Protein AF-0000000081659620 (afdb_homodimer)

Nearest PDB structures (foldseek):
  7tz4-assembly1_A  TM=8.704E-01  e=5.941E-41  Pseudomonas aeruginosa
  7tyb-assembly1_A  TM=8.826E-01  e=9.776E-39  Pseudomonas aeruginosa PAO1
  5wm6-assembly1_A  TM=7.126E-01  e=1.870E-40  Streptomyces gandocaensis
  1mdf-assembly1_A  TM=8.397E-01  e=4.557E-37  Bacillus subtilis
  5wm5-assembly1_A  TM=7.200E-01  e=1.653E-39  Streptomyces gandocaensis

Sequence (1138 aa):
MNIAMNKSYYHSTSSVPLVAATTGDMLDLFARKTPHKEAYIFPVEKIRLTFADLHRQVNALATGFLCVGLKRGDTLGILSSCAPEYILVQMAAATIGVILARFHIALPNDKLKNSMLKSECVALVIGTTDGDVYKRLEQIIPDLKKSGSGILQTKELKLQQIITNVSAAQGRWKSIDQIMKLGDVDPEGGQKLLEETRKMVEFGDLYTVFYTSGTTGPSKGTLHTYLANHNVYIMSADRFGWTTDDILLSANPSLSHCNSEIAHIVPVILGMTSVIISPGANVRDTMTAIQDERCTVLFSGYRSLYNLLHHDNIDQYDYSSLHSILTGGTTLAPDFIKNISTLFQARVLIIYGSSETLCTSGRYVTLKEKEVIDTVGRPLGHTEVKIVNENGRMVPFNTLGELLIRSNFIFRSYIQDEEKTKKAKSIDGWYKPGDIAKINSNGYITIVGKTEDVIVKGGNTMYYAILLDYILSHPNVKAACIVPVPDDEFQEDFCACVCLIEEATSSSCDELKDFYIRNNDTYNCIPKHVMIFDDFPELPSGKIDQKSMSRDVFARLNLNEDWLEHRVQMNIAMNKSYYHSTSSVPLVAATTGDMLDLFARKTPHKEAYIFPVEKIRLTFADLHRQVNALATGFLCVGLKRGDTLGILSSCAPEYILVQMAAATIGVILARFHIALPNDKLKNSMLKSECVALVIGTTDGDVYKRLEQIIPDLKKSGSGILQTKELKLQQIITNVSAAQGRWKSIDQIMKLGDVDPEGGQKLLEETRKMVEFGDLYTVFYTSGTTGPSKGTLHTYLANHNVYIMSADRFGWTTDDILLSANPSLSHCNSEIAHIVPVILGMTSVIISPGANVRDTMTAIQDERCTVLFSGYRSLYNLLHHDNIDQYDYSSLHSILTGGTTLAPDFIKNISTLFQARVLIIYGSSETLCTSGRYVTLKEKEVIDTVGRPLGHTEVKIVNENGRMVPFNTLGELLIRSNFIFRSYIQDEEKTKKAKSIDGWYKPGDIAKINSNGYITIVGKTEDVIVKGGNTMYYAILLDYILSHPNVKAACIVPVPDDEFQEDFCACVCLIEEATSSSCDELKDFYIRNNDTYNCIPKHVMIFDDFPELPSGKIDQKSMSRDVFARLNLNEDWLEHRVQ

InterPro domains:
  IPR000873 AMP-dependent synthetase/ligase domain [PF00501] (30-414)
  IPR020845 AMP-binding, conserved site [PS00455] (209-220)
  IPR025110 AMP-binding enzyme, C-terminal domain [PF13193] (471-543)
  IPR042099 ANL, N-terminal domain [G3DSA:3.40.50.12780] (19-449)
  IPR045851 AMP-binding enzyme domain superfamily [G3DSA:3.30.300.30] (452-554)

Radius of gyration: 33.74 Å; Cα contacts (8 Å, |Δi|>4): 2386; chains: 2; bounding box: 77×95×81 Å

Secondary structure (DSSP, 8-state):
-----SSSEEEE--SSPP----HHHHHHHHHHH-TTSEEEEETTTTEEEEHHHHHHHHHHHHHHHHHTT--TT-EEEEE--S-HHHHHHHHHHHHTTPEEEEE-TT--HHHHHHHHHHHT-SEEEE--SSTHHHHHHHHH-GGGTT--SS----SS----EEEES-TT--SSSEEHHHHHHGGGSSHHHHHHHHHHHHHH--TTSEEEEEEP--SSSSPPEEEEEHHHHHHHHHHHHHHHT--TT-EEEE-----SSTTHHHHHHHHHHHS-EEEEPPTT--HHHHHHHHHHHT-SEEE--HHHHHHHHT-TTGGGS--TT--EEEEESS---HHHHHHHHHHHT-EEEEEE--TTTS--EEEE--TT-TTTTT---EEPTTEEEEEE-TTS-B--TT--EEEEEEETTS--EETT-HHHHHHHB-TTS-B---EEEEE-TT--EEEEEETT-EEEETTEEEEHHHHHHHHHTSTTEEEEEEEEEEETTTEEEEEEEEEEPGGGTT--HHHHHHHHHHT-S-GGGS-SEEEEES---B-TTSSB-HHHHHHHHHHHHT--THHHHH---/-----SSSEEEE--SSPP----HHHHHHHHHHH-TTSEEEEETTTTEEEEHHHHHHHHHHHHHHHHHTT--TT-EEEEE--S-HHHHHHHHHHHHTTPEEEEE-TT--HHHHHHHHHHHT-SEEEE--SSTTHHHHHHHH-GGGTT--SS----SS----EEEES-TT--SSSEEHHHHHHHTTSSHHHHHHHHHHHHHH--TTSEEEEEEP--SSSSPPEEEEEHHHHHHHHHHHHHHHT--TT-EEEE-----SSTTHHHHHHHHHHHS-EEEEPPTT--HHHHHHHHHHHT-SEEE--HHHHHHHHT-TTGGGS--TT--EEEEESSPPPHHHHHHHHHHHT-EEEEEE--TTTS--EEEE--TT-TTTTT---EEPTTEEEEEE-TTS-B--TT--EEEEEEETTS--EETT-HHHHHHHB-TTS-B---EEEEE-TT--EEEEEETT-EEEETTEEEEHHHHHHHHHTSTTEEEEEEEEEEETTTEEEEEEEEEEPGGGTT--HHHHHHHHHHT-S-GGGS-SEEEEES---B-TTSSB-HHHHHHHHHHHHT--THHHHH---

Foldseek 3Di:
DPPDDLFFKDAFADPDDFDKDFLLRLLVVLCVVPVQQWAEAAPVVRDTAGSVNLNLLLLLLLLLCVVVPDAAPAEEEEQEWDDPVVLSVLSNCRLLNYAYEFDYNPDDLVLVLVSQLLRLHQEYEYEPPPVVSVVSVCVNAVCVVVDALFFDDGPRGNHGFYEYCDPPPVNNHHYSVNSSCSCVVPVVVSVVVSVVSSVVAIQQGWRYWAWDPPLDDRTWTFTFGNSQLLVLLVLVCVAVVDALAAEEEEPQRQCRHLLVCCQSRNCSSHVHHYYYHYPPDDLVVVLCCCAPVLHAEYEDEPVSLVCLLPPPCNVVGQLQSYAEYEYEDDDFDPVSLVSSCVSNVHWYKYFDDDSFRSTFAIDTDDNPCPVQSQFRHAGGHQKMKFFAAPVRHTDGAPDKHFIKIAGPNTTDATRPCVPVRCVQAPPVGIGGPQWIWGAHSVRTIHTQAGVVQWWQFQNDTHHQSVLQVLLSPPPFFGGWDWAWDADPVGRIFIEIETEGDPVVPVDDFVNSLVVSVVPDPDPRSRGPGYHYDNDADADSVRHGSRVVVNVVVCVVVVHDCVCVVVVDD/DPPDDLFFKDAFADPDDFDKDFLLRLLVVLCVVPVQQWAEAAPVVRDTAGSVNLNLLLLLLLLLCVVVPDAAPAEEEEQEFDDPVVLSVLSNCRLLNYAYEFDYNPDDLVLVLVSQLLRLHQEYEYEPPPPCSVVSVCVNFVCVVVDALFFDDGPRGNHGFYEYCDPPPVNNHHYSVNSSCVCVVPVVVSVVVSVVSSVVAIQQGWRYWAWDPPLDDRTWTFTFGNSQLLVLLVLVCVAVVDALAAEEEEPQRQCRHLLVCCQSRNCSSHVHHYYYHYPPDDLVVVLCCCAPVLHAEYEDEPVSLVCLLPPPCNVVGQLQSYAEYEYEDDDFDPVSLVSSCVSNVHWYKYFDDDSFRSTFAIDTDDNPCPVQSQFRHAGGHQKMKFFAAPVRHTDGAPDKHFIKIAGPNTTDATRPCVPVRCVQAPPVGIGGPQWIWGAHSVRTIHTQAGVVQWWCFQNDTHHQRVLQVLLCPPPFFRGWDWAWDADPVGRIFIEIETEGDPVVPVDDFVNSLVVSVVPDPDPRSRGPGYHYDNDADADSVRHGSRVVVNVVVCVVVVHDCVCVVVVDD

Organism: Saccoglossus kowalevskii (NCBI:txid10224)

Structure (mmCIF, N/CA/C/O backbone):
data_AF-0000000081659620-model_v1
#
loop_
_entity.id
_entity.type
_entity.pdbx_description
1 polymer 'Acyl-CoA synthetase family member 2, mitochondrial-like'
#
loop_
_atom_site.group_PDB
_atom_site.id
_atom_site.type_symbol
_atom_site.label_atom_id
_atom_site.label_alt_id
_atom_site.label_comp_id
_atom_site.label_asym_id
_atom_site.label_entity_id
_atom_site.label_seq_id
_atom_site.pdbx_PDB_ins_code
_atom_site.Cartn_x
_atom_site.Cartn_y
_atom_site.Cartn_z
_atom_site.occupancy
_atom_site.B_iso_or_equiv
_atom_site.auth_seq_id
_atom_site.auth_comp_id
_atom_site.auth_asym_id
_atom_site.auth_atom_id
_atom_site.pdbx_PDB_model_num
ATOM 1 N N . MET A 1 1 ? 12.828 -14.352 9.656 1 51.78 1 MET A N 1
ATOM 2 C CA . MET A 1 1 ? 13.992 -14.375 8.781 1 51.78 1 MET A CA 1
ATOM 3 C C . MET A 1 1 ? 14.578 -12.977 8.625 1 51.78 1 MET A C 1
ATOM 5 O O . MET A 1 1 ? 13.852 -12.016 8.367 1 51.78 1 MET A O 1
ATOM 9 N N . ASN A 1 2 ? 15.664 -12.711 9.219 1 56.06 2 ASN A N 1
ATOM 10 C CA . ASN A 1 2 ? 16.344 -11.43 9.141 1 56.06 2 ASN A CA 1
ATOM 11 C C . ASN A 1 2 ? 17.125 -11.289 7.832 1 56.06 2 ASN A C 1
ATOM 13 O O . ASN A 1 2 ? 18.203 -11.883 7.676 1 56.06 2 ASN A O 1
ATOM 17 N N . ILE A 1 3 ? 16.594 -10.953 6.727 1 64.69 3 ILE A N 1
ATOM 18 C CA . ILE A 1 3 ? 17.234 -10.695 5.445 1 64.69 3 ILE A CA 1
ATOM 19 C C . ILE A 1 3 ? 17.781 -9.266 5.422 1 64.69 3 ILE A C 1
ATOM 21 O O . ILE A 1 3 ? 17 -8.305 5.352 1 64.69 3 ILE A O 1
ATOM 25 N N . ALA A 1 4 ? 18.953 -9.102 5.883 1 64.88 4 ALA A N 1
ATOM 26 C CA . ALA A 1 4 ? 19.562 -7.77 5.938 1 64.88 4 ALA A CA 1
ATOM 27 C C . ALA A 1 4 ? 20.219 -7.414 4.609 1 64.88 4 ALA A C 1
ATOM 29 O O . ALA A 1 4 ? 21.062 -8.164 4.109 1 64.88 4 ALA A O 1
ATOM 30 N N . MET A 1 5 ? 19.641 -6.531 3.961 1 76.62 5 MET A N 1
ATOM 31 C CA . MET A 1 5 ? 20.266 -5.961 2.768 1 76.62 5 MET A CA 1
ATOM 32 C C . MET A 1 5 ? 20.859 -4.594 3.068 1 76.62 5 MET A C 1
ATOM 34 O O . MET A 1 5 ? 20.328 -3.838 3.881 1 76.62 5 MET A O 1
ATOM 38 N N . ASN A 1 6 ? 22.125 -4.402 2.611 1 81.25 6 ASN A N 1
ATOM 39 C CA . ASN A 1 6 ? 22.688 -3.068 2.771 1 81.25 6 ASN A CA 1
ATOM 40 C C . ASN A 1 6 ? 22.125 -2.096 1.738 1 81.25 6 ASN A C 1
ATOM 42 O O . ASN A 1 6 ? 22.859 -1.551 0.922 1 81.25 6 ASN A O 1
ATOM 46 N N . LYS A 1 7 ? 20.875 -1.904 1.717 1 90.88 7 LYS A N 1
ATOM 47 C CA . LYS A 1 7 ? 20.109 -0.975 0.884 1 90.88 7 LYS A CA 1
ATOM 48 C C . LYS A 1 7 ? 19.234 -0.066 1.737 1 90.88 7 LYS A C 1
ATOM 50 O O . LYS A 1 7 ? 18.672 -0.504 2.742 1 90.88 7 LYS A O 1
ATOM 55 N N . SER A 1 8 ? 19.172 1.17 1.389 1 95.31 8 SER A N 1
ATOM 56 C CA . SER A 1 8 ? 18.406 2.154 2.146 1 95.31 8 SER A CA 1
ATOM 57 C C . SER A 1 8 ? 16.906 1.981 1.922 1 95.31 8 SER A C 1
ATOM 59 O O . SER A 1 8 ? 16.266 2.82 1.282 1 95.31 8 SER A O 1
ATOM 61 N N . TYR A 1 9 ? 16.422 0.928 2.416 1 96.56 9 TYR A N 1
ATOM 62 C CA . TYR A 1 9 ? 15.008 0.602 2.41 1 96.56 9 TYR A CA 1
ATOM 63 C C . TYR A 1 9 ? 14.547 0.153 3.791 1 96.56 9 TYR A C 1
ATOM 65 O O . TYR A 1 9 ? 15.234 -0.621 4.461 1 96.56 9 TYR A O 1
ATOM 73 N N . TYR A 1 10 ? 13.422 0.698 4.23 1 96.56 10 TYR A N 1
ATOM 74 C CA . TYR A 1 10 ? 12.867 0.324 5.527 1 96.56 10 TYR A CA 1
ATOM 75 C C . TYR A 1 10 ? 11.344 0.25 5.469 1 96.56 10 TYR A C 1
ATOM 77 O O . TYR A 1 10 ? 10.695 1.152 4.938 1 96.56 10 TYR A O 1
ATOM 85 N N . HIS A 1 11 ? 10.766 -0.825 5.867 1 96.69 11 HIS A N 1
ATOM 86 C CA . HIS A 1 11 ? 9.328 -0.997 6.043 1 96.69 11 HIS A CA 1
ATOM 87 C C . HIS A 1 11 ? 8.953 -1.041 7.52 1 96.69 11 HIS A C 1
ATOM 89 O O . HIS A 1 11 ? 9.312 -1.982 8.227 1 96.69 11 HIS A O 1
ATOM 95 N N . SER A 1 12 ? 8.234 -0.031 7.973 1 97.5 12 SER A N 1
ATOM 96 C CA . SER A 1 12 ? 7.777 0.013 9.359 1 97.5 12 SER A CA 1
ATOM 97 C C . SER A 1 12 ? 6.477 -0.765 9.531 1 97.5 12 SER A C 1
ATOM 99 O O . SER A 1 12 ? 5.473 -0.458 8.891 1 97.5 12 SER A O 1
ATOM 101 N N . THR A 1 13 ? 6.461 -1.778 10.398 1 96.5 13 THR A N 1
ATOM 102 C CA . THR A 1 13 ? 5.277 -2.598 10.633 1 96.5 13 THR A CA 1
ATOM 103 C C . THR A 1 13 ? 4.531 -2.125 11.883 1 96.5 13 THR A C 1
ATOM 105 O O . THR A 1 13 ? 5.059 -1.328 12.656 1 96.5 13 THR A O 1
ATOM 108 N N . SER A 1 14 ? 3.275 -2.473 11.992 1 96.06 14 SER A N 1
ATOM 109 C CA . SER A 1 14 ? 2.445 -2.209 13.164 1 96.06 14 SER A CA 1
ATOM 110 C C . SER A 1 14 ? 1.452 -3.34 13.398 1 96.06 14 SER A C 1
ATOM 112 O O . SER A 1 14 ? 0.976 -3.967 12.453 1 96.06 14 SER A O 1
ATOM 114 N N . SER A 1 15 ? 1.165 -3.588 14.656 1 94.88 15 SER A N 1
ATOM 115 C CA . SER A 1 15 ? 0.134 -4.562 14.992 1 94.88 15 SER A CA 1
ATOM 116 C C . SER A 1 15 ? -1.26 -3.953 14.891 1 94.88 15 SER A C 1
ATOM 118 O O . SER A 1 15 ? -2.262 -4.672 14.906 1 94.88 15 SER A O 1
ATOM 120 N N . VAL A 1 16 ? -1.345 -2.668 14.797 1 95.06 16 VAL A N 1
ATOM 121 C CA . VAL A 1 16 ? -2.625 -1.983 14.641 1 95.06 16 VAL A CA 1
ATOM 122 C C . VAL A 1 16 ? -3.027 -1.96 13.172 1 95.06 16 VAL A C 1
ATOM 124 O O . VAL A 1 16 ? -2.301 -1.423 12.328 1 95.06 16 VAL A O 1
ATOM 127 N N . PRO A 1 17 ? -4.133 -2.49 12.852 1 95.81 17 PRO A N 1
ATOM 128 C CA . PRO A 1 17 ? -4.562 -2.48 11.453 1 95.81 17 PRO A CA 1
ATOM 129 C C . PRO A 1 17 ? -5.086 -1.118 11.008 1 95.81 17 PRO A C 1
ATOM 131 O O . PRO A 1 17 ? -5.449 -0.287 11.844 1 95.81 17 PRO A O 1
ATOM 134 N N . LEU A 1 18 ? -5.074 -0.867 9.719 1 95.56 18 LEU A N 1
ATOM 135 C CA . LEU A 1 18 ? -5.781 0.284 9.164 1 95.56 18 LEU A CA 1
ATOM 136 C C . LEU A 1 18 ? -7.281 0.174 9.414 1 95.56 18 LEU A C 1
ATOM 138 O O . LEU A 1 18 ? -7.828 -0.93 9.469 1 95.56 18 LEU A O 1
ATOM 142 N N . VAL A 1 19 ? -7.906 1.304 9.555 1 93.88 19 VAL A N 1
ATOM 143 C CA . VAL A 1 19 ? -9.32 1.334 9.898 1 93.88 19 VAL A CA 1
ATOM 144 C C . VAL A 1 19 ? -10.125 1.937 8.75 1 93.88 19 VAL A C 1
ATOM 146 O O . VAL A 1 19 ? -9.727 2.959 8.18 1 93.88 19 VAL A O 1
ATOM 149 N N . ALA A 1 20 ? -11.188 1.27 8.414 1 93.25 20 ALA A N 1
ATOM 150 C CA . ALA A 1 20 ? -12.094 1.766 7.379 1 93.25 20 ALA A CA 1
ATOM 151 C C . ALA A 1 20 ? -13.25 2.551 7.992 1 93.25 20 ALA A C 1
ATOM 153 O O . ALA A 1 20 ? -14.383 2.064 8.039 1 93.25 20 ALA A O 1
ATOM 154 N N . ALA A 1 21 ? -13.016 3.732 8.375 1 94 21 ALA A N 1
ATOM 155 C CA . ALA A 1 21 ? -14.031 4.547 9.039 1 94 21 ALA A CA 1
ATOM 156 C C . ALA A 1 21 ? -14.07 5.953 8.453 1 94 21 ALA A C 1
ATOM 158 O O . ALA A 1 21 ? -13.039 6.492 8.039 1 94 21 ALA A O 1
ATOM 159 N N . THR A 1 22 ? -15.227 6.492 8.406 1 95.38 22 THR A N 1
ATOM 160 C CA . THR A 1 22 ? -15.414 7.902 8.078 1 95.38 22 THR A CA 1
ATOM 161 C C . THR A 1 22 ? -15.484 8.75 9.352 1 95.38 22 THR A C 1
ATOM 163 O O . THR A 1 22 ? -15.516 8.211 10.461 1 95.38 22 THR A O 1
ATOM 166 N N . THR A 1 23 ? -15.492 10.031 9.117 1 95.88 23 THR A N 1
ATOM 167 C CA . THR A 1 23 ? -15.633 10.938 10.258 1 95.88 23 THR A CA 1
ATOM 168 C C . THR A 1 23 ? -16.969 10.703 10.969 1 95.88 23 THR A C 1
ATOM 170 O O . THR A 1 23 ? -17.016 10.672 12.203 1 95.88 23 THR A O 1
ATOM 173 N N . GLY A 1 24 ? -18.016 10.547 10.188 1 94.69 24 GLY A N 1
ATOM 174 C CA . GLY A 1 24 ? -19.312 10.25 10.773 1 94.69 24 GLY A CA 1
ATOM 175 C C . GLY A 1 24 ? -19.328 8.977 11.594 1 94.69 24 GLY A C 1
ATOM 176 O O . GLY A 1 24 ? -19.906 8.93 12.672 1 94.69 24 GLY A O 1
ATOM 177 N N . ASP A 1 25 ? -18.672 7.949 11.109 1 94.75 25 ASP A N 1
ATOM 178 C CA . ASP A 1 25 ? -18.562 6.684 11.828 1 94.75 25 ASP A CA 1
ATOM 179 C C . ASP A 1 25 ? -17.891 6.883 13.195 1 94.75 25 ASP A C 1
ATOM 181 O O . ASP A 1 25 ? -18.375 6.363 14.203 1 94.75 25 ASP A O 1
ATOM 185 N N . MET A 1 26 ? -16.859 7.633 13.195 1 95.19 26 MET A N 1
ATOM 186 C CA . MET A 1 26 ? -16.078 7.836 14.414 1 95.19 26 MET A CA 1
ATOM 187 C C . MET A 1 26 ? -16.844 8.688 15.414 1 95.19 26 MET A C 1
ATOM 189 O O . MET A 1 26 ? -16.812 8.414 16.625 1 95.19 26 MET A O 1
ATOM 193 N N . LEU A 1 27 ? -17.438 9.703 14.891 1 95.31 27 LEU A N 1
ATOM 194 C CA . LEU A 1 27 ? -18.266 10.539 15.758 1 95.31 27 LEU A CA 1
ATOM 195 C C . LEU A 1 27 ? -19.375 9.727 16.406 1 95.31 27 LEU A C 1
ATOM 197 O O . LEU A 1 27 ? -19.625 9.859 17.609 1 95.31 27 LEU A O 1
ATOM 201 N N . ASP A 1 28 ? -20.047 8.906 15.641 1 94.19 28 ASP A N 1
ATOM 202 C CA . ASP A 1 28 ? -21.094 8.039 16.172 1 94.19 28 ASP A CA 1
ATOM 203 C C . ASP A 1 28 ? -20.531 7.133 17.281 1 94.19 28 ASP A C 1
ATOM 205 O O . ASP A 1 28 ? -21.156 6.957 18.328 1 94.19 28 ASP A O 1
ATOM 209 N N . LEU A 1 29 ? -19.438 6.598 17.016 1 93.81 29 LEU A N 1
ATOM 210 C CA . LEU A 1 29 ? -18.812 5.66 17.938 1 93.81 29 LEU A CA 1
ATOM 211 C C . LEU A 1 29 ? -18.547 6.32 19.297 1 93.81 29 LEU A C 1
ATOM 213 O O . LEU A 1 29 ? -18.969 5.805 20.328 1 93.81 29 LEU A O 1
ATOM 217 N N . PHE A 1 30 ? -17.938 7.461 19.328 1 94.94 30 PHE A N 1
ATOM 218 C CA . PHE A 1 30 ? -17.516 8.062 20.578 1 94.94 30 PHE A CA 1
ATOM 219 C C . PHE A 1 30 ? -18.703 8.766 21.25 1 94.94 30 PHE A C 1
ATOM 221 O O . PHE A 1 30 ? -18.766 8.844 22.484 1 94.94 30 PHE A O 1
ATOM 228 N N . ALA A 1 31 ? -19.625 9.242 20.422 1 95.88 31 ALA A N 1
ATOM 229 C CA . ALA A 1 31 ? -20.844 9.781 21.016 1 95.88 31 ALA A CA 1
ATOM 230 C C . ALA A 1 31 ? -21.609 8.695 21.781 1 95.88 31 ALA A C 1
ATOM 232 O O . ALA A 1 31 ? -22.312 8.992 22.75 1 95.88 31 ALA A O 1
ATOM 233 N N . ARG A 1 32 ? -21.484 7.516 21.375 1 94.81 32 ARG A N 1
ATOM 234 C CA . ARG A 1 32 ? -22.109 6.387 22.047 1 94.81 32 ARG A CA 1
ATOM 235 C C . ARG A 1 32 ? -21.281 5.902 23.219 1 94.81 32 ARG A C 1
ATOM 237 O O . ARG A 1 32 ? -21.797 5.672 24.312 1 94.81 32 ARG A O 1
ATOM 244 N N . LYS A 1 33 ? -20 5.773 23.094 1 94.31 33 LYS A N 1
ATOM 245 C CA . LYS A 1 33 ? -19.109 5.164 24.078 1 94.31 33 LYS A CA 1
ATOM 246 C C . LYS A 1 33 ? -18.844 6.125 25.234 1 94.31 33 LYS A C 1
ATOM 248 O O . LYS A 1 33 ? -18.781 5.707 26.391 1 94.31 33 LYS A O 1
ATOM 253 N N . THR A 1 34 ? -18.594 7.367 24.859 1 96.25 34 THR A N 1
ATOM 254 C CA . THR A 1 34 ? -18.234 8.359 25.859 1 96.25 34 THR A CA 1
ATOM 255 C C . THR A 1 34 ? -18.969 9.672 25.625 1 96.25 34 THR A C 1
ATOM 257 O O . THR A 1 34 ? -18.344 10.727 25.469 1 96.25 34 THR A O 1
ATOM 260 N N . PRO A 1 35 ? -20.234 9.633 25.734 1 97.5 35 PRO A N 1
ATOM 261 C CA . PRO A 1 35 ? -21.031 10.805 25.375 1 97.5 35 PRO A CA 1
ATOM 262 C C . PRO A 1 35 ? -20.719 12.031 26.234 1 97.5 35 PRO A C 1
ATOM 264 O O . PRO A 1 35 ? -20.844 13.164 25.75 1 97.5 35 PRO A O 1
ATOM 267 N N . HIS A 1 36 ? -20.281 11.867 27.453 1 98.06 36 HIS A N 1
ATOM 268 C CA . HIS A 1 36 ? -20.141 12.984 28.375 1 98.06 36 HIS A CA 1
ATOM 269 C C . HIS A 1 36 ? -18.703 13.477 28.422 1 98.06 36 HIS A C 1
ATOM 271 O O . HIS A 1 36 ? -18.406 14.5 29.062 1 98.06 36 HIS A O 1
ATOM 277 N N . LYS A 1 37 ? -17.828 12.789 27.75 1 97.88 37 LYS A N 1
ATOM 278 C CA . LYS A 1 37 ? -16.453 13.273 27.641 1 97.88 37 LYS A CA 1
ATOM 279 C C . LYS A 1 37 ? -16.375 14.5 26.75 1 97.88 37 LYS A C 1
ATOM 281 O O . LYS A 1 37 ? -17.031 14.57 25.719 1 97.88 37 LYS A O 1
ATOM 286 N N . GLU A 1 38 ? -15.531 15.453 27.188 1 97.94 38 GLU A N 1
ATOM 287 C CA . GLU A 1 38 ? -15.336 16.641 26.359 1 97.94 38 GLU A CA 1
ATOM 288 C C . GLU A 1 38 ? -14.469 16.328 25.141 1 97.94 38 GLU A C 1
ATOM 290 O O . GLU A 1 38 ? -13.352 15.836 25.281 1 97.94 38 GLU A O 1
ATOM 295 N N . ALA A 1 39 ? -14.984 16.641 23.984 1 97.56 39 ALA A N 1
ATOM 296 C CA . ALA A 1 39 ? -14.227 16.484 22.75 1 97.56 39 ALA A CA 1
ATOM 297 C C . ALA A 1 39 ? -13.375 17.703 22.453 1 97.56 39 ALA A C 1
ATOM 299 O O . ALA A 1 39 ? -12.195 17.594 22.141 1 97.56 39 ALA A O 1
ATOM 300 N N . TYR A 1 40 ? -14.055 18.875 22.625 1 96.06 40 TYR A N 1
ATOM 301 C CA . TYR A 1 40 ? -13.359 20.125 22.359 1 96.06 40 TYR A CA 1
ATOM 302 C C . TYR A 1 40 ? -13.586 21.125 23.484 1 96.06 40 TYR A C 1
ATOM 304 O O . TYR A 1 40 ? -14.688 21.219 24.016 1 96.06 40 TYR A O 1
ATOM 312 N N . ILE A 1 41 ? -12.539 21.812 23.828 1 95.62 41 ILE A N 1
ATOM 313 C CA . ILE A 1 41 ? -12.586 22.906 24.797 1 95.62 41 ILE A CA 1
ATOM 314 C C . ILE A 1 41 ? -11.977 24.156 24.172 1 95.62 41 ILE A C 1
ATOM 316 O O . ILE A 1 41 ? -10.844 24.125 23.672 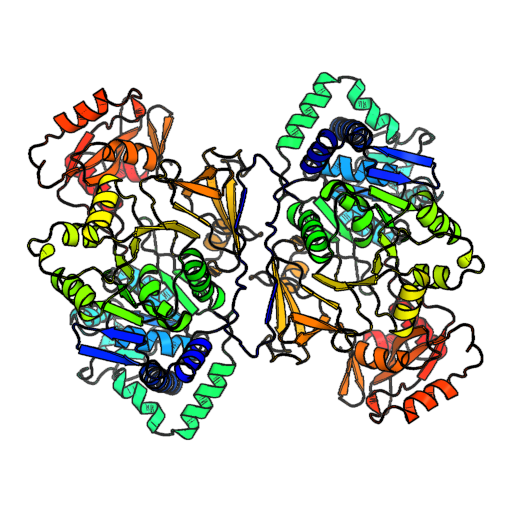1 95.62 41 ILE A O 1
ATOM 320 N N . PHE A 1 42 ? -12.727 25.188 24.141 1 91.56 42 PHE A N 1
ATOM 321 C CA . PHE A 1 42 ? -12.273 26.516 23.766 1 91.56 42 PHE A CA 1
ATOM 322 C C . PHE A 1 42 ? -12.258 27.438 24.984 1 91.56 42 PHE A C 1
ATOM 324 O O . PHE A 1 42 ? -13.227 28.156 25.234 1 91.56 42 PHE A O 1
ATOM 331 N N . PRO A 1 43 ? -11.117 27.453 25.562 1 90.12 43 PRO A N 1
ATOM 332 C CA . PRO A 1 43 ? -11.094 28.125 26.859 1 90.12 43 PRO A CA 1
ATOM 333 C C . PRO A 1 43 ? -11.367 29.625 26.75 1 90.12 43 PRO A C 1
ATOM 335 O O . PRO A 1 43 ? -12.023 30.203 27.625 1 90.12 43 PRO A O 1
ATOM 338 N N . VAL A 1 44 ? -10.875 30.281 25.734 1 84 44 VAL A N 1
ATOM 339 C CA . VAL A 1 44 ? -11.031 31.719 25.594 1 84 44 VAL A CA 1
ATOM 340 C C . VAL A 1 44 ? -12.5 32.062 25.328 1 84 44 VAL A C 1
ATOM 342 O O . VAL A 1 44 ? -13.047 32.969 25.906 1 84 44 VAL A O 1
ATOM 345 N N . GLU A 1 45 ? -13.078 31.281 24.5 1 84.06 45 GLU A N 1
ATOM 346 C CA . GLU A 1 45 ? -14.484 31.484 24.156 1 84.06 45 GLU A CA 1
ATOM 347 C C . GLU A 1 45 ? -15.406 30.875 25.203 1 84.06 45 GLU A C 1
ATOM 349 O O . GLU A 1 45 ? -16.625 31.109 25.188 1 84.06 45 GLU A O 1
ATOM 354 N N . LYS A 1 46 ? -14.914 30.203 26.156 1 92.31 46 LYS A N 1
ATOM 355 C CA . LYS A 1 46 ? -15.664 29.531 27.219 1 92.31 46 LYS A CA 1
ATOM 356 C C . LYS A 1 46 ? -16.703 28.578 26.625 1 92.31 46 LYS A C 1
ATOM 358 O O . LYS A 1 46 ? -17.875 28.594 27.016 1 92.31 46 LYS A O 1
ATOM 363 N N . ILE A 1 47 ? -16.25 27.844 25.641 1 93.44 47 ILE A N 1
ATOM 364 C CA . ILE A 1 47 ? -17.078 26.828 24.984 1 93.44 47 ILE A CA 1
ATOM 365 C C . ILE A 1 47 ? -16.5 25.438 25.25 1 93.44 47 ILE A C 1
ATOM 367 O O . ILE A 1 47 ? -15.297 25.234 25.141 1 93.44 47 ILE A O 1
ATOM 371 N N . ARG A 1 48 ? -17.328 24.547 25.688 1 96.62 48 ARG A N 1
ATOM 372 C CA . ARG A 1 48 ? -16.984 23.141 25.891 1 96.62 48 ARG A CA 1
ATOM 373 C C . ARG A 1 48 ? -17.984 22.219 25.188 1 96.62 48 ARG A C 1
ATOM 375 O O . ARG A 1 48 ? -19.188 22.375 25.359 1 96.62 48 ARG A O 1
ATOM 382 N N . LEU A 1 49 ? -17.5 21.344 24.422 1 97.06 49 LEU A N 1
ATOM 383 C CA . LEU A 1 49 ? -18.344 20.422 23.688 1 97.06 49 LEU A CA 1
ATOM 384 C C . LEU A 1 49 ? -18.047 18.969 24.078 1 97.06 49 LEU A C 1
ATOM 386 O O . LEU A 1 49 ? -16.922 18.5 23.875 1 97.06 49 LEU A O 1
ATOM 390 N N . THR A 1 50 ? -19.047 18.328 24.641 1 98.19 50 THR A N 1
ATOM 391 C CA . THR A 1 50 ? -18.938 16.875 24.828 1 98.19 50 THR A CA 1
ATOM 392 C C . THR A 1 50 ? -19.125 16.156 23.5 1 98.19 50 THR A C 1
ATOM 394 O O . THR A 1 50 ? -19.531 16.75 22.516 1 98.19 50 THR A O 1
ATOM 397 N N . PHE A 1 51 ? -18.781 14.883 23.469 1 98.12 51 PHE A N 1
ATOM 398 C CA . PHE A 1 51 ? -19 14.109 22.25 1 98.12 51 PHE A CA 1
ATOM 399 C C . PHE A 1 51 ? -20.484 14.094 21.891 1 98.12 51 PHE A C 1
ATOM 401 O O . PHE A 1 51 ? -20.844 14.133 20.703 1 98.12 51 PHE A O 1
ATOM 408 N N . ALA A 1 52 ? -21.344 14.039 22.859 1 98.25 52 ALA A N 1
ATOM 409 C CA . ALA A 1 52 ? -22.781 14.078 22.609 1 98.25 52 ALA A CA 1
ATOM 410 C C . ALA A 1 52 ? -23.203 15.422 22.016 1 98.25 52 ALA A C 1
ATOM 412 O O . ALA A 1 52 ? -24 15.477 21.078 1 98.25 52 ALA A O 1
ATOM 413 N N . ASP A 1 53 ? -22.688 16.547 22.625 1 97.75 53 ASP A N 1
ATOM 414 C CA . ASP A 1 53 ? -22.969 17.875 22.094 1 97.75 53 ASP A CA 1
ATOM 415 C C . ASP A 1 53 ? -22.5 18 20.641 1 97.75 53 ASP A C 1
ATOM 417 O O . ASP A 1 53 ? -23.25 18.5 19.797 1 97.75 53 ASP A O 1
ATOM 421 N N . LEU A 1 54 ? -21.281 17.547 20.438 1 97.5 54 LEU A N 1
ATOM 422 C CA . LEU A 1 54 ? -20.703 17.625 19.109 1 97.5 54 LEU A CA 1
ATOM 423 C C . LEU A 1 54 ? -21.547 16.844 18.109 1 97.5 54 LEU A C 1
ATOM 425 O O . LEU A 1 54 ? -21.828 17.328 17.016 1 97.5 54 LEU A O 1
ATOM 429 N N . HIS A 1 55 ? -21.891 15.641 18.469 1 97.69 55 HIS A N 1
ATOM 430 C CA . HIS A 1 55 ? -22.703 14.773 17.625 1 97.69 55 HIS A CA 1
ATOM 431 C C . HIS A 1 55 ? -24.016 15.445 17.234 1 97.69 55 HIS A C 1
ATOM 433 O O . HIS A 1 55 ? -24.391 15.461 16.062 1 97.69 55 HIS A O 1
ATOM 439 N N . ARG A 1 56 ? -24.703 15.992 18.172 1 96.88 56 ARG A N 1
ATOM 440 C CA . ARG A 1 56 ? -25.984 16.656 17.953 1 96.88 56 ARG A CA 1
ATOM 441 C C . ARG A 1 56 ? -25.828 17.859 17.031 1 96.88 56 ARG A C 1
ATOM 443 O O . ARG A 1 56 ? -26.578 18 16.062 1 96.88 56 ARG A O 1
ATOM 450 N N . GLN A 1 57 ? -24.906 18.703 17.281 1 96.94 57 GLN A N 1
ATOM 451 C CA . GLN A 1 57 ? -24.703 19.938 16.516 1 96.94 57 GLN A CA 1
ATOM 452 C C . GLN A 1 57 ? -24.234 19.625 15.094 1 96.94 57 GLN A C 1
ATOM 454 O O . GLN A 1 57 ? -24.672 20.25 14.133 1 96.94 57 GLN A O 1
ATOM 459 N N . VAL A 1 58 ? -23.297 18.641 14.977 1 97.44 58 VAL A N 1
ATOM 460 C CA . VAL A 1 58 ? -22.766 18.234 13.672 1 97.44 58 VAL A CA 1
ATOM 461 C C . VAL A 1 58 ? -23.906 17.688 12.812 1 97.44 58 VAL A C 1
ATOM 463 O O . VAL A 1 58 ? -24.031 18.031 11.633 1 97.44 58 VAL A O 1
ATOM 466 N N . ASN A 1 59 ? -24.766 16.828 13.406 1 97.19 59 ASN A N 1
ATOM 467 C CA . ASN A 1 59 ? -25.875 16.266 12.656 1 97.19 59 ASN A CA 1
ATOM 468 C C . ASN A 1 59 ? -26.875 17.328 12.242 1 97.19 59 ASN A C 1
ATOM 470 O O . ASN A 1 59 ? -27.438 17.266 11.141 1 97.19 59 ASN A O 1
ATOM 474 N N . ALA A 1 60 ? -27.125 18.266 13.109 1 96.69 60 ALA A N 1
ATOM 475 C CA . ALA A 1 60 ? -28.016 19.375 12.773 1 96.69 60 ALA A CA 1
ATOM 476 C C . ALA A 1 60 ? -27.469 20.172 11.602 1 96.69 60 ALA A C 1
ATOM 478 O O . ALA A 1 60 ? -28.203 20.484 10.656 1 96.69 60 ALA A O 1
ATOM 479 N N . LEU A 1 61 ? -26.219 20.531 11.68 1 96.81 61 LEU A N 1
ATOM 480 C CA . LEU A 1 61 ? -25.609 21.312 10.617 1 96.81 61 LEU A CA 1
ATOM 481 C C . LEU A 1 61 ? -25.531 20.516 9.32 1 96.81 61 LEU A C 1
ATOM 483 O O . LEU A 1 61 ? -25.766 21.062 8.242 1 96.81 61 LEU A O 1
ATOM 487 N N . ALA A 1 62 ? -25.141 19.219 9.406 1 98.06 62 ALA A N 1
ATOM 488 C CA . ALA A 1 62 ? -25.078 18.344 8.234 1 98.06 62 ALA A CA 1
ATOM 489 C C . ALA A 1 62 ? -26.438 18.281 7.543 1 98.06 62 ALA A C 1
ATOM 491 O O . ALA A 1 62 ? -26.531 18.375 6.316 1 98.06 62 ALA A O 1
ATOM 492 N N . THR A 1 63 ? -27.484 18.125 8.367 1 97.69 63 THR A N 1
ATOM 493 C CA . THR A 1 63 ? -28.844 18.125 7.824 1 97.69 63 THR A CA 1
ATOM 494 C C . THR A 1 63 ? -29.141 19.453 7.141 1 97.69 63 THR A C 1
ATOM 496 O O . THR A 1 63 ? -29.719 19.484 6.051 1 97.69 63 THR A O 1
ATOM 499 N N . GLY A 1 64 ? -28.766 20.5 7.812 1 96.38 64 GLY A N 1
ATOM 500 C CA . GLY A 1 64 ? -28.922 21.828 7.219 1 96.38 64 GLY A CA 1
ATOM 501 C C . GLY A 1 64 ? -28.203 21.969 5.887 1 96.38 64 GLY A C 1
ATOM 502 O O . GLY A 1 64 ? -28.75 22.547 4.945 1 96.38 64 GLY A O 1
ATOM 503 N N . PHE A 1 65 ? -26.953 21.484 5.762 1 96.81 65 PHE A N 1
ATOM 504 C CA . PHE A 1 65 ? -26.203 21.516 4.516 1 96.81 65 PHE A CA 1
ATOM 505 C C . PHE A 1 65 ? -26.953 20.781 3.41 1 96.81 65 PHE A C 1
ATOM 507 O O . PHE A 1 65 ? -27 21.25 2.27 1 96.81 65 PHE A O 1
ATOM 514 N N . LEU A 1 66 ? -27.484 19.625 3.752 1 96.88 66 LEU A N 1
ATOM 515 C CA . LEU A 1 66 ? -28.266 18.859 2.773 1 96.88 66 LEU A CA 1
ATOM 516 C C . LEU A 1 66 ? -29.484 19.656 2.328 1 96.88 66 LEU A C 1
ATOM 518 O O . LEU A 1 66 ? -29.844 19.641 1.146 1 96.88 66 LEU A O 1
ATOM 522 N N . CYS A 1 67 ? -30.141 20.312 3.232 1 93.44 67 CYS A N 1
ATOM 523 C CA . CYS A 1 67 ? -31.344 21.078 2.951 1 93.44 67 CYS A CA 1
ATOM 524 C C . CYS A 1 67 ? -31.062 22.234 2.01 1 93.44 67 CYS A C 1
ATOM 526 O O . CYS A 1 67 ? -31.922 22.625 1.222 1 93.44 67 CYS A O 1
ATOM 528 N N . VAL A 1 68 ? -29.875 22.781 2.041 1 91.12 68 VAL A N 1
ATOM 529 C CA . VAL A 1 68 ? -29.562 23.906 1.175 1 91.12 68 VAL A CA 1
ATOM 530 C C . VAL A 1 68 ? -28.984 23.406 -0.148 1 91.12 68 VAL A C 1
ATOM 532 O O . VAL A 1 68 ? -28.547 24.188 -0.98 1 91.12 68 VAL A O 1
ATOM 535 N N . GLY A 1 69 ? -28.844 22.047 -0.278 1 92.62 69 GLY A N 1
ATOM 536 C CA . GLY A 1 69 ? -28.578 21.5 -1.6 1 92.62 69 GLY A CA 1
ATOM 537 C C . GLY A 1 69 ? -27.188 20.906 -1.739 1 92.62 69 GLY A C 1
ATOM 538 O O . GLY A 1 69 ? -26.812 20.438 -2.814 1 92.62 69 GLY A O 1
ATOM 539 N N . LEU A 1 70 ? -26.375 20.969 -0.706 1 95.88 70 LEU A N 1
ATOM 540 C CA . LEU A 1 70 ? -25.062 20.312 -0.787 1 95.88 70 LEU A CA 1
ATOM 541 C C . LEU A 1 70 ? -25.234 18.797 -0.906 1 95.88 70 LEU A C 1
ATOM 543 O O . LEU A 1 70 ? -26.109 18.219 -0.269 1 95.88 70 LEU A O 1
ATOM 547 N N . LYS A 1 71 ? -24.375 18.219 -1.697 1 96.06 71 LYS A N 1
ATOM 548 C CA . LYS A 1 71 ? -24.422 16.781 -1.945 1 96.06 71 LYS A CA 1
ATOM 549 C C . LYS A 1 71 ? -23.062 16.125 -1.726 1 96.06 71 LYS A C 1
ATOM 551 O O . LYS A 1 71 ? -22.031 16.812 -1.78 1 96.06 71 LYS A O 1
ATOM 556 N N . ARG A 1 72 ? -23.109 14.812 -1.525 1 95.94 72 ARG A N 1
ATOM 557 C CA . ARG A 1 72 ? -21.875 14.031 -1.474 1 95.94 72 ARG A CA 1
ATOM 558 C C . ARG A 1 72 ? -21.016 14.281 -2.711 1 95.94 72 ARG A C 1
ATOM 560 O O . ARG A 1 72 ? -21.516 14.258 -3.836 1 95.94 72 ARG A O 1
ATOM 567 N N . GLY A 1 73 ? -19.766 14.578 -2.473 1 96.19 73 GLY A N 1
ATOM 568 C CA . GLY A 1 73 ? -18.859 14.82 -3.588 1 96.19 73 GLY A CA 1
ATOM 569 C C . GLY A 1 73 ? -18.688 16.297 -3.9 1 96.19 73 GLY A C 1
ATOM 570 O O . GLY A 1 73 ? -17.719 16.672 -4.574 1 96.19 73 GLY A O 1
ATOM 571 N N . ASP A 1 74 ? -19.625 17.172 -3.447 1 97.19 74 ASP A N 1
ATOM 572 C CA . ASP A 1 74 ? -19.438 18.609 -3.594 1 97.19 74 ASP A CA 1
ATOM 573 C C . ASP A 1 74 ? -18.25 19.109 -2.771 1 97.19 74 ASP A C 1
ATOM 575 O O . ASP A 1 74 ? -17.812 18.422 -1.833 1 97.19 74 ASP A O 1
ATOM 579 N N . THR A 1 75 ? -17.766 20.266 -3.162 1 97.56 75 THR A N 1
ATOM 580 C CA . THR A 1 75 ? -16.719 20.891 -2.385 1 97.56 75 THR A CA 1
ATOM 581 C C . THR A 1 75 ? -17.234 22.125 -1.659 1 97.56 75 THR A C 1
ATOM 583 O O . THR A 1 75 ? -17.891 22.984 -2.266 1 97.56 75 THR A O 1
ATOM 586 N N . LEU A 1 76 ? -17.078 22.156 -0.399 1 97.12 76 LEU A N 1
ATOM 587 C CA . LEU A 1 76 ? -17.391 23.297 0.462 1 97.12 76 LEU A CA 1
ATOM 588 C C . LEU A 1 76 ? -16.109 24.031 0.87 1 97.12 76 LEU A C 1
ATOM 590 O O . LEU A 1 76 ? -15.203 23.422 1.448 1 97.12 76 LEU A O 1
ATOM 594 N N . GLY A 1 77 ? -16.031 25.328 0.493 1 94.25 77 GLY A N 1
ATOM 595 C CA . GLY A 1 77 ? -14.898 26.125 0.953 1 94.25 77 GLY A CA 1
ATOM 596 C C . GLY A 1 77 ? -15.109 26.719 2.332 1 94.25 77 GLY A C 1
ATOM 597 O O . GLY A 1 77 ? -16.234 27.031 2.709 1 94.25 77 GLY A O 1
ATOM 598 N N . ILE A 1 78 ? -14.055 26.875 3.072 1 90.75 78 ILE A N 1
ATOM 599 C CA . ILE A 1 78 ? -14.102 27.594 4.344 1 90.75 78 ILE A CA 1
ATOM 600 C C . ILE A 1 78 ? -12.977 28.625 4.406 1 90.75 78 ILE A C 1
ATOM 602 O O . ILE A 1 78 ? -11.812 28.297 4.145 1 90.75 78 ILE A O 1
ATOM 606 N N . LEU A 1 79 ? -13.344 29.844 4.559 1 86.06 79 LEU A N 1
ATOM 607 C CA . LEU A 1 79 ? -12.453 30.984 4.734 1 86.06 79 LEU A CA 1
ATOM 608 C C . LEU A 1 79 ? -12.672 31.641 6.098 1 86.06 79 LEU A C 1
ATOM 610 O O . LEU A 1 79 ? -13.445 32.594 6.219 1 86.06 79 LEU A O 1
ATOM 614 N N . SER A 1 80 ? -12.047 31.047 7.094 1 79.69 80 SER A N 1
ATOM 615 C CA . SER A 1 80 ? -12.266 31.5 8.469 1 79.69 80 SER A CA 1
ATOM 616 C C . SER A 1 80 ? -11.062 31.172 9.352 1 79.69 80 SER A C 1
ATOM 618 O O . SER A 1 80 ? -10.289 30.266 9.047 1 79.69 80 SER A O 1
ATOM 620 N N . SER A 1 81 ? -10.898 32 10.352 1 72.19 81 SER A N 1
ATOM 621 C CA . SER A 1 81 ? -9.93 31.672 11.398 1 72.19 81 SER A CA 1
ATOM 622 C C . SER A 1 81 ? -10.438 30.531 12.273 1 72.19 81 SER A C 1
ATOM 624 O O . SER A 1 81 ? -11.578 30.094 12.117 1 72.19 81 SER A O 1
ATOM 626 N N . CYS A 1 82 ? -9.617 30.094 13.219 1 69.38 82 CYS A N 1
ATOM 627 C CA . CYS A 1 82 ? -9.984 28.969 14.062 1 69.38 82 CYS A CA 1
ATOM 628 C C . CYS A 1 82 ? -11.062 29.359 15.062 1 69.38 82 CYS A C 1
ATOM 630 O O . CYS A 1 82 ? -10.852 30.234 15.898 1 69.38 82 CYS A O 1
ATOM 632 N N . ALA A 1 83 ? -12.258 29.047 14.812 1 76.75 83 ALA A N 1
ATOM 633 C CA . ALA A 1 83 ? -13.414 29.25 15.68 1 76.75 83 ALA A CA 1
ATOM 634 C C . ALA A 1 83 ? -14.164 27.938 15.898 1 76.75 83 ALA A C 1
ATOM 636 O O . ALA A 1 83 ? -13.984 26.984 15.141 1 76.75 83 ALA A O 1
ATOM 637 N N . PRO A 1 84 ? -14.883 27.844 16.984 1 83.44 84 PRO A N 1
ATOM 638 C CA . PRO A 1 84 ? -15.648 26.609 17.234 1 83.44 84 PRO A CA 1
ATOM 639 C C . PRO A 1 84 ? -16.484 26.188 16.016 1 83.44 84 PRO A C 1
ATOM 641 O O . PRO A 1 84 ? -16.625 24.984 15.766 1 83.44 84 PRO A O 1
ATOM 644 N N . GLU A 1 85 ? -16.953 27.156 15.289 1 87.75 85 GLU A N 1
ATOM 645 C CA . GLU A 1 85 ? -17.797 26.859 14.133 1 87.75 85 GLU A CA 1
ATOM 646 C C . GLU A 1 85 ? -17 26.125 13.047 1 87.75 85 GLU A C 1
ATOM 648 O O . GLU A 1 85 ? -17.562 25.359 12.266 1 87.75 85 GLU A O 1
ATOM 653 N N . TYR A 1 86 ? -15.711 26.438 13.023 1 88.25 86 TYR A N 1
ATOM 654 C CA . TYR A 1 86 ? -14.859 25.766 12.047 1 88.25 86 TYR A CA 1
ATOM 655 C C . TYR A 1 86 ? -14.922 24.266 12.211 1 88.25 86 TYR A C 1
ATOM 657 O O . TYR A 1 86 ? -15.031 23.531 11.234 1 88.25 86 TYR A O 1
ATOM 665 N N . ILE A 1 87 ? -14.883 23.797 13.469 1 91.25 87 ILE A N 1
ATOM 666 C CA . ILE A 1 87 ? -14.914 22.375 13.789 1 91.25 87 ILE A CA 1
ATOM 667 C C . ILE A 1 87 ? -16.25 21.766 13.359 1 91.25 87 ILE A C 1
ATOM 669 O O . ILE A 1 87 ? -16.297 20.688 12.781 1 91.25 87 ILE A O 1
ATOM 673 N N . LEU A 1 88 ? -17.297 22.5 13.648 1 93.94 88 LEU A N 1
ATOM 674 C CA . LEU A 1 88 ? -18.625 22.016 13.297 1 93.94 88 LEU A CA 1
ATOM 675 C C . LEU A 1 88 ? -18.781 21.875 11.789 1 93.94 88 LEU A C 1
ATOM 677 O O . LEU A 1 88 ? -19.312 20.875 11.305 1 93.94 88 LEU A O 1
ATOM 681 N N . VAL A 1 89 ? -18.281 22.859 11.078 1 94.31 89 VAL A N 1
ATOM 682 C CA . VAL A 1 89 ? -18.375 22.859 9.625 1 94.31 89 VAL A CA 1
ATOM 683 C C . VAL A 1 89 ? -17.578 21.688 9.055 1 94.31 89 VAL A C 1
ATOM 685 O O . VAL A 1 89 ? -18.078 20.969 8.188 1 94.31 89 VAL A O 1
ATOM 688 N N . GLN A 1 90 ? -16.422 21.547 9.555 1 94.31 90 GLN A N 1
ATOM 689 C CA . GLN A 1 90 ? -15.555 20.469 9.086 1 94.31 90 GLN A CA 1
ATOM 690 C C . GLN A 1 90 ? -16.203 19.109 9.297 1 94.31 90 GLN A C 1
ATOM 692 O O . GLN A 1 90 ? -16.25 18.281 8.383 1 94.31 90 GLN A O 1
ATOM 697 N N . MET A 1 91 ? -16.719 18.891 10.477 1 96.38 91 MET A N 1
ATOM 698 C CA . MET A 1 91 ? -17.297 17.594 10.812 1 96.38 91 MET A CA 1
ATOM 699 C C . MET A 1 91 ? -18.609 17.359 10.062 1 96.38 91 MET A C 1
ATOM 701 O O . MET A 1 91 ? -18.891 16.25 9.641 1 96.38 91 MET A O 1
ATOM 705 N N . ALA A 1 92 ? -19.375 18.391 9.945 1 97.62 92 ALA A N 1
ATOM 706 C CA . ALA A 1 92 ? -20.656 18.266 9.25 1 97.62 92 ALA A CA 1
ATOM 707 C C . ALA A 1 92 ? -20.438 17.938 7.773 1 97.62 92 ALA A C 1
ATOM 709 O O . ALA A 1 92 ? -21.109 17.062 7.227 1 97.62 92 ALA A O 1
ATOM 710 N N . ALA A 1 93 ? -19.531 18.656 7.148 1 97.88 93 ALA A N 1
ATOM 711 C CA . ALA A 1 93 ? -19.188 18.375 5.754 1 97.88 93 ALA A CA 1
ATOM 712 C C . ALA A 1 93 ? -18.719 16.922 5.586 1 97.88 93 ALA A C 1
ATOM 714 O O . ALA A 1 93 ? -19.188 16.219 4.699 1 97.88 93 ALA A O 1
ATOM 715 N N . ALA A 1 94 ? -17.859 16.516 6.461 1 97.69 94 ALA A N 1
ATOM 716 C CA . ALA A 1 94 ? -17.297 15.164 6.406 1 97.69 94 ALA A CA 1
ATOM 717 C C . ALA A 1 94 ? -18.375 14.109 6.598 1 97.69 94 ALA A C 1
ATOM 719 O O . ALA A 1 94 ? -18.328 13.039 5.984 1 97.69 94 ALA A O 1
ATOM 720 N N . THR A 1 95 ? -19.312 14.398 7.438 1 97.56 95 THR A N 1
ATOM 721 C CA . THR A 1 95 ? -20.375 13.445 7.766 1 97.56 95 THR A CA 1
ATOM 722 C C . THR A 1 95 ? -21.219 13.133 6.535 1 97.56 95 THR A C 1
ATOM 724 O O . THR A 1 95 ? -21.719 12.016 6.391 1 97.56 95 THR A O 1
ATOM 727 N N . ILE A 1 96 ? -21.328 14.047 5.629 1 97.94 96 ILE A N 1
ATOM 728 C CA . ILE A 1 96 ? -22.219 13.836 4.496 1 97.94 96 ILE A CA 1
ATOM 729 C C . ILE A 1 96 ? -21.406 13.719 3.211 1 97.94 96 ILE A C 1
ATOM 731 O O . ILE A 1 96 ? -21.953 13.797 2.111 1 97.94 96 ILE A O 1
ATOM 735 N N . GLY A 1 97 ? -20.078 13.57 3.287 1 98.06 97 GLY A N 1
ATOM 736 C CA . GLY A 1 97 ? -19.234 13.289 2.139 1 98.06 97 GLY A CA 1
ATOM 737 C C . GLY A 1 97 ? -18.922 14.516 1.304 1 98.06 97 GLY A C 1
ATOM 738 O O . GLY A 1 97 ? -18.625 14.406 0.115 1 98.06 97 GLY A O 1
ATOM 739 N N . VAL A 1 98 ? -19.141 15.68 1.865 1 98.38 98 VAL A N 1
ATOM 740 C CA . VAL A 1 98 ? -18.734 16.938 1.234 1 98.38 98 VAL A CA 1
ATOM 741 C C . VAL A 1 98 ? -17.266 17.203 1.494 1 98.38 98 VAL A C 1
ATOM 743 O O . VAL A 1 98 ? -16.781 17.031 2.619 1 98.38 98 VAL A O 1
ATOM 746 N N . ILE A 1 99 ? -16.547 17.547 0.451 1 98.06 99 ILE A N 1
ATOM 747 C CA . ILE A 1 99 ? -15.109 17.781 0.534 1 98.06 99 ILE A CA 1
ATOM 748 C C . ILE A 1 99 ? -14.844 19.203 1.04 1 98.06 99 ILE A C 1
ATOM 750 O O . ILE A 1 99 ? -15.367 20.172 0.483 1 98.06 99 ILE A O 1
ATOM 754 N N . LEU A 1 100 ? -14.117 19.312 2.047 1 96.12 100 LEU A N 1
ATOM 755 C CA . LEU A 1 100 ? -13.82 20.641 2.588 1 96.12 100 LEU A CA 1
ATOM 756 C C . LEU A 1 100 ? -12.539 21.203 1.976 1 96.12 100 LEU A C 1
ATOM 758 O O . LEU A 1 100 ? -11.477 20.578 2.078 1 96.12 100 LEU A O 1
ATOM 762 N N . ALA A 1 101 ? -12.688 22.312 1.335 1 94.38 101 ALA A N 1
ATOM 763 C CA . ALA A 1 101 ? -11.539 23.078 0.859 1 94.38 101 ALA A CA 1
ATOM 764 C C . ALA A 1 101 ? -11.172 24.188 1.843 1 94.38 101 ALA A C 1
ATOM 766 O O . ALA A 1 101 ? -11.93 25.156 2.016 1 94.38 101 ALA A O 1
ATOM 767 N N . ARG A 1 102 ? -10.016 24.109 2.387 1 89 102 ARG A N 1
ATOM 768 C CA . ARG A 1 102 ? -9.586 25.016 3.439 1 89 102 ARG A CA 1
ATOM 769 C C . ARG A 1 102 ? -8.742 26.156 2.869 1 89 102 ARG A C 1
ATOM 771 O O . ARG A 1 102 ? -7.664 25.922 2.324 1 89 102 ARG A O 1
ATOM 778 N N . PHE A 1 103 ? -9.297 27.375 3.016 1 83.94 103 PHE A N 1
ATOM 779 C CA . PHE A 1 103 ? -8.578 28.547 2.527 1 83.94 103 PHE A CA 1
ATOM 780 C C . PHE A 1 103 ? -8.047 29.375 3.688 1 83.94 103 PHE A C 1
ATOM 782 O O . PHE A 1 103 ? -8.797 29.734 4.598 1 83.94 103 PHE A O 1
ATOM 789 N N . HIS A 1 104 ? -6.777 29.625 3.619 1 76.56 104 HIS A N 1
ATOM 790 C CA . HIS A 1 104 ? -6.207 30.469 4.664 1 76.56 104 HIS A CA 1
ATOM 791 C C . HIS A 1 104 ? -6.707 31.906 4.555 1 76.56 104 HIS A C 1
ATOM 793 O O . HIS A 1 104 ? -6.781 32.438 3.455 1 76.56 104 HIS A O 1
ATOM 799 N N . ILE A 1 105 ? -6.988 32.5 5.566 1 73.06 105 ILE A N 1
ATOM 800 C CA . ILE A 1 105 ? -7.605 33.812 5.617 1 73.06 105 ILE A CA 1
ATOM 801 C C . ILE A 1 105 ? -6.641 34.875 5.055 1 73.06 105 ILE A C 1
ATOM 803 O O . ILE A 1 105 ? -7.07 35.875 4.504 1 73.06 105 ILE A O 1
ATOM 807 N N . ALA A 1 106 ? -5.316 34.594 5.129 1 69.31 106 ALA A N 1
ATOM 808 C CA . ALA A 1 106 ? -4.312 35.562 4.703 1 69.31 106 ALA A CA 1
ATOM 809 C C . ALA A 1 106 ? -3.904 35.312 3.25 1 69.31 106 ALA A C 1
ATOM 811 O O . ALA A 1 106 ? -3.014 36 2.732 1 69.31 106 ALA A O 1
ATOM 812 N N . LEU A 1 107 ? -4.539 34.438 2.658 1 73.81 107 LEU A N 1
ATOM 813 C CA . LEU A 1 107 ? -4.199 34.156 1.264 1 73.81 107 LEU A CA 1
ATOM 814 C C . LEU A 1 107 ? -4.504 35.375 0.393 1 73.81 107 LEU A C 1
ATOM 816 O O . LEU A 1 107 ? -5.582 35.969 0.493 1 73.81 107 LEU A O 1
ATOM 820 N N . PRO A 1 108 ? -3.537 35.719 -0.48 1 74.25 108 PRO A N 1
ATOM 821 C CA . PRO A 1 108 ? -3.834 36.812 -1.418 1 74.25 108 PRO A CA 1
ATOM 822 C C . PRO A 1 108 ? -5.043 36.531 -2.303 1 74.25 108 PRO A C 1
ATOM 824 O O . PRO A 1 108 ? -5.324 35.344 -2.598 1 74.25 108 PRO A O 1
ATOM 827 N N . ASN A 1 109 ? -5.676 37.562 -2.77 1 81.94 109 ASN A N 1
ATOM 828 C CA . ASN A 1 109 ? -6.941 37.469 -3.484 1 81.94 109 ASN A CA 1
ATOM 829 C C . ASN A 1 109 ? -6.797 36.594 -4.742 1 81.94 109 ASN A C 1
ATOM 831 O O . ASN A 1 109 ? -7.68 35.812 -5.062 1 81.94 109 ASN A O 1
ATOM 835 N N . ASP A 1 110 ? -5.715 36.781 -5.438 1 79.5 110 ASP A N 1
ATOM 836 C CA . ASP A 1 110 ? -5.512 36 -6.672 1 79.5 110 ASP A CA 1
ATOM 837 C C . ASP A 1 110 ? -5.348 34.531 -6.383 1 79.5 110 ASP A C 1
ATOM 839 O O . ASP A 1 110 ? -5.875 33.688 -7.113 1 79.5 110 ASP A O 1
ATOM 843 N N . LYS A 1 111 ? -4.637 34.25 -5.324 1 81.31 111 LYS A N 1
ATOM 844 C CA . LYS A 1 111 ? -4.438 32.875 -4.938 1 81.31 111 LYS A CA 1
ATOM 845 C C . LYS A 1 111 ? -5.727 32.25 -4.402 1 81.31 111 LYS A C 1
ATOM 847 O O . LYS A 1 111 ? -6.012 31.078 -4.648 1 81.31 111 LYS A O 1
ATOM 852 N N . LEU A 1 112 ? -6.461 33.062 -3.684 1 85.19 112 LEU A N 1
ATOM 853 C CA . LEU A 1 112 ? -7.75 32.625 -3.174 1 85.19 112 LEU A CA 1
ATOM 854 C C . LEU A 1 112 ? -8.703 32.281 -4.32 1 85.19 112 LEU A C 1
ATOM 856 O O . LEU A 1 112 ? -9.344 31.234 -4.328 1 85.19 112 LEU A O 1
ATOM 860 N N . LYS A 1 113 ? -8.766 33.188 -5.281 1 87.5 113 LYS A N 1
ATOM 861 C CA . LYS A 1 113 ? -9.625 33 -6.445 1 87.5 113 LYS A CA 1
ATOM 862 C C . LYS A 1 113 ? -9.234 31.719 -7.195 1 87.5 113 LYS A C 1
ATOM 864 O O . LYS A 1 113 ? -10.102 30.922 -7.566 1 87.5 113 LYS A O 1
ATOM 869 N N . ASN A 1 114 ? -7.992 31.562 -7.375 1 85.31 114 ASN A N 1
ATOM 870 C CA . ASN A 1 114 ? -7.504 30.375 -8.078 1 85.31 114 ASN A CA 1
ATOM 871 C C . ASN A 1 114 ? -7.832 29.094 -7.324 1 85.31 114 ASN A C 1
ATOM 873 O O . ASN A 1 114 ? -8.172 28.078 -7.934 1 85.31 114 ASN A O 1
ATOM 877 N N . SER A 1 115 ? -7.668 29.125 -6.031 1 88.56 115 SER A N 1
ATOM 878 C CA . SER A 1 115 ? -7.98 27.953 -5.215 1 88.56 115 SER A CA 1
ATOM 879 C C . SER A 1 115 ? -9.469 27.609 -5.285 1 88.56 115 SER A C 1
ATOM 881 O O . SER A 1 115 ? -9.836 26.438 -5.336 1 88.56 115 SER A O 1
ATOM 883 N N . MET A 1 116 ? -10.266 28.625 -5.293 1 90.25 116 MET A N 1
ATOM 884 C CA . MET A 1 116 ? -11.711 28.422 -5.402 1 90.25 116 MET A CA 1
ATOM 885 C C . MET A 1 116 ? -12.078 27.844 -6.766 1 90.25 116 MET A C 1
ATOM 887 O O . MET A 1 116 ? -12.961 27 -6.863 1 90.25 116 MET A O 1
ATOM 891 N N . LEU A 1 117 ? -11.414 28.328 -7.777 1 90.44 117 LEU A N 1
ATOM 892 C CA . LEU A 1 117 ? -11.641 27.828 -9.133 1 90.44 117 LEU A CA 1
ATOM 893 C C . LEU A 1 117 ? -11.234 26.375 -9.242 1 90.44 117 LEU A C 1
ATOM 895 O O . LEU A 1 117 ? -12 25.547 -9.758 1 90.44 117 LEU A O 1
ATOM 899 N N . LYS A 1 118 ? -10.094 26.031 -8.719 1 90.06 118 LYS A N 1
ATOM 900 C CA . LYS A 1 118 ? -9.555 24.672 -8.844 1 90.06 118 LYS A CA 1
ATOM 901 C C . LYS A 1 118 ? -10.375 23.688 -8.023 1 90.06 118 LYS A C 1
ATOM 903 O O . LYS A 1 118 ? -10.555 22.531 -8.422 1 90.06 118 LYS A O 1
ATOM 908 N N . SER A 1 119 ? -10.875 24.141 -6.887 1 93.5 119 SER A N 1
ATOM 909 C CA . SER A 1 119 ? -11.641 23.25 -6.02 1 93.5 119 SER A CA 1
ATOM 910 C C . SER A 1 119 ? -13.078 23.109 -6.508 1 93.5 119 SER A C 1
ATOM 912 O O . SER A 1 119 ? -13.812 22.219 -6.059 1 93.5 119 SER A O 1
ATOM 914 N N . GLU A 1 120 ? -13.484 24.031 -7.328 1 93.81 120 GLU A N 1
ATOM 915 C CA . GLU A 1 120 ? -14.852 24.078 -7.82 1 93.81 120 GLU A CA 1
ATOM 916 C C . GLU A 1 120 ? -15.852 24.094 -6.668 1 93.81 120 GLU A C 1
ATOM 918 O O . GLU A 1 120 ? -16.875 23.406 -6.711 1 93.81 120 GLU A O 1
ATOM 923 N N . CYS A 1 121 ? -15.492 24.812 -5.613 1 94.25 121 CYS A N 1
ATOM 924 C CA . CYS A 1 121 ? -16.375 24.844 -4.461 1 94.25 121 CYS A CA 1
ATOM 925 C C . CYS A 1 121 ? -17.734 25.453 -4.832 1 94.25 121 CYS A C 1
ATOM 927 O O . CYS A 1 121 ? -17.797 26.453 -5.543 1 94.25 121 CYS A O 1
ATOM 929 N N . VAL A 1 122 ? -18.766 24.875 -4.375 1 95.12 122 VAL A N 1
ATOM 930 C CA . VAL A 1 122 ? -20.125 25.281 -4.719 1 95.12 122 VAL A CA 1
ATOM 931 C C . VAL A 1 122 ? -20.703 26.156 -3.604 1 95.12 122 VAL A C 1
ATOM 933 O O . VAL A 1 122 ? -21.703 26.859 -3.805 1 95.12 122 VAL A O 1
ATOM 936 N N . ALA A 1 123 ? -20.125 26.078 -2.465 1 94.06 123 ALA A N 1
ATOM 937 C CA . ALA A 1 123 ? -20.484 26.906 -1.315 1 94.06 123 ALA A CA 1
ATOM 938 C C . ALA A 1 123 ? -19.234 27.344 -0.55 1 94.06 123 ALA A C 1
ATOM 940 O O . ALA A 1 123 ? -18.188 26.719 -0.663 1 94.06 123 ALA A O 1
ATOM 941 N N . LEU A 1 124 ? -19.359 28.5 0.15 1 92.25 124 LEU A N 1
ATOM 942 C CA . LEU A 1 124 ? -18.234 29.047 0.919 1 92.25 124 LEU A CA 1
ATOM 943 C C . LEU A 1 124 ? -18.703 29.5 2.299 1 92.25 124 LEU A C 1
ATOM 945 O O . LEU A 1 124 ? -19.656 30.281 2.416 1 92.25 124 LEU A O 1
ATOM 949 N N . VAL A 1 125 ? -18.078 28.938 3.324 1 91.44 125 VAL A N 1
ATOM 950 C CA . VAL A 1 125 ? -18.312 29.406 4.688 1 91.44 125 VAL A CA 1
ATOM 951 C C . VAL A 1 125 ? -17.266 30.469 5.043 1 91.44 125 VAL A C 1
ATOM 953 O O . VAL A 1 125 ? -16.062 30.25 4.875 1 91.44 125 VAL A O 1
ATOM 956 N N . ILE A 1 126 ? -17.719 31.609 5.527 1 86.94 126 ILE A N 1
ATOM 957 C CA . ILE A 1 126 ? -16.797 32.688 5.844 1 86.94 126 ILE A CA 1
ATOM 958 C C . ILE A 1 126 ? -16.891 33.031 7.328 1 86.94 126 ILE A C 1
ATOM 960 O O . ILE A 1 126 ? -17.969 33 7.91 1 86.94 126 ILE A O 1
ATOM 964 N N . GLY A 1 127 ? -15.688 33.188 7.957 1 75.56 127 GLY A N 1
ATOM 965 C CA . GLY A 1 127 ? -15.617 33.625 9.336 1 75.56 127 GLY A CA 1
ATOM 966 C C . GLY A 1 127 ? -15.547 35.156 9.469 1 75.56 127 GLY A C 1
ATOM 967 O O . GLY A 1 127 ? -15.109 35.844 8.547 1 75.56 127 GLY A O 1
ATOM 968 N N . THR A 1 128 ? -16.5 35.875 10.242 1 59.03 128 THR A N 1
ATOM 969 C CA . THR A 1 128 ? -16.75 37.312 10.289 1 59.03 128 THR A CA 1
ATOM 970 C C . THR A 1 128 ? -15.633 38.031 11.039 1 59.03 128 THR A C 1
ATOM 972 O O . THR A 1 128 ? -15.617 39.25 11.125 1 59.03 128 THR A O 1
ATOM 975 N N . THR A 1 129 ? -14.758 37.406 11.68 1 53.66 129 THR A N 1
ATOM 976 C CA . THR A 1 129 ? -14.195 38.375 12.594 1 53.66 129 THR A CA 1
ATOM 977 C C . THR A 1 129 ? -13.656 39.594 11.812 1 53.66 129 THR A C 1
ATOM 979 O O . THR A 1 129 ? -13.516 40.688 12.367 1 53.66 129 THR A O 1
ATOM 982 N N . ASP A 1 130 ? -13.055 39.406 10.656 1 50.97 130 ASP A N 1
ATOM 983 C CA . ASP A 1 130 ? -12.352 40.594 10.219 1 50.97 130 ASP A CA 1
ATOM 984 C C . ASP A 1 130 ? -13.039 41.219 9.008 1 50.97 130 ASP A C 1
ATOM 986 O O . ASP A 1 130 ? -13.336 40.531 8.031 1 50.97 130 ASP A O 1
ATOM 990 N N . GLY A 1 131 ? -14.219 42.031 9.234 1 55.81 131 GLY A N 1
ATOM 991 C CA . GLY A 1 131 ? -14.844 42.938 8.266 1 55.81 131 GLY A CA 1
ATOM 992 C C . GLY A 1 131 ? -14.18 42.875 6.902 1 55.81 131 GLY A C 1
ATOM 993 O O . GLY A 1 131 ? -14.852 43.031 5.879 1 55.81 131 GLY A O 1
ATOM 994 N N . ASP A 1 132 ? -12.992 42.375 6.828 1 66.5 132 ASP A N 1
ATOM 995 C CA . ASP A 1 132 ? -12.133 42.469 5.656 1 66.5 132 ASP A CA 1
ATOM 996 C C . ASP A 1 132 ? -12.367 41.312 4.695 1 66.5 132 ASP A C 1
ATOM 998 O O . ASP A 1 132 ? -12.195 41.469 3.482 1 66.5 132 ASP A O 1
ATOM 1002 N N . VAL A 1 133 ? -13.195 40.25 5.117 1 75.31 133 VAL A N 1
ATOM 1003 C CA . VAL A 1 133 ? -13.336 39.094 4.242 1 75.31 133 VAL A CA 1
ATOM 1004 C C . VAL A 1 133 ? -14.375 39.375 3.166 1 75.31 133 VAL A C 1
ATOM 1006 O O . VAL A 1 133 ? -14.203 39 2.008 1 75.31 133 VAL A O 1
ATOM 1009 N N . TYR A 1 134 ? -15.375 40.125 3.5 1 73.44 134 TYR A N 1
ATOM 1010 C CA . TYR A 1 134 ? -16.422 40.438 2.537 1 73.44 134 TYR A CA 1
ATOM 1011 C C . TYR A 1 134 ? -15.891 41.344 1.433 1 73.44 134 TYR A C 1
ATOM 1013 O O . TYR A 1 134 ? -16.188 41.156 0.254 1 73.44 134 TYR A O 1
ATOM 1021 N N . LYS A 1 135 ? -15.203 42.219 1.913 1 75.19 135 LYS A N 1
ATOM 1022 C CA . LYS A 1 135 ? -14.617 43.156 0.938 1 75.19 135 LYS A CA 1
ATOM 1023 C C . LYS A 1 135 ? -13.695 42.406 -0.023 1 75.19 135 LYS A C 1
ATOM 1025 O O . LYS A 1 135 ? -13.68 42.688 -1.223 1 75.19 135 LYS A O 1
ATOM 1030 N N . ARG A 1 136 ? -13.047 41.562 0.531 1 80.12 136 ARG A N 1
ATOM 1031 C CA . ARG A 1 136 ? -12.141 40.75 -0.287 1 80.12 136 ARG A CA 1
ATOM 1032 C C . ARG A 1 136 ? -12.914 39.906 -1.293 1 80.12 136 ARG A C 1
ATOM 1034 O O . ARG A 1 136 ? -12.516 39.781 -2.453 1 80.12 136 ARG A O 1
ATOM 1041 N N . LEU A 1 137 ? -13.977 39.344 -0.841 1 82.88 137 LEU A N 1
ATOM 1042 C CA . LEU A 1 137 ? -14.781 38.5 -1.715 1 82.88 137 LEU A CA 1
ATOM 1043 C C . LEU A 1 137 ? -15.414 39.312 -2.832 1 82.88 137 LEU A C 1
ATOM 1045 O O . LEU A 1 137 ? -15.578 38.844 -3.953 1 82.88 137 LEU A O 1
ATOM 1049 N N . GLU A 1 138 ? -15.719 40.5 -2.492 1 80.69 138 GLU A N 1
ATOM 1050 C CA . GLU A 1 138 ? -16.281 41.375 -3.51 1 80.69 138 GLU A CA 1
ATOM 1051 C C . GLU A 1 138 ? -15.258 41.688 -4.598 1 80.69 138 GLU A C 1
ATOM 1053 O O . GLU A 1 138 ? -15.625 41.875 -5.762 1 80.69 138 GLU A O 1
ATOM 1058 N N . GLN A 1 139 ? -14.094 41.75 -4.172 1 81.88 139 GLN A N 1
ATOM 1059 C CA . GLN A 1 139 ? -13.023 42 -5.133 1 81.88 139 GLN A CA 1
ATOM 1060 C C . GLN A 1 139 ? -12.797 40.781 -6.031 1 81.88 139 GLN A C 1
ATOM 1062 O O . GLN A 1 139 ? -12.516 40.938 -7.219 1 81.88 139 GLN A O 1
ATOM 1067 N N . ILE A 1 140 ? -12.961 39.656 -5.469 1 83.56 140 ILE A N 1
ATOM 1068 C CA . ILE A 1 140 ? -12.703 38.406 -6.172 1 83.56 140 ILE A CA 1
ATOM 1069 C C . ILE A 1 140 ? -13.898 38.062 -7.059 1 83.56 140 ILE A C 1
ATOM 1071 O O . ILE A 1 140 ? -13.727 37.531 -8.148 1 83.56 140 ILE A O 1
ATOM 1075 N N . ILE A 1 141 ? -15.062 38.406 -6.473 1 83.69 141 ILE A N 1
ATOM 1076 C CA . ILE A 1 141 ? -16.312 38.094 -7.16 1 83.69 141 ILE A CA 1
ATOM 1077 C C . ILE A 1 141 ? -17.094 39.375 -7.406 1 83.69 141 ILE A C 1
ATOM 1079 O O . ILE A 1 141 ? -18 39.719 -6.645 1 83.69 141 ILE A O 1
ATOM 1083 N N . PRO A 1 142 ? -16.859 39.969 -8.477 1 75.31 142 PRO A N 1
ATOM 1084 C CA . PRO A 1 142 ? -17.5 41.281 -8.727 1 75.31 142 PRO A CA 1
ATOM 1085 C C . PRO A 1 142 ? -19.031 41.156 -8.727 1 75.31 142 PRO A C 1
ATOM 1087 O O . PRO A 1 142 ? -19.719 42.125 -8.352 1 75.31 142 PRO A O 1
ATOM 1090 N N . ASP A 1 143 ? -19.531 40.031 -9.07 1 73.12 143 ASP A N 1
ATOM 1091 C CA . ASP A 1 143 ? -20.984 39.875 -9.18 1 73.12 143 ASP A CA 1
ATOM 1092 C C . ASP A 1 143 ? -21.625 39.75 -7.801 1 73.12 143 ASP A C 1
ATOM 1094 O O . ASP A 1 143 ? -22.844 39.719 -7.68 1 73.12 143 ASP A O 1
ATOM 1098 N N . LEU A 1 144 ? -20.859 39.656 -6.836 1 76.44 144 LEU A N 1
ATOM 1099 C CA . LEU A 1 144 ? -21.375 39.469 -5.48 1 76.44 144 LEU A CA 1
ATOM 1100 C C . LEU A 1 144 ? -22.141 40.719 -5.027 1 76.44 144 LEU A C 1
ATOM 1102 O O . LEU A 1 144 ? -23.125 40.594 -4.281 1 76.44 144 LEU A O 1
ATOM 1106 N N . LYS A 1 145 ? -21.703 41.844 -5.395 1 63.59 145 LYS A N 1
ATOM 1107 C CA . LYS A 1 145 ? -22.359 43.094 -5.012 1 63.59 145 LYS A CA 1
ATOM 1108 C C . LYS A 1 145 ? -23.766 43.188 -5.562 1 63.59 145 LYS A C 1
ATOM 1110 O O . LYS A 1 145 ? -24.656 43.781 -4.949 1 63.59 145 LYS A O 1
ATOM 1115 N N . LYS A 1 146 ? -23.891 42.594 -6.684 1 64.69 146 LYS A N 1
ATOM 1116 C CA . LYS A 1 146 ? -25.172 42.688 -7.383 1 64.69 146 LYS A CA 1
ATOM 1117 C C . LYS A 1 146 ? -26.109 41.562 -6.98 1 64.69 146 LYS A C 1
ATOM 1119 O O . LYS A 1 146 ? -27.312 41.594 -7.289 1 64.69 146 LYS A O 1
ATOM 1124 N N . SER A 1 147 ? -25.469 40.5 -6.332 1 60.88 147 SER A N 1
ATOM 1125 C CA . SER A 1 147 ? -26.266 39.312 -6.074 1 60.88 147 SER A CA 1
ATOM 1126 C C . SER A 1 147 ? -27.125 39.469 -4.82 1 60.88 147 SER A C 1
ATOM 1128 O O . SER A 1 147 ? -26.688 40.062 -3.844 1 60.88 147 SER A O 1
ATOM 1130 N N . GLY A 1 148 ? -28.422 39.594 -4.93 1 56.53 148 GLY A N 1
ATOM 1131 C CA . GLY A 1 148 ? -29.312 39.594 -3.779 1 56.53 148 GLY A CA 1
ATOM 1132 C C . GLY A 1 148 ? -29.125 38.375 -2.883 1 56.53 148 GLY A C 1
ATOM 1133 O O . GLY A 1 148 ? -28.094 37.719 -2.939 1 56.53 148 GLY A O 1
ATOM 1134 N N . SER A 1 149 ? -29.953 38.094 -1.81 1 53.03 149 SER A N 1
ATOM 1135 C CA . SER A 1 149 ? -29.938 37.031 -0.82 1 53.03 149 SER A CA 1
ATOM 1136 C C . SER A 1 149 ? -30.016 35.656 -1.488 1 53.03 149 SER A C 1
ATOM 1138 O O . SER A 1 149 ? -29.984 34.625 -0.811 1 53.03 149 SER A O 1
ATOM 1140 N N . GLY A 1 150 ? -29.844 35.562 -2.793 1 54 150 GLY A N 1
ATOM 1141 C CA . GLY A 1 150 ? -30.094 34.281 -3.424 1 54 150 GLY A CA 1
ATOM 1142 C C . GLY A 1 150 ? -28.828 33.594 -3.869 1 54 150 GLY A C 1
ATOM 1143 O O . GLY A 1 150 ? -27.75 33.875 -3.367 1 54 150 GLY A O 1
ATOM 1144 N N . ILE A 1 151 ? -29.078 32.469 -4.645 1 57.5 151 ILE A N 1
ATOM 1145 C CA . ILE A 1 151 ? -28.031 31.656 -5.285 1 57.5 151 ILE A CA 1
ATOM 1146 C C . ILE A 1 151 ? -27.125 32.562 -6.117 1 57.5 151 ILE A C 1
ATOM 1148 O O . ILE A 1 151 ? -27.609 33.344 -6.949 1 57.5 151 ILE A O 1
ATOM 1152 N N . LEU A 1 152 ? -25.828 32.562 -5.73 1 68.56 152 LEU A N 1
ATOM 1153 C CA . LEU A 1 152 ? -24.812 33.344 -6.441 1 68.56 152 LEU A CA 1
ATOM 1154 C C . LEU A 1 152 ? -24.609 32.781 -7.855 1 68.56 152 LEU A C 1
ATOM 1156 O O . LEU A 1 152 ? -24.547 31.578 -8.055 1 68.56 152 LEU A O 1
ATOM 1160 N N . GLN A 1 153 ? -24.984 33.5 -8.891 1 65.25 153 GLN A N 1
ATOM 1161 C CA . GLN A 1 153 ? -24.625 33.125 -10.258 1 65.25 153 GLN A CA 1
ATOM 1162 C C . GLN A 1 153 ? -23.297 33.719 -10.664 1 65.25 153 GLN A C 1
ATOM 1164 O O . GLN A 1 153 ? -23.172 34.938 -10.828 1 65.25 153 GLN A O 1
ATOM 1169 N N . THR A 1 154 ? -22.297 32.906 -10.516 1 70.69 154 THR A N 1
ATOM 1170 C CA . THR A 1 154 ? -20.969 33.375 -10.891 1 70.69 154 THR A CA 1
ATOM 1171 C C . THR A 1 154 ? -20.547 32.781 -12.242 1 70.69 154 THR A C 1
ATOM 1173 O O . THR A 1 154 ? -20.984 31.703 -12.609 1 70.69 154 THR A O 1
ATOM 1176 N N . LYS A 1 155 ? -19.984 33.531 -13.172 1 66.62 155 LYS A N 1
ATOM 1177 C CA . LYS A 1 155 ? -19.562 33.062 -14.492 1 66.62 155 LYS A CA 1
ATOM 1178 C C . LYS A 1 155 ? -18.359 32.156 -14.391 1 66.62 155 LYS A C 1
ATOM 1180 O O . LYS A 1 155 ? -18.25 31.172 -15.133 1 66.62 155 LYS A O 1
ATOM 1185 N N . GLU A 1 156 ? -17.516 32.469 -13.477 1 78.75 156 GLU A N 1
ATOM 1186 C CA . GLU A 1 156 ? -16.234 31.781 -13.453 1 78.75 156 GLU A CA 1
ATOM 1187 C C . GLU A 1 156 ? -16.188 30.734 -12.344 1 78.75 156 GLU A C 1
ATOM 1189 O O . GLU A 1 156 ? -15.742 29.609 -12.562 1 78.75 156 GLU A O 1
ATOM 1194 N N . LEU A 1 157 ? -16.734 31.094 -11.242 1 86.25 157 LEU A N 1
ATOM 1195 C CA . LEU A 1 157 ? -16.719 30.188 -10.094 1 86.25 157 LEU A CA 1
ATOM 1196 C C . LEU A 1 157 ? -18 29.359 -10.039 1 86.25 157 LEU A C 1
ATOM 1198 O O . LEU A 1 157 ? -19.047 29.797 -10.516 1 86.25 157 LEU A O 1
ATOM 1202 N N . LYS A 1 158 ? -18.016 28.203 -9.547 1 88 158 LYS A N 1
ATOM 1203 C CA . LYS A 1 158 ? -19.188 27.344 -9.383 1 88 158 LYS A CA 1
ATOM 1204 C C . LYS A 1 158 ? -19.922 27.672 -8.086 1 88 158 LYS A C 1
ATOM 1206 O O . LYS A 1 158 ? -20.891 27 -7.73 1 88 158 LYS A O 1
ATOM 1211 N N . LEU A 1 159 ? -19.484 28.656 -7.449 1 89.12 159 LEU A N 1
ATOM 1212 C CA . LEU A 1 159 ? -20 29.062 -6.148 1 89.12 159 LEU A CA 1
ATOM 1213 C C . LEU A 1 159 ? -21.469 29.469 -6.258 1 89.12 159 LEU A C 1
ATOM 1215 O O . LEU A 1 159 ? -21.812 30.375 -7.035 1 89.12 159 LEU A O 1
ATOM 1219 N N . GLN A 1 160 ? -22.266 28.859 -5.418 1 86.69 160 GLN A N 1
ATOM 1220 C CA . GLN A 1 160 ? -23.703 29.094 -5.488 1 86.69 160 GLN A CA 1
ATOM 1221 C C . GLN A 1 160 ? -24.219 29.766 -4.215 1 86.69 160 GLN A C 1
ATOM 1223 O O . GLN A 1 160 ? -25.266 30.422 -4.223 1 86.69 160 GLN A O 1
ATOM 1228 N N . GLN A 1 161 ? -23.5 29.562 -3.148 1 87.31 161 GLN A N 1
ATOM 1229 C CA . GLN A 1 161 ? -23.984 30.094 -1.877 1 87.31 161 GLN A CA 1
ATOM 1230 C C . GLN A 1 161 ? -22.828 30.469 -0.961 1 87.31 161 GLN A C 1
ATOM 1232 O O . GLN A 1 161 ? -21.766 29.859 -1.02 1 87.31 161 GLN A O 1
ATOM 1237 N N . ILE A 1 162 ? -23.094 31.5 -0.152 1 87.94 162 ILE A N 1
ATOM 1238 C CA . ILE A 1 162 ? -22.172 31.906 0.904 1 87.94 162 ILE A CA 1
ATOM 1239 C C . ILE A 1 162 ? -22.859 31.781 2.262 1 87.94 162 ILE A C 1
ATOM 1241 O O . ILE A 1 162 ? -24.016 32.188 2.414 1 87.94 162 ILE A O 1
ATOM 1245 N N . ILE A 1 163 ? -22.172 31.141 3.17 1 89 163 ILE A N 1
ATOM 1246 C CA . ILE A 1 163 ? -22.656 30.922 4.531 1 89 163 ILE A CA 1
ATOM 1247 C C . ILE A 1 163 ? -21.766 31.672 5.516 1 89 163 ILE A C 1
ATOM 1249 O O . ILE A 1 163 ? -20.531 31.656 5.383 1 89 163 ILE A O 1
ATOM 1253 N N . THR A 1 164 ? -22.375 32.344 6.465 1 85.25 164 THR A N 1
ATOM 1254 C CA . THR A 1 164 ? -21.578 33.125 7.398 1 85.25 164 THR A CA 1
ATOM 1255 C C . THR A 1 164 ? -21.641 32.531 8.805 1 85.25 164 THR A C 1
ATOM 1257 O O . THR A 1 164 ? -22.625 31.875 9.156 1 85.25 164 THR A O 1
ATOM 1260 N N . ASN A 1 165 ? -20.594 32.594 9.602 1 76.75 165 ASN A N 1
ATOM 1261 C CA . ASN A 1 165 ? -20.594 32.156 10.984 1 76.75 165 ASN A CA 1
ATOM 1262 C C . ASN A 1 165 ? -21.203 33.188 11.914 1 76.75 165 ASN A C 1
ATOM 1264 O O . ASN A 1 165 ? -21.391 32.938 13.102 1 76.75 165 ASN A O 1
ATOM 1268 N N . VAL A 1 166 ? -21.438 34.469 11.477 1 63.41 166 VAL A N 1
ATOM 1269 C CA . VAL A 1 166 ? -21.938 35.562 12.328 1 63.41 166 VAL A CA 1
ATOM 1270 C C . VAL A 1 166 ? -23.438 35.688 12.172 1 63.41 166 VAL A C 1
ATOM 1272 O O . VAL A 1 166 ? -23.969 35.562 11.062 1 63.41 166 VAL A O 1
ATOM 1275 N N . SER A 1 167 ? -24.094 35.5 13.406 1 55.59 167 SER A N 1
ATOM 1276 C CA . SER A 1 167 ? -25.531 35.688 13.438 1 55.59 167 SER A CA 1
ATOM 1277 C C . SER A 1 167 ? -25.938 36.969 12.711 1 55.59 167 SER A C 1
ATOM 1279 O O . SER A 1 167 ? -27 37.031 12.086 1 55.59 167 SER A O 1
ATOM 1281 N N . ALA A 1 168 ? -25.172 38.094 13.008 1 50.34 168 ALA A N 1
ATOM 1282 C CA . ALA A 1 168 ? -25.625 39.438 12.609 1 50.34 168 ALA A CA 1
ATOM 1283 C C . ALA A 1 168 ? -25.5 39.625 11.102 1 50.34 168 ALA A C 1
ATOM 1285 O O . ALA A 1 168 ? -25.484 40.75 10.609 1 50.34 168 ALA A O 1
ATOM 1286 N N . ALA A 1 169 ? -25.281 38.562 10.461 1 51.41 169 ALA A N 1
ATOM 1287 C CA . ALA A 1 169 ? -24.953 38.906 9.078 1 51.41 169 ALA A CA 1
ATOM 1288 C C . ALA A 1 169 ? -26.094 39.719 8.43 1 51.41 169 ALA A C 1
ATOM 1290 O O . ALA A 1 169 ? -27.266 39.5 8.734 1 51.41 169 ALA A O 1
ATOM 1291 N N . GLN A 1 170 ? -25.875 40.844 8.039 1 49.72 170 GLN A N 1
ATOM 1292 C CA . GLN A 1 170 ? -26.688 41.875 7.402 1 49.72 170 GLN A CA 1
ATOM 1293 C C . GLN A 1 170 ? -27.641 41.281 6.371 1 49.72 170 GLN A C 1
ATOM 1295 O O . GLN A 1 170 ? -28.094 41.969 5.461 1 49.72 170 GLN A O 1
ATOM 1300 N N . GLY A 1 171 ? -28.172 40.188 6.59 1 59.19 171 GLY A N 1
ATOM 1301 C CA . GLY A 1 171 ? -29.359 39.719 5.891 1 59.19 171 GLY A CA 1
ATOM 1302 C C . GLY A 1 171 ? -29.047 39.094 4.539 1 59.19 171 GLY A C 1
ATOM 1303 O O . GLY A 1 171 ? -29.922 38.5 3.908 1 59.19 171 GLY A O 1
ATOM 1304 N N . ARG A 1 172 ? -27.797 39.188 4.047 1 69.06 172 ARG A N 1
ATOM 1305 C CA . ARG A 1 172 ? -27.594 38.719 2.678 1 69.06 172 ARG A CA 1
ATOM 1306 C C . ARG A 1 172 ? -27.312 37.219 2.645 1 69.06 172 ARG A C 1
ATOM 1308 O O . ARG A 1 172 ? -27.797 36.5 1.763 1 69.06 172 ARG A O 1
ATOM 1315 N N . TRP A 1 173 ? -26.641 36.688 3.666 1 79.19 173 TRP A N 1
ATOM 1316 C CA . TRP A 1 173 ? -26.234 35.281 3.664 1 79.19 173 TRP A CA 1
ATOM 1317 C C . TRP A 1 173 ? -26.734 34.594 4.918 1 79.19 173 TRP A C 1
ATOM 1319 O O . TRP A 1 173 ? -26.812 35.188 5.988 1 79.19 173 TRP A O 1
ATOM 1329 N N . LYS A 1 174 ? -27.078 33.344 4.715 1 84.5 174 LYS A N 1
ATOM 1330 C CA . LYS A 1 174 ? -27.516 32.531 5.855 1 84.5 174 LYS A CA 1
ATOM 1331 C C . LYS A 1 174 ? -26.359 32.25 6.812 1 84.5 174 LYS A C 1
ATOM 1333 O O . LYS A 1 174 ? -25.234 32 6.375 1 84.5 174 LYS A O 1
ATOM 1338 N N . SER A 1 175 ? -26.703 32.375 8.07 1 88.31 175 SER A N 1
ATOM 1339 C CA . SER A 1 175 ? -25.703 32.031 9.078 1 88.31 175 SER A CA 1
ATOM 1340 C C . SER A 1 175 ? -25.703 30.516 9.336 1 88.31 175 SER A C 1
ATOM 1342 O O . SER A 1 175 ? -26.656 29.828 9.008 1 88.31 175 SER A O 1
ATOM 1344 N N . ILE A 1 176 ? -24.625 30.031 9.922 1 91.06 176 ILE A N 1
ATOM 1345 C CA . ILE A 1 176 ? -24.516 28.625 10.297 1 91.06 176 ILE A CA 1
ATOM 1346 C C . ILE A 1 176 ? -25.688 28.234 11.203 1 91.06 176 ILE A C 1
ATOM 1348 O O . ILE A 1 176 ? -26.25 27.156 11.047 1 91.06 176 ILE A O 1
ATOM 1352 N N . ASP A 1 177 ? -26.062 29.156 12.094 1 90 177 ASP A N 1
ATOM 1353 C CA . ASP A 1 177 ? -27.188 28.906 13 1 90 177 ASP A CA 1
ATOM 1354 C C . ASP A 1 177 ? -28.484 28.734 12.227 1 90 177 ASP A C 1
ATOM 1356 O O . ASP A 1 177 ? -29.297 27.859 12.555 1 90 177 ASP A O 1
ATOM 1360 N N . GLN A 1 178 ? -28.703 29.578 11.273 1 90.62 178 GLN A N 1
ATOM 1361 C CA . GLN A 1 178 ? -29.906 29.5 10.453 1 90.62 178 GLN A CA 1
ATOM 1362 C C . GLN A 1 178 ? -29.938 28.188 9.656 1 90.62 178 GLN A C 1
ATOM 1364 O O . GLN A 1 178 ? -31 27.578 9.5 1 90.62 178 GLN A O 1
ATOM 1369 N N . ILE A 1 179 ? -28.797 27.812 9.172 1 92.75 179 ILE A N 1
ATOM 1370 C CA . ILE A 1 179 ? -28.703 26.578 8.398 1 92.75 179 ILE A CA 1
ATOM 1371 C C . ILE A 1 179 ? -29.016 25.375 9.297 1 92.75 179 ILE A C 1
ATOM 1373 O O . ILE A 1 179 ? -29.734 24.469 8.891 1 92.75 179 ILE A O 1
ATOM 1377 N N . MET A 1 180 ? -28.484 25.406 10.484 1 92.62 180 MET A N 1
ATOM 1378 C CA . MET A 1 180 ? -28.703 24.328 11.43 1 92.62 180 MET A CA 1
ATOM 1379 C C . MET A 1 180 ? -30.188 24.156 11.742 1 92.62 180 MET A C 1
ATOM 1381 O O . MET A 1 180 ? -30.641 23.047 12.008 1 92.62 180 MET A O 1
ATOM 1385 N N . LYS A 1 181 ? -30.938 25.188 11.586 1 91.88 181 LYS A N 1
ATOM 1386 C CA . LYS A 1 181 ? -32.344 25.188 11.961 1 91.88 181 LYS A CA 1
ATOM 1387 C C . LYS A 1 181 ? -33.219 24.719 10.789 1 91.88 181 LYS A C 1
ATOM 1389 O O . LYS A 1 181 ? -34.406 24.391 10.977 1 91.88 181 LYS A O 1
ATOM 1394 N N . LEU A 1 182 ? -32.625 24.656 9.688 1 89.94 182 LEU A N 1
ATOM 1395 C CA . LEU A 1 182 ? -33.406 24.234 8.516 1 89.94 182 LEU A CA 1
ATOM 1396 C C . LEU A 1 182 ? -33.906 22.812 8.68 1 89.94 182 LEU A C 1
ATOM 1398 O O . LEU A 1 182 ? -34.969 22.453 8.164 1 89.94 182 LEU A O 1
ATOM 1402 N N . GLY A 1 183 ? -33.156 21.938 9.359 1 84.81 183 GLY A N 1
ATOM 1403 C CA . GLY A 1 183 ? -33.562 20.562 9.586 1 84.81 183 GLY A CA 1
ATOM 1404 C C . GLY A 1 183 ? -34.781 20.438 10.492 1 84.81 183 GLY A C 1
ATOM 1405 O O . GLY A 1 183 ? -35.469 19.422 10.492 1 84.81 183 GLY A O 1
ATOM 1406 N N . ASP A 1 184 ? -35 21.484 11.203 1 85.56 184 ASP A N 1
ATOM 1407 C CA . ASP A 1 184 ? -36.094 21.469 12.164 1 85.56 184 ASP A CA 1
ATOM 1408 C C . ASP A 1 184 ? -37.438 21.625 11.469 1 85.56 184 ASP A C 1
ATOM 1410 O O . ASP A 1 184 ? -38.5 21.328 12.055 1 85.56 184 ASP A O 1
ATOM 1414 N N . VAL A 1 185 ? -37.406 22.109 10.273 1 85.75 185 VAL A N 1
ATOM 1415 C CA . VAL A 1 185 ? -38.656 22.297 9.523 1 85.75 185 VAL A CA 1
ATOM 1416 C C . VAL A 1 185 ? -39.312 20.938 9.289 1 85.75 185 VAL A C 1
ATOM 1418 O O . VAL A 1 185 ? -40.531 20.828 9.383 1 85.75 185 VAL A O 1
ATOM 1421 N N . ASP A 1 186 ? -38.594 19.969 8.938 1 89 186 ASP A N 1
ATOM 1422 C CA . ASP A 1 186 ? -39 18.578 8.789 1 89 186 ASP A CA 1
ATOM 1423 C C . ASP A 1 186 ? -38 17.625 9.453 1 89 186 ASP A C 1
ATOM 1425 O O . ASP A 1 186 ? -37.188 17.016 8.773 1 89 186 ASP A O 1
ATOM 1429 N N . PRO A 1 187 ? -38.219 17.531 10.688 1 87.25 187 PRO A N 1
ATOM 1430 C CA . PRO A 1 187 ? -37.25 16.75 11.453 1 87.25 187 PRO A CA 1
ATOM 1431 C C . PRO A 1 187 ? -37.125 15.312 10.961 1 87.25 187 PRO A C 1
ATOM 1433 O O . PRO A 1 187 ? -36 14.797 10.836 1 87.25 187 PRO A O 1
ATOM 1436 N N . GLU A 1 188 ? -38.219 14.734 10.656 1 88.94 188 GLU A N 1
ATOM 1437 C CA . GLU A 1 188 ? -38.188 13.344 10.211 1 88.94 188 GLU A CA 1
ATOM 1438 C C . GLU A 1 188 ? -37.531 13.211 8.836 1 88.94 188 GLU A C 1
ATOM 1440 O O . GLU A 1 188 ? -36.719 12.32 8.617 1 88.94 188 GLU A O 1
ATOM 1445 N N . GLY A 1 189 ? -37.938 14.055 7.988 1 89.75 189 GLY A N 1
ATOM 1446 C CA . GLY A 1 189 ? -37.375 14.039 6.656 1 89.75 189 GLY A CA 1
ATOM 1447 C C . GLY A 1 189 ? -35.875 14.336 6.648 1 89.75 189 GLY A C 1
ATOM 1448 O O . GLY A 1 189 ? -35.125 13.688 5.922 1 89.75 189 GLY A O 1
ATOM 1449 N N . GLY A 1 190 ? -35.562 15.289 7.418 1 91.19 190 GLY A N 1
ATOM 1450 C CA . GLY A 1 190 ? -34.156 15.641 7.527 1 91.19 190 GLY A CA 1
ATOM 1451 C C . GLY A 1 190 ? -33.281 14.516 8.078 1 91.19 190 GLY A C 1
ATOM 1452 O O . GLY A 1 190 ? -32.188 14.258 7.566 1 91.19 190 GLY A O 1
ATOM 1453 N N . GLN A 1 191 ? -33.781 13.938 9.062 1 92 191 GLN A N 1
ATOM 1454 C CA . GLN A 1 191 ? -33.031 12.828 9.664 1 92 191 GLN A CA 1
ATOM 1455 C C . GLN A 1 191 ? -32.875 11.664 8.688 1 92 191 GLN A C 1
ATOM 1457 O O . GLN A 1 191 ? -31.828 11.039 8.617 1 92 191 GLN A O 1
ATOM 1462 N N . LYS A 1 192 ? -33.969 11.367 8.023 1 93.25 192 LYS A N 1
ATOM 1463 C CA . LYS A 1 192 ? -33.906 10.305 7.02 1 93.25 192 LYS A CA 1
ATOM 1464 C C . LYS A 1 192 ? -32.906 10.625 5.922 1 93.25 192 LYS A C 1
ATOM 1466 O O . LYS A 1 192 ? -32.125 9.758 5.508 1 93.25 192 LYS A O 1
ATOM 1471 N N . LEU A 1 193 ? -32.969 11.812 5.539 1 93.25 193 LEU A N 1
ATOM 1472 C CA . LEU A 1 193 ? -32.062 12.266 4.5 1 93.25 193 LEU A CA 1
ATOM 1473 C C . LEU A 1 193 ? -30.609 12.156 4.965 1 93.25 193 LEU A C 1
ATOM 1475 O O . LEU A 1 193 ? -29.75 11.703 4.211 1 93.25 193 LEU A O 1
ATOM 1479 N N . LEU A 1 194 ? -30.359 12.57 6.125 1 96.12 194 LEU A N 1
ATOM 1480 C CA . LEU A 1 194 ? -29.016 12.5 6.699 1 96.12 194 LEU A CA 1
ATOM 1481 C C . LEU A 1 194 ? -28.547 11.047 6.781 1 96.12 194 LEU A C 1
ATOM 1483 O O . LEU A 1 194 ? -27.422 10.734 6.383 1 96.12 194 LEU A O 1
ATOM 1487 N N . GLU A 1 195 ? -29.344 10.188 7.262 1 93.81 195 GLU A N 1
ATOM 1488 C CA . GLU A 1 195 ? -29 8.781 7.426 1 93.81 195 GLU A CA 1
ATOM 1489 C C . GLU A 1 195 ? -28.703 8.125 6.078 1 93.81 195 GLU A C 1
ATOM 1491 O O . GLU A 1 195 ? -27.75 7.359 5.953 1 93.81 195 GLU A O 1
ATOM 1496 N N . GLU A 1 196 ? -29.5 8.422 5.121 1 92.81 196 GLU A N 1
ATOM 1497 C CA . GLU A 1 196 ? -29.312 7.867 3.785 1 92.81 196 GLU A CA 1
ATOM 1498 C C . GLU A 1 196 ? -28 8.344 3.168 1 92.81 196 GLU A C 1
ATOM 1500 O O . GLU A 1 196 ? -27.281 7.57 2.533 1 92.81 196 GLU A O 1
ATOM 1505 N N . THR A 1 197 ? -27.75 9.578 3.375 1 95.06 197 THR A N 1
ATOM 1506 C CA . THR A 1 197 ? -26.531 10.148 2.826 1 95.06 197 THR A CA 1
ATOM 1507 C C . THR A 1 197 ? -25.297 9.57 3.521 1 95.06 197 THR A C 1
ATOM 1509 O O . THR A 1 197 ? -24.312 9.211 2.865 1 95.06 197 THR A O 1
ATOM 1512 N N . ARG A 1 198 ? -25.391 9.469 4.805 1 93.88 198 ARG A N 1
ATOM 1513 C CA . ARG A 1 198 ? -24.281 8.945 5.602 1 93.88 198 ARG A CA 1
ATOM 1514 C C . ARG A 1 198 ? -23.922 7.523 5.18 1 93.88 198 ARG A C 1
ATOM 1516 O O . ARG A 1 198 ? -22.75 7.148 5.168 1 93.88 198 ARG A O 1
ATOM 1523 N N . LYS A 1 199 ? -24.891 6.789 4.805 1 88.56 199 LYS A N 1
ATOM 1524 C CA . LYS A 1 199 ? -24.688 5.398 4.41 1 88.56 199 LYS A CA 1
ATOM 1525 C C . LYS A 1 199 ? -23.891 5.301 3.111 1 88.56 199 LYS A C 1
ATOM 1527 O O . LYS A 1 199 ? -23.25 4.281 2.848 1 88.56 199 LYS A O 1
ATOM 1532 N N . MET A 1 200 ? -23.906 6.375 2.396 1 92.19 200 MET A N 1
ATOM 1533 C CA . MET A 1 200 ? -23.266 6.367 1.09 1 92.19 200 MET A CA 1
ATOM 1534 C C . MET A 1 200 ? -21.812 6.828 1.202 1 92.19 200 MET A C 1
ATOM 1536 O O . MET A 1 200 ? -21.031 6.672 0.26 1 92.19 200 MET A O 1
ATOM 1540 N N . VAL A 1 201 ? -21.422 7.379 2.307 1 95.44 201 VAL A N 1
ATOM 1541 C CA . VAL A 1 201 ? -20.062 7.875 2.496 1 95.44 201 VAL A CA 1
ATOM 1542 C C . VAL A 1 201 ? -19.141 6.73 2.916 1 95.44 201 VAL A C 1
ATOM 1544 O O . VAL A 1 201 ? -19.453 5.984 3.846 1 95.44 201 VAL A O 1
ATOM 1547 N N . GLU A 1 202 ? -18 6.605 2.211 1 94.56 202 GLU A N 1
ATOM 1548 C CA . GLU A 1 202 ? -17.047 5.527 2.49 1 94.56 202 GLU A CA 1
ATOM 1549 C C . GLU A 1 202 ? -15.656 6.07 2.783 1 94.56 202 GLU A C 1
ATOM 1551 O O . GLU A 1 202 ? -15.352 7.215 2.439 1 94.56 202 GLU A O 1
ATOM 1556 N N . PHE A 1 203 ? -14.805 5.223 3.344 1 94.19 203 PHE A N 1
ATOM 1557 C CA . PHE A 1 203 ? -13.492 5.656 3.799 1 94.19 203 PHE A CA 1
ATOM 1558 C C . PHE A 1 203 ? -12.594 6.008 2.615 1 94.19 203 PHE A C 1
ATOM 1560 O O . PHE A 1 203 ? -11.617 6.738 2.766 1 94.19 203 PHE A O 1
ATOM 1567 N N . GLY A 1 204 ? -12.891 5.465 1.431 1 94.19 204 GLY A N 1
ATOM 1568 C CA . GLY A 1 204 ? -12.102 5.758 0.247 1 94.19 204 GLY A CA 1
ATOM 1569 C C . GLY A 1 204 ? -12.5 7.051 -0.433 1 94.19 204 GLY A C 1
ATOM 1570 O O . GLY A 1 204 ? -11.82 7.52 -1.347 1 94.19 204 GLY A O 1
ATOM 1571 N N . ASP A 1 205 ? -13.633 7.664 -0.004 1 95.69 205 ASP A N 1
ATOM 1572 C CA . ASP A 1 205 ? -14.086 8.938 -0.562 1 95.69 205 ASP A CA 1
ATOM 1573 C C . ASP A 1 205 ? -13.133 10.07 -0.185 1 95.69 205 ASP A C 1
ATOM 1575 O O . ASP A 1 205 ? -12.352 9.938 0.758 1 95.69 205 ASP A O 1
ATOM 1579 N N . LEU A 1 206 ? -13.211 11.117 -0.981 1 96.62 206 LEU A N 1
ATOM 1580 C CA . LEU A 1 206 ? -12.422 12.305 -0.669 1 96.62 206 LEU A CA 1
ATOM 1581 C C . LEU A 1 206 ? -12.961 13 0.581 1 96.62 206 LEU A C 1
ATOM 1583 O O . LEU A 1 206 ? -14.172 13.141 0.746 1 96.62 206 LEU A O 1
ATOM 1587 N N . TYR A 1 207 ? -12.086 13.359 1.47 1 96.5 207 TYR A N 1
ATOM 1588 C CA . TYR A 1 207 ? -12.391 13.977 2.754 1 96.5 207 TYR A CA 1
ATOM 1589 C C . TYR A 1 207 ? -12.125 15.477 2.719 1 96.5 207 TYR A C 1
ATOM 1591 O O . TYR A 1 207 ? -12.977 16.281 3.092 1 96.5 207 TYR A O 1
ATOM 1599 N N . THR A 1 208 ? -10.93 15.812 2.246 1 95.69 208 THR A N 1
ATOM 1600 C CA . THR A 1 208 ? -10.539 17.219 2.328 1 95.69 208 THR A CA 1
ATOM 1601 C C . THR A 1 208 ? -9.43 17.531 1.327 1 95.69 208 THR A C 1
ATOM 1603 O O . THR A 1 208 ? -8.797 16.609 0.791 1 95.69 208 THR A O 1
ATOM 1606 N N . VAL A 1 209 ? -9.266 18.859 1.055 1 93.25 209 VAL A N 1
ATOM 1607 C CA . VAL A 1 209 ? -8.148 19.359 0.265 1 93.25 209 VAL A CA 1
ATOM 1608 C C . VAL A 1 209 ? -7.344 20.375 1.088 1 93.25 209 VAL A C 1
ATOM 1610 O O . VAL A 1 209 ? -7.91 21.281 1.69 1 93.25 209 VAL A O 1
ATOM 1613 N N . PHE A 1 210 ? -6.059 20.156 1.203 1 88.25 210 PHE A N 1
ATOM 1614 C CA . PHE A 1 210 ? -5.125 21.094 1.809 1 88.25 210 PHE A CA 1
ATOM 1615 C C . PHE A 1 210 ? -4.359 21.859 0.738 1 88.25 210 PHE A C 1
ATOM 1617 O O . PHE A 1 210 ? -3.84 21.266 -0.207 1 88.25 210 PHE A O 1
ATOM 1624 N N . TYR A 1 211 ? -4.309 23.156 0.897 1 81.38 211 TYR A N 1
ATOM 1625 C CA . TYR A 1 211 ? -3.514 23.953 -0.036 1 81.38 211 TYR A CA 1
ATOM 1626 C C . TYR A 1 211 ? -2.143 24.266 0.549 1 81.38 211 TYR A C 1
ATOM 1628 O O . TYR A 1 211 ? -2.031 24.625 1.726 1 81.38 211 TYR A O 1
ATOM 1636 N N . THR A 1 212 ? -1.083 23.875 -0.26 1 66.38 212 THR A N 1
ATOM 1637 C CA . THR A 1 212 ? 0.296 24.062 0.178 1 66.38 212 THR A CA 1
ATOM 1638 C C . THR A 1 212 ? 0.806 25.453 -0.209 1 66.38 212 THR A C 1
ATOM 1640 O O . THR A 1 212 ? 0.414 26 -1.243 1 66.38 212 THR A O 1
ATOM 1643 N N . SER A 1 213 ? 1.309 26.25 0.727 1 53.75 213 SER A N 1
ATOM 1644 C CA . SER A 1 213 ? 1.822 27.594 0.469 1 53.75 213 SER A CA 1
ATOM 1645 C C . SER A 1 213 ? 3.137 27.547 -0.303 1 53.75 213 SER A C 1
ATOM 1647 O O . SER A 1 213 ? 4.215 27.562 0.295 1 53.75 213 SER A O 1
ATOM 1649 N N . GLY A 1 214 ? 3.256 26.75 -1.381 1 48.72 214 GLY A N 1
ATOM 1650 C CA . GLY A 1 214 ? 4.574 26.672 -1.989 1 48.72 214 GLY A CA 1
ATOM 1651 C C . GLY A 1 214 ? 5.148 28.031 -2.332 1 48.72 214 GLY A C 1
ATOM 1652 O O . GLY A 1 214 ? 4.402 29 -2.521 1 48.72 214 GLY A O 1
ATOM 1653 N N . THR A 1 215 ? 6.391 28.266 -1.838 1 41.16 215 THR A N 1
ATOM 1654 C CA . THR A 1 215 ? 7.125 29.484 -2.113 1 41.16 215 THR A CA 1
ATOM 1655 C C . THR A 1 215 ? 7.059 29.844 -3.598 1 41.16 215 THR A C 1
ATOM 1657 O O . THR A 1 215 ? 7.074 31.016 -3.967 1 41.16 215 THR A O 1
ATOM 1660 N N . THR A 1 216 ? 7.074 28.703 -4.402 1 39.09 216 THR A N 1
ATOM 1661 C CA . THR A 1 216 ? 7.148 28.906 -5.844 1 39.09 216 THR A CA 1
ATOM 1662 C C . THR A 1 216 ? 5.906 28.359 -6.535 1 39.09 216 THR A C 1
ATOM 1664 O O . THR A 1 216 ? 5.492 27.219 -6.27 1 39.09 216 THR A O 1
ATOM 1667 N N . GLY A 1 217 ? 5.086 29.281 -7.121 1 49 217 GLY A N 1
ATOM 1668 C CA . GLY A 1 217 ? 4.031 28.953 -8.07 1 49 217 GLY A CA 1
ATOM 1669 C C . GLY A 1 217 ? 2.664 28.828 -7.422 1 49 217 GLY A C 1
ATOM 1670 O O . GLY A 1 217 ? 2.51 29.109 -6.23 1 49 217 GLY A O 1
ATOM 1671 N N . PRO A 1 218 ? 1.736 28.547 -8.195 1 55.66 218 PRO A N 1
ATOM 1672 C CA . PRO A 1 218 ? 0.36 28.422 -7.711 1 55.66 218 PRO A CA 1
ATOM 1673 C C . PRO A 1 218 ? 0.195 27.297 -6.691 1 55.66 218 PRO A C 1
ATOM 1675 O O . PRO A 1 218 ? 0.894 26.281 -6.77 1 55.66 218 PRO A O 1
ATOM 1678 N N . SER A 1 219 ? -0.515 27.547 -5.625 1 66 219 SER A N 1
ATOM 1679 C CA . SER A 1 219 ? -0.766 26.625 -4.527 1 66 219 SER A CA 1
ATOM 1680 C C . SER A 1 219 ? -1.324 25.297 -5.039 1 66 219 SER A C 1
ATOM 1682 O O . SER A 1 219 ? -2.211 25.281 -5.898 1 66 219 SER A O 1
ATOM 1684 N N . LYS A 1 220 ? -0.69 24.203 -4.668 1 82.75 220 LYS A N 1
ATOM 1685 C CA . LYS A 1 220 ? -1.171 22.859 -4.984 1 82.75 220 LYS A CA 1
ATOM 1686 C C . LYS A 1 220 ? -2.162 22.375 -3.932 1 82.75 220 LYS A C 1
ATOM 1688 O O . LYS A 1 220 ? -1.929 22.531 -2.732 1 82.75 220 LYS A O 1
ATOM 1693 N N . GLY A 1 221 ? -3.336 21.969 -4.383 1 90.25 221 GLY A N 1
ATOM 1694 C CA . GLY A 1 221 ? -4.301 21.375 -3.479 1 90.25 221 GLY A CA 1
ATOM 1695 C C . GLY A 1 221 ? -4.156 19.859 -3.369 1 90.25 221 GLY A C 1
ATOM 1696 O O . GLY A 1 221 ? -4.359 19.141 -4.348 1 90.25 221 GLY A O 1
ATOM 1697 N N . THR A 1 222 ? -3.795 19.391 -2.172 1 93.19 222 THR A N 1
ATOM 1698 C CA . THR A 1 222 ? -3.625 17.953 -1.944 1 93.19 222 THR A CA 1
ATOM 1699 C C . THR A 1 222 ? -4.941 17.312 -1.507 1 93.19 222 THR A C 1
ATOM 1701 O O . THR A 1 222 ? -5.52 17.703 -0.492 1 93.19 222 THR A O 1
ATOM 1704 N N . LEU A 1 223 ? -5.387 16.375 -2.229 1 95.75 223 LEU A N 1
ATOM 1705 C CA . LEU A 1 223 ? -6.637 15.672 -1.927 1 95.75 223 LEU A CA 1
ATOM 1706 C C . LEU A 1 223 ? -6.379 14.453 -1.042 1 95.75 223 LEU A C 1
ATOM 1708 O O . LEU A 1 223 ? -5.578 13.586 -1.391 1 95.75 223 LEU A O 1
ATOM 1712 N N . HIS A 1 224 ? -7.031 14.461 0.075 1 96.5 224 HIS A N 1
ATOM 1713 C CA . HIS A 1 224 ? -6.941 13.328 0.993 1 96.5 224 HIS A CA 1
ATOM 1714 C C . HIS A 1 224 ? -8.273 12.594 1.098 1 96.5 224 HIS A C 1
ATOM 1716 O O . HIS A 1 224 ? -9.336 13.219 1.103 1 96.5 224 HIS A O 1
ATOM 1722 N N . THR A 1 225 ? -8.234 11.281 1.221 1 97.12 225 THR A N 1
ATOM 1723 C CA . THR A 1 225 ? -9.398 10.461 1.538 1 97.12 225 THR A CA 1
ATOM 1724 C C . THR A 1 225 ? -9.57 10.328 3.049 1 97.12 225 THR A C 1
ATOM 1726 O O . THR A 1 225 ? -8.688 10.727 3.816 1 97.12 225 THR A O 1
ATOM 1729 N N . TYR A 1 226 ? -10.766 9.805 3.49 1 96.75 226 TYR A N 1
ATOM 1730 C CA . TYR A 1 226 ? -10.93 9.492 4.906 1 96.75 226 TYR A CA 1
ATOM 1731 C C . TYR A 1 226 ? -9.867 8.5 5.367 1 96.75 226 TYR A C 1
ATOM 1733 O O . TYR A 1 226 ? -9.266 8.68 6.43 1 96.75 226 TYR A O 1
ATOM 1741 N N . LEU A 1 227 ? -9.586 7.527 4.535 1 95.31 227 LEU A N 1
ATOM 1742 C CA . LEU A 1 227 ? -8.586 6.508 4.848 1 95.31 227 LEU A CA 1
ATOM 1743 C C . LEU A 1 227 ? -7.227 7.137 5.113 1 95.31 227 LEU A C 1
ATOM 1745 O O . LEU A 1 227 ? -6.582 6.836 6.121 1 95.31 227 LEU A O 1
ATOM 1749 N N . ALA A 1 228 ? -6.812 7.945 4.219 1 95.56 228 ALA A N 1
ATOM 1750 C CA . ALA A 1 228 ? -5.488 8.555 4.32 1 95.56 228 ALA A CA 1
ATOM 1751 C C . ALA A 1 228 ? -5.391 9.453 5.551 1 95.56 228 ALA A C 1
ATOM 1753 O O . ALA A 1 228 ? -4.461 9.32 6.348 1 95.56 228 ALA A O 1
ATOM 1754 N N . ASN A 1 229 ? -6.34 10.258 5.691 1 95.56 229 ASN A N 1
ATOM 1755 C CA . ASN A 1 229 ? -6.301 11.219 6.789 1 95.56 229 ASN A CA 1
ATOM 1756 C C . ASN A 1 229 ? -6.418 10.531 8.141 1 95.56 229 ASN A C 1
ATOM 1758 O O . ASN A 1 229 ? -5.613 10.781 9.047 1 95.56 229 ASN A O 1
ATOM 1762 N N . HIS A 1 230 ? -7.414 9.695 8.32 1 95.56 230 HIS A N 1
ATOM 1763 C CA . HIS A 1 230 ? -7.719 9.117 9.625 1 95.56 230 HIS A CA 1
ATOM 1764 C C . HIS A 1 230 ? -6.625 8.148 10.062 1 95.56 230 HIS A C 1
ATOM 1766 O O . HIS A 1 230 ? -6.234 8.141 11.234 1 95.56 230 HIS A O 1
ATOM 1772 N N . ASN A 1 231 ? -6.102 7.395 9.156 1 96.56 231 ASN A N 1
ATOM 1773 C CA . ASN A 1 231 ? -5.156 6.352 9.555 1 96.56 231 ASN A CA 1
ATOM 1774 C C . ASN A 1 231 ? -3.777 6.93 9.852 1 96.56 231 ASN A C 1
ATOM 1776 O O . ASN A 1 231 ? -3.006 6.34 10.609 1 96.56 231 ASN A O 1
ATOM 1780 N N . VAL A 1 232 ? -3.418 8.07 9.289 1 96.38 232 VAL A N 1
ATOM 1781 C CA . VAL A 1 232 ? -2.164 8.695 9.68 1 96.38 232 VAL A CA 1
ATOM 1782 C C . VAL A 1 232 ? -2.188 9.016 11.18 1 96.38 232 VAL A C 1
ATOM 1784 O O . VAL A 1 232 ? -1.188 8.828 11.875 1 96.38 232 VAL A O 1
ATOM 1787 N N . TYR A 1 233 ? -3.309 9.453 11.656 1 95 233 TYR A N 1
ATOM 1788 C CA . TYR A 1 233 ? -3.393 9.828 13.062 1 95 233 TYR A CA 1
ATOM 1789 C C . TYR A 1 233 ? -3.52 8.594 13.953 1 95 233 TYR A C 1
ATOM 1791 O O . TYR A 1 233 ? -3.02 8.578 15.078 1 95 233 TYR A O 1
ATOM 1799 N N . ILE A 1 234 ? -4.172 7.586 13.477 1 95.25 234 ILE A N 1
ATOM 1800 C CA . ILE A 1 234 ? -4.23 6.332 14.219 1 95.25 234 ILE A CA 1
ATOM 1801 C C . ILE A 1 234 ? -2.828 5.75 14.359 1 95.25 234 ILE A C 1
ATOM 1803 O O . ILE A 1 234 ? -2.43 5.34 15.453 1 95.25 234 ILE A O 1
ATOM 1807 N N . MET A 1 235 ? -2.078 5.738 13.266 1 96.44 235 MET A N 1
ATOM 1808 C CA . MET A 1 235 ? -0.713 5.219 13.305 1 96.44 235 MET A CA 1
ATOM 1809 C C . MET A 1 235 ? 0.186 6.117 14.148 1 96.44 235 MET A C 1
ATOM 1811 O O . MET A 1 235 ? 1.106 5.633 14.812 1 96.44 235 MET A O 1
ATOM 1815 N N . SER A 1 236 ? -0.019 7.438 14.086 1 94.75 236 SER A N 1
ATOM 1816 C CA . SER A 1 236 ? 0.732 8.352 14.945 1 94.75 236 SER A CA 1
ATOM 1817 C C . SER A 1 236 ? 0.478 8.062 16.422 1 94.75 236 SER A C 1
ATOM 1819 O O . SER A 1 236 ? 1.416 8.023 17.219 1 94.75 236 SER A O 1
ATOM 1821 N N . ALA A 1 237 ? -0.778 7.902 16.766 1 93.81 237 ALA A N 1
ATOM 1822 C CA . ALA A 1 237 ? -1.126 7.605 18.156 1 93.81 237 ALA A CA 1
ATOM 1823 C C . ALA A 1 237 ? -0.456 6.316 18.625 1 93.81 237 ALA A C 1
ATOM 1825 O O . ALA A 1 237 ? 0.01 6.23 19.766 1 93.81 237 ALA A O 1
ATOM 1826 N N . ASP A 1 238 ? -0.479 5.336 17.75 1 93.75 238 ASP A N 1
ATOM 1827 C CA . ASP A 1 238 ? 0.189 4.074 18.062 1 93.75 238 ASP A CA 1
ATOM 1828 C C . ASP A 1 238 ? 1.678 4.297 18.328 1 93.75 238 ASP A C 1
ATOM 1830 O O . ASP A 1 238 ? 2.232 3.752 19.281 1 93.75 238 ASP A O 1
ATOM 1834 N N . ARG A 1 239 ? 2.301 5.074 17.516 1 93.56 239 ARG A N 1
ATOM 1835 C CA . ARG A 1 239 ? 3.73 5.348 17.609 1 93.56 239 ARG A CA 1
ATOM 1836 C C . ARG A 1 239 ? 4.043 6.172 18.859 1 93.56 239 ARG A C 1
ATOM 1838 O O . ARG A 1 239 ? 5.062 5.949 19.516 1 93.56 239 ARG A O 1
ATOM 1845 N N . PHE A 1 240 ? 3.227 7.094 19.188 1 92.88 240 PHE A N 1
ATOM 1846 C CA . PHE A 1 240 ? 3.551 8.078 20.219 1 92.88 240 PHE A CA 1
ATOM 1847 C C . PHE A 1 240 ? 2.955 7.684 21.562 1 92.88 240 PHE A C 1
ATOM 1849 O O . PHE A 1 240 ? 3.221 8.328 22.578 1 92.88 240 PHE A O 1
ATOM 1856 N N . GLY A 1 241 ? 2.105 6.656 21.562 1 93.44 241 GLY A N 1
ATOM 1857 C CA . GLY A 1 241 ? 1.521 6.164 22.797 1 93.44 241 GLY A CA 1
ATOM 1858 C C . GLY A 1 241 ? 0.369 7.02 23.297 1 93.44 241 GLY A C 1
ATOM 1859 O O . GLY A 1 241 ? 0.171 7.164 24.516 1 93.44 241 GLY A O 1
ATOM 1860 N N . TRP A 1 242 ? -0.325 7.68 22.438 1 94.25 242 TRP A N 1
ATOM 1861 C CA . TRP A 1 242 ? -1.486 8.477 22.812 1 94.25 242 TRP A CA 1
ATOM 1862 C C . TRP A 1 242 ? -2.689 7.586 23.094 1 94.25 242 TRP A C 1
ATOM 1864 O O . TRP A 1 242 ? -2.873 6.551 22.453 1 94.25 242 TRP A O 1
ATOM 1874 N N . THR A 1 243 ? -3.451 7.965 24.047 1 93.56 243 THR A N 1
ATOM 1875 C CA . THR A 1 243 ? -4.656 7.242 24.422 1 93.56 243 THR A CA 1
ATOM 1876 C C . THR A 1 243 ? -5.855 8.18 24.5 1 93.56 243 THR A C 1
ATOM 1878 O O . THR A 1 243 ? -5.707 9.398 24.344 1 93.56 243 THR A O 1
ATOM 1881 N N . THR A 1 244 ? -7.031 7.637 24.766 1 94.31 244 THR A N 1
ATOM 1882 C CA . THR A 1 244 ? -8.258 8.414 24.859 1 94.31 244 THR A CA 1
ATOM 1883 C C . THR A 1 244 ? -8.203 9.375 26.047 1 94.31 244 THR A C 1
ATOM 1885 O O . THR A 1 244 ? -8.992 10.312 26.125 1 94.31 244 THR A O 1
ATOM 1888 N N . ASP A 1 245 ? -7.242 9.156 26.906 1 95.38 245 ASP A N 1
ATOM 1889 C CA . ASP A 1 245 ? -7.168 9.961 28.125 1 95.38 245 ASP A CA 1
ATOM 1890 C C . ASP A 1 245 ? -6.34 11.227 27.906 1 95.38 245 ASP A C 1
ATOM 1892 O O . ASP A 1 245 ? -6.352 12.141 28.734 1 95.38 245 ASP A O 1
ATOM 1896 N N . ASP A 1 246 ? -5.699 11.297 26.812 1 97 246 ASP A N 1
ATOM 1897 C CA . ASP A 1 246 ? -4.84 12.445 26.547 1 97 246 ASP A CA 1
ATOM 1898 C C . ASP A 1 246 ? -5.668 13.68 26.203 1 97 246 ASP A C 1
ATOM 1900 O O . ASP A 1 246 ? -6.738 13.57 25.594 1 97 246 ASP A O 1
ATOM 1904 N N . ILE A 1 247 ? -5.172 14.789 26.625 1 97.75 247 ILE A N 1
ATOM 1905 C CA . ILE A 1 247 ? -5.727 16.109 26.344 1 97.75 247 ILE A CA 1
ATOM 1906 C C . ILE A 1 247 ? -4.711 16.922 25.547 1 97.75 247 ILE A C 1
ATOM 1908 O O . ILE A 1 247 ? -3.689 17.344 26.094 1 97.75 247 ILE A O 1
ATOM 1912 N N . LEU A 1 248 ? -5.031 17.188 24.312 1 95.75 248 LEU A N 1
ATOM 1913 C CA . LEU A 1 248 ? -4.117 17.859 23.391 1 95.75 248 LEU A CA 1
ATOM 1914 C C . LEU A 1 248 ? -4.414 19.359 23.312 1 95.75 248 LEU A C 1
ATOM 1916 O O . LEU A 1 248 ? -5.547 19.75 23.031 1 95.75 248 LEU A O 1
ATOM 1920 N N . LEU A 1 249 ? -3.422 20.156 23.594 1 94.12 249 LEU A N 1
ATOM 1921 C CA . LEU A 1 249 ? -3.529 21.594 23.422 1 94.12 249 LEU A CA 1
ATOM 1922 C C . LEU A 1 249 ? -2.832 22.047 22.141 1 94.12 249 LEU A C 1
ATOM 1924 O O . LEU A 1 249 ? -1.658 21.734 21.922 1 94.12 249 LEU A O 1
ATOM 1928 N N . SER A 1 250 ? -3.564 22.672 21.344 1 87.88 250 SER A N 1
ATOM 1929 C CA . SER A 1 250 ? -2.969 23.266 20.156 1 87.88 250 SER A CA 1
ATOM 1930 C C . SER A 1 250 ? -2.725 24.766 20.359 1 87.88 250 SER A C 1
ATOM 1932 O O . SER A 1 250 ? -3.67 25.547 20.422 1 87.88 250 SER A O 1
ATOM 1934 N N . ALA A 1 251 ? -1.447 25.094 20.453 1 74.88 251 ALA A N 1
ATOM 1935 C CA . ALA A 1 251 ? -1.068 26.5 20.562 1 74.88 251 ALA A CA 1
ATOM 1936 C C . ALA A 1 251 ? -0.665 27.078 19.219 1 74.88 251 ALA A C 1
ATOM 1938 O O . ALA A 1 251 ? 0.143 28 19.141 1 74.88 251 ALA A O 1
ATOM 1939 N N . ASN A 1 252 ? -1.049 26.312 18.094 1 62.28 252 ASN A N 1
ATOM 1940 C CA . ASN A 1 252 ? -0.709 26.781 16.75 1 62.28 252 ASN A CA 1
ATOM 1941 C C . ASN A 1 252 ? -1.859 27.562 16.125 1 62.28 252 ASN A C 1
ATOM 1943 O O . ASN A 1 252 ? -2.977 27.047 16.016 1 62.28 252 ASN A O 1
ATOM 1947 N N . PRO A 1 253 ? -1.734 28.859 15.898 1 53.66 253 PRO A N 1
ATOM 1948 C CA . PRO A 1 253 ? -2.834 29.719 15.445 1 53.66 253 PRO A CA 1
ATOM 1949 C C . PRO A 1 253 ? -3.381 29.297 14.086 1 53.66 253 PRO A C 1
ATOM 1951 O O . PRO A 1 253 ? -4.465 29.734 13.688 1 53.66 253 PRO A O 1
ATOM 1954 N N . SER A 1 254 ? -2.521 28.562 13.227 1 53.84 254 SER A N 1
ATOM 1955 C CA . SER A 1 254 ? -2.99 28.5 11.852 1 53.84 254 SER A CA 1
ATOM 1956 C C . SER A 1 254 ? -3.854 27.25 11.617 1 53.84 254 SER A C 1
ATOM 1958 O O . SER A 1 254 ? -3.41 26.125 11.859 1 53.84 254 SER A O 1
ATOM 1960 N N . LEU A 1 255 ? -5.16 27.531 11.398 1 58.28 255 LEU A N 1
ATOM 1961 C CA . LEU A 1 255 ? -6.121 26.438 11.328 1 58.28 255 LEU A CA 1
ATOM 1962 C C . LEU A 1 255 ? -6.301 25.969 9.883 1 58.28 255 LEU A C 1
ATOM 1964 O O . LEU A 1 255 ? -7.031 25 9.625 1 58.28 255 LEU A O 1
ATOM 1968 N N . SER A 1 256 ? -5.578 26.562 8.953 1 56.62 256 SER A N 1
ATOM 1969 C CA . SER A 1 256 ? -5.949 26.125 7.609 1 56.62 256 SER A CA 1
ATOM 1970 C C . SER A 1 256 ? -4.938 25.141 7.051 1 56.62 256 SER A C 1
ATOM 1972 O O . SER A 1 256 ? -5.211 24.453 6.066 1 56.62 256 SER A O 1
ATOM 1974 N N . HIS A 1 257 ? -3.914 24.984 7.785 1 66.5 257 HIS A N 1
ATOM 1975 C CA . HIS A 1 257 ? -2.891 24.078 7.273 1 66.5 257 HIS A CA 1
ATOM 1976 C C . HIS A 1 257 ? -3.088 22.672 7.816 1 66.5 257 HIS A C 1
ATOM 1978 O O . HIS A 1 257 ? -3.889 22.453 8.727 1 66.5 257 HIS A O 1
ATOM 1984 N N . CYS A 1 258 ? -2.436 21.766 7.152 1 73.25 258 CYS A N 1
ATOM 1985 C CA . CYS A 1 258 ? -2.582 20.359 7.508 1 73.25 258 CYS A CA 1
ATOM 1986 C C . CYS A 1 258 ? -2.195 20.125 8.961 1 73.25 258 CYS A C 1
ATOM 1988 O O . CYS A 1 258 ? -2.701 19.203 9.602 1 73.25 258 CYS A O 1
ATOM 1990 N N . ASN A 1 259 ? -1.485 21 9.523 1 73.62 259 ASN A N 1
ATOM 1991 C CA . ASN A 1 259 ? -1.073 20.844 10.914 1 73.62 259 ASN A CA 1
ATOM 1992 C C . ASN A 1 259 ? -2.242 21.047 11.875 1 73.62 259 ASN A C 1
ATOM 1994 O O . ASN A 1 259 ? -2.295 20.438 12.938 1 73.62 259 ASN A O 1
ATOM 1998 N N . SER A 1 260 ? -3.127 21.891 11.453 1 76.56 260 SER A N 1
ATOM 1999 C CA . SER A 1 260 ? -4.281 22.156 12.305 1 76.56 260 SER A CA 1
ATOM 2000 C C . SER A 1 260 ? -5.172 20.922 12.43 1 76.56 260 SER A C 1
ATOM 2002 O O . SER A 1 260 ? -5.938 20.797 13.391 1 76.56 260 SER A O 1
ATOM 2004 N N . GLU A 1 261 ? -5.02 20.141 11.453 1 83.88 261 GLU A N 1
ATOM 2005 C CA . GLU A 1 261 ? -5.836 18.922 11.422 1 83.88 261 GLU A CA 1
ATOM 2006 C C . GLU A 1 261 ? -5.582 18.062 12.648 1 83.88 261 GLU A C 1
ATOM 2008 O O . GLU A 1 261 ? -6.484 17.375 13.133 1 83.88 261 GLU A O 1
ATOM 2013 N N . ILE A 1 262 ? -4.43 18.172 13.203 1 85.75 262 ILE A N 1
ATOM 2014 C CA . ILE A 1 262 ? -4.078 17.375 14.375 1 85.75 262 ILE A CA 1
ATOM 2015 C C . ILE A 1 262 ? -5.023 17.719 15.523 1 85.75 262 ILE A C 1
ATOM 2017 O O . ILE A 1 262 ? -5.535 16.812 16.203 1 85.75 262 ILE A O 1
ATOM 2021 N N . ALA A 1 263 ? -5.273 18.953 15.648 1 85.88 263 ALA A N 1
ATOM 2022 C CA . ALA A 1 263 ? -6.145 19.406 16.734 1 85.88 263 ALA A CA 1
ATOM 2023 C C . ALA A 1 263 ? -7.613 19.219 16.359 1 85.88 263 ALA A C 1
ATOM 2025 O O . ALA A 1 263 ? -8.453 18.984 17.234 1 85.88 263 ALA A O 1
ATOM 2026 N N . HIS A 1 264 ? -7.875 19.297 15.125 1 88.12 264 HIS A N 1
ATOM 2027 C CA . HIS A 1 264 ? -9.266 19.344 14.695 1 88.12 264 HIS A CA 1
ATOM 2028 C C . HIS A 1 264 ? -9.883 17.953 14.641 1 88.12 264 HIS A C 1
ATOM 2030 O O . HIS A 1 264 ? -11.047 17.766 15 1 88.12 264 HIS A O 1
ATOM 2036 N N . ILE A 1 265 ? -9.078 17.031 14.219 1 91.5 265 ILE A N 1
ATOM 2037 C CA . ILE A 1 265 ? -9.727 15.773 13.859 1 91.5 265 ILE A CA 1
ATOM 2038 C C . ILE A 1 265 ? -9.359 14.695 14.875 1 91.5 265 ILE A C 1
ATOM 2040 O O . ILE A 1 265 ? -10.086 13.719 15.039 1 91.5 265 ILE A O 1
ATOM 2044 N N . VAL A 1 266 ? -8.273 14.805 15.555 1 89.25 266 VAL A N 1
ATOM 2045 C CA . VAL A 1 266 ? -7.703 13.766 16.406 1 89.25 266 VAL A CA 1
ATOM 2046 C C . VAL A 1 266 ? -8.711 13.375 17.5 1 89.25 266 VAL A C 1
ATOM 2048 O O . VAL A 1 266 ? -8.906 12.188 17.766 1 89.25 266 VAL A O 1
ATOM 2051 N N . PRO A 1 267 ? -9.43 14.336 18.172 1 86.56 267 PRO A N 1
ATOM 2052 C CA . PRO A 1 267 ? -10.43 13.945 19.172 1 86.56 267 PRO A CA 1
ATOM 2053 C C . PRO A 1 267 ? -11.484 12.992 18.609 1 86.56 267 PRO A C 1
ATOM 2055 O O . PRO A 1 267 ? -11.859 12.016 19.266 1 86.56 267 PRO A O 1
ATOM 2058 N N . VAL A 1 268 ? -11.859 13.297 17.406 1 91.19 268 VAL A N 1
ATOM 2059 C CA . VAL A 1 268 ? -12.93 12.508 16.812 1 91.19 268 VAL A CA 1
ATOM 2060 C C . VAL A 1 268 ? -12.398 11.141 16.391 1 91.19 268 VAL A C 1
ATOM 2062 O O . VAL A 1 268 ? -13.102 10.133 16.484 1 91.19 268 VAL A O 1
ATOM 2065 N N . ILE A 1 269 ? -11.18 11.062 16 1 93.5 269 ILE A N 1
ATOM 2066 C CA . ILE A 1 269 ? -10.594 9.828 15.492 1 93.5 269 ILE A CA 1
ATOM 2067 C C . ILE A 1 269 ? -10.164 8.938 16.656 1 93.5 269 ILE A C 1
ATOM 2069 O O . ILE A 1 269 ? -10.289 7.715 16.594 1 93.5 269 ILE A O 1
ATOM 2073 N N . LEU A 1 270 ? -9.68 9.57 17.75 1 94.62 270 LEU A N 1
ATOM 2074 C CA . LEU A 1 270 ? -9.023 8.789 18.797 1 94.62 270 LEU A CA 1
ATOM 2075 C C . LEU A 1 270 ? -9.812 8.859 20.094 1 94.62 270 LEU A C 1
ATOM 2077 O O . LEU A 1 270 ? -9.445 8.211 21.078 1 94.62 270 LEU A O 1
ATOM 2081 N N . GLY A 1 271 ? -10.875 9.656 20.125 1 94.94 271 GLY A N 1
ATOM 2082 C CA . GLY A 1 271 ? -11.641 9.82 21.344 1 94.94 271 GLY A CA 1
ATOM 2083 C C . GLY A 1 271 ? -10.945 10.68 22.391 1 94.94 271 GLY A C 1
ATOM 2084 O O . GLY A 1 271 ? -11.25 10.586 23.578 1 94.94 271 GLY A O 1
ATOM 2085 N N . MET A 1 272 ? -10.039 11.492 21.938 1 96.38 272 MET A N 1
ATOM 2086 C CA . MET A 1 272 ? -9.281 12.383 22.812 1 96.38 272 MET A CA 1
ATOM 2087 C C . MET A 1 272 ? -10.031 13.695 23.031 1 96.38 272 MET A C 1
ATOM 2089 O O . MET A 1 272 ? -11.164 13.852 22.562 1 96.38 272 MET A O 1
ATOM 2093 N N . THR A 1 273 ? -9.438 14.523 23.875 1 97.44 273 THR A N 1
ATOM 2094 C CA . THR A 1 273 ? -9.906 15.891 24.047 1 97.44 273 THR A CA 1
ATOM 2095 C C . THR A 1 273 ? -8.93 16.875 23.422 1 97.44 273 THR A C 1
ATOM 2097 O O . THR A 1 273 ? -7.715 16.734 23.578 1 97.44 273 THR A O 1
ATOM 2100 N N . SER A 1 274 ? -9.469 17.812 22.688 1 95.5 274 SER A N 1
ATOM 2101 C CA . SER A 1 274 ? -8.641 18.875 22.156 1 95.5 274 SER A CA 1
ATOM 2102 C C . SER A 1 274 ? -8.984 20.219 22.797 1 95.5 274 SER A C 1
ATOM 2104 O O . SER A 1 274 ? -10.156 20.594 22.875 1 95.5 274 SER A O 1
ATOM 2106 N N . VAL A 1 275 ? -7.969 20.859 23.297 1 94.69 275 VAL A N 1
ATOM 2107 C CA . VAL A 1 275 ? -8.062 22.25 23.75 1 94.69 275 VAL A CA 1
ATOM 2108 C C . VAL A 1 275 ? -7.5 23.188 22.688 1 94.69 275 VAL A C 1
ATOM 2110 O O . VAL A 1 275 ? -6.332 23.078 22.312 1 94.69 275 VAL A O 1
ATOM 2113 N N . ILE A 1 276 ? -8.328 24.062 22.203 1 89.62 276 ILE A N 1
ATOM 2114 C CA . ILE A 1 276 ? -7.938 24.922 21.094 1 89.62 276 ILE A CA 1
ATOM 2115 C C . ILE A 1 276 ? -7.957 26.375 21.547 1 89.62 276 ILE A C 1
ATOM 2117 O O . ILE A 1 276 ? -8.977 26.875 22.031 1 89.62 276 ILE A O 1
ATOM 2121 N N . ILE A 1 277 ? -6.793 26.969 21.328 1 82.31 277 ILE A N 1
ATOM 2122 C CA . ILE A 1 277 ? -6.68 28.391 21.656 1 82.31 277 ILE A CA 1
ATOM 2123 C C . ILE A 1 277 ? -6.867 29.219 20.375 1 82.31 277 ILE A C 1
ATOM 2125 O O . ILE A 1 277 ? -6.203 28.969 19.375 1 82.31 277 ILE A O 1
ATOM 2129 N N . SER A 1 278 ? -7.781 30.078 20.344 1 69.38 278 SER A N 1
ATOM 2130 C CA . SER A 1 278 ? -8.148 30.875 19.172 1 69.38 278 SER A CA 1
ATOM 2131 C C . SER A 1 278 ? -6.992 31.766 18.734 1 69.38 278 SER A C 1
ATOM 2133 O O . SER A 1 278 ? -6.109 32.094 19.531 1 69.38 278 SER A O 1
ATOM 2135 N N . PRO A 1 279 ? -7.09 32.188 17.5 1 61.44 279 PRO A N 1
ATOM 2136 C CA . PRO A 1 279 ? -6.066 33.094 16.984 1 61.44 279 PRO A CA 1
ATOM 2137 C C . PRO A 1 279 ? -6.016 34.406 17.75 1 61.44 279 PRO A C 1
ATOM 2139 O O . PRO A 1 279 ? -7.055 34.938 18.156 1 61.44 279 PRO A O 1
ATOM 2142 N N . GLY A 1 280 ? -4.938 34.906 18 1 58.47 280 GLY A N 1
ATOM 2143 C CA . GLY A 1 280 ? -4.77 36.125 18.734 1 58.47 280 GLY A CA 1
ATOM 2144 C C . GLY A 1 280 ? -4.449 35.906 20.203 1 58.47 280 GLY A C 1
ATOM 2145 O O . GLY A 1 280 ? -4.109 36.875 20.922 1 58.47 280 GLY A O 1
ATOM 2146 N N . ALA A 1 281 ? -4.625 34.656 20.5 1 62.5 281 ALA A N 1
ATOM 2147 C CA . ALA A 1 281 ? -4.309 34.344 21.891 1 62.5 281 ALA A CA 1
ATOM 2148 C C . ALA A 1 281 ? -2.83 34.562 22.188 1 62.5 281 ALA A C 1
ATOM 2150 O O . ALA A 1 281 ? -2.002 34.562 21.281 1 62.5 281 ALA A O 1
ATOM 2151 N N . ASN A 1 282 ? -2.639 35.062 23.391 1 69.25 282 ASN A N 1
ATOM 2152 C CA . ASN A 1 282 ? -1.287 35.344 23.859 1 69.25 282 ASN A CA 1
ATOM 2153 C C . ASN A 1 282 ? -0.668 34.156 24.578 1 69.25 282 ASN A C 1
ATOM 2155 O O . ASN A 1 282 ? -1.324 33.125 24.766 1 69.25 282 ASN A O 1
ATOM 2159 N N . VAL A 1 283 ? 0.495 34.219 24.844 1 82.88 283 VAL A N 1
ATOM 2160 C CA . VAL A 1 283 ? 1.305 33.188 25.516 1 82.88 283 VAL A CA 1
ATOM 2161 C C . VAL A 1 283 ? 0.685 32.812 26.859 1 82.88 283 VAL A C 1
ATOM 2163 O O . VAL A 1 283 ? 0.719 31.656 27.266 1 82.88 283 VAL A O 1
ATOM 2166 N N . ARG A 1 284 ? 0.025 33.812 27.469 1 88.12 284 ARG A N 1
ATOM 2167 C CA . ARG A 1 284 ? -0.6 33.594 28.766 1 88.12 284 ARG A CA 1
ATOM 2168 C C . ARG A 1 284 ? -1.783 32.625 28.641 1 88.12 284 ARG A C 1
ATOM 2170 O O . ARG A 1 284 ? -2.029 31.828 29.547 1 88.12 284 ARG A O 1
ATOM 2177 N N . ASP A 1 285 ? -2.5 32.75 27.594 1 89.19 285 ASP A N 1
ATOM 2178 C CA . ASP A 1 285 ? -3.637 31.875 27.375 1 89.19 285 ASP A CA 1
ATOM 2179 C C . ASP A 1 285 ? -3.186 30.422 27.266 1 89.19 285 ASP A C 1
ATOM 2181 O O . ASP A 1 285 ? -3.871 29.516 27.766 1 89.19 285 ASP A O 1
ATOM 2185 N N . THR A 1 286 ? -2.07 30.234 26.672 1 90.62 286 THR A N 1
ATOM 2186 C CA . THR A 1 286 ? -1.521 28.891 26.531 1 90.62 286 THR A CA 1
ATOM 2187 C C . THR A 1 286 ? -1.123 28.328 27.891 1 90.62 286 THR A C 1
ATOM 2189 O O . THR A 1 286 ? -1.463 27.188 28.219 1 90.62 286 THR A O 1
ATOM 2192 N N . MET A 1 287 ? -0.449 29.141 28.672 1 93.81 287 MET A N 1
ATOM 2193 C CA . MET A 1 287 ? -0.013 28.719 30 1 93.81 287 MET A CA 1
ATOM 2194 C C . MET A 1 287 ? -1.21 28.406 30.891 1 93.81 287 MET A C 1
ATOM 2196 O O . MET A 1 287 ? -1.223 27.406 31.594 1 93.81 287 MET A O 1
ATOM 2200 N N . THR A 1 288 ? -2.172 29.297 30.812 1 94.44 288 THR A N 1
ATOM 2201 C CA . THR A 1 288 ? -3.389 29.109 31.594 1 94.44 288 THR A CA 1
ATOM 2202 C C . THR A 1 288 ? -4.113 27.828 31.188 1 94.44 288 THR A C 1
ATOM 2204 O O . THR A 1 288 ? -4.578 27.062 32.031 1 94.44 288 THR A O 1
ATOM 2207 N N . ALA A 1 289 ? -4.207 27.594 29.938 1 94.62 289 ALA A N 1
ATOM 2208 C CA . ALA A 1 289 ? -4.898 26.406 29.422 1 94.62 289 ALA A CA 1
ATOM 2209 C C . ALA A 1 289 ? -4.203 25.125 29.859 1 94.62 289 ALA A C 1
ATOM 2211 O O . ALA A 1 289 ? -4.863 24.156 30.219 1 94.62 289 ALA A O 1
ATOM 2212 N N . ILE A 1 290 ? -2.893 25.094 29.812 1 95.94 290 ILE A N 1
ATOM 2213 C CA . ILE A 1 290 ? -2.145 23.906 30.234 1 95.94 290 ILE A CA 1
ATOM 2214 C C . ILE A 1 290 ? -2.496 23.578 31.688 1 95.94 290 ILE A C 1
ATOM 2216 O O . ILE A 1 290 ? -2.811 22.422 32 1 95.94 290 ILE A O 1
ATOM 2220 N N . GLN A 1 291 ? -2.467 24.594 32.5 1 97.12 291 GLN A N 1
ATOM 2221 C CA . GLN A 1 291 ? -2.699 24.406 33.938 1 97.12 291 GLN A CA 1
ATOM 2222 C C . GLN A 1 291 ? -4.156 24.047 34.219 1 97.12 291 GLN A C 1
ATOM 2224 O O . GLN A 1 291 ? -4.438 23.047 34.875 1 97.12 291 GLN A O 1
ATOM 2229 N N . ASP A 1 292 ? -5.078 24.844 33.719 1 97.25 292 ASP A N 1
ATOM 2230 C CA . ASP A 1 292 ? -6.484 24.734 34.094 1 97.25 292 ASP A CA 1
ATOM 2231 C C . ASP A 1 292 ? -7.129 23.5 33.5 1 97.25 292 ASP A C 1
ATOM 2233 O O . ASP A 1 292 ? -8.008 22.875 34.094 1 97.25 292 ASP A O 1
ATOM 2237 N N . GLU A 1 293 ? -6.715 23.109 32.281 1 97.5 293 GLU A N 1
ATOM 2238 C CA . GLU A 1 293 ? -7.316 21.969 31.594 1 97.5 293 GLU A CA 1
ATOM 2239 C C . GLU A 1 293 ? -6.484 20.703 31.781 1 97.5 293 GLU A C 1
ATOM 2241 O O . GLU A 1 293 ? -6.855 19.641 31.297 1 97.5 293 GLU A O 1
ATOM 2246 N N . ARG A 1 294 ? -5.395 20.859 32.375 1 98 294 ARG A N 1
ATOM 2247 C CA . ARG A 1 294 ? -4.48 19.75 32.656 1 98 294 ARG A CA 1
ATOM 2248 C C . ARG A 1 294 ? -4.102 19.047 31.344 1 98 294 ARG A C 1
ATOM 2250 O O . ARG A 1 294 ? -4.23 17.812 31.25 1 98 294 ARG A O 1
ATOM 2257 N N . CYS A 1 295 ? -3.686 19.828 30.438 1 97.69 295 CYS A N 1
ATOM 2258 C CA . CYS A 1 295 ? -3.303 19.297 29.125 1 97.69 295 CYS A CA 1
ATOM 2259 C C . CYS A 1 295 ? -2.121 18.344 29.25 1 97.69 295 CYS A C 1
ATOM 2261 O O . CYS A 1 295 ? -1.201 18.594 30.031 1 97.69 295 CYS A O 1
ATOM 2263 N N . THR A 1 296 ? -2.121 17.25 28.5 1 97.75 296 THR A N 1
ATOM 2264 C CA . THR A 1 296 ? -1.071 16.234 28.594 1 97.75 296 THR A CA 1
ATOM 2265 C C . THR A 1 296 ? -0.106 16.344 27.422 1 97.75 296 THR A C 1
ATOM 2267 O O . THR A 1 296 ? 1.032 15.875 27.5 1 97.75 296 THR A O 1
ATOM 2270 N N . VAL A 1 297 ? -0.549 16.875 26.297 1 95.75 297 VAL A N 1
ATOM 2271 C CA . VAL A 1 297 ? 0.258 17.047 25.094 1 95.75 297 VAL A CA 1
ATOM 2272 C C . VAL A 1 297 ? 0.149 18.5 24.609 1 95.75 297 VAL A C 1
ATOM 2274 O O . VAL A 1 297 ? -0.954 19.031 24.484 1 95.75 297 VAL A O 1
ATOM 2277 N N . LEU A 1 298 ? 1.251 19.125 24.375 1 93.44 298 LEU A N 1
ATOM 2278 C CA . LEU A 1 298 ? 1.297 20.453 23.797 1 93.44 298 LEU A CA 1
ATOM 2279 C C . LEU A 1 298 ? 1.784 20.391 22.344 1 93.44 298 LEU A C 1
ATOM 2281 O O . LEU A 1 298 ? 2.898 19.938 22.078 1 93.44 298 LEU A O 1
ATOM 2285 N N . PHE A 1 299 ? 0.923 20.75 21.469 1 89.88 299 PHE A N 1
ATOM 2286 C CA . PHE A 1 299 ? 1.299 20.891 20.078 1 89.88 299 PHE A CA 1
ATOM 2287 C C . PHE A 1 299 ? 1.587 22.344 19.734 1 89.88 299 PHE A C 1
ATOM 2289 O O . PHE A 1 299 ? 0.694 23.188 19.797 1 89.88 299 PHE A O 1
ATOM 2296 N N . SER A 1 300 ? 2.852 22.594 19.312 1 83.12 300 SER A N 1
ATOM 2297 C CA . SER A 1 300 ? 3.258 23.969 19.062 1 83.12 300 SER A CA 1
ATOM 2298 C C . SER A 1 300 ? 4.453 24.047 18.125 1 83.12 300 SER A C 1
ATOM 2300 O O . SER A 1 300 ? 5.266 23.125 18.078 1 83.12 300 SER A O 1
ATOM 2302 N N . GLY A 1 301 ? 4.426 25.156 17.406 1 76.25 301 GLY A N 1
ATOM 2303 C CA . GLY A 1 301 ? 5.598 25.406 16.578 1 76.25 301 GLY A CA 1
ATOM 2304 C C . GLY A 1 301 ? 6.73 26.062 17.344 1 76.25 301 GLY A C 1
ATOM 2305 O O . GLY A 1 301 ? 6.59 26.375 18.531 1 76.25 301 GLY A O 1
ATOM 2306 N N . TYR A 1 302 ? 7.805 26.297 16.688 1 71.69 302 TYR A N 1
ATOM 2307 C CA . TYR A 1 302 ? 9.016 26.812 17.297 1 71.69 302 TYR A CA 1
ATOM 2308 C C . TYR A 1 302 ? 8.758 28.188 17.938 1 71.69 302 TYR A C 1
ATOM 2310 O O . TYR A 1 302 ? 9.125 28.422 19.078 1 71.69 302 TYR A O 1
ATOM 2318 N N . ARG A 1 303 ? 8.125 29.062 17.188 1 70.75 303 ARG A N 1
ATOM 2319 C CA . ARG A 1 303 ? 7.934 30.438 17.641 1 70.75 303 ARG A CA 1
ATOM 2320 C C . ARG A 1 303 ? 7.117 30.469 18.938 1 70.75 303 ARG A C 1
ATOM 2322 O O . ARG A 1 303 ? 7.453 31.188 19.875 1 70.75 303 ARG A O 1
ATOM 2329 N N . SER A 1 304 ? 6.125 29.719 18.906 1 77.56 304 SER A N 1
ATOM 2330 C CA . SER A 1 304 ? 5.273 29.672 20.094 1 77.56 304 SER A CA 1
ATOM 2331 C C . SER A 1 304 ? 6.016 29.078 21.281 1 77.56 304 SER A C 1
ATOM 2333 O O . SER A 1 304 ? 5.863 29.547 22.422 1 77.56 304 SER A O 1
ATOM 2335 N N . LEU A 1 305 ? 6.77 28.094 21.062 1 82.75 305 LEU A N 1
ATOM 2336 C CA . LEU A 1 305 ? 7.551 27.469 22.125 1 82.75 305 LEU A CA 1
ATOM 2337 C C . LEU A 1 305 ? 8.609 28.422 22.656 1 82.75 305 LEU A C 1
ATOM 2339 O O . LEU A 1 305 ? 8.852 28.469 23.875 1 82.75 305 LEU A O 1
ATOM 2343 N N . TYR A 1 306 ? 9.211 29.125 21.766 1 77.81 306 TYR A N 1
ATOM 2344 C CA . TYR A 1 306 ? 10.211 30.109 22.141 1 77.81 306 TYR A CA 1
ATOM 2345 C C . TYR A 1 306 ? 9.602 31.188 23.047 1 77.81 306 TYR A C 1
ATOM 2347 O O . TYR A 1 306 ? 10.188 31.547 24.062 1 77.81 306 TYR A O 1
ATOM 2355 N N . ASN A 1 307 ? 8.469 31.672 22.641 1 78.75 307 ASN A N 1
ATOM 2356 C CA . ASN A 1 307 ? 7.773 32.688 23.422 1 78.75 307 ASN A CA 1
ATOM 2357 C C . ASN A 1 307 ? 7.387 32.188 24.812 1 78.75 307 ASN A C 1
ATOM 2359 O O . ASN A 1 307 ? 7.434 32.906 25.781 1 78.75 307 ASN A O 1
ATOM 2363 N N . LEU A 1 308 ? 7.051 31 24.859 1 85.94 308 LEU A N 1
ATOM 2364 C CA . LEU A 1 308 ? 6.707 30.391 26.141 1 85.94 308 LEU A CA 1
ATOM 2365 C C . LEU A 1 308 ? 7.934 30.281 27.047 1 85.94 308 LEU A C 1
ATOM 2367 O O . LEU A 1 308 ? 7.879 30.688 28.203 1 85.94 308 LEU A O 1
ATOM 2371 N N . LEU A 1 309 ? 8.945 29.828 26.5 1 85.19 309 LEU A N 1
ATOM 2372 C CA . LEU A 1 309 ? 10.188 29.594 27.234 1 85.19 309 LEU A CA 1
ATOM 2373 C C . LEU A 1 309 ? 10.711 30.891 27.844 1 85.19 309 LEU A C 1
ATOM 2375 O O . LEU A 1 309 ? 11.297 30.875 28.938 1 85.19 309 LEU A O 1
ATOM 2379 N N . HIS A 1 310 ? 10.43 32 27.219 1 82.94 310 HIS A N 1
ATOM 2380 C CA . HIS A 1 310 ? 11.047 33.25 27.625 1 82.94 310 HIS A CA 1
ATOM 2381 C C . HIS A 1 310 ? 10.031 34.188 28.266 1 82.94 310 HIS A C 1
ATOM 2383 O O . HIS A 1 310 ? 10.312 35.375 28.469 1 82.94 310 HIS A O 1
ATOM 2389 N N . HIS A 1 311 ? 8.945 33.656 28.438 1 88.25 311 HIS A N 1
ATOM 2390 C CA . HIS A 1 311 ? 7.926 34.5 29.062 1 88.25 311 HIS A CA 1
ATOM 2391 C C . HIS A 1 311 ? 8.25 34.75 30.547 1 88.25 311 HIS A C 1
ATOM 2393 O O . HIS A 1 311 ? 8.625 33.812 31.266 1 88.25 311 HIS A O 1
ATOM 2399 N N . ASP A 1 312 ? 7.984 35.938 31 1 88.44 312 ASP A N 1
ATOM 2400 C CA . ASP A 1 312 ? 8.391 36.375 32.344 1 88.44 312 ASP A CA 1
ATOM 2401 C C . ASP A 1 312 ? 7.641 35.625 33.406 1 88.44 312 ASP A C 1
ATOM 2403 O O . ASP A 1 312 ? 8.18 35.375 34.5 1 88.44 312 ASP A O 1
ATOM 2407 N N . ASN A 1 313 ? 6.461 35.219 33.156 1 90.69 313 ASN A N 1
ATOM 2408 C CA . ASN A 1 313 ? 5.621 34.594 34.156 1 90.69 313 ASN A CA 1
ATOM 2409 C C . ASN A 1 313 ? 5.555 33.062 33.969 1 90.69 313 ASN A C 1
ATOM 2411 O O . ASN A 1 313 ? 4.613 32.438 34.438 1 90.69 313 ASN A O 1
ATOM 2415 N N . ILE A 1 314 ? 6.484 32.5 33.344 1 91.44 314 ILE A N 1
ATOM 2416 C CA . ILE A 1 314 ? 6.438 31.094 32.938 1 91.44 314 ILE A CA 1
ATOM 2417 C C . ILE A 1 314 ? 6.418 30.219 34.188 1 91.44 314 ILE A C 1
ATOM 2419 O O . ILE A 1 314 ? 5.797 29.156 34.219 1 91.44 314 ILE A O 1
ATOM 2423 N N . ASP A 1 315 ? 6.988 30.625 35.25 1 91.69 315 ASP A N 1
ATOM 2424 C CA . ASP A 1 315 ? 7.152 29.828 36.469 1 91.69 315 ASP A CA 1
ATOM 2425 C C . ASP A 1 315 ? 5.918 29.938 37.375 1 91.69 315 ASP A C 1
ATOM 2427 O O . ASP A 1 315 ? 5.828 29.25 38.406 1 91.69 315 ASP A O 1
ATOM 2431 N N . GLN A 1 316 ? 4.988 30.734 37 1 94.5 316 GLN A N 1
ATOM 2432 C CA . GLN A 1 316 ? 3.811 30.969 37.812 1 94.5 316 GLN A CA 1
ATOM 2433 C C . GLN A 1 316 ? 2.705 29.969 37.469 1 94.5 316 GLN A C 1
ATOM 2435 O O . GLN A 1 316 ? 1.655 29.953 38.125 1 94.5 316 GLN A O 1
ATOM 2440 N N . TYR A 1 317 ? 2.922 29.125 36.562 1 95.69 317 TYR A N 1
ATOM 2441 C CA . TYR A 1 317 ? 1.907 28.172 36.125 1 95.69 317 TYR A CA 1
ATOM 2442 C C . TYR A 1 317 ? 2.363 26.734 36.344 1 95.69 317 TYR A C 1
ATOM 2444 O O . TYR A 1 317 ? 3.561 26.469 36.469 1 95.69 317 TYR A O 1
ATOM 2452 N N . ASP A 1 318 ? 1.394 25.797 36.375 1 96.81 318 ASP A N 1
ATOM 2453 C CA . ASP A 1 318 ? 1.66 24.375 36.594 1 96.81 318 ASP A CA 1
ATOM 2454 C C . ASP A 1 318 ? 1.644 23.609 35.281 1 96.81 318 ASP A C 1
ATOM 2456 O O . ASP A 1 318 ? 0.617 23.562 34.594 1 96.81 318 ASP A O 1
ATOM 2460 N N . TYR A 1 319 ? 2.748 22.984 35 1 96.56 319 TYR A N 1
ATOM 2461 C CA . TYR A 1 319 ? 2.863 22.234 33.75 1 96.56 319 TYR A CA 1
ATOM 2462 C C . TYR A 1 319 ? 3.002 20.734 34 1 96.56 319 TYR A C 1
ATOM 2464 O O . TYR A 1 319 ? 3.334 19.969 33.094 1 96.56 319 TYR A O 1
ATOM 2472 N N . SER A 1 320 ? 2.746 20.203 35.188 1 96.44 320 SER A N 1
ATOM 2473 C CA . SER A 1 320 ? 3.055 18.844 35.625 1 96.44 320 SER A CA 1
ATOM 2474 C C . SER A 1 320 ? 2.188 17.828 34.875 1 96.44 320 SER A C 1
ATOM 2476 O O . SER A 1 320 ? 2.492 16.641 34.875 1 96.44 320 SER A O 1
ATOM 2478 N N . SER A 1 321 ? 1.092 18.297 34.25 1 97.56 321 SER A N 1
ATOM 2479 C CA . SER A 1 321 ? 0.217 17.391 33.5 1 97.56 321 SER A CA 1
ATOM 2480 C C . SER A 1 321 ? 0.824 17.016 32.156 1 97.56 321 SER A C 1
ATOM 2482 O O . SER A 1 321 ? 0.416 16.031 31.547 1 97.56 321 SER A O 1
ATOM 2484 N N . LEU A 1 322 ? 1.734 17.812 31.656 1 97 322 LEU A N 1
ATOM 2485 C CA . LEU A 1 322 ? 2.324 17.578 30.344 1 97 322 LEU A CA 1
ATOM 2486 C C . LEU A 1 322 ? 3.285 16.406 30.375 1 97 322 LEU A C 1
ATOM 2488 O O . LEU A 1 322 ? 4.172 16.344 31.234 1 97 322 LEU A O 1
ATOM 2492 N N . HIS A 1 323 ? 3.096 15.5 29.453 1 95.56 323 HIS A N 1
ATOM 2493 C CA . HIS A 1 323 ? 4.098 14.453 29.328 1 95.56 323 HIS A CA 1
ATOM 2494 C C . HIS A 1 323 ? 4.855 14.57 28 1 95.56 323 HIS A C 1
ATOM 2496 O O . HIS A 1 323 ? 5.922 13.977 27.844 1 95.56 323 HIS A O 1
ATOM 2502 N N . SER A 1 324 ? 4.27 15.383 27.047 1 94.5 324 SER A N 1
ATOM 2503 C CA . SER A 1 324 ? 4.957 15.484 25.766 1 94.5 324 SER A CA 1
ATOM 2504 C C . SER A 1 324 ? 4.688 16.828 25.094 1 94.5 324 SER A C 1
ATOM 2506 O O . SER A 1 324 ? 3.627 17.422 25.297 1 94.5 324 SER A O 1
ATOM 2508 N N . ILE A 1 325 ? 5.664 17.281 24.297 1 92.69 325 ILE A N 1
ATOM 2509 C CA . ILE A 1 325 ? 5.582 18.453 23.438 1 92.69 325 ILE A CA 1
ATOM 2510 C C . ILE A 1 325 ? 5.82 18.047 21.984 1 92.69 325 ILE A C 1
ATOM 2512 O O . ILE A 1 325 ? 6.914 17.594 21.625 1 92.69 325 ILE A O 1
ATOM 2516 N N . LEU A 1 326 ? 4.805 18.203 21.188 1 91 326 LEU A N 1
ATOM 2517 C CA . LEU A 1 326 ? 4.863 17.859 19.781 1 91 326 LEU A CA 1
ATOM 2518 C C . LEU A 1 326 ? 5.23 19.062 18.938 1 91 326 LEU A C 1
ATOM 2520 O O . LEU A 1 326 ? 4.582 20.109 19.031 1 91 326 LEU A O 1
ATOM 2524 N N . THR A 1 327 ? 6.277 18.891 18.203 1 82.94 327 THR A N 1
ATOM 2525 C CA . THR A 1 327 ? 6.68 19.984 17.312 1 82.94 327 THR A CA 1
ATOM 2526 C C . THR A 1 327 ? 7.215 19.438 15.992 1 82.94 327 THR A C 1
ATOM 2528 O O . THR A 1 327 ? 7.609 18.281 15.906 1 82.94 327 THR A O 1
ATOM 2531 N N . GLY A 1 328 ? 7.051 20.219 14.922 1 75.75 328 GLY A N 1
ATOM 2532 C CA . GLY A 1 328 ? 7.516 19.859 13.594 1 75.75 328 GLY A CA 1
ATOM 2533 C C . GLY A 1 328 ? 7.672 21.062 12.68 1 75.75 328 GLY A C 1
ATOM 2534 O O . GLY A 1 328 ? 7.414 22.203 13.086 1 75.75 328 GLY A O 1
ATOM 2535 N N . GLY A 1 329 ? 8.234 20.828 11.477 1 65.75 329 GLY A N 1
ATOM 2536 C CA . GLY A 1 329 ? 8.289 21.859 10.445 1 65.75 329 GLY A CA 1
ATOM 2537 C C . GLY A 1 329 ? 9.648 22.516 10.344 1 65.75 329 GLY A C 1
ATOM 2538 O O . GLY A 1 329 ? 9.992 23.078 9.297 1 65.75 329 GLY A O 1
ATOM 2539 N N . THR A 1 330 ? 10.312 22.594 11.492 1 62.53 330 THR A N 1
ATOM 2540 C CA . THR A 1 330 ? 11.633 23.203 11.469 1 62.53 330 THR A CA 1
ATOM 2541 C C . THR A 1 330 ? 12.609 22.422 12.344 1 62.53 330 THR A C 1
ATOM 2543 O O . THR A 1 330 ? 12.188 21.672 13.234 1 62.53 330 THR A O 1
ATOM 2546 N N . THR A 1 331 ? 13.859 22.516 11.938 1 65.31 331 THR A N 1
ATOM 2547 C CA . THR A 1 331 ? 14.898 21.906 12.766 1 65.31 331 THR A CA 1
ATOM 2548 C C . THR A 1 331 ? 15.148 22.734 14.023 1 65.31 331 THR A C 1
ATOM 2550 O O . THR A 1 331 ? 15.258 23.969 13.945 1 65.31 331 THR A O 1
ATOM 2553 N N . LEU A 1 332 ? 15.164 22.062 15.125 1 68.5 332 LEU A N 1
ATOM 2554 C CA . LEU A 1 332 ? 15.383 22.734 16.406 1 68.5 332 LEU A CA 1
ATOM 2555 C C . LEU A 1 332 ? 16.797 22.484 16.906 1 68.5 332 LEU A C 1
ATOM 2557 O O . LEU A 1 332 ? 17.328 21.391 16.781 1 68.5 332 LEU A O 1
ATOM 2561 N N . ALA A 1 333 ? 17.375 23.484 17.5 1 66.19 333 ALA A N 1
ATOM 2562 C CA . ALA A 1 333 ? 18.672 23.344 18.141 1 66.19 333 ALA A CA 1
ATOM 2563 C C . ALA A 1 333 ? 18.594 22.422 19.344 1 66.19 333 ALA A C 1
ATOM 2565 O O . ALA A 1 333 ? 17.609 22.453 20.094 1 66.19 333 ALA A O 1
ATOM 2566 N N . PRO A 1 334 ? 19.562 21.609 19.547 1 71.19 334 PRO A N 1
ATOM 2567 C CA . PRO A 1 334 ? 19.562 20.672 20.672 1 71.19 334 PRO A CA 1
ATOM 2568 C C . PRO A 1 334 ? 19.375 21.391 22.016 1 71.19 334 PRO A C 1
ATOM 2570 O O . PRO A 1 334 ? 18.656 20.875 22.891 1 71.19 334 PRO A O 1
ATOM 2573 N N . ASP A 1 335 ? 20 22.531 22.156 1 72.94 335 ASP A N 1
ATOM 2574 C CA . ASP A 1 335 ? 19.875 23.281 23.391 1 72.94 335 ASP A CA 1
ATOM 2575 C C . ASP A 1 335 ? 18.438 23.734 23.625 1 72.94 335 ASP A C 1
ATOM 2577 O O . ASP A 1 335 ? 17.953 23.734 24.766 1 72.94 335 ASP A O 1
ATOM 2581 N N . PHE A 1 336 ? 17.859 24.156 22.609 1 77.5 336 PHE A N 1
ATOM 2582 C CA . PHE A 1 336 ? 16.453 24.547 22.688 1 77.5 336 PHE A CA 1
ATOM 2583 C C . PHE A 1 336 ? 15.594 23.375 23.156 1 77.5 336 PHE A C 1
ATOM 2585 O O . PHE A 1 336 ? 14.734 23.547 24.016 1 77.5 336 PHE A O 1
ATOM 2592 N N . ILE A 1 337 ? 15.836 22.25 22.609 1 81.25 337 ILE A N 1
ATOM 2593 C CA . ILE A 1 337 ? 15.094 21.047 22.953 1 81.25 337 ILE A CA 1
ATOM 2594 C C . ILE A 1 337 ? 15.297 20.719 24.438 1 81.25 337 ILE A C 1
ATOM 2596 O O . ILE A 1 337 ? 14.328 20.406 25.141 1 81.25 337 ILE A O 1
ATOM 2600 N N . LYS A 1 338 ? 16.5 20.766 24.797 1 82.12 338 LYS A N 1
ATOM 2601 C CA . LYS A 1 338 ? 16.812 20.516 26.203 1 82.12 338 LYS A CA 1
ATOM 2602 C C . LYS A 1 338 ? 16.094 21.484 27.125 1 82.12 338 LYS A C 1
ATOM 2604 O O . LYS A 1 338 ? 15.539 21.078 28.141 1 82.12 338 LYS A O 1
ATOM 2609 N N . ASN A 1 339 ? 16.141 22.734 26.75 1 84.31 339 ASN A N 1
ATOM 2610 C CA . ASN A 1 339 ? 15.539 23.766 27.578 1 84.31 339 ASN A CA 1
ATOM 2611 C C . ASN A 1 339 ? 14.031 23.562 27.719 1 84.31 339 ASN A C 1
ATOM 2613 O O . ASN A 1 339 ? 13.484 23.672 28.812 1 84.31 339 ASN A O 1
ATOM 2617 N N . ILE A 1 340 ? 13.422 23.312 26.672 1 87.81 340 ILE A N 1
ATOM 2618 C CA . ILE A 1 340 ? 11.977 23.141 26.703 1 87.81 340 ILE A CA 1
ATOM 2619 C C . ILE A 1 340 ? 11.617 21.875 27.469 1 87.81 340 ILE A C 1
ATOM 2621 O O . ILE A 1 340 ? 10.656 21.844 28.234 1 87.81 340 ILE A O 1
ATOM 2625 N N . SER A 1 341 ? 12.352 20.812 27.219 1 89.75 341 SER A N 1
ATOM 2626 C CA . SER A 1 341 ? 12.117 19.562 27.922 1 89.75 341 SER A CA 1
ATOM 2627 C C . SER A 1 341 ? 12.258 19.719 29.422 1 89.75 341 SER A C 1
ATOM 2629 O O . SER A 1 341 ? 11.469 19.188 30.203 1 89.75 341 SER A O 1
ATOM 2631 N N . THR A 1 342 ? 13.234 20.438 29.797 1 89.12 342 THR A N 1
ATOM 2632 C CA . THR A 1 342 ? 13.516 20.656 31.219 1 89.12 342 THR A CA 1
ATOM 2633 C C . THR A 1 342 ? 12.438 21.547 31.844 1 89.12 342 THR A C 1
ATOM 2635 O O . THR A 1 342 ? 11.945 21.25 32.938 1 89.12 342 THR A O 1
ATOM 2638 N N . LEU A 1 343 ? 12.125 22.578 31.188 1 87.94 343 LEU A N 1
ATOM 2639 C CA . LEU A 1 343 ? 11.148 23.531 31.703 1 87.94 343 LEU A CA 1
ATOM 2640 C C . LEU A 1 343 ? 9.805 22.844 31.953 1 87.94 343 LEU A C 1
ATOM 2642 O O . LEU A 1 343 ? 9.195 23.047 33.031 1 87.94 343 LEU A O 1
ATOM 2646 N N . PHE A 1 344 ? 9.359 22.062 31.062 1 92.31 344 PHE A N 1
ATOM 2647 C CA . PHE A 1 344 ? 8.016 21.5 31.125 1 92.31 344 PHE A CA 1
ATOM 2648 C C . PHE A 1 344 ? 8.047 20.109 31.719 1 92.31 344 PHE A C 1
ATOM 2650 O O . PHE A 1 344 ? 6.996 19.5 31.969 1 92.31 344 PHE A O 1
ATOM 2657 N N . GLN A 1 345 ? 9.234 19.625 31.906 1 92.44 345 GLN A N 1
ATOM 2658 C CA . GLN A 1 345 ? 9.406 18.25 32.375 1 92.44 345 GLN A CA 1
ATOM 2659 C C . GLN A 1 345 ? 8.617 17.266 31.484 1 92.44 345 GLN A C 1
ATOM 2661 O O . GLN A 1 345 ? 7.859 16.438 32 1 92.44 345 GLN A O 1
ATOM 2666 N N . ALA A 1 346 ? 8.633 17.516 30.234 1 93.5 346 ALA A N 1
ATOM 2667 C CA . ALA A 1 346 ? 7.938 16.734 29.219 1 93.5 346 ALA A CA 1
ATOM 2668 C C . ALA A 1 346 ? 8.891 16.312 28.109 1 93.5 346 ALA A C 1
ATOM 2670 O O . ALA A 1 346 ? 9.914 16.953 27.875 1 93.5 346 ALA A O 1
ATOM 2671 N N . ARG A 1 347 ? 8.648 15.203 27.547 1 92.81 347 ARG A N 1
ATOM 2672 C CA . ARG A 1 347 ? 9.461 14.75 26.422 1 92.81 347 ARG A CA 1
ATOM 2673 C C . ARG A 1 347 ? 9.109 15.5 25.141 1 92.81 347 ARG A C 1
ATOM 2675 O O . ARG A 1 347 ? 7.938 15.797 24.906 1 92.81 347 ARG A O 1
ATOM 2682 N N . VAL A 1 348 ? 10.047 15.758 24.328 1 89.75 348 VAL A N 1
ATOM 2683 C CA . VAL A 1 348 ? 9.812 16.438 23.047 1 89.75 348 VAL A CA 1
ATOM 2684 C C . VAL A 1 348 ? 9.633 15.398 21.938 1 89.75 348 VAL A C 1
ATOM 2686 O O . VAL A 1 348 ? 10.438 14.469 21.812 1 89.75 348 VAL A O 1
ATOM 2689 N N . LEU A 1 349 ? 8.602 15.586 21.234 1 91.12 349 LEU A N 1
ATOM 2690 C CA . LEU A 1 349 ? 8.266 14.742 20.094 1 91.12 349 LEU A CA 1
ATOM 2691 C C . LEU A 1 349 ? 8.469 15.5 18.781 1 91.12 349 LEU A C 1
ATOM 2693 O O . LEU A 1 349 ? 7.789 16.5 18.531 1 91.12 349 LEU A O 1
ATOM 2697 N N . ILE A 1 350 ? 9.383 15.023 17.984 1 87.19 350 ILE A N 1
ATOM 2698 C CA . ILE A 1 350 ? 9.648 15.602 16.672 1 87.19 350 ILE A CA 1
ATOM 2699 C C . ILE A 1 350 ? 8.961 14.773 15.594 1 87.19 350 ILE A C 1
ATOM 2701 O O . ILE A 1 350 ? 9.055 13.547 15.594 1 87.19 350 ILE A O 1
ATOM 2705 N N . ILE A 1 351 ? 8.289 15.484 14.664 1 89.88 351 ILE A N 1
ATOM 2706 C CA . ILE A 1 351 ? 7.629 14.766 13.57 1 89.88 351 ILE A CA 1
ATOM 2707 C C . ILE A 1 351 ? 8.07 15.344 12.234 1 89.88 351 ILE A C 1
ATOM 2709 O O . ILE A 1 351 ? 8.492 16.5 12.156 1 89.88 351 ILE A O 1
ATOM 2713 N N . TYR A 1 352 ? 8.07 14.57 11.227 1 90.94 352 TYR A N 1
ATOM 2714 C CA . TYR A 1 352 ? 8.32 14.93 9.836 1 90.94 352 TYR A CA 1
ATOM 2715 C C . TYR A 1 352 ? 7.137 14.57 8.953 1 90.94 352 TYR A C 1
ATOM 2717 O O . TYR A 1 352 ? 6.559 13.484 9.094 1 90.94 352 TYR A O 1
ATOM 2725 N N . GLY A 1 353 ? 6.738 15.477 8.125 1 90.31 353 GLY A N 1
ATOM 2726 C CA . GLY A 1 353 ? 5.652 15.266 7.184 1 90.31 353 GLY A CA 1
ATOM 2727 C C . GLY A 1 353 ? 5.473 16.422 6.211 1 90.31 353 GLY A C 1
ATOM 2728 O O . GLY A 1 353 ? 6.324 17.312 6.129 1 90.31 353 GLY A O 1
ATOM 2729 N N . SER A 1 354 ? 4.523 16.312 5.406 1 86.44 354 SER A N 1
ATOM 2730 C CA . SER A 1 354 ? 4.094 17.312 4.422 1 86.44 354 SER A CA 1
ATOM 2731 C C . SER A 1 354 ? 2.576 17.297 4.258 1 86.44 354 SER A C 1
ATOM 2733 O O . SER A 1 354 ? 1.882 16.5 4.902 1 86.44 354 SER A O 1
ATOM 2735 N N . SER A 1 355 ? 2.049 18.234 3.48 1 88 355 SER A N 1
ATOM 2736 C CA . SER A 1 355 ? 0.615 18.234 3.215 1 88 355 SER A CA 1
ATOM 2737 C C . SER A 1 355 ? 0.169 16.938 2.547 1 88 355 SER A C 1
ATOM 2739 O O . SER A 1 355 ? -0.968 16.5 2.73 1 88 355 SER A O 1
ATOM 2741 N N . GLU A 1 356 ? 1.111 16.328 1.837 1 93.19 356 GLU A N 1
ATOM 2742 C CA . GLU A 1 356 ? 0.806 15.102 1.102 1 93.19 356 GLU A CA 1
ATOM 2743 C C . GLU A 1 356 ? 0.754 13.891 2.035 1 93.19 356 GLU A C 1
ATOM 2745 O O . GLU A 1 356 ? -0.054 12.984 1.838 1 93.19 356 GLU A O 1
ATOM 2750 N N . THR A 1 357 ? 1.604 13.898 3.09 1 94.31 357 THR A N 1
ATOM 2751 C CA . THR A 1 357 ? 1.713 12.711 3.924 1 94.31 357 THR A CA 1
ATOM 2752 C C . THR A 1 357 ? 1.168 12.977 5.324 1 94.31 357 THR A C 1
ATOM 2754 O O . THR A 1 357 ? 0.954 12.047 6.102 1 94.31 357 THR A O 1
ATOM 2757 N N . LEU A 1 358 ? 0.948 14.281 5.656 1 91.75 358 LEU A N 1
ATOM 2758 C CA . LEU A 1 358 ? 0.562 14.734 6.988 1 91.75 358 LEU A CA 1
ATOM 2759 C C . LEU A 1 358 ? 1.636 14.383 8.016 1 91.75 358 LEU A C 1
ATOM 2761 O O . LEU A 1 358 ? 2.359 15.266 8.484 1 91.75 358 LEU A O 1
ATOM 2765 N N . CYS A 1 359 ? 1.903 13.164 8.25 1 91.56 359 CYS A N 1
ATOM 2766 C CA . CYS A 1 359 ? 3 12.68 9.078 1 91.56 359 CYS A CA 1
ATOM 2767 C C . CYS A 1 359 ? 3.625 11.422 8.477 1 91.56 359 CYS A C 1
ATOM 2769 O O . CYS A 1 359 ? 2.918 10.469 8.141 1 91.56 359 CYS A O 1
ATOM 2771 N N . THR A 1 360 ? 4.902 11.445 8.367 1 92.69 360 THR A N 1
ATOM 2772 C CA . THR A 1 360 ? 5.621 10.297 7.832 1 92.69 360 THR A CA 1
ATOM 2773 C C . THR A 1 360 ? 6.348 9.539 8.945 1 92.69 360 THR A C 1
ATOM 2775 O O . THR A 1 360 ? 6.352 8.305 8.961 1 92.69 360 THR A O 1
ATOM 2778 N N . SER A 1 361 ? 7.004 10.328 9.75 1 93.62 361 SER A N 1
ATOM 2779 C CA . SER A 1 361 ? 7.824 9.742 10.805 1 93.62 361 SER A CA 1
ATOM 2780 C C . SER A 1 361 ? 7.844 10.625 12.047 1 93.62 361 SER A C 1
ATOM 2782 O O . SER A 1 361 ? 7.43 11.789 12 1 93.62 361 SER A O 1
ATOM 2784 N N . GLY A 1 362 ? 8.297 10.07 13.148 1 90.31 362 GLY A N 1
ATOM 2785 C CA . GLY A 1 362 ? 8.445 10.82 14.383 1 90.31 362 GLY A CA 1
ATOM 2786 C C . GLY A 1 362 ? 9.172 10.055 15.477 1 90.31 362 GLY A C 1
ATOM 2787 O O . GLY A 1 362 ? 9.383 8.844 15.352 1 90.31 362 GLY A O 1
ATOM 2788 N N . ARG A 1 363 ? 9.578 10.781 16.422 1 87.12 363 ARG A N 1
ATOM 2789 C CA . ARG A 1 363 ? 10.25 10.18 17.562 1 87.12 363 ARG A CA 1
ATOM 2790 C C . ARG A 1 363 ? 10.219 11.102 18.766 1 87.12 363 ARG A C 1
ATOM 2792 O O . ARG A 1 363 ? 10.141 12.328 18.625 1 87.12 363 ARG A O 1
ATOM 2799 N N . TYR A 1 364 ? 10.266 10.445 19.922 1 87 364 TYR A N 1
ATOM 2800 C CA . TYR A 1 364 ? 10.594 11.172 21.141 1 87 364 TYR A CA 1
ATOM 2801 C C . TYR A 1 364 ? 12.102 11.406 21.25 1 87 364 TYR A C 1
ATOM 2803 O O . TYR A 1 364 ? 12.891 10.508 21 1 87 364 TYR A O 1
ATOM 2811 N N . VAL A 1 365 ? 12.406 12.641 21.547 1 77.81 365 VAL A N 1
ATOM 2812 C CA . VAL A 1 365 ? 13.82 12.969 21.703 1 77.81 365 VAL A CA 1
ATOM 2813 C C . VAL A 1 365 ? 14.297 12.547 23.094 1 77.81 365 VAL A C 1
ATOM 2815 O O . VAL A 1 365 ? 13.609 12.781 24.094 1 77.81 365 VAL A O 1
ATOM 2818 N N . THR A 1 366 ? 15.32 11.594 23.031 1 69.69 366 THR A N 1
ATOM 2819 C CA . THR A 1 366 ? 15.992 11.328 24.297 1 69.69 366 THR A CA 1
ATOM 2820 C C . THR A 1 366 ? 17.406 11.906 24.297 1 69.69 366 THR A C 1
ATOM 2822 O O . THR A 1 366 ? 18.141 11.727 23.328 1 69.69 366 THR A O 1
ATOM 2825 N N . LEU A 1 367 ? 17.672 12.93 25.062 1 57.75 367 LEU A N 1
ATOM 2826 C CA . LEU A 1 367 ? 18.938 13.641 25.109 1 57.75 367 LEU A CA 1
ATOM 2827 C C . LEU A 1 367 ? 20.109 12.656 25.172 1 57.75 367 LEU A C 1
ATOM 2829 O O . LEU A 1 367 ? 21.25 13.008 24.859 1 57.75 367 LEU A O 1
ATOM 2833 N N . LYS A 1 368 ? 19.812 11.492 25.641 1 57.75 368 LYS A N 1
ATOM 2834 C CA . LYS A 1 368 ? 20.938 10.57 25.828 1 57.75 368 LYS A CA 1
ATOM 2835 C C . LYS A 1 368 ? 21.234 9.805 24.547 1 57.75 368 LYS A C 1
ATOM 2837 O O . LYS A 1 368 ? 22.266 9.141 24.438 1 57.75 368 LYS A O 1
ATOM 2842 N N . GLU A 1 369 ? 20.328 10.016 23.594 1 63.88 369 GLU A N 1
ATOM 2843 C CA . GLU A 1 369 ? 20.562 9.156 22.438 1 63.88 369 GLU A CA 1
ATOM 2844 C C . GLU A 1 369 ? 21.094 9.961 21.25 1 63.88 369 GLU A C 1
ATOM 2846 O O . GLU A 1 369 ? 20.344 10.312 20.344 1 63.88 369 GLU A O 1
ATOM 2851 N N . LYS A 1 370 ? 22.438 10.305 21.328 1 57.94 370 LYS A N 1
ATOM 2852 C CA . LYS A 1 370 ? 23.188 11.055 20.312 1 57.94 370 LYS A CA 1
ATOM 2853 C C . LYS A 1 370 ? 22.922 10.492 18.922 1 57.94 370 LYS A C 1
ATOM 2855 O O . LYS A 1 370 ? 22.953 11.234 17.938 1 57.94 370 LYS A O 1
ATOM 2860 N N . GLU A 1 371 ? 22.547 9.242 18.953 1 59.47 371 GLU A N 1
ATOM 2861 C CA . GLU A 1 371 ? 22.453 8.57 17.656 1 59.47 371 GLU A CA 1
ATOM 2862 C C . GLU A 1 371 ? 21.203 8.992 16.906 1 59.47 371 GLU A C 1
ATOM 2864 O O . GLU A 1 371 ? 21.125 8.875 15.68 1 59.47 371 GLU A O 1
ATOM 2869 N N . VAL A 1 372 ? 20.375 9.625 17.688 1 65.5 372 VAL A N 1
ATOM 2870 C CA . VAL A 1 372 ? 19.109 9.859 17 1 65.5 372 VAL A CA 1
ATOM 2871 C C . VAL A 1 372 ? 18.75 11.344 17.047 1 65.5 372 VAL A C 1
ATOM 2873 O O . VAL A 1 372 ? 17.734 11.773 16.5 1 65.5 372 VAL A O 1
ATOM 2876 N N . ILE A 1 373 ? 19.609 12.102 17.578 1 65.81 373 ILE A N 1
ATOM 2877 C CA . ILE A 1 373 ? 19.297 13.5 17.812 1 65.81 373 ILE A CA 1
ATOM 2878 C C . ILE A 1 373 ? 19.094 14.227 16.484 1 65.81 373 ILE A C 1
ATOM 2880 O O . ILE A 1 373 ? 18.234 15.102 16.375 1 65.81 373 ILE A O 1
ATOM 2884 N N . ASP A 1 374 ? 19.719 13.75 15.477 1 72 374 ASP A N 1
ATOM 2885 C CA . ASP A 1 374 ? 19.672 14.438 14.188 1 72 374 ASP A CA 1
ATOM 2886 C C . ASP A 1 374 ? 18.672 13.789 13.25 1 72 374 ASP A C 1
ATOM 2888 O O . ASP A 1 374 ? 18.641 14.086 12.055 1 72 374 ASP A O 1
ATOM 2892 N N . THR A 1 375 ? 17.859 12.914 13.828 1 85.38 375 THR A N 1
ATOM 2893 C CA . THR A 1 375 ? 16.906 12.195 12.984 1 85.38 375 THR A CA 1
ATOM 2894 C C . THR A 1 375 ? 15.484 12.695 13.211 1 85.38 375 THR A C 1
ATOM 2896 O O . THR A 1 375 ? 15.211 13.383 14.195 1 85.38 375 THR A O 1
ATOM 2899 N N . VAL A 1 376 ? 14.648 12.414 12.297 1 89 376 VAL A N 1
ATOM 2900 C CA . VAL A 1 376 ? 13.227 12.734 12.438 1 89 376 VAL A CA 1
ATOM 2901 C C . VAL A 1 376 ? 12.453 11.469 12.805 1 89 376 VAL A C 1
ATOM 2903 O O . VAL A 1 376 ? 11.234 11.398 12.602 1 89 376 VAL A O 1
ATOM 2906 N N . GLY A 1 377 ? 13.188 10.523 13.312 1 92.69 377 GLY A N 1
ATOM 2907 C CA . GLY A 1 377 ? 12.555 9.305 13.781 1 92.69 377 GLY A CA 1
ATOM 2908 C C . GLY A 1 377 ? 12.359 8.266 12.688 1 92.69 377 GLY A C 1
ATOM 2909 O O . GLY A 1 377 ? 13.008 8.336 11.648 1 92.69 377 GLY A O 1
ATOM 2910 N N . ARG A 1 378 ? 11.594 7.207 13.008 1 95.31 378 ARG A N 1
ATOM 2911 C CA . ARG A 1 378 ? 11.281 6.121 12.078 1 95.31 378 ARG A CA 1
ATOM 2912 C C . ARG A 1 378 ? 9.906 6.32 11.445 1 95.31 378 ARG A C 1
ATOM 2914 O O . ARG A 1 378 ? 9.039 6.977 12.023 1 95.31 378 ARG A O 1
ATOM 2921 N N . PRO A 1 379 ? 9.695 5.762 10.273 1 97.62 379 PRO A N 1
ATOM 2922 C CA . PRO A 1 379 ? 8.383 5.879 9.633 1 97.62 379 PRO A CA 1
ATOM 2923 C C . PRO A 1 379 ? 7.254 5.305 10.484 1 97.62 379 PRO A C 1
ATOM 2925 O O . PRO A 1 379 ? 7.48 4.387 11.273 1 97.62 379 PRO A O 1
ATOM 2928 N N . LEU A 1 380 ? 6.043 5.855 10.312 1 97.81 380 LEU A N 1
ATOM 2929 C CA . LEU A 1 380 ? 4.855 5.309 10.961 1 97.81 380 LEU A CA 1
ATOM 2930 C C . LEU A 1 380 ? 4.605 3.871 10.508 1 97.81 380 LEU A C 1
ATOM 2932 O O . LEU A 1 380 ? 5.16 3.426 9.508 1 97.81 380 LEU A O 1
ATOM 2936 N N . GLY A 1 381 ? 3.797 3.158 11.312 1 97.69 381 GLY A N 1
ATOM 2937 C CA . GLY A 1 381 ? 3.412 1.811 10.93 1 97.69 381 GLY A CA 1
ATOM 2938 C C . GLY A 1 381 ? 2.807 1.736 9.539 1 97.69 381 GLY A C 1
ATOM 2939 O O . GLY A 1 381 ? 2.062 2.631 9.133 1 97.69 381 GLY A O 1
ATOM 2940 N N . HIS A 1 382 ? 3.09 0.617 8.812 1 97.69 382 HIS A N 1
ATOM 2941 C CA . HIS A 1 382 ? 2.555 0.319 7.492 1 97.69 382 HIS A CA 1
ATOM 2942 C C . HIS A 1 382 ? 3.072 1.31 6.453 1 97.69 382 HIS A C 1
ATOM 2944 O O . HIS A 1 382 ? 2.359 1.651 5.504 1 97.69 382 HIS A O 1
ATOM 2950 N N . THR A 1 383 ? 4.285 1.843 6.688 1 98.12 383 THR A N 1
ATOM 2951 C CA . THR A 1 383 ? 4.914 2.795 5.777 1 98.12 383 THR A CA 1
ATOM 2952 C C . THR A 1 383 ? 6.277 2.285 5.316 1 98.12 383 THR A C 1
ATOM 2954 O O . THR A 1 383 ? 7.051 1.751 6.113 1 98.12 383 THR A O 1
ATOM 2957 N N . GLU A 1 384 ? 6.512 2.434 4.027 1 97.94 384 GLU A N 1
ATOM 2958 C CA . GLU A 1 384 ? 7.805 2.125 3.428 1 97.94 384 GLU A CA 1
ATOM 2959 C C . GLU A 1 384 ? 8.555 3.398 3.049 1 97.94 384 GLU A C 1
ATOM 2961 O O . GLU A 1 384 ? 7.953 4.359 2.564 1 97.94 384 GLU A O 1
ATOM 2966 N N . VAL A 1 385 ? 9.891 3.383 3.262 1 98.06 385 VAL A N 1
ATOM 2967 C CA . VAL A 1 385 ? 10.742 4.469 2.785 1 98.06 385 VAL A CA 1
ATOM 2968 C C . VAL A 1 385 ? 11.984 3.889 2.107 1 98.06 385 VAL A C 1
ATOM 2970 O O . VAL A 1 385 ? 12.422 2.785 2.439 1 98.06 385 VAL A O 1
ATOM 2973 N N . LYS A 1 386 ? 12.516 4.621 1.215 1 97.44 386 LYS A N 1
ATOM 2974 C CA . LYS A 1 386 ? 13.797 4.27 0.614 1 97.44 386 LYS A CA 1
ATOM 2975 C C . LYS A 1 386 ? 14.539 5.512 0.131 1 97.44 386 LYS A C 1
ATOM 2977 O O . LYS A 1 386 ? 13.953 6.582 0.001 1 97.44 386 LYS A O 1
ATOM 2982 N N . ILE A 1 387 ? 15.844 5.395 -0.04 1 97.12 387 ILE A N 1
ATOM 2983 C CA . ILE A 1 387 ? 16.688 6.469 -0.541 1 97.12 387 ILE A CA 1
ATOM 2984 C C . ILE A 1 387 ? 17.25 6.09 -1.91 1 97.12 387 ILE A C 1
ATOM 2986 O O . ILE A 1 387 ? 17.766 4.98 -2.094 1 97.12 387 ILE A O 1
ATOM 2990 N N . VAL A 1 388 ? 17.156 7.027 -2.883 1 95.62 388 VAL A N 1
ATOM 2991 C CA . VAL A 1 388 ? 17.641 6.727 -4.227 1 95.62 388 VAL A CA 1
ATOM 2992 C C . VAL A 1 388 ? 18.609 7.82 -4.68 1 95.62 388 VAL A C 1
ATOM 2994 O O . VAL A 1 388 ? 18.547 8.961 -4.211 1 95.62 388 VAL A O 1
ATOM 2997 N N . ASN A 1 389 ? 19.469 7.473 -5.535 1 91.38 389 ASN A N 1
ATOM 2998 C CA . ASN A 1 389 ? 20.375 8.445 -6.133 1 91.38 389 ASN A CA 1
ATOM 2999 C C . ASN A 1 389 ? 19.734 9.148 -7.324 1 91.38 389 ASN A C 1
ATOM 3001 O O . ASN A 1 389 ? 18.531 8.984 -7.574 1 91.38 389 ASN A O 1
ATOM 3005 N N . GLU A 1 390 ? 20.469 9.875 -8.047 1 83.5 390 GLU A N 1
ATOM 3006 C CA . GLU A 1 390 ? 19.969 10.695 -9.156 1 83.5 390 GLU A CA 1
ATOM 3007 C C . GLU A 1 390 ? 19.438 9.828 -10.289 1 83.5 390 GLU A C 1
ATOM 3009 O O . GLU A 1 390 ? 18.594 10.266 -11.07 1 83.5 390 GLU A O 1
ATOM 3014 N N . ASN A 1 391 ? 19.938 8.617 -10.336 1 86.25 391 ASN A N 1
ATOM 3015 C CA . ASN A 1 391 ? 19.5 7.699 -11.383 1 86.25 391 ASN A CA 1
ATOM 3016 C C . ASN A 1 391 ? 18.312 6.863 -10.938 1 86.25 391 ASN A C 1
ATOM 3018 O O . ASN A 1 391 ? 17.906 5.93 -11.641 1 86.25 391 ASN A O 1
ATOM 3022 N N . GLY A 1 392 ? 17.875 7.137 -9.75 1 89.5 392 GLY A N 1
ATOM 3023 C CA . GLY A 1 392 ? 16.703 6.434 -9.258 1 89.5 392 GLY A CA 1
ATOM 3024 C C . GLY A 1 392 ? 17.031 5.09 -8.641 1 89.5 392 GLY A C 1
ATOM 3025 O O . GLY A 1 392 ? 16.141 4.258 -8.43 1 89.5 392 GLY A O 1
ATOM 3026 N N . ARG A 1 393 ? 18.281 4.871 -8.375 1 90.19 393 ARG A N 1
ATOM 3027 C CA . ARG A 1 393 ? 18.719 3.607 -7.781 1 90.19 393 ARG A CA 1
ATOM 3028 C C . ARG A 1 393 ? 18.922 3.748 -6.277 1 90.19 393 ARG A C 1
ATOM 3030 O O . ARG A 1 393 ? 19.422 4.773 -5.809 1 90.19 393 ARG A O 1
ATOM 3037 N N . MET A 1 394 ? 18.578 2.699 -5.609 1 94.56 394 MET A N 1
ATOM 3038 C CA . MET A 1 394 ? 18.75 2.729 -4.16 1 94.56 394 MET A CA 1
ATOM 3039 C C . MET A 1 394 ? 20.219 2.799 -3.789 1 94.56 394 MET A C 1
ATOM 3041 O O . MET A 1 394 ? 21.062 2.17 -4.441 1 94.56 394 MET A O 1
ATOM 3045 N N . VAL A 1 395 ? 20.531 3.465 -2.746 1 94.06 395 VAL A N 1
ATOM 3046 C CA . VAL A 1 395 ? 21.875 3.617 -2.232 1 94.06 395 VAL A CA 1
ATOM 3047 C C . VAL A 1 395 ? 22.031 2.818 -0.939 1 94.06 395 VAL A C 1
ATOM 3049 O O . VAL A 1 395 ? 21.047 2.393 -0.343 1 94.06 395 VAL A O 1
ATOM 3052 N N . PRO A 1 396 ? 23.25 2.492 -0.522 1 92.69 396 PRO A N 1
ATOM 3053 C CA . PRO A 1 396 ? 23.453 1.82 0.764 1 92.69 396 PRO A CA 1
ATOM 3054 C C . PRO A 1 396 ? 22.953 2.646 1.946 1 92.69 396 PRO A C 1
ATOM 3056 O O . PRO A 1 396 ? 22.734 3.855 1.815 1 92.69 396 PRO A O 1
ATOM 3059 N N . PHE A 1 397 ? 22.766 2.043 3.068 1 94.44 397 PHE A N 1
ATOM 3060 C CA . PHE A 1 397 ? 22.391 2.738 4.293 1 94.44 397 PHE A CA 1
ATOM 3061 C C . PHE A 1 397 ? 23.375 3.867 4.594 1 94.44 397 PHE A C 1
ATOM 3063 O O . PHE A 1 397 ? 24.562 3.768 4.277 1 94.44 397 PHE A O 1
ATOM 3070 N N . ASN A 1 398 ? 22.875 4.953 5.137 1 91.44 398 ASN A N 1
ATOM 3071 C CA . ASN A 1 398 ? 23.641 6.102 5.602 1 91.44 398 ASN A CA 1
ATOM 3072 C C . ASN A 1 398 ? 24.234 6.891 4.434 1 91.44 398 ASN A C 1
ATOM 3074 O O . ASN A 1 398 ? 25.172 7.676 4.617 1 91.44 398 ASN A O 1
ATOM 3078 N N . THR A 1 399 ? 23.75 6.609 3.248 1 91.94 399 THR A N 1
ATOM 3079 C CA . THR A 1 399 ? 24.141 7.371 2.068 1 91.94 399 THR A CA 1
ATOM 3080 C C . THR A 1 399 ? 23.047 8.367 1.684 1 91.94 399 THR A C 1
ATOM 3082 O O . THR A 1 399 ? 21.859 8.031 1.692 1 91.94 399 THR A O 1
ATOM 3085 N N . LEU A 1 400 ? 23.469 9.594 1.365 1 87.06 400 LEU A N 1
ATOM 3086 C CA . LEU A 1 400 ? 22.516 10.656 1.027 1 87.06 400 LEU A CA 1
ATOM 3087 C C . LEU A 1 400 ? 21.875 10.398 -0.329 1 87.06 400 LEU A C 1
ATOM 3089 O O . LEU A 1 400 ? 22.531 9.922 -1.257 1 87.06 400 LEU A O 1
ATOM 3093 N N . GLY A 1 401 ? 20.641 10.68 -0.438 1 93.12 401 GLY A N 1
ATOM 3094 C CA . GLY A 1 401 ? 19.859 10.625 -1.656 1 93.12 401 GLY A CA 1
ATOM 3095 C C . GLY A 1 401 ? 18.438 11.156 -1.478 1 93.12 401 GLY A C 1
ATOM 3096 O O . GLY A 1 401 ? 18.125 11.766 -0.454 1 93.12 401 GLY A O 1
ATOM 3097 N N . GLU A 1 402 ? 17.672 11.008 -2.498 1 94.62 402 GLU A N 1
ATOM 3098 C CA . GLU A 1 402 ? 16.297 11.469 -2.436 1 94.62 402 GLU A CA 1
ATOM 3099 C C . GLU A 1 402 ? 15.422 10.484 -1.664 1 94.62 402 GLU A C 1
ATOM 3101 O O . GLU A 1 402 ? 15.484 9.273 -1.894 1 94.62 402 GLU A O 1
ATOM 3106 N N . LEU A 1 403 ? 14.633 11.016 -0.77 1 96.81 403 LEU A N 1
ATOM 3107 C CA . LEU A 1 403 ? 13.703 10.211 0.021 1 96.81 403 LEU A CA 1
ATOM 3108 C C . LEU A 1 403 ? 12.445 9.891 -0.776 1 96.81 403 LEU A C 1
ATOM 3110 O O . LEU A 1 403 ? 11.852 10.773 -1.397 1 96.81 403 LEU A O 1
ATOM 3114 N N . LEU A 1 404 ? 12.047 8.641 -0.853 1 97.69 404 LEU A N 1
ATOM 3115 C CA . LEU A 1 404 ? 10.758 8.203 -1.38 1 97.69 404 LEU A CA 1
ATOM 3116 C C . LEU A 1 404 ? 9.922 7.535 -0.292 1 97.69 404 LEU A C 1
ATOM 3118 O O . LEU A 1 404 ? 10.461 6.824 0.562 1 97.69 404 LEU A O 1
ATOM 3122 N N . ILE A 1 405 ? 8.656 7.766 -0.309 1 98.12 405 ILE A N 1
ATOM 3123 C CA . ILE A 1 405 ? 7.738 7.277 0.715 1 98.12 405 ILE A CA 1
ATOM 3124 C C . ILE A 1 405 ? 6.574 6.539 0.056 1 98.12 405 ILE A C 1
ATOM 3126 O O . ILE A 1 405 ? 6.035 6.992 -0.955 1 98.12 405 ILE A O 1
ATOM 3130 N N . ARG A 1 406 ? 6.18 5.367 0.629 1 97.31 406 ARG A N 1
ATOM 3131 C CA . ARG A 1 406 ? 5.008 4.652 0.13 1 97.31 406 ARG A CA 1
ATOM 3132 C C . ARG A 1 406 ? 4.152 4.133 1.279 1 97.31 406 ARG A C 1
ATOM 3134 O O . ARG A 1 406 ? 4.668 3.541 2.229 1 97.31 406 ARG A O 1
ATOM 3141 N N . SER A 1 407 ? 2.877 4.414 1.274 1 96.88 407 SER A N 1
ATOM 3142 C CA . SER A 1 407 ? 1.854 3.934 2.197 1 96.88 407 SER A CA 1
ATOM 3143 C C . SER A 1 407 ? 0.459 4.074 1.6 1 96.88 407 SER A C 1
ATOM 3145 O O . SER A 1 407 ? 0.265 4.812 0.632 1 96.88 407 SER A O 1
ATOM 3147 N N . ASN A 1 408 ? -0.478 3.357 2.209 1 91.81 408 ASN A N 1
ATOM 3148 C CA . ASN A 1 408 ? -1.849 3.455 1.719 1 91.81 408 ASN A CA 1
ATOM 3149 C C . ASN A 1 408 ? -2.574 4.656 2.314 1 91.81 408 ASN A C 1
ATOM 3151 O O . ASN A 1 408 ? -3.727 4.926 1.969 1 91.81 408 ASN A O 1
ATOM 3155 N N . PHE A 1 409 ? -1.829 5.312 3.115 1 91.88 409 PHE A N 1
ATOM 3156 C CA . PHE A 1 409 ? -2.475 6.48 3.711 1 91.88 409 PHE A CA 1
ATOM 3157 C C . PHE A 1 409 ? -1.671 7.742 3.432 1 91.88 409 PHE A C 1
ATOM 3159 O O . PHE A 1 409 ? -1.372 8.508 4.352 1 91.88 409 PHE A O 1
ATOM 3166 N N . ILE A 1 410 ? -1.316 7.969 2.23 1 94.38 410 ILE A N 1
ATOM 3167 C CA . ILE A 1 410 ? -0.797 9.227 1.705 1 94.38 410 ILE A CA 1
ATOM 3168 C C . ILE A 1 410 ? -1.852 9.891 0.822 1 94.38 410 ILE A C 1
ATOM 3170 O O . ILE A 1 410 ? -2.895 9.297 0.537 1 94.38 410 ILE A O 1
ATOM 3174 N N . PHE A 1 411 ? -1.65 11.102 0.387 1 94.75 411 PHE A N 1
ATOM 3175 C CA . PHE A 1 411 ? -2.645 11.844 -0.376 1 94.75 411 PHE A CA 1
ATOM 3176 C C . PHE A 1 411 ? -2.988 11.117 -1.671 1 94.75 411 PHE A C 1
ATOM 3178 O O . PHE A 1 411 ? -2.203 10.305 -2.16 1 94.75 411 PHE A O 1
ATOM 3185 N N . ARG A 1 412 ? -4.172 11.328 -2.15 1 94.81 412 ARG A N 1
ATOM 3186 C CA . ARG A 1 412 ? -4.645 10.68 -3.369 1 94.81 412 ARG A CA 1
ATOM 3187 C C . ARG A 1 412 ? -4.027 11.32 -4.605 1 94.81 412 ARG A C 1
ATOM 3189 O O . ARG A 1 412 ? -3.486 10.625 -5.469 1 94.81 412 ARG A O 1
ATOM 3196 N N . SER A 1 413 ? -4.164 12.656 -4.711 1 94.62 413 SER A N 1
ATOM 3197 C CA . SER A 1 413 ? -3.703 13.398 -5.879 1 94.62 413 SER A CA 1
ATOM 3198 C C . SER A 1 413 ? -3.727 14.898 -5.625 1 94.62 413 SER A C 1
ATOM 3200 O O . SER A 1 413 ? -4.227 15.352 -4.594 1 94.62 413 SER A O 1
ATOM 3202 N N . TYR A 1 414 ? -3.1 15.57 -6.531 1 93.44 414 TYR A N 1
ATOM 3203 C CA . TYR A 1 414 ? -3.291 17.016 -6.586 1 93.44 414 TYR A CA 1
ATOM 3204 C C . TYR A 1 414 ? -4.562 17.359 -7.348 1 93.44 414 TYR A C 1
ATOM 3206 O O . TYR A 1 414 ? -4.879 16.75 -8.367 1 93.44 414 TYR A O 1
ATOM 3214 N N . ILE A 1 415 ? -5.297 18.25 -6.773 1 93.62 415 ILE A N 1
ATOM 3215 C CA . ILE A 1 415 ? -6.602 18.594 -7.32 1 93.62 415 ILE A CA 1
ATOM 3216 C C . ILE A 1 415 ? -6.441 19.125 -8.742 1 93.62 415 ILE A C 1
ATOM 3218 O O . ILE A 1 415 ? -5.684 20.062 -8.977 1 93.62 415 ILE A O 1
ATOM 3222 N N . GLN A 1 416 ? -7.062 18.516 -9.742 1 91.69 416 GLN A N 1
ATOM 3223 C CA . GLN A 1 416 ? -7.129 18.891 -11.156 1 91.69 416 GLN A CA 1
ATOM 3224 C C . GLN A 1 416 ? -5.734 19.094 -11.734 1 91.69 416 GLN A C 1
ATOM 3226 O O . GLN A 1 416 ? -5.496 20.047 -12.477 1 91.69 416 GLN A O 1
ATOM 3231 N N . ASP A 1 417 ? -4.82 18.266 -11.32 1 91.44 417 ASP A N 1
ATOM 3232 C CA . ASP A 1 417 ? -3.443 18.359 -11.797 1 91.44 417 ASP A CA 1
ATOM 3233 C C . ASP A 1 417 ? -2.822 16.984 -11.961 1 91.44 417 ASP A C 1
ATOM 3235 O O . ASP A 1 417 ? -1.926 16.609 -11.203 1 91.44 417 ASP A O 1
ATOM 3239 N N . GLU A 1 418 ? -3.174 16.312 -12.938 1 90.19 418 GLU A N 1
ATOM 3240 C CA . GLU A 1 418 ? -2.746 14.945 -13.195 1 90.19 418 GLU A CA 1
ATOM 3241 C C . GLU A 1 418 ? -1.242 14.875 -13.453 1 90.19 418 GLU A C 1
ATOM 3243 O O . GLU A 1 418 ? -0.574 13.953 -12.992 1 90.19 418 GLU A O 1
ATOM 3248 N N . GLU A 1 419 ? -0.753 15.789 -14.188 1 91.19 419 GLU A N 1
ATOM 3249 C CA . GLU A 1 419 ? 0.667 15.789 -14.523 1 91.19 419 GLU A CA 1
ATOM 3250 C C . GLU A 1 419 ? 1.531 15.922 -13.273 1 91.19 419 GLU A C 1
ATOM 3252 O O . GLU A 1 419 ? 2.49 15.172 -13.094 1 91.19 419 GLU A O 1
ATOM 3257 N N . LYS A 1 420 ? 1.191 16.906 -12.422 1 89.5 420 LYS A N 1
ATOM 3258 C CA . LYS A 1 420 ? 1.939 17.078 -11.18 1 89.5 420 LYS A CA 1
ATOM 3259 C C . LYS A 1 420 ? 1.81 15.852 -10.289 1 89.5 420 LYS A C 1
ATOM 3261 O O . LYS A 1 420 ? 2.756 15.484 -9.586 1 89.5 420 LYS A O 1
ATOM 3266 N N . THR A 1 421 ? 0.627 15.266 -10.344 1 94 421 THR A N 1
ATOM 3267 C CA . THR A 1 421 ? 0.409 14.062 -9.539 1 94 421 THR A CA 1
ATOM 3268 C C . THR A 1 421 ? 1.309 12.93 -10.008 1 94 421 THR A C 1
ATOM 3270 O O . THR A 1 421 ? 1.954 12.258 -9.195 1 94 421 THR A O 1
ATOM 3273 N N . LYS A 1 422 ? 1.414 12.734 -11.32 1 90.69 422 LYS A N 1
ATOM 3274 C CA . LYS A 1 422 ? 2.221 11.664 -11.898 1 90.69 422 LYS A CA 1
ATOM 3275 C C . LYS A 1 422 ? 3.707 11.891 -11.633 1 90.69 422 LYS A C 1
ATOM 3277 O O . LYS A 1 422 ? 4.469 10.93 -11.484 1 90.69 422 LYS A O 1
ATOM 3282 N N . LYS A 1 423 ? 4.094 13.078 -11.586 1 90.94 423 LYS A N 1
ATOM 3283 C CA . LYS A 1 423 ? 5.484 13.406 -11.297 1 90.94 423 LYS A CA 1
ATOM 3284 C C . LYS A 1 423 ? 5.816 13.156 -9.828 1 90.94 423 LYS A C 1
ATOM 3286 O O . LYS A 1 423 ? 6.926 12.727 -9.5 1 90.94 423 LYS A O 1
ATOM 3291 N N . ALA A 1 424 ? 4.867 13.375 -8.992 1 92.25 424 ALA A N 1
ATOM 3292 C CA . ALA A 1 424 ? 5.09 13.266 -7.555 1 92.25 424 ALA A CA 1
ATOM 3293 C C . ALA A 1 424 ? 4.914 11.82 -7.09 1 92.25 424 ALA A C 1
ATOM 3295 O O . ALA A 1 424 ? 5.523 11.406 -6.102 1 92.25 424 ALA A O 1
ATOM 3296 N N . LYS A 1 425 ? 4.078 11.07 -7.711 1 93.69 425 LYS A N 1
ATOM 3297 C CA . LYS A 1 425 ? 3.771 9.695 -7.34 1 93.69 425 LYS A CA 1
ATOM 3298 C C . LYS A 1 425 ? 4.012 8.742 -8.508 1 93.69 425 LYS A C 1
ATOM 3300 O O . LYS A 1 425 ? 3.42 8.906 -9.578 1 93.69 425 LYS A O 1
ATOM 3305 N N . SER A 1 426 ? 4.844 7.781 -8.258 1 90.44 426 SER A N 1
ATOM 3306 C CA . SER A 1 426 ? 5.121 6.793 -9.297 1 90.44 426 SER A CA 1
ATOM 3307 C C . SER A 1 426 ? 3.965 5.812 -9.445 1 90.44 426 SER A C 1
ATOM 3309 O O . SER A 1 426 ? 3.07 5.762 -8.594 1 90.44 426 SER A O 1
ATOM 3311 N N . ILE A 1 427 ? 3.98 5.027 -10.438 1 82.31 427 ILE A N 1
ATOM 3312 C CA . ILE A 1 427 ? 2.934 4.066 -10.766 1 82.31 427 ILE A CA 1
ATOM 3313 C C . ILE A 1 427 ? 2.852 2.998 -9.68 1 82.31 427 ILE A C 1
ATOM 3315 O O . ILE A 1 427 ? 1.774 2.467 -9.398 1 82.31 427 ILE A O 1
ATOM 3319 N N . ASP A 1 428 ? 3.975 2.814 -9.039 1 88.19 428 ASP A N 1
ATOM 3320 C CA . ASP A 1 428 ? 4.004 1.785 -8.008 1 88.19 428 ASP A CA 1
ATOM 3321 C C . ASP A 1 428 ? 3.697 2.379 -6.633 1 88.19 428 ASP A C 1
ATOM 3323 O O . ASP A 1 428 ? 3.818 1.694 -5.613 1 88.19 428 ASP A O 1
ATOM 3327 N N . GLY A 1 429 ? 3.412 3.65 -6.602 1 91.81 429 GLY A N 1
ATOM 3328 C CA . GLY A 1 429 ? 2.869 4.23 -5.383 1 91.81 429 GLY A CA 1
ATOM 3329 C C . GLY A 1 429 ? 3.902 4.977 -4.566 1 91.81 429 GLY A C 1
ATOM 3330 O O . GLY A 1 429 ? 3.619 5.418 -3.449 1 91.81 429 GLY A O 1
ATOM 3331 N N . TRP A 1 430 ? 5.156 5.09 -5.074 1 96.19 430 TRP A N 1
ATOM 3332 C CA . TRP A 1 430 ? 6.172 5.844 -4.348 1 96.19 430 TRP A CA 1
ATOM 3333 C C . TRP A 1 430 ? 5.949 7.344 -4.5 1 96.19 430 TRP A C 1
ATOM 3335 O O . TRP A 1 430 ? 5.836 7.852 -5.617 1 96.19 430 TRP A O 1
ATOM 3345 N N . TYR A 1 431 ? 5.879 8.023 -3.424 1 97.12 431 TYR A N 1
ATOM 3346 C CA . TYR A 1 431 ? 5.781 9.477 -3.385 1 97.12 431 TYR A CA 1
ATOM 3347 C C . TYR A 1 431 ? 7.156 10.109 -3.191 1 97.12 431 TYR A C 1
ATOM 3349 O O . TYR A 1 431 ? 7.941 9.656 -2.359 1 97.12 431 TYR A O 1
ATOM 3357 N N . LYS A 1 432 ? 7.422 11.203 -3.988 1 95.5 432 LYS A N 1
ATOM 3358 C CA . LYS A 1 432 ? 8.672 11.961 -3.936 1 95.5 432 LYS A CA 1
ATOM 3359 C C . LYS A 1 432 ? 8.461 13.328 -3.297 1 95.5 432 LYS A C 1
ATOM 3361 O O . LYS A 1 432 ? 8.102 14.289 -3.98 1 95.5 432 LYS A O 1
ATOM 3366 N N . PRO A 1 433 ? 8.75 13.422 -2.023 1 93.25 433 PRO A N 1
ATOM 3367 C CA . PRO A 1 433 ? 8.555 14.719 -1.365 1 93.25 433 PRO A CA 1
ATOM 3368 C C . PRO A 1 433 ? 9.57 15.766 -1.814 1 93.25 433 PRO A C 1
ATOM 3370 O O . PRO A 1 433 ? 9.398 16.953 -1.531 1 93.25 433 PRO A O 1
ATOM 3373 N N . GLY A 1 434 ? 10.648 15.336 -2.488 1 90.06 434 GLY A N 1
ATOM 3374 C CA . GLY A 1 434 ? 11.695 16.25 -2.906 1 90.06 434 GLY A CA 1
ATOM 3375 C C . GLY A 1 434 ? 12.703 16.547 -1.811 1 90.06 434 GLY A C 1
ATOM 3376 O O . GLY A 1 434 ? 13.367 17.578 -1.832 1 90.06 434 GLY A O 1
ATOM 3377 N N . ASP A 1 435 ? 12.805 15.688 -0.862 1 89 435 ASP A N 1
ATOM 3378 C CA . ASP A 1 435 ? 13.742 15.844 0.249 1 89 435 ASP A CA 1
ATOM 3379 C C . ASP A 1 435 ? 14.961 14.938 0.074 1 89 435 ASP A C 1
ATOM 3381 O O . ASP A 1 435 ? 14.828 13.797 -0.375 1 89 435 ASP A O 1
ATOM 3385 N N . ILE A 1 436 ? 16.109 15.438 0.452 1 88.38 436 ILE A N 1
ATOM 3386 C CA . ILE A 1 436 ? 17.344 14.656 0.521 1 88.38 436 ILE A CA 1
ATOM 3387 C C . ILE A 1 436 ? 17.531 14.125 1.939 1 88.38 436 ILE A C 1
ATOM 3389 O O . ILE A 1 436 ? 17.438 14.883 2.91 1 88.38 436 ILE A O 1
ATOM 3393 N N . ALA A 1 437 ? 17.797 12.828 2.074 1 92.5 437 ALA A N 1
ATOM 3394 C CA . ALA A 1 437 ? 17.859 12.18 3.383 1 92.5 437 ALA A CA 1
ATOM 3395 C C . ALA A 1 437 ? 18.781 10.953 3.348 1 92.5 437 ALA A C 1
ATOM 3397 O O . ALA A 1 437 ? 19.297 10.586 2.289 1 92.5 437 ALA A O 1
ATOM 3398 N N . LYS A 1 438 ? 19.094 10.5 4.418 1 92.25 438 LYS A N 1
ATOM 3399 C CA . LYS A 1 438 ? 19.688 9.18 4.598 1 92.25 438 LYS A CA 1
ATOM 3400 C C . LYS A 1 438 ? 18.922 8.383 5.66 1 92.25 438 LYS A C 1
ATOM 3402 O O . LYS A 1 438 ? 18.266 8.961 6.516 1 92.25 438 LYS A O 1
ATOM 3407 N N . ILE A 1 439 ? 18.953 7.105 5.582 1 95 439 ILE A N 1
ATOM 3408 C CA . ILE A 1 439 ? 18.344 6.227 6.574 1 95 439 ILE A CA 1
ATOM 3409 C C . ILE A 1 439 ? 19.359 5.188 7.035 1 95 439 ILE A C 1
ATOM 3411 O O . ILE A 1 439 ? 20.188 4.727 6.246 1 95 439 ILE A O 1
ATOM 3415 N N . ASN A 1 440 ? 19.344 4.879 8.258 1 92.06 440 ASN A N 1
ATOM 3416 C CA . ASN A 1 440 ? 20.219 3.826 8.766 1 92.06 440 ASN A CA 1
ATOM 3417 C C . ASN A 1 440 ? 19.5 2.486 8.844 1 92.06 440 ASN A C 1
ATOM 3419 O O . ASN A 1 440 ? 18.312 2.393 8.5 1 92.06 440 ASN A O 1
ATOM 3423 N N . SER A 1 441 ? 20.188 1.421 9.273 1 91.62 441 SER A N 1
ATOM 3424 C CA . SER A 1 441 ? 19.656 0.063 9.234 1 91.62 441 SER A CA 1
ATOM 3425 C C . SER A 1 441 ? 18.516 -0.118 10.242 1 91.62 441 SER A C 1
ATOM 3427 O O . SER A 1 441 ? 17.734 -1.066 10.148 1 91.62 441 SER A O 1
ATOM 3429 N N . ASN A 1 442 ? 18.406 0.834 11.203 1 91.5 442 ASN A N 1
ATOM 3430 C CA . ASN A 1 442 ? 17.328 0.767 12.195 1 91.5 442 ASN A CA 1
ATOM 3431 C C . ASN A 1 442 ? 16.109 1.573 11.758 1 91.5 442 ASN A C 1
ATOM 3433 O O . ASN A 1 442 ? 15.109 1.616 12.469 1 91.5 442 ASN A O 1
ATOM 3437 N N . GLY A 1 443 ? 16.219 2.25 10.672 1 93.69 443 GLY A N 1
ATOM 3438 C CA . GLY A 1 443 ? 15.07 2.922 10.078 1 93.69 443 GLY A CA 1
ATOM 3439 C C . GLY A 1 443 ? 14.977 4.391 10.445 1 93.69 443 GLY A C 1
ATOM 3440 O O . GLY A 1 443 ? 14 5.062 10.109 1 93.69 443 GLY A O 1
ATOM 3441 N N . TYR A 1 444 ? 15.984 4.918 11.18 1 93.19 444 TYR A N 1
ATOM 3442 C CA . TYR A 1 444 ? 15.961 6.336 11.523 1 93.19 444 TYR A CA 1
ATOM 3443 C C . TYR A 1 444 ? 16.312 7.199 10.32 1 93.19 444 TYR A C 1
ATOM 3445 O O . TYR A 1 444 ? 17.328 6.957 9.648 1 93.19 444 TYR A O 1
ATOM 3453 N N . ILE A 1 445 ? 15.547 8.227 10.102 1 94.44 445 ILE A N 1
ATOM 3454 C CA . ILE A 1 445 ? 15.695 9.078 8.93 1 94.44 445 ILE A CA 1
ATOM 3455 C C . ILE A 1 445 ? 16.375 10.391 9.328 1 94.44 445 ILE A C 1
ATOM 3457 O O . ILE A 1 445 ? 15.984 11.023 10.312 1 94.44 445 ILE A O 1
ATOM 3461 N N . THR A 1 446 ? 17.328 10.781 8.625 1 88.19 446 THR A N 1
ATOM 3462 C CA . THR A 1 446 ? 17.938 12.102 8.742 1 88.19 446 THR A CA 1
ATOM 3463 C C . THR A 1 446 ? 17.656 12.938 7.496 1 88.19 446 THR A C 1
ATOM 3465 O O . THR A 1 446 ? 18.047 12.562 6.387 1 88.19 446 THR A O 1
ATOM 3468 N N . ILE A 1 447 ? 16.938 14.008 7.66 1 85.94 447 ILE A N 1
ATOM 3469 C CA . ILE A 1 447 ? 16.641 14.922 6.562 1 85.94 447 ILE A CA 1
ATOM 3470 C C . ILE A 1 447 ? 17.734 15.992 6.473 1 85.94 447 ILE A C 1
ATOM 3472 O O . ILE A 1 447 ? 18.062 16.625 7.473 1 85.94 447 ILE A O 1
ATOM 3476 N N . VAL A 1 448 ? 18.234 16.172 5.266 1 76.94 448 VAL A N 1
ATOM 3477 C CA . VAL A 1 448 ? 19.328 17.125 5.156 1 76.94 448 VAL A CA 1
ATOM 3478 C C . VAL A 1 448 ? 18.875 18.344 4.34 1 76.94 448 VAL A C 1
ATOM 3480 O O . VAL A 1 448 ? 19.531 19.391 4.348 1 76.94 448 VAL A O 1
ATOM 3483 N N . GLY A 1 449 ? 17.766 18.266 3.666 1 74.69 449 GLY A N 1
ATOM 3484 C CA . GLY A 1 449 ? 17.25 19.406 2.92 1 74.69 449 GLY A CA 1
ATOM 3485 C C . GLY A 1 449 ? 16.391 19.016 1.741 1 74.69 449 GLY A C 1
ATOM 3486 O O . GLY A 1 449 ? 16.031 17.844 1.592 1 74.69 449 GLY A O 1
ATOM 3487 N N . LYS A 1 450 ? 16 20.047 0.975 1 74.25 450 LYS A N 1
ATOM 3488 C CA . LYS A 1 450 ? 15.234 19.812 -0.246 1 74.25 450 LYS A CA 1
ATOM 3489 C C . LYS A 1 450 ? 16.156 19.625 -1.446 1 74.25 450 LYS A C 1
ATOM 3491 O O . LYS A 1 450 ? 17.266 20.156 -1.479 1 74.25 450 LYS A O 1
ATOM 3496 N N . THR A 1 451 ? 15.711 18.828 -2.309 1 68.06 451 THR A N 1
ATOM 3497 C CA . THR A 1 451 ? 16.484 18.594 -3.521 1 68.06 451 THR A CA 1
ATOM 3498 C C . THR A 1 451 ? 16.828 19.906 -4.207 1 68.06 451 THR A C 1
ATOM 3500 O O . THR A 1 451 ? 17.906 20.047 -4.801 1 68.06 451 THR A O 1
ATOM 3503 N N . GLU A 1 452 ? 15.914 20.797 -3.883 1 67 452 GLU A N 1
ATOM 3504 C CA . GLU A 1 452 ? 16.109 22.094 -4.531 1 67 452 GLU A CA 1
ATOM 3505 C C . GLU A 1 452 ? 16.891 23.047 -3.637 1 67 452 GLU A C 1
ATOM 3507 O O . GLU A 1 452 ? 17.391 24.062 -4.102 1 67 452 GLU A O 1
ATOM 3512 N N . ASP A 1 453 ? 17.047 22.656 -2.406 1 70.75 453 ASP A N 1
ATOM 3513 C CA . ASP A 1 453 ? 17.672 23.531 -1.43 1 70.75 453 ASP A CA 1
ATOM 3514 C C . ASP A 1 453 ? 19.172 23.234 -1.305 1 70.75 453 ASP A C 1
ATOM 3516 O O . ASP A 1 453 ? 19.625 22.734 -0.276 1 70.75 453 ASP A O 1
ATOM 3520 N N . VAL A 1 454 ? 19.906 23.484 -2.326 1 71.75 454 VAL A N 1
ATOM 3521 C CA . VAL A 1 454 ? 21.344 23.203 -2.354 1 71.75 454 VAL A CA 1
ATOM 3522 C C . VAL A 1 454 ? 22.109 24.453 -2.785 1 71.75 454 VAL A C 1
ATOM 3524 O O . VAL A 1 454 ? 21.531 25.359 -3.406 1 71.75 454 VAL A O 1
ATOM 3527 N N . ILE A 1 455 ? 23.281 24.656 -2.197 1 75.25 455 ILE A N 1
ATOM 3528 C CA . ILE A 1 455 ? 24.25 25.625 -2.668 1 75.25 455 ILE A CA 1
ATOM 3529 C C . ILE A 1 455 ? 25.375 24.906 -3.412 1 75.25 455 ILE A C 1
ATOM 3531 O O . ILE A 1 455 ? 25.922 23.922 -2.918 1 75.25 455 ILE A O 1
ATOM 3535 N N . VAL A 1 456 ? 25.484 25.172 -4.691 1 73.56 456 VAL A N 1
ATOM 3536 C CA . VAL A 1 456 ? 26.641 24.625 -5.414 1 73.56 456 VAL A CA 1
ATOM 3537 C C . VAL A 1 456 ? 27.797 25.625 -5.352 1 73.56 456 VAL A C 1
ATOM 3539 O O . VAL A 1 456 ? 27.875 26.547 -6.16 1 73.56 456 VAL A O 1
ATOM 3542 N N . LYS A 1 457 ? 28.719 25.453 -4.426 1 75.56 457 LYS A N 1
ATOM 3543 C CA . LYS A 1 457 ? 29.859 26.328 -4.199 1 75.56 457 LYS A CA 1
ATOM 3544 C C . LYS A 1 457 ? 31.141 25.719 -4.773 1 75.56 457 LYS A C 1
ATOM 3546 O O . LYS A 1 457 ? 31.672 24.75 -4.234 1 75.56 457 LYS A O 1
ATOM 3551 N N . GLY A 1 458 ? 31.641 26.25 -5.871 1 68.25 458 GLY A N 1
ATOM 3552 C CA . GLY A 1 458 ? 32.875 25.75 -6.488 1 68.25 458 GLY A CA 1
ATOM 3553 C C . GLY A 1 458 ? 32.75 24.312 -6.973 1 68.25 458 GLY A C 1
ATOM 3554 O O . GLY A 1 458 ? 33.656 23.516 -6.793 1 68.25 458 GLY A O 1
ATOM 3555 N N . GLY A 1 459 ? 31.562 23.953 -7.359 1 62.66 459 GLY A N 1
ATOM 3556 C CA . GLY A 1 459 ? 31.328 22.625 -7.879 1 62.66 459 GLY A CA 1
ATOM 3557 C C . GLY A 1 459 ? 30.891 21.641 -6.812 1 62.66 459 GLY A C 1
ATOM 3558 O O . GLY A 1 459 ? 30.547 20.5 -7.121 1 62.66 459 GLY A O 1
ATOM 3559 N N . ASN A 1 460 ? 30.922 22.094 -5.527 1 66.88 460 ASN A N 1
ATOM 3560 C CA . ASN A 1 460 ? 30.484 21.25 -4.422 1 66.88 460 ASN A CA 1
ATOM 3561 C C . ASN A 1 460 ? 29.031 21.547 -4.035 1 66.88 460 ASN A C 1
ATOM 3563 O O . ASN A 1 460 ? 28.688 22.703 -3.773 1 66.88 460 ASN A O 1
ATOM 3567 N N . THR A 1 461 ? 28.281 20.547 -4.086 1 66.25 461 THR A N 1
ATOM 3568 C CA . THR A 1 461 ? 26.891 20.719 -3.693 1 66.25 461 THR A CA 1
ATOM 3569 C C . THR A 1 461 ? 26.734 20.594 -2.182 1 66.25 461 THR A C 1
ATOM 3571 O O . THR A 1 461 ? 27.109 19.578 -1.596 1 66.25 461 THR A O 1
ATOM 3574 N N . MET A 1 462 ? 26.359 21.734 -1.604 1 72.31 462 MET A N 1
ATOM 3575 C CA . MET A 1 462 ? 26.109 21.734 -0.167 1 72.31 462 MET A CA 1
ATOM 3576 C C . MET A 1 462 ? 24.609 21.859 0.115 1 72.31 462 MET A C 1
ATOM 3578 O O . MET A 1 462 ? 23.938 22.734 -0.417 1 72.31 462 MET A O 1
ATOM 3582 N N . TYR A 1 463 ? 24.172 21 0.89 1 73.62 463 TYR A N 1
ATOM 3583 C CA . TYR A 1 463 ? 22.766 21.047 1.245 1 73.62 463 TYR A CA 1
ATOM 3584 C C . TYR A 1 463 ? 22.516 22.047 2.363 1 73.62 463 TYR A C 1
ATOM 3586 O O . TYR A 1 463 ? 23.312 22.172 3.289 1 73.62 463 TYR A O 1
ATOM 3594 N N . TYR A 1 464 ? 21.312 22.75 2.277 1 77.25 464 TYR A N 1
ATOM 3595 C CA . TYR A 1 464 ? 20.953 23.766 3.271 1 77.25 464 TYR A CA 1
ATOM 3596 C C . TYR A 1 464 ? 21.016 23.188 4.68 1 77.25 464 TYR A C 1
ATOM 3598 O O . TYR A 1 464 ? 21.516 23.828 5.602 1 77.25 464 TYR A O 1
ATOM 3606 N N . ALA A 1 465 ? 20.609 21.984 4.773 1 71 465 ALA A N 1
ATOM 3607 C CA . ALA A 1 465 ? 20.5 21.391 6.102 1 71 465 ALA A CA 1
ATOM 3608 C C . ALA A 1 465 ? 21.875 21.281 6.766 1 71 465 ALA A C 1
ATOM 3610 O O . ALA A 1 465 ? 22.016 21.562 7.957 1 71 465 ALA A O 1
ATOM 3611 N N . ILE A 1 466 ? 22.828 20.844 6.027 1 67.94 466 ILE A N 1
ATOM 3612 C CA . ILE A 1 466 ? 24.188 20.719 6.547 1 67.94 466 ILE A CA 1
ATOM 3613 C C . ILE A 1 466 ? 24.703 22.094 6.945 1 67.94 466 ILE A C 1
ATOM 3615 O O . ILE A 1 466 ? 25.297 22.266 8.023 1 67.94 466 ILE A O 1
ATOM 3619 N N . LEU A 1 467 ? 24.453 23.016 6.121 1 78.81 467 LEU A N 1
ATOM 3620 C CA . LEU A 1 467 ? 24.891 24.391 6.395 1 78.81 467 LEU A CA 1
ATOM 3621 C C . LEU A 1 467 ? 24.203 24.953 7.629 1 78.81 467 LEU A C 1
ATOM 3623 O O . LEU A 1 467 ? 24.828 25.609 8.461 1 78.81 467 LEU A O 1
ATOM 3627 N N . LEU A 1 468 ? 22.922 24.578 7.68 1 80.62 468 LEU A N 1
ATOM 3628 C CA . LEU A 1 468 ? 22.141 25.094 8.797 1 80.62 468 LEU A CA 1
ATOM 3629 C C . LEU A 1 468 ? 22.609 24.5 10.117 1 80.62 468 LEU A C 1
ATOM 3631 O O . LEU A 1 468 ? 22.688 25.188 11.125 1 80.62 468 LEU A O 1
ATOM 3635 N N . ASP A 1 469 ? 22.922 23.25 10.109 1 74.19 469 ASP A N 1
ATOM 3636 C CA . ASP A 1 469 ? 23.453 22.594 11.305 1 74.19 469 ASP A CA 1
ATOM 3637 C C . ASP A 1 469 ? 24.719 23.281 11.797 1 74.19 469 ASP A C 1
ATOM 3639 O O . ASP A 1 469 ? 24.875 23.516 13 1 74.19 469 ASP A O 1
ATOM 3643 N N . TYR A 1 470 ? 25.484 23.547 10.891 1 75.44 470 TYR A N 1
ATOM 3644 C CA . TYR A 1 470 ? 26.734 24.219 11.211 1 75.44 470 TYR A CA 1
ATOM 3645 C C . TYR A 1 470 ? 26.469 25.625 11.766 1 75.44 470 TYR A C 1
ATOM 3647 O O . TYR A 1 470 ? 27.047 26.016 12.781 1 75.44 470 TYR A O 1
ATOM 3655 N N . ILE A 1 471 ? 25.578 26.328 11.203 1 83.69 471 ILE A N 1
ATOM 3656 C CA . ILE A 1 471 ? 25.281 27.688 11.594 1 83.69 471 ILE A CA 1
ATOM 3657 C C . ILE A 1 471 ? 24.609 27.703 12.969 1 83.69 471 ILE A C 1
ATOM 3659 O O . ILE A 1 471 ? 24.938 28.531 13.82 1 83.69 471 ILE A O 1
ATOM 3663 N N . LEU A 1 472 ? 23.844 26.719 13.164 1 81.25 472 LEU A N 1
ATOM 3664 C CA . LEU A 1 472 ? 23.062 26.656 14.391 1 81.25 472 LEU A CA 1
ATOM 3665 C C . LEU A 1 472 ? 23.906 26.125 15.547 1 81.25 472 LEU A C 1
ATOM 3667 O O . LEU A 1 472 ? 23.5 26.219 16.703 1 81.25 472 LEU A O 1
ATOM 3671 N N . SER A 1 473 ? 25.062 25.641 15.25 1 77.56 473 SER A N 1
ATOM 3672 C CA . SER A 1 473 ? 25.969 25.141 16.281 1 77.56 473 SER A CA 1
ATOM 3673 C C . SER A 1 473 ? 26.531 26.297 17.109 1 77.56 473 SER A C 1
ATOM 3675 O O . SER A 1 473 ? 27.078 26.078 18.203 1 77.56 473 SER A O 1
ATOM 3677 N N . HIS A 1 474 ? 26.453 27.469 16.578 1 81.31 474 HIS A N 1
ATOM 3678 C CA . HIS A 1 474 ? 26.891 28.641 17.328 1 81.31 474 HIS A CA 1
ATOM 3679 C C . HIS A 1 474 ? 25.984 28.891 18.531 1 81.31 474 HIS A C 1
ATOM 3681 O O . HIS A 1 474 ? 24.766 29 18.375 1 81.31 474 HIS A O 1
ATOM 3687 N N . PRO A 1 475 ? 26.484 29.031 19.594 1 80.62 475 PRO A N 1
ATOM 3688 C CA . PRO A 1 475 ? 25.688 29.094 20.812 1 80.62 475 PRO A CA 1
ATOM 3689 C C . PRO A 1 475 ? 24.75 30.297 20.844 1 80.62 475 PRO A C 1
ATOM 3691 O O . PRO A 1 475 ? 23.703 30.266 21.484 1 80.62 475 PRO A O 1
ATOM 3694 N N . ASN A 1 476 ? 25.125 31.344 20.125 1 84.19 476 ASN A N 1
ATOM 3695 C CA . ASN A 1 476 ? 24.328 32.562 20.172 1 84.19 476 ASN A CA 1
ATOM 3696 C C . ASN A 1 476 ? 23.25 32.562 19.094 1 84.19 476 ASN A C 1
ATOM 3698 O O . ASN A 1 476 ? 22.469 33.531 19 1 84.19 476 ASN A O 1
ATOM 3702 N N . VAL A 1 477 ? 23.188 31.547 18.328 1 86.31 477 VAL A N 1
ATOM 3703 C CA . VAL A 1 477 ? 22.25 31.531 17.219 1 86.31 477 VAL A CA 1
ATOM 3704 C C . VAL A 1 477 ? 21.031 30.672 17.578 1 86.31 477 VAL A C 1
ATOM 3706 O O . VAL A 1 477 ? 21.172 29.484 17.891 1 86.31 477 VAL A O 1
ATOM 3709 N N . LYS A 1 478 ? 19.922 31.297 17.562 1 78.5 478 LYS A N 1
ATOM 3710 C CA . LYS A 1 478 ? 18.703 30.578 17.938 1 78.5 478 LYS A CA 1
ATOM 3711 C C . LYS A 1 478 ? 18 30.016 16.703 1 78.5 478 LYS A C 1
ATOM 3713 O O . LYS A 1 478 ? 17.297 29.016 16.781 1 78.5 478 LYS A O 1
ATOM 3718 N N . ALA A 1 479 ? 18.047 30.734 15.57 1 83.62 479 ALA A N 1
ATOM 3719 C CA . ALA A 1 479 ? 17.438 30.312 14.305 1 83.62 479 ALA A CA 1
ATOM 3720 C C . ALA A 1 479 ? 18.297 30.766 13.117 1 83.62 479 ALA A C 1
ATOM 3722 O O . ALA A 1 479 ? 19.031 31.734 13.203 1 83.62 479 ALA A O 1
ATOM 3723 N N . ALA A 1 480 ? 18.266 30.047 12.094 1 86.5 480 ALA A N 1
ATOM 3724 C CA . ALA A 1 480 ? 19.078 30.375 10.93 1 86.5 480 ALA A CA 1
ATOM 3725 C C . ALA A 1 480 ? 18.328 30.047 9.633 1 86.5 480 ALA A C 1
ATOM 3727 O O . ALA A 1 480 ? 17.438 29.203 9.625 1 86.5 480 ALA A O 1
ATOM 3728 N N . CYS A 1 481 ? 18.594 30.766 8.625 1 88.56 481 CYS A N 1
ATOM 3729 C CA . CYS A 1 481 ? 18.141 30.531 7.254 1 88.56 481 CYS A CA 1
ATOM 3730 C C . CYS A 1 481 ? 19.266 30.781 6.258 1 88.56 481 CYS A C 1
ATOM 3732 O O . CYS A 1 481 ? 20.141 31.625 6.496 1 88.56 481 CYS A O 1
ATOM 3734 N N . ILE A 1 482 ? 19.281 30.016 5.176 1 87.75 482 ILE A N 1
ATOM 3735 C CA . ILE A 1 482 ? 20.312 30.141 4.16 1 87.75 482 ILE A CA 1
ATOM 3736 C C . ILE A 1 482 ? 19.75 30.812 2.914 1 87.75 482 ILE A C 1
ATOM 3738 O O . ILE A 1 482 ? 18.656 30.469 2.459 1 87.75 482 ILE A O 1
ATOM 3742 N N . VAL A 1 483 ? 20.422 31.766 2.455 1 88.06 483 VAL A N 1
ATOM 3743 C CA . VAL A 1 483 ? 20.078 32.406 1.187 1 88.06 483 VAL A CA 1
ATOM 3744 C C . VAL A 1 483 ? 21.25 32.281 0.215 1 88.06 483 VAL A C 1
ATOM 3746 O O . VAL A 1 483 ? 22.344 32.781 0.486 1 88.06 483 VAL A O 1
ATOM 3749 N N . PRO A 1 484 ? 20.969 31.547 -0.854 1 87.19 484 PRO A N 1
ATOM 3750 C CA . PRO A 1 484 ? 22.047 31.516 -1.853 1 87.19 484 PRO A CA 1
ATOM 3751 C C . PRO A 1 484 ? 22.344 32.906 -2.438 1 87.19 484 PRO A C 1
ATOM 3753 O O . PRO A 1 484 ? 21.422 33.688 -2.645 1 87.19 484 PRO A O 1
ATOM 3756 N N . VAL A 1 485 ? 23.625 33.219 -2.67 1 88.94 485 VAL A N 1
ATOM 3757 C CA . VAL A 1 485 ? 24.047 34.469 -3.262 1 88.94 485 VAL A CA 1
ATOM 3758 C C . VAL A 1 485 ? 25.094 34.219 -4.355 1 88.94 485 VAL A C 1
ATOM 3760 O O . VAL A 1 485 ? 25.797 33.219 -4.32 1 88.94 485 VAL A O 1
ATOM 3763 N N . PRO A 1 486 ? 25.094 35.062 -5.398 1 86.25 486 PRO A N 1
ATOM 3764 C CA . PRO A 1 486 ? 26.109 34.906 -6.438 1 86.25 486 PRO A CA 1
ATOM 3765 C C . PRO A 1 486 ? 27.531 35.156 -5.918 1 86.25 486 PRO A C 1
ATOM 3767 O O . PRO A 1 486 ? 27.719 35.969 -4.996 1 86.25 486 PRO A O 1
ATOM 3770 N N . ASP A 1 487 ? 28.438 34.344 -6.41 1 85.31 487 ASP A N 1
ATOM 3771 C CA . ASP A 1 487 ? 29.859 34.5 -6.07 1 85.31 487 ASP A CA 1
ATOM 3772 C C . ASP A 1 487 ? 30.734 34.438 -7.324 1 85.31 487 ASP A C 1
ATOM 3774 O O . ASP A 1 487 ? 30.594 33.531 -8.133 1 85.31 487 ASP A O 1
ATOM 3778 N N . ASP A 1 488 ? 31.625 35.406 -7.438 1 78.19 488 ASP A N 1
ATOM 3779 C CA . ASP A 1 488 ? 32.469 35.5 -8.625 1 78.19 488 ASP A CA 1
ATOM 3780 C C . ASP A 1 488 ? 33.469 34.344 -8.672 1 78.19 488 ASP A C 1
ATOM 3782 O O . ASP A 1 488 ? 33.812 33.844 -9.75 1 78.19 488 ASP A O 1
ATOM 3786 N N . GLU A 1 489 ? 33.969 33.969 -7.574 1 74.5 489 GLU A N 1
ATOM 3787 C CA . GLU A 1 489 ? 34.969 32.938 -7.504 1 74.5 489 GLU A CA 1
ATOM 3788 C C . GLU A 1 489 ? 34.344 31.547 -7.547 1 74.5 489 GLU A C 1
ATOM 3790 O O . GLU A 1 489 ? 34.875 30.656 -8.211 1 74.5 489 GLU A O 1
ATOM 3795 N N . PHE A 1 490 ? 33.281 31.406 -6.863 1 76 490 PHE A N 1
ATOM 3796 C CA . PHE A 1 490 ? 32.719 30.062 -6.668 1 76 490 PHE A CA 1
ATOM 3797 C C . PHE A 1 490 ? 31.422 29.891 -7.438 1 76 490 PHE A C 1
ATOM 3799 O O . PHE A 1 490 ? 30.766 28.844 -7.328 1 76 490 PHE A O 1
ATOM 3806 N N . GLN A 1 491 ? 31.016 30.875 -8.164 1 74.19 491 GLN A N 1
ATOM 3807 C CA . GLN A 1 491 ? 29.75 30.922 -8.906 1 74.19 491 GLN A CA 1
ATOM 3808 C C . GLN A 1 491 ? 28.578 31.141 -7.965 1 74.19 491 GLN A C 1
ATOM 3810 O O . GLN A 1 491 ? 27.734 32 -8.219 1 74.19 491 GLN A O 1
ATOM 3815 N N . GLU A 1 492 ? 28.516 30.266 -6.875 1 82.38 492 GLU A N 1
ATOM 3816 C CA . GLU A 1 492 ? 27.469 30.375 -5.879 1 82.38 492 GLU A CA 1
ATOM 3817 C C . GLU A 1 492 ? 28.016 30.266 -4.461 1 82.38 492 GLU A C 1
ATOM 3819 O O . GLU A 1 492 ? 29 29.547 -4.23 1 82.38 492 GLU A O 1
ATOM 3824 N N . ASP A 1 493 ? 27.562 31.109 -3.605 1 87.88 493 ASP A N 1
ATOM 3825 C CA . ASP A 1 493 ? 27.797 31.047 -2.166 1 87.88 493 ASP A CA 1
ATOM 3826 C C . ASP A 1 493 ? 26.516 31.312 -1.384 1 87.88 493 ASP A C 1
ATOM 3828 O O . ASP A 1 493 ? 25.422 31.125 -1.909 1 87.88 493 ASP A O 1
ATOM 3832 N N . PHE A 1 494 ? 26.656 31.562 -0.073 1 89.44 494 PHE A N 1
ATOM 3833 C CA . PHE A 1 494 ? 25.391 31.75 0.643 1 89.44 494 PHE A CA 1
ATOM 3834 C C . PHE A 1 494 ? 25.547 32.75 1.764 1 89.44 494 PHE A C 1
ATOM 3836 O O . PHE A 1 494 ? 26.672 33.062 2.188 1 89.44 494 PHE A O 1
ATOM 3843 N N . CYS A 1 495 ? 24.516 33.375 2.033 1 91.62 495 CYS A N 1
ATOM 3844 C CA . CYS A 1 495 ? 24.375 34.219 3.215 1 91.62 495 CYS A CA 1
ATOM 3845 C C . CYS A 1 495 ? 23.719 33.469 4.355 1 91.62 495 CYS A C 1
ATOM 3847 O O . CYS A 1 495 ? 22.656 32.875 4.184 1 91.62 495 CYS A O 1
ATOM 3849 N N . ALA A 1 496 ? 24.453 33.406 5.414 1 91.44 496 ALA A N 1
ATOM 3850 C CA . ALA A 1 496 ? 23.844 32.875 6.633 1 91.44 496 ALA A CA 1
ATOM 3851 C C . ALA A 1 496 ? 23.031 33.969 7.348 1 91.44 496 ALA A C 1
ATOM 3853 O O . ALA A 1 496 ? 23.594 34.906 7.914 1 91.44 496 ALA A O 1
ATOM 3854 N N . CYS A 1 497 ? 21.734 33.75 7.289 1 91.81 497 CYS A N 1
ATOM 3855 C CA . CYS A 1 497 ? 20.844 34.625 8.047 1 91.81 497 CYS A CA 1
ATOM 3856 C C . CYS A 1 497 ? 20.562 34.031 9.43 1 91.81 497 CYS A C 1
ATOM 3858 O O . CYS A 1 497 ? 20.078 32.906 9.539 1 91.81 497 CYS A O 1
ATOM 3860 N N . VAL A 1 498 ? 20.891 34.812 10.477 1 90.19 498 VAL A N 1
ATOM 3861 C CA . VAL A 1 498 ? 20.812 34.219 11.812 1 90.19 498 VAL A CA 1
ATOM 3862 C C . VAL A 1 498 ? 19.969 35.125 12.719 1 90.19 498 VAL A C 1
ATOM 3864 O O . VAL A 1 498 ? 19.938 36.344 12.531 1 90.19 498 VAL A O 1
ATOM 3867 N N . CYS A 1 499 ? 19.219 34.5 13.539 1 87.25 499 CYS A N 1
ATOM 3868 C CA . CYS A 1 499 ? 18.609 35.156 14.68 1 87.25 499 CYS A CA 1
ATOM 3869 C C . CYS A 1 499 ? 19.344 34.812 15.969 1 87.25 499 CYS A C 1
ATOM 3871 O O . CYS A 1 499 ? 19.641 33.656 16.234 1 87.25 499 CYS A O 1
ATOM 3873 N N . LEU A 1 500 ? 19.734 35.906 16.672 1 85.38 500 LEU A N 1
ATOM 3874 C CA . LEU A 1 500 ? 20.531 35.719 17.875 1 85.38 500 LEU A CA 1
ATOM 3875 C C . LEU A 1 500 ? 19.641 35.562 19.109 1 85.38 500 LEU A C 1
ATOM 3877 O O . LEU A 1 500 ? 18.5 36 19.094 1 85.38 500 LEU A O 1
ATOM 3881 N N . ILE A 1 501 ? 20.234 34.875 20.047 1 79.62 501 ILE A N 1
ATOM 3882 C CA . ILE A 1 501 ? 19.562 34.844 21.344 1 79.62 501 ILE A CA 1
ATOM 3883 C C . ILE A 1 501 ? 19.594 36.219 21.984 1 79.62 501 ILE A C 1
ATOM 3885 O O . ILE A 1 501 ? 20.422 37.062 21.625 1 79.62 501 ILE A O 1
ATOM 3889 N N . GLU A 1 502 ? 18.641 36.469 22.844 1 73.44 502 GLU A N 1
ATOM 3890 C CA . GLU A 1 502 ? 18.484 37.812 23.422 1 73.44 502 GLU A CA 1
ATOM 3891 C C . GLU A 1 502 ? 19.766 38.281 24.109 1 73.44 502 GLU A C 1
ATOM 3893 O O . GLU A 1 502 ? 20.125 39.438 24.047 1 73.44 502 GLU A O 1
ATOM 3898 N N . GLU A 1 503 ? 20.484 37.312 24.719 1 69.94 503 GLU A N 1
ATOM 3899 C CA . GLU A 1 503 ? 21.672 37.656 25.5 1 69.94 503 GLU A CA 1
ATOM 3900 C C . GLU A 1 503 ? 22.844 38 24.578 1 69.94 503 GLU A C 1
ATOM 3902 O O . GLU A 1 503 ? 23.828 38.594 25.031 1 69.94 503 GLU A O 1
ATOM 3907 N N . ALA A 1 504 ? 22.703 37.688 23.359 1 71.75 504 ALA A N 1
ATOM 3908 C CA . ALA A 1 504 ? 23.859 37.812 22.469 1 71.75 504 ALA A CA 1
ATOM 3909 C C . ALA A 1 504 ? 23.672 38.906 21.453 1 71.75 504 ALA A C 1
ATOM 3911 O O . ALA A 1 504 ? 24.234 38.875 20.359 1 71.75 504 ALA A O 1
ATOM 3912 N N . THR A 1 505 ? 22.859 39.781 21.781 1 69 505 THR A N 1
ATOM 3913 C CA . THR A 1 505 ? 22.5 40.812 20.828 1 69 505 THR A CA 1
ATOM 3914 C C . THR A 1 505 ? 23.734 41.656 20.453 1 69 505 THR A C 1
ATOM 3916 O O . THR A 1 505 ? 23.719 42.406 19.484 1 69 505 THR A O 1
ATOM 3919 N N . SER A 1 506 ? 24.812 41.438 21.172 1 66.06 506 SER A N 1
ATOM 3920 C CA . SER A 1 506 ? 26.031 42.188 20.906 1 66.06 506 SER A CA 1
ATOM 3921 C C . SER A 1 506 ? 26.938 41.469 19.922 1 66.06 506 SER A C 1
ATOM 3923 O O . SER A 1 506 ? 27.906 42.031 19.438 1 66.06 506 SER A O 1
ATOM 3925 N N . SER A 1 507 ? 26.516 40.375 19.516 1 73.5 507 SER A N 1
ATOM 3926 C CA . SER A 1 507 ? 27.359 39.656 18.562 1 73.5 507 SER A CA 1
ATOM 3927 C C . SER A 1 507 ? 27.328 40.312 17.203 1 73.5 507 SER A C 1
ATOM 3929 O O . SER A 1 507 ? 26.281 40.781 16.75 1 73.5 507 SER A O 1
ATOM 3931 N N . SER A 1 508 ? 28.531 40.5 16.672 1 78.38 508 SER A N 1
ATOM 3932 C CA . SER A 1 508 ? 28.625 41.062 15.336 1 78.38 508 SER A CA 1
ATOM 3933 C C . SER A 1 508 ? 28.672 40 14.258 1 78.38 508 SER A C 1
ATOM 3935 O O . SER A 1 508 ? 29.016 38.844 14.539 1 78.38 508 SER A O 1
ATOM 3937 N N . CYS A 1 509 ? 28.234 40.375 13.086 1 83.81 509 CYS A N 1
ATOM 3938 C CA . CYS A 1 509 ? 28.312 39.5 11.93 1 83.81 509 CYS A CA 1
ATOM 3939 C C . CYS A 1 509 ? 29.734 38.938 11.773 1 83.81 509 CYS A C 1
ATOM 3941 O O . CYS A 1 509 ? 29.906 37.781 11.445 1 83.81 509 CYS A O 1
ATOM 3943 N N . ASP A 1 510 ? 30.672 39.75 12.086 1 80.31 510 ASP A N 1
ATOM 3944 C CA . ASP A 1 510 ? 32.062 39.375 11.922 1 80.31 510 ASP A CA 1
ATOM 3945 C C . ASP A 1 510 ? 32.469 38.312 12.945 1 80.31 510 ASP A C 1
ATOM 3947 O O . ASP A 1 510 ? 33.188 37.375 12.617 1 80.31 510 ASP A O 1
ATOM 3951 N N . GLU A 1 511 ? 31.938 38.5 14.062 1 80 511 GLU A N 1
ATOM 3952 C CA . GLU A 1 511 ? 32.219 37.531 15.109 1 80 511 GLU A CA 1
ATOM 3953 C C . GLU A 1 511 ? 31.625 36.156 14.773 1 80 511 GLU A C 1
ATOM 3955 O O . GLU A 1 511 ? 32.25 35.125 14.992 1 80 511 GLU A O 1
ATOM 3960 N N . LEU A 1 512 ? 30.484 36.25 14.273 1 84.19 512 LEU A N 1
ATOM 3961 C CA . LEU A 1 512 ? 29.828 35.031 13.883 1 84.19 512 LEU A CA 1
ATOM 3962 C C . LEU A 1 512 ? 30.578 34.344 12.75 1 84.19 512 LEU A C 1
ATOM 3964 O O . LEU A 1 512 ? 30.828 33.125 12.812 1 84.19 512 LEU A O 1
ATOM 3968 N N . LYS A 1 513 ? 30.906 35.094 11.828 1 84.19 513 LYS A N 1
ATOM 3969 C CA . LYS A 1 513 ? 31.641 34.531 10.695 1 84.19 513 LYS A CA 1
ATOM 3970 C C . LYS A 1 513 ? 32.969 33.938 11.148 1 84.19 513 LYS A C 1
ATOM 3972 O O . LYS A 1 513 ? 33.375 32.875 10.68 1 84.19 513 LYS A O 1
ATOM 3977 N N . ASP A 1 514 ? 33.656 34.688 12.039 1 81.38 514 ASP A N 1
ATOM 3978 C CA . ASP A 1 514 ? 34.938 34.219 12.578 1 81.38 514 ASP A CA 1
ATOM 3979 C C . ASP A 1 514 ? 34.781 32.875 13.289 1 81.38 514 ASP A C 1
ATOM 3981 O O . ASP A 1 514 ? 35.625 32 13.188 1 81.38 514 ASP A O 1
ATOM 3985 N N . PHE A 1 515 ? 33.781 32.812 13.945 1 80 515 PHE A N 1
ATOM 3986 C CA . PHE A 1 515 ? 33.469 31.547 14.609 1 80 515 PHE A CA 1
ATOM 3987 C C . PHE A 1 515 ? 33.344 30.422 13.586 1 80 515 PHE A C 1
ATOM 3989 O O . PHE A 1 515 ? 33.906 29.344 13.781 1 80 515 PHE A O 1
ATOM 3996 N N . TYR A 1 516 ? 32.656 30.672 12.547 1 78.69 516 TYR A N 1
ATOM 3997 C CA . TYR A 1 516 ? 32.438 29.641 11.539 1 78.69 516 TYR A CA 1
ATOM 3998 C C . TYR A 1 516 ? 33.719 29.312 10.789 1 78.69 516 TYR A C 1
ATOM 4000 O O . TYR A 1 516 ? 33.938 28.156 10.422 1 78.69 516 TYR A O 1
ATOM 4008 N N . ILE A 1 517 ? 34.531 30.25 10.625 1 72.44 517 ILE A N 1
ATOM 4009 C CA . ILE A 1 517 ? 35.812 30.047 9.984 1 72.44 517 ILE A CA 1
ATOM 4010 C C . ILE A 1 517 ? 36.719 29.203 10.891 1 72.44 517 ILE A C 1
ATOM 4012 O O . ILE A 1 517 ? 37.375 28.266 10.422 1 72.44 517 ILE A O 1
ATOM 4016 N N . ARG A 1 518 ? 36.625 29.469 12.07 1 72.31 518 ARG A N 1
ATOM 4017 C CA . ARG A 1 518 ? 37.5 28.812 13.031 1 72.31 518 ARG A CA 1
ATOM 4018 C C . ARG A 1 518 ? 37.062 27.375 13.273 1 72.31 518 ARG A C 1
ATOM 4020 O O . ARG A 1 518 ? 37.906 26.5 13.516 1 72.31 518 ARG A O 1
ATOM 4027 N N . ASN A 1 519 ? 35.812 27.094 13.305 1 64.19 519 ASN A N 1
ATOM 4028 C CA . ASN A 1 519 ? 35.312 25.812 13.75 1 64.19 519 ASN A CA 1
ATOM 4029 C C . ASN A 1 519 ? 35.031 24.875 12.578 1 64.19 519 ASN A C 1
ATOM 4031 O O . ASN A 1 519 ? 34.438 23.828 12.75 1 64.19 519 ASN A O 1
ATOM 4035 N N . ASN A 1 520 ? 35.219 25.281 11.422 1 59.84 520 ASN A N 1
ATOM 4036 C CA . ASN A 1 520 ? 34.969 24.375 10.297 1 59.84 520 ASN A CA 1
ATOM 4037 C C . ASN A 1 520 ? 36.156 24.344 9.344 1 59.84 520 ASN A C 1
ATOM 4039 O O . ASN A 1 520 ? 36.688 25.391 8.969 1 59.84 520 ASN A O 1
ATOM 4043 N N . ASP A 1 521 ? 36.625 23.156 9.219 1 55.03 521 ASP A N 1
ATOM 4044 C CA . ASP A 1 521 ? 37.75 22.953 8.32 1 55.03 521 ASP A CA 1
ATOM 4045 C C . ASP A 1 521 ? 37.281 22.953 6.859 1 55.03 521 ASP A C 1
ATOM 4047 O O . ASP A 1 521 ? 38.125 22.938 5.945 1 55.03 521 ASP A O 1
ATOM 4051 N N . THR A 1 522 ? 36 22.984 6.641 1 58.12 522 THR A N 1
ATOM 4052 C CA . THR A 1 522 ? 35.656 22.891 5.23 1 58.12 522 THR A CA 1
ATOM 4053 C C . THR A 1 522 ? 35.156 24.234 4.707 1 58.12 522 THR A C 1
ATOM 4055 O O . THR A 1 522 ? 34.094 24.719 5.129 1 58.12 522 THR A O 1
ATOM 4058 N N . TYR A 1 523 ? 36.062 24.906 3.959 1 63.5 523 TYR A N 1
ATOM 4059 C CA . TYR A 1 523 ? 35.812 26.203 3.361 1 63.5 523 TYR A CA 1
ATOM 4060 C C . TYR A 1 523 ? 34.406 26.281 2.766 1 63.5 523 TYR A C 1
ATOM 4062 O O . TYR A 1 523 ? 33.781 27.344 2.811 1 63.5 523 TYR A O 1
ATOM 4070 N N . ASN A 1 524 ? 33.812 25.203 2.463 1 67.94 524 ASN A N 1
ATOM 4071 C CA . ASN A 1 524 ? 32.531 25.188 1.762 1 67.94 524 ASN A CA 1
ATOM 4072 C C . ASN A 1 524 ? 31.359 25.469 2.709 1 67.94 524 ASN A C 1
ATOM 4074 O O . ASN A 1 524 ? 30.297 25.891 2.271 1 67.94 524 ASN A O 1
ATOM 4078 N N . CYS A 1 525 ? 31.625 25.328 3.961 1 73.94 525 CYS A N 1
ATOM 4079 C CA . CYS A 1 525 ? 30.531 25.531 4.91 1 73.94 525 CYS A CA 1
ATOM 4080 C C . CYS A 1 525 ? 30.547 26.938 5.465 1 73.94 525 CYS A C 1
ATOM 4082 O O . CYS A 1 525 ? 29.609 27.344 6.164 1 73.94 525 CYS A O 1
ATOM 4084 N N . ILE A 1 526 ? 31.625 27.688 5.156 1 80.88 526 ILE A N 1
ATOM 4085 C CA . ILE A 1 526 ? 31.734 29.047 5.664 1 80.88 526 ILE A CA 1
ATOM 4086 C C . ILE A 1 526 ? 30.875 29.984 4.809 1 80.88 526 ILE A C 1
ATOM 4088 O O . ILE A 1 526 ? 31.047 30.062 3.59 1 80.88 526 ILE A O 1
ATOM 4092 N N . PRO A 1 527 ? 29.938 30.688 5.402 1 89.25 527 PRO A N 1
ATOM 4093 C CA . PRO A 1 527 ? 29.109 31.609 4.621 1 89.25 527 PRO A CA 1
ATOM 4094 C C . PRO A 1 527 ? 29.906 32.781 4.07 1 89.25 527 PRO A C 1
ATOM 4096 O O . PRO A 1 527 ? 30.812 33.281 4.742 1 89.25 527 PRO A O 1
ATOM 4099 N N . LYS A 1 528 ? 29.516 33.156 2.91 1 88.06 528 LYS A N 1
ATOM 4100 C CA . LYS A 1 528 ? 30.094 34.375 2.357 1 88.06 528 LYS A CA 1
ATOM 4101 C C . LYS A 1 528 ? 29.672 35.594 3.172 1 88.06 528 LYS A C 1
ATOM 4103 O O . LYS A 1 528 ? 30.484 36.5 3.428 1 88.06 528 LYS A O 1
ATOM 4108 N N . HIS A 1 529 ? 28.453 35.594 3.498 1 91.12 529 HIS A N 1
ATOM 4109 C CA . HIS A 1 529 ? 27.875 36.688 4.309 1 91.12 529 HIS A CA 1
ATOM 4110 C C . HIS A 1 529 ? 27.141 36.125 5.523 1 91.12 529 HIS A C 1
ATOM 4112 O O . HIS A 1 529 ? 26.625 35 5.484 1 91.12 529 HIS A O 1
ATOM 4118 N N . VAL A 1 530 ? 27.297 36.844 6.602 1 92.19 530 VAL A N 1
ATOM 4119 C CA . VAL A 1 530 ? 26.469 36.594 7.77 1 92.19 530 VAL A CA 1
ATOM 4120 C C . VAL A 1 530 ? 25.594 37.812 8.062 1 92.19 530 VAL A C 1
ATOM 4122 O O . VAL A 1 530 ? 26.094 38.938 8.102 1 92.19 530 VAL A O 1
ATOM 4125 N N . MET A 1 531 ? 24.344 37.562 8.164 1 92.25 531 MET A N 1
ATOM 4126 C CA . MET A 1 531 ? 23.438 38.656 8.461 1 92.25 531 MET A CA 1
ATOM 4127 C C . MET A 1 531 ? 22.562 38.312 9.672 1 92.25 531 MET A C 1
ATOM 4129 O O . MET A 1 531 ? 22.094 37.188 9.82 1 92.25 531 MET A O 1
ATOM 4133 N N . ILE A 1 532 ? 22.453 39.281 10.516 1 91.44 532 ILE A N 1
ATOM 4134 C CA . ILE A 1 532 ? 21.641 39.125 11.727 1 91.44 532 ILE A CA 1
ATOM 4135 C C . ILE A 1 532 ? 20.25 39.719 11.508 1 91.44 532 ILE A C 1
ATOM 4137 O O . ILE A 1 532 ? 20.125 40.812 11 1 91.44 532 ILE A O 1
ATOM 4141 N N . PHE A 1 533 ? 19.266 38.875 11.828 1 89.56 533 PHE A N 1
ATOM 4142 C CA . PHE A 1 533 ? 17.875 39.281 11.766 1 89.56 533 PHE A CA 1
ATOM 4143 C C . PHE A 1 533 ? 17.219 39.188 13.141 1 89.56 533 PHE A C 1
ATOM 4145 O O . PHE A 1 533 ? 17.594 38.312 13.945 1 89.56 533 PHE A O 1
ATOM 4152 N N . ASP A 1 534 ? 16.281 40.062 13.367 1 86.5 534 ASP A N 1
ATOM 4153 C CA . ASP A 1 534 ? 15.516 39.938 14.609 1 86.5 534 ASP A CA 1
ATOM 4154 C C . ASP A 1 534 ? 14.57 38.75 14.578 1 86.5 534 ASP A C 1
ATOM 4156 O O . ASP A 1 534 ? 14.398 38.062 15.586 1 86.5 534 ASP A O 1
ATOM 4160 N N . ASP A 1 535 ? 14.008 38.594 13.516 1 85.56 535 ASP A N 1
ATOM 4161 C CA . ASP A 1 535 ? 13.102 37.5 13.258 1 85.56 535 ASP A CA 1
ATOM 4162 C C . ASP A 1 535 ? 13.008 37.188 11.766 1 85.56 535 ASP A C 1
ATOM 4164 O O . ASP A 1 535 ? 13.391 38 10.93 1 85.56 535 ASP A O 1
ATOM 4168 N N . PHE A 1 536 ? 12.602 35.969 11.492 1 86.69 536 PHE A N 1
ATOM 4169 C CA . PHE A 1 536 ? 12.422 35.594 10.102 1 86.69 536 PHE A CA 1
ATOM 4170 C C . PHE A 1 536 ? 10.961 35.719 9.695 1 86.69 536 PHE A C 1
ATOM 4172 O O . PHE A 1 536 ? 10.07 35.375 10.477 1 86.69 536 PHE A O 1
ATOM 4179 N N . PRO A 1 537 ? 10.734 36.219 8.453 1 82.31 537 PRO A N 1
ATOM 4180 C CA . PRO A 1 537 ? 9.367 36.156 7.941 1 82.31 537 PRO A CA 1
ATOM 4181 C C . PRO A 1 537 ? 8.867 34.719 7.789 1 82.31 537 PRO A C 1
ATOM 4183 O O . PRO A 1 537 ? 9.633 33.844 7.402 1 82.31 537 PRO A O 1
ATOM 4186 N N . GLU A 1 538 ? 7.645 34.5 8.219 1 74.31 538 GLU A N 1
ATOM 4187 C CA . GLU A 1 538 ? 7.094 33.156 8.164 1 74.31 538 GLU A CA 1
ATOM 4188 C C . GLU A 1 538 ? 5.906 33.062 7.211 1 74.31 538 GLU A C 1
ATOM 4190 O O . GLU A 1 538 ? 5.16 34.062 7.062 1 74.31 538 GLU A O 1
ATOM 4195 N N . LEU A 1 539 ? 5.824 32 6.562 1 66.5 539 LEU A N 1
ATOM 4196 C CA . LEU A 1 539 ? 4.617 31.656 5.812 1 66.5 539 LEU A CA 1
ATOM 4197 C C . LEU A 1 539 ? 3.467 31.328 6.758 1 66.5 539 LEU A C 1
ATOM 4199 O O . LEU A 1 539 ? 3.678 31.141 7.961 1 66.5 539 LEU A O 1
ATOM 4203 N N . PRO A 1 540 ? 2.316 31.297 6.168 1 58.91 540 PRO A N 1
ATOM 4204 C CA . PRO A 1 540 ? 1.179 30.922 7.012 1 58.91 540 PRO A CA 1
ATOM 4205 C C . PRO A 1 540 ? 1.35 29.547 7.66 1 58.91 540 PRO A C 1
ATOM 4207 O O . PRO A 1 540 ? 0.795 29.297 8.734 1 58.91 540 PRO A O 1
ATOM 4210 N N . SER A 1 541 ? 2.17 28.859 7.117 1 59.22 541 SER A N 1
ATOM 4211 C CA . SER A 1 541 ? 2.436 27.516 7.633 1 59.22 541 SER A CA 1
ATOM 4212 C C . SER A 1 541 ? 3.404 27.562 8.812 1 59.22 541 SER A C 1
ATOM 4214 O O . SER A 1 541 ? 3.594 26.562 9.5 1 59.22 541 SER A O 1
ATOM 4216 N N . GLY A 1 542 ? 3.951 28.719 9.109 1 61.5 542 GLY A N 1
ATOM 4217 C CA . GLY A 1 542 ? 4.945 28.844 10.156 1 61.5 542 GLY A CA 1
ATOM 4218 C C . GLY A 1 542 ? 6.363 28.594 9.672 1 61.5 542 GLY A C 1
ATOM 4219 O O . GLY A 1 542 ? 7.324 28.797 10.422 1 61.5 542 GLY A O 1
ATOM 4220 N N . LYS A 1 543 ? 6.41 28.156 8.438 1 70.69 543 LYS A N 1
ATOM 4221 C CA . LYS A 1 543 ? 7.734 27.969 7.852 1 70.69 543 LYS A CA 1
ATOM 4222 C C . LYS A 1 543 ? 8.367 29.297 7.465 1 70.69 543 LYS A C 1
ATOM 4224 O O . LYS A 1 543 ? 7.656 30.281 7.211 1 70.69 543 LYS A O 1
ATOM 4229 N N . ILE A 1 544 ? 9.688 29.344 7.508 1 74.69 544 ILE A N 1
ATOM 4230 C CA . ILE A 1 544 ? 10.398 30.547 7.098 1 74.69 544 ILE A CA 1
ATOM 4231 C C . ILE A 1 544 ? 10.07 30.875 5.641 1 74.69 544 ILE A C 1
ATOM 4233 O O . ILE A 1 544 ? 10.062 29.984 4.789 1 74.69 544 ILE A O 1
ATOM 4237 N N . ASP A 1 545 ? 9.609 32.062 5.328 1 77.25 545 ASP A N 1
ATOM 4238 C CA . ASP A 1 545 ? 9.398 32.531 3.967 1 77.25 545 ASP A CA 1
ATOM 4239 C C . ASP A 1 545 ? 10.734 32.781 3.262 1 77.25 545 ASP A C 1
ATOM 4241 O O . ASP A 1 545 ? 11.258 33.875 3.291 1 77.25 545 ASP A O 1
ATOM 4245 N N . GLN A 1 546 ? 11.211 31.812 2.551 1 79.44 546 GLN A N 1
ATOM 4246 C CA . GLN A 1 546 ? 12.523 31.844 1.926 1 79.44 546 GLN A CA 1
ATOM 4247 C C . GLN A 1 546 ? 12.602 32.906 0.854 1 79.44 546 GLN A C 1
ATOM 4249 O O . GLN A 1 546 ? 13.648 33.531 0.668 1 79.44 546 GLN A O 1
ATOM 4254 N N . LYS A 1 547 ? 11.531 33.125 0.165 1 78.69 547 LYS A N 1
ATOM 4255 C CA . LYS A 1 547 ? 11.531 34.125 -0.894 1 78.69 547 LYS A CA 1
ATOM 4256 C C . LYS A 1 547 ? 11.719 35.531 -0.321 1 78.69 547 LYS A C 1
ATOM 4258 O O . LYS A 1 547 ? 12.516 36.312 -0.838 1 78.69 547 LYS A O 1
ATOM 4263 N N . SER A 1 548 ? 10.945 35.75 0.684 1 84.31 548 SER A N 1
ATOM 4264 C CA . SER A 1 548 ? 11.078 37.031 1.346 1 84.31 548 SER A CA 1
ATOM 4265 C C . SER A 1 548 ? 12.484 37.219 1.903 1 84.31 548 SER A C 1
ATOM 4267 O O . SER A 1 548 ? 13.055 38.312 1.809 1 84.31 548 SER A O 1
ATOM 4269 N N . MET A 1 549 ? 13 36.219 2.432 1 87.94 549 MET A N 1
ATOM 4270 C CA . MET A 1 549 ? 14.352 36.281 2.973 1 87.94 549 MET A CA 1
ATOM 4271 C C . MET A 1 549 ? 15.367 36.594 1.874 1 87.94 549 MET A C 1
ATOM 4273 O O . MET A 1 549 ? 16.25 37.438 2.061 1 87.94 549 MET A O 1
ATOM 4277 N N . SER A 1 550 ? 15.195 35.938 0.78 1 86.69 550 SER A N 1
ATOM 4278 C CA . SER A 1 550 ? 16.094 36.156 -0.346 1 86.69 550 SER A CA 1
ATOM 4279 C C . SER A 1 550 ? 16.031 37.594 -0.829 1 86.69 550 SER A C 1
ATOM 4281 O O . SER A 1 550 ? 17.062 38.219 -1.106 1 86.69 550 SER A O 1
ATOM 4283 N N . ARG A 1 551 ? 14.805 38.031 -0.911 1 86 551 ARG A N 1
ATOM 4284 C CA . ARG A 1 551 ? 14.633 39.438 -1.341 1 86 551 ARG A CA 1
ATOM 4285 C C . ARG A 1 551 ? 15.336 40.406 -0.387 1 86 551 ARG A C 1
ATOM 4287 O O . ARG A 1 551 ? 16.016 41.312 -0.824 1 86 551 ARG A O 1
ATOM 4294 N N . ASP A 1 552 ? 15.133 40.156 0.813 1 90.62 552 ASP A N 1
ATOM 4295 C CA . ASP A 1 552 ? 15.734 41 1.827 1 90.62 552 ASP A CA 1
ATOM 4296 C C . ASP A 1 552 ? 17.266 40.969 1.765 1 90.62 552 ASP A C 1
ATOM 4298 O O . ASP A 1 552 ? 17.922 42 1.795 1 90.62 552 ASP A O 1
ATOM 4302 N N . VAL A 1 553 ? 17.797 39.781 1.698 1 92.25 553 VAL A N 1
ATOM 4303 C CA . VAL A 1 553 ? 19.25 39.625 1.656 1 92.25 553 VAL A CA 1
ATOM 4304 C C . VAL A 1 553 ? 19.812 40.25 0.395 1 92.25 553 VAL A C 1
ATOM 4306 O O . VAL A 1 553 ? 20.828 40.938 0.448 1 92.25 553 VAL A O 1
ATOM 4309 N N . PHE A 1 554 ? 19.172 40.125 -0.68 1 90.81 554 PHE A N 1
ATOM 4310 C CA . PHE A 1 554 ? 19.641 40.688 -1.938 1 90.81 554 PHE A CA 1
ATOM 4311 C C . PHE A 1 554 ? 19.609 42.219 -1.904 1 90.81 554 PHE A C 1
ATOM 4313 O O . PHE A 1 554 ? 20.516 42.875 -2.412 1 90.81 554 PHE A O 1
ATOM 4320 N N . ALA A 1 555 ? 18.562 42.719 -1.369 1 90.31 555 ALA A N 1
ATOM 4321 C CA . ALA A 1 555 ? 18.469 44.156 -1.215 1 90.31 555 ALA A CA 1
ATOM 4322 C C . ALA A 1 555 ? 19.594 44.688 -0.344 1 90.31 555 ALA A C 1
ATOM 4324 O O . ALA A 1 555 ? 20.219 45.719 -0.673 1 90.31 555 ALA A O 1
ATOM 4325 N N . ARG A 1 556 ? 19.875 43.969 0.708 1 91.19 556 ARG A N 1
ATOM 4326 C CA . ARG A 1 556 ? 20.906 44.406 1.646 1 91.19 556 ARG A CA 1
ATOM 4327 C C . ARG A 1 556 ? 22.281 44.312 1.021 1 91.19 556 ARG A C 1
ATOM 4329 O O . ARG A 1 556 ? 23.172 45.094 1.341 1 91.19 556 ARG A O 1
ATOM 4336 N N . LEU A 1 557 ? 22.375 43.344 0.171 1 91.44 557 LEU A N 1
ATOM 4337 C CA . LEU A 1 557 ? 23.688 43.094 -0.443 1 91.44 557 LEU A CA 1
ATOM 4338 C C . LEU A 1 557 ? 23.781 43.812 -1.79 1 91.44 557 LEU A C 1
ATOM 4340 O O . LEU A 1 557 ? 24.812 43.719 -2.469 1 91.44 557 LEU A O 1
ATOM 4344 N N . ASN A 1 558 ? 22.797 44.594 -2.154 1 89.5 558 ASN A N 1
ATOM 4345 C CA . ASN A 1 558 ? 22.719 45.281 -3.441 1 89.5 558 ASN A CA 1
ATOM 4346 C C . ASN A 1 558 ? 23 44.312 -4.598 1 89.5 558 ASN A C 1
ATOM 4348 O O . ASN A 1 558 ? 23.859 44.594 -5.441 1 89.5 558 ASN A O 1
ATOM 4352 N N . LEU A 1 559 ? 22.344 43.156 -4.477 1 88.88 559 LEU A N 1
ATOM 4353 C CA . LEU A 1 559 ? 22.438 42.156 -5.527 1 88.88 559 LEU A CA 1
ATOM 4354 C C . LEU A 1 559 ? 21.203 42.156 -6.41 1 88.88 559 LEU A C 1
ATOM 4356 O O . LEU A 1 559 ? 20.141 42.656 -5.996 1 88.88 559 LEU A O 1
ATOM 4360 N N . ASN A 1 560 ? 21.391 41.688 -7.672 1 80.5 560 ASN A N 1
ATOM 4361 C CA . ASN A 1 560 ?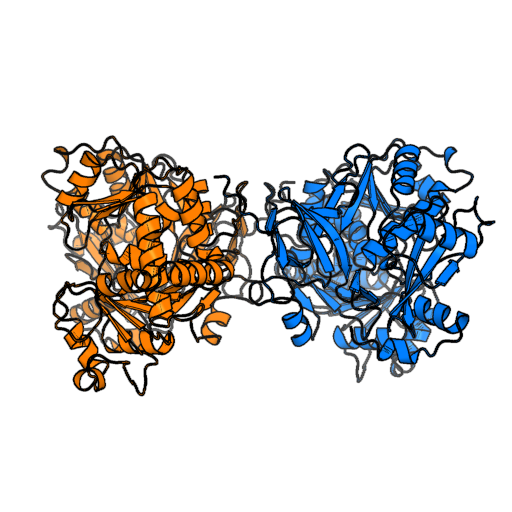 20.281 41.594 -8.617 1 80.5 560 ASN A CA 1
ATOM 4362 C C . ASN A 1 560 ? 19.438 40.344 -8.352 1 80.5 560 ASN A C 1
ATOM 4364 O O . ASN A 1 560 ? 19.938 39.219 -8.484 1 80.5 560 ASN A O 1
ATOM 4368 N N . GLU A 1 561 ? 18.219 40.5 -8.055 1 78 561 GLU A N 1
ATOM 4369 C CA . GLU A 1 561 ? 17.297 39.406 -7.711 1 78 561 GLU A CA 1
ATOM 4370 C C . GLU A 1 561 ? 17.094 38.5 -8.898 1 78 561 GLU A C 1
ATOM 4372 O O . GLU A 1 561 ? 16.672 37.344 -8.734 1 78 561 GLU A O 1
ATOM 4377 N N . ASP A 1 562 ? 17.391 38.938 -10.133 1 75.88 562 ASP A N 1
ATOM 4378 C CA . ASP A 1 562 ? 17.234 38.094 -11.336 1 75.88 562 ASP A CA 1
ATOM 4379 C C . ASP A 1 562 ? 18.094 36.844 -11.258 1 75.88 562 ASP A C 1
ATOM 4381 O O . ASP A 1 562 ? 17.781 35.844 -11.875 1 75.88 562 ASP A O 1
ATOM 4385 N N . TRP A 1 563 ? 19.188 37.031 -10.523 1 79.94 563 TRP A N 1
ATOM 4386 C CA . TRP A 1 563 ? 20.094 35.906 -10.383 1 79.94 563 TRP A CA 1
ATOM 4387 C C . TRP A 1 563 ? 19.375 34.719 -9.742 1 79.94 563 TRP A C 1
ATOM 4389 O O . TRP A 1 563 ? 19.625 33.562 -10.117 1 79.94 563 TRP A O 1
ATOM 4399 N N . LEU A 1 564 ? 18.469 34.969 -8.836 1 75.19 564 LEU A N 1
ATOM 4400 C CA . LEU A 1 564 ? 17.75 33.906 -8.133 1 75.19 564 LEU A CA 1
ATOM 4401 C C . LEU A 1 564 ? 16.875 33.125 -9.102 1 75.19 564 LEU A C 1
ATOM 4403 O O . LEU A 1 564 ? 16.688 31.906 -8.938 1 75.19 564 LEU A O 1
ATOM 4407 N N . GLU A 1 565 ? 16.297 33.844 -10.055 1 65.44 565 GLU A N 1
ATOM 4408 C CA . GLU A 1 565 ? 15.414 33.188 -11.031 1 65.44 565 GLU A CA 1
ATOM 4409 C C . GLU A 1 565 ? 16.203 32.281 -11.969 1 65.44 565 GLU A C 1
ATOM 4411 O O . GLU A 1 565 ? 15.656 31.312 -12.492 1 65.44 565 GLU A O 1
ATOM 4416 N N . HIS A 1 566 ? 17.484 32.656 -12.242 1 59.12 566 HIS A N 1
ATOM 4417 C CA . HIS A 1 566 ? 18.297 31.922 -13.188 1 59.12 566 HIS A CA 1
ATOM 4418 C C . HIS A 1 566 ? 19.141 30.859 -12.469 1 59.12 566 HIS A C 1
ATOM 4420 O O . HIS A 1 566 ? 19.906 30.141 -13.109 1 59.12 566 HIS A O 1
ATOM 4426 N N . ARG A 1 567 ? 19.016 30.938 -11.266 1 60.5 567 ARG A N 1
ATOM 4427 C CA . ARG A 1 567 ? 19.781 29.984 -10.484 1 60.5 567 ARG A CA 1
ATOM 4428 C C . ARG A 1 567 ? 19.391 28.547 -10.844 1 60.5 567 ARG A C 1
ATOM 4430 O O . ARG A 1 567 ? 18.203 28.188 -10.781 1 60.5 567 ARG A O 1
ATOM 4437 N N . VAL A 1 568 ? 20.031 27.984 -11.945 1 42.75 568 VAL A N 1
ATOM 4438 C CA . VAL A 1 568 ? 19.812 26.625 -12.414 1 42.75 568 VAL A CA 1
ATOM 4439 C C . VAL A 1 568 ? 20.094 25.641 -11.289 1 42.75 568 VAL A C 1
ATOM 4441 O O . VAL A 1 568 ? 21.188 25.641 -10.711 1 42.75 568 VAL A O 1
ATOM 4444 N N . GLN A 1 569 ? 19.094 25.25 -10.578 1 43.06 569 GLN A N 1
ATOM 4445 C CA . GLN A 1 569 ? 19.328 24.109 -9.688 1 43.06 569 GLN A CA 1
ATOM 4446 C C . GLN A 1 569 ? 19.578 22.828 -10.477 1 43.06 569 GLN A C 1
ATOM 4448 O O . GLN A 1 569 ? 19.047 22.656 -11.57 1 43.06 569 GLN A O 1
ATOM 4453 N N . MET B 1 1 ? -6.848 0.62 20.016 1 51.44 1 MET B N 1
ATOM 4454 C CA . MET B 1 1 ? -8.211 1.107 19.844 1 51.44 1 MET B CA 1
ATOM 4455 C C . MET B 1 1 ? -9 0.198 18.906 1 51.44 1 MET B C 1
ATOM 4457 O O . MET B 1 1 ? -8.516 -0.169 17.844 1 51.44 1 MET B O 1
ATOM 4461 N N . ASN B 1 2 ? -9.898 -0.558 19.422 1 56.31 2 ASN B N 1
ATOM 4462 C CA . ASN B 1 2 ? -10.75 -1.46 18.656 1 56.31 2 ASN B CA 1
ATOM 4463 C C . ASN B 1 2 ? -11.891 -0.71 17.984 1 56.31 2 ASN B C 1
ATOM 4465 O O . ASN B 1 2 ? -12.867 -0.337 18.641 1 56.31 2 ASN B O 1
ATOM 4469 N N . ILE B 1 3 ? -11.766 -0.092 16.875 1 65.62 3 ILE B N 1
ATOM 4470 C CA . ILE B 1 3 ? -12.797 0.577 16.094 1 65.62 3 ILE B CA 1
ATOM 4471 C C . ILE B 1 3 ? -13.508 -0.438 15.195 1 65.62 3 ILE B C 1
ATOM 4473 O O . ILE B 1 3 ? -12.922 -0.938 14.227 1 65.62 3 ILE B O 1
ATOM 4477 N N . ALA B 1 4 ? -14.523 -1.053 15.766 1 64.31 4 ALA B N 1
ATOM 4478 C CA . ALA B 1 4 ? -15.25 -2.07 15.008 1 64.31 4 ALA B CA 1
ATOM 4479 C C . ALA B 1 4 ? -16.312 -1.435 14.125 1 64.31 4 ALA B C 1
ATOM 4481 O O . ALA B 1 4 ? -17.172 -0.699 14.609 1 64.31 4 ALA B O 1
ATOM 4482 N N . MET B 1 5 ? -16.078 -1.47 12.883 1 77.56 5 MET B N 1
ATOM 4483 C CA . MET B 1 5 ? -17.094 -1.075 11.922 1 77.56 5 MET B CA 1
ATOM 4484 C C . MET B 1 5 ? -17.766 -2.299 11.297 1 77.56 5 MET B C 1
ATOM 4486 O O . MET B 1 5 ? -17.125 -3.326 11.094 1 77.56 5 MET B O 1
ATOM 4490 N N . ASN B 1 6 ? -19.109 -2.254 11.234 1 81.38 6 ASN B N 1
ATOM 4491 C CA . ASN B 1 6 ? -19.766 -3.352 10.539 1 81.38 6 ASN B CA 1
ATOM 4492 C C . ASN B 1 6 ? -19.688 -3.188 9.023 1 81.38 6 ASN B C 1
ATOM 4494 O O . ASN B 1 6 ? -20.703 -3.068 8.352 1 81.38 6 ASN B O 1
ATOM 4498 N N . LYS B 1 7 ? -18.531 -3.141 8.5 1 90.88 7 LYS B N 1
ATOM 4499 C CA . LYS B 1 7 ? -18.188 -3.066 7.086 1 90.88 7 LYS B CA 1
ATOM 4500 C C . LYS B 1 7 ? -17.219 -4.184 6.695 1 90.88 7 LYS B C 1
ATOM 4502 O O . LYS B 1 7 ? -16.328 -4.535 7.465 1 90.88 7 LYS B O 1
ATOM 4507 N N . SER B 1 8 ? -17.438 -4.762 5.57 1 95.31 8 SER B N 1
ATOM 4508 C CA . SER B 1 8 ? -16.625 -5.875 5.102 1 95.31 8 SER B CA 1
ATOM 4509 C C . SER B 1 8 ? -15.25 -5.395 4.633 1 95.31 8 SER B C 1
ATOM 4511 O O . SER B 1 8 ? -14.961 -5.414 3.434 1 95.31 8 SER B O 1
ATOM 4513 N N . TYR B 1 9 ? -14.508 -4.973 5.547 1 96.62 9 TYR B N 1
ATOM 4514 C CA . TYR B 1 9 ? -13.125 -4.555 5.348 1 96.62 9 TYR B CA 1
ATOM 4515 C C . TYR B 1 9 ? -12.211 -5.184 6.391 1 96.62 9 TYR B C 1
ATOM 4517 O O . TYR B 1 9 ? -12.547 -5.23 7.578 1 96.62 9 TYR B O 1
ATOM 4525 N N . TYR B 1 10 ? -11.086 -5.723 5.934 1 96.62 10 TYR B N 1
ATOM 4526 C CA . TYR B 1 10 ? -10.125 -6.332 6.844 1 96.62 10 TYR B CA 1
ATOM 4527 C C . TYR B 1 10 ? -8.695 -6.035 6.402 1 96.62 10 TYR B C 1
ATOM 4529 O O . TYR B 1 10 ? -8.359 -6.18 5.223 1 96.62 10 TYR B O 1
ATOM 4537 N N . HIS B 1 11 ? -7.887 -5.512 7.25 1 96.75 11 HIS B N 1
ATOM 4538 C CA . HIS B 1 11 ? -6.453 -5.324 7.043 1 96.75 11 HIS B CA 1
ATOM 4539 C C . HIS B 1 11 ? -5.645 -6.309 7.883 1 96.75 11 HIS B C 1
ATOM 4541 O O . HIS B 1 11 ? -5.645 -6.23 9.109 1 96.75 11 HIS B O 1
ATOM 4547 N N . SER B 1 12 ? -4.965 -7.211 7.227 1 97.62 12 SER B N 1
ATOM 4548 C CA . SER B 1 12 ? -4.117 -8.18 7.918 1 97.62 12 SER B CA 1
ATOM 4549 C C . SER B 1 12 ? -2.734 -7.594 8.195 1 97.62 12 SER B C 1
ATOM 4551 O O . SER B 1 12 ? -2.021 -7.207 7.266 1 97.62 12 SER B O 1
ATOM 4553 N N . THR B 1 13 ? -2.32 -7.539 9.453 1 96.62 13 THR B N 1
ATOM 4554 C CA . THR B 1 13 ? -1.021 -6.996 9.836 1 96.62 13 THR B CA 1
ATOM 4555 C C . THR B 1 13 ? -0.007 -8.117 10.047 1 96.62 13 THR B C 1
ATOM 4557 O O . THR B 1 13 ? -0.376 -9.289 10.102 1 96.62 13 THR B O 1
ATOM 4560 N N . SER B 1 14 ? 1.265 -7.805 10 1 96.12 14 SER B N 1
ATOM 4561 C CA . SER B 1 14 ? 2.365 -8.719 10.281 1 96.12 14 SER B CA 1
ATOM 4562 C C . SER B 1 14 ? 3.529 -7.992 10.953 1 96.12 14 SER B C 1
ATOM 4564 O O . SER B 1 14 ? 3.781 -6.82 10.664 1 96.12 14 SER B O 1
ATOM 4566 N N . SER B 1 15 ? 4.219 -8.688 11.82 1 94.94 15 SER B N 1
ATOM 4567 C CA . SER B 1 15 ? 5.426 -8.133 12.422 1 94.94 15 SER B CA 1
ATOM 4568 C C . SER B 1 15 ? 6.629 -8.289 11.492 1 94.94 15 SER B C 1
ATOM 4570 O O . SER B 1 15 ? 7.676 -7.684 11.719 1 94.94 15 SER B O 1
ATOM 4572 N N . VAL B 1 16 ? 6.5 -9.086 10.484 1 95.12 16 VAL B N 1
ATOM 4573 C CA . VAL B 1 16 ? 7.566 -9.266 9.5 1 95.12 16 VAL B CA 1
ATOM 4574 C C . VAL B 1 16 ? 7.496 -8.164 8.445 1 95.12 16 VAL B C 1
ATOM 4576 O O . VAL B 1 16 ? 6.484 -8.023 7.754 1 95.12 16 VAL B O 1
ATOM 4579 N N . PRO B 1 17 ? 8.508 -7.418 8.305 1 95.81 17 PRO B N 1
ATOM 4580 C CA . PRO B 1 17 ? 8.484 -6.355 7.297 1 95.81 17 PRO B CA 1
ATOM 4581 C C . PRO B 1 17 ? 8.664 -6.883 5.875 1 95.81 17 PRO B C 1
ATOM 4583 O O . PRO B 1 17 ? 9.148 -8 5.688 1 95.81 17 PRO B O 1
ATOM 4586 N N . LEU B 1 18 ? 8.227 -6.121 4.891 1 95.56 18 LEU B N 1
ATOM 4587 C CA . LEU B 1 18 ? 8.562 -6.41 3.504 1 95.56 18 LEU B CA 1
ATOM 4588 C C . LEU B 1 18 ? 10.07 -6.316 3.285 1 95.56 18 LEU B C 1
ATOM 4590 O O . LEU B 1 18 ? 10.75 -5.531 3.947 1 95.56 18 LEU B O 1
ATOM 4594 N N . VAL B 1 19 ? 10.555 -7.109 2.373 1 93.88 19 VAL B N 1
ATOM 4595 C CA . VAL B 1 19 ? 11.992 -7.191 2.139 1 93.88 19 VAL B CA 1
ATOM 4596 C C . VAL B 1 19 ? 12.32 -6.66 0.744 1 93.88 19 VAL B C 1
ATOM 4598 O O . VAL B 1 19 ? 11.641 -7.004 -0.231 1 93.88 19 VAL B O 1
ATOM 4601 N N . ALA B 1 20 ? 13.312 -5.82 0.692 1 93.19 20 ALA B N 1
ATOM 4602 C CA . ALA B 1 20 ? 13.781 -5.289 -0.582 1 93.19 20 ALA B CA 1
ATOM 4603 C C . ALA B 1 20 ? 14.961 -6.105 -1.114 1 93.19 20 ALA B C 1
ATOM 4605 O O . ALA B 1 20 ? 16.109 -5.652 -1.074 1 93.19 20 ALA B O 1
ATOM 4606 N N . ALA B 1 21 ? 14.703 -7.223 -1.651 1 93.94 21 ALA B N 1
ATOM 4607 C CA . ALA B 1 21 ? 15.758 -8.109 -2.137 1 93.94 21 ALA B CA 1
ATOM 4608 C C . ALA B 1 21 ? 15.43 -8.641 -3.529 1 93.94 21 ALA B C 1
ATOM 4610 O O . ALA B 1 21 ? 14.258 -8.859 -3.859 1 93.94 21 ALA B O 1
ATOM 4611 N N . THR B 1 22 ? 16.438 -8.82 -4.301 1 95.38 22 THR B N 1
ATOM 4612 C CA . THR B 1 22 ? 16.312 -9.516 -5.578 1 95.38 22 THR B CA 1
ATOM 4613 C C . THR B 1 22 ? 16.641 -10.992 -5.414 1 95.38 22 THR B C 1
ATOM 4615 O O . THR B 1 22 ? 17.078 -11.43 -4.344 1 95.38 22 THR B O 1
ATOM 4618 N N . THR B 1 23 ? 16.422 -11.703 -6.488 1 95.88 23 THR B N 1
ATOM 4619 C CA . THR B 1 23 ? 16.766 -13.117 -6.477 1 95.88 23 THR B CA 1
ATOM 4620 C C . THR B 1 23 ? 18.266 -13.305 -6.262 1 95.88 23 THR B C 1
ATOM 4622 O O . THR B 1 23 ? 18.688 -14.164 -5.484 1 95.88 23 THR B O 1
ATOM 4625 N N . GLY B 1 24 ? 19.047 -12.492 -6.961 1 94.75 24 GLY B N 1
ATOM 4626 C CA . GLY B 1 24 ? 20.484 -12.547 -6.777 1 94.75 24 GLY B CA 1
ATOM 4627 C C . GLY B 1 24 ? 20.922 -12.266 -5.348 1 94.75 24 GLY B C 1
ATOM 4628 O O . GLY B 1 24 ? 21.797 -12.945 -4.82 1 94.75 24 GLY B O 1
ATOM 4629 N N . ASP B 1 25 ? 20.297 -11.312 -4.711 1 94.75 25 ASP B N 1
ATOM 4630 C CA . ASP B 1 25 ? 20.594 -10.992 -3.314 1 94.75 25 ASP B CA 1
ATOM 4631 C C . ASP B 1 25 ? 20.344 -12.195 -2.41 1 94.75 25 ASP B C 1
ATOM 4633 O O . ASP B 1 25 ? 21.172 -12.516 -1.55 1 94.75 25 ASP B O 1
ATOM 4637 N N . MET B 1 26 ? 19.25 -12.844 -2.633 1 95.19 26 MET B N 1
ATOM 4638 C CA . MET B 1 26 ? 18.844 -13.969 -1.786 1 95.19 26 MET B CA 1
ATOM 4639 C C . MET B 1 26 ? 19.766 -15.164 -2.008 1 95.19 26 MET B C 1
ATOM 4641 O O . MET B 1 26 ? 20.141 -15.852 -1.054 1 95.19 26 MET B O 1
ATOM 4645 N N . LEU B 1 27 ? 20.031 -15.398 -3.242 1 95.31 27 LEU B N 1
ATOM 4646 C CA . LEU B 1 27 ? 20.938 -16.484 -3.555 1 95.31 27 LEU B CA 1
ATOM 4647 C C . LEU B 1 27 ? 22.297 -16.25 -2.9 1 95.31 27 LEU B C 1
ATOM 4649 O O . LEU B 1 27 ? 22.875 -17.172 -2.324 1 95.31 27 LEU B O 1
ATOM 4653 N N . ASP B 1 28 ? 22.828 -15.062 -2.994 1 94.25 28 ASP B N 1
ATOM 4654 C CA . ASP B 1 28 ? 24.078 -14.719 -2.346 1 94.25 28 ASP B CA 1
ATOM 4655 C C . ASP B 1 28 ? 24.016 -14.969 -0.84 1 94.25 28 ASP B C 1
ATOM 4657 O O . ASP B 1 28 ? 24.938 -15.523 -0.25 1 94.25 28 ASP B O 1
ATOM 4661 N N . LEU B 1 29 ? 22.984 -14.562 -0.283 1 93.81 29 LEU B N 1
ATOM 4662 C CA . LEU B 1 29 ? 22.797 -14.672 1.158 1 93.81 29 LEU B CA 1
ATOM 4663 C C . LEU B 1 29 ? 22.875 -16.125 1.603 1 93.81 29 LEU B C 1
ATOM 4665 O O . LEU B 1 29 ? 23.656 -16.469 2.492 1 93.81 29 LEU B O 1
ATOM 4669 N N . PHE B 1 30 ? 22.141 -17.016 0.978 1 94.94 30 PHE B N 1
ATOM 4670 C CA . PHE B 1 30 ? 22.062 -18.391 1.455 1 94.94 30 PHE B CA 1
ATOM 4671 C C . PHE B 1 30 ? 23.281 -19.188 1.01 1 94.94 30 PHE B C 1
ATOM 4673 O O . PHE B 1 30 ? 23.688 -20.125 1.695 1 94.94 30 PHE B O 1
ATOM 4680 N N . ALA B 1 31 ? 23.828 -18.797 -0.137 1 95.94 31 ALA B N 1
ATOM 4681 C CA . ALA B 1 31 ? 25.094 -19.422 -0.524 1 95.94 31 ALA B CA 1
ATOM 4682 C C . ALA B 1 31 ? 26.188 -19.141 0.504 1 95.94 31 ALA B C 1
ATOM 4684 O O . ALA B 1 31 ? 27.109 -19.938 0.68 1 95.94 31 ALA B O 1
ATOM 4685 N N . ARG B 1 32 ? 26.109 -18.062 1.144 1 94.88 32 ARG B N 1
ATOM 4686 C CA . ARG B 1 32 ? 27.062 -17.688 2.186 1 94.88 32 ARG B CA 1
ATOM 4687 C C . ARG B 1 32 ? 26.688 -18.328 3.52 1 94.88 32 ARG B C 1
ATOM 4689 O O . ARG B 1 32 ? 27.531 -18.891 4.211 1 94.88 32 ARG B O 1
ATOM 4696 N N . LYS B 1 33 ? 25.453 -18.328 3.926 1 94.31 33 LYS B N 1
ATOM 4697 C CA . LYS B 1 33 ? 25 -18.75 5.246 1 94.31 33 LYS B CA 1
ATOM 4698 C C . LYS B 1 33 ? 24.969 -20.266 5.355 1 94.31 33 LYS B C 1
ATOM 4700 O O . LYS B 1 33 ? 25.312 -20.828 6.395 1 94.31 33 LYS B O 1
ATOM 4705 N N . THR B 1 34 ? 24.453 -20.859 4.289 1 96.25 34 THR B N 1
ATOM 4706 C CA . THR B 1 34 ? 24.281 -22.312 4.309 1 96.25 34 THR B CA 1
ATOM 4707 C C . THR B 1 34 ? 24.734 -22.922 2.986 1 96.25 34 THR B C 1
ATOM 4709 O O . THR B 1 34 ? 23.953 -23.625 2.326 1 96.25 34 THR B O 1
ATOM 4712 N N . PRO B 1 35 ? 25.953 -22.812 2.701 1 97.44 35 PRO B N 1
ATOM 4713 C CA . PRO B 1 35 ? 26.438 -23.25 1.39 1 97.44 35 PRO B CA 1
ATOM 4714 C C . PRO B 1 35 ? 26.234 -24.734 1.136 1 97.44 35 PRO B C 1
ATOM 4716 O O . PRO B 1 35 ? 26.047 -25.156 -0.011 1 97.44 35 PRO B O 1
ATOM 4719 N N . HIS B 1 36 ? 26.219 -25.562 2.145 1 98.06 36 HIS B N 1
ATOM 4720 C CA . HIS B 1 36 ? 26.219 -27.016 1.961 1 98.06 36 HIS B CA 1
ATOM 4721 C C . HIS B 1 36 ? 24.797 -27.562 2.068 1 98.06 36 HIS B C 1
ATOM 4723 O O . HIS B 1 36 ? 24.578 -28.75 1.812 1 98.06 36 HIS B O 1
ATOM 4729 N N . LYS B 1 37 ? 23.875 -26.734 2.398 1 97.88 37 LYS B N 1
ATOM 4730 C CA . LYS B 1 37 ? 22.484 -27.172 2.404 1 97.88 37 LYS B CA 1
ATOM 4731 C C . LYS B 1 37 ? 21.953 -27.359 0.982 1 97.88 37 LYS B C 1
ATOM 4733 O O . LYS B 1 37 ? 22.266 -26.578 0.087 1 97.88 37 LYS B O 1
ATOM 4738 N N . GLU B 1 38 ? 21.172 -28.422 0.833 1 97.94 38 GLU B N 1
ATOM 4739 C CA . GLU B 1 38 ? 20.578 -28.672 -0.478 1 97.94 38 GLU B CA 1
ATOM 4740 C C . GLU B 1 38 ? 19.438 -27.703 -0.756 1 97.94 38 GLU B C 1
ATOM 4742 O O . GLU B 1 38 ? 18.484 -27.609 0.026 1 97.94 38 GLU B O 1
ATOM 4747 N N . ALA B 1 39 ? 19.547 -27 -1.856 1 97.56 39 ALA B N 1
ATOM 4748 C CA . ALA B 1 39 ? 18.484 -26.094 -2.279 1 97.56 39 ALA B CA 1
ATOM 4749 C C . ALA B 1 39 ? 17.422 -26.828 -3.094 1 97.56 39 ALA B C 1
ATOM 4751 O O . ALA B 1 39 ? 16.219 -26.672 -2.85 1 97.56 39 ALA B O 1
ATOM 4752 N N . TYR B 1 40 ? 17.938 -27.656 -4.02 1 96.06 40 TYR B N 1
ATOM 4753 C CA . TYR B 1 40 ? 17.031 -28.406 -4.891 1 96.06 40 TYR B CA 1
ATOM 4754 C C . TYR B 1 40 ? 17.453 -29.859 -4.977 1 96.06 40 TYR B C 1
ATOM 4756 O O . TYR B 1 40 ? 18.641 -30.172 -5.051 1 96.06 40 TYR B O 1
ATOM 4764 N N . ILE B 1 41 ? 16.484 -30.719 -4.938 1 95.62 41 ILE B N 1
ATOM 4765 C CA . ILE B 1 41 ? 16.672 -32.156 -5.141 1 95.62 41 ILE B CA 1
ATOM 4766 C C . ILE B 1 41 ? 15.734 -32.656 -6.242 1 95.62 41 ILE B C 1
ATOM 4768 O O . ILE B 1 41 ? 14.523 -32.406 -6.191 1 95.62 41 ILE B O 1
ATOM 4772 N N . PHE B 1 42 ? 16.281 -33.219 -7.242 1 91.56 42 PHE B N 1
ATOM 4773 C CA . PHE B 1 42 ? 15.562 -33.906 -8.297 1 91.56 42 PHE B CA 1
ATOM 4774 C C . PHE B 1 42 ? 15.781 -35.438 -8.203 1 91.56 42 PHE B C 1
ATOM 4776 O O . PHE B 1 42 ? 16.688 -35.969 -8.844 1 91.56 42 PHE B O 1
ATOM 4783 N N . PRO B 1 43 ? 14.891 -36 -7.488 1 90.12 43 PRO B N 1
ATOM 4784 C CA . PRO B 1 43 ? 15.164 -37.406 -7.164 1 90.12 43 PRO B CA 1
ATOM 4785 C C . PRO B 1 43 ? 15.188 -38.312 -8.398 1 90.12 43 PRO B C 1
ATOM 4787 O O . PRO B 1 43 ? 15.992 -39.25 -8.469 1 90.12 43 PRO B O 1
ATOM 4790 N N . VAL B 1 44 ? 14.32 -38.094 -9.344 1 83.94 44 VAL B N 1
ATOM 4791 C CA . VAL B 1 44 ? 14.234 -38.938 -10.523 1 83.94 44 VAL B CA 1
ATOM 4792 C C . VAL B 1 44 ? 15.484 -38.781 -11.383 1 83.94 44 VAL B C 1
ATOM 4794 O O . VAL B 1 44 ? 16.062 -39.75 -11.844 1 83.94 44 VAL B O 1
ATOM 4797 N N . GLU B 1 45 ? 15.898 -37.594 -11.523 1 83.94 45 GLU B N 1
ATOM 4798 C CA . GLU B 1 45 ? 17.078 -37.281 -12.312 1 83.94 45 GLU B CA 1
ATOM 4799 C C . GLU B 1 45 ? 18.359 -37.5 -11.508 1 83.94 45 GLU B C 1
ATOM 4801 O O . GLU B 1 45 ? 19.469 -37.5 -12.055 1 83.94 45 GLU B O 1
ATOM 4806 N N . LYS B 1 46 ? 18.266 -37.812 -10.258 1 92.25 46 LYS B N 1
ATOM 4807 C CA . LYS B 1 46 ? 19.391 -38 -9.352 1 92.25 46 LYS B CA 1
ATOM 4808 C C . LYS B 1 46 ? 20.312 -36.781 -9.344 1 92.25 46 LYS B C 1
ATOM 4810 O O . LYS B 1 46 ? 21.531 -36.938 -9.477 1 92.25 46 LYS B O 1
ATOM 4815 N N . ILE B 1 47 ? 19.719 -35.625 -9.289 1 93.44 47 ILE B N 1
ATOM 4816 C CA . ILE B 1 47 ? 20.438 -34.375 -9.227 1 93.44 47 ILE B CA 1
ATOM 4817 C C . ILE B 1 47 ? 20.156 -33.688 -7.887 1 93.44 47 ILE B C 1
ATOM 4819 O O . ILE B 1 47 ? 19.016 -33.625 -7.434 1 93.44 47 ILE B O 1
ATOM 4823 N N . ARG B 1 48 ? 21.188 -33.281 -7.207 1 96.69 48 ARG B N 1
ATOM 4824 C CA . ARG B 1 48 ? 21.109 -32.531 -5.965 1 96.69 48 ARG B CA 1
ATOM 4825 C C . ARG B 1 48 ? 21.969 -31.266 -6.043 1 96.69 48 ARG B C 1
ATOM 4827 O O . ARG B 1 48 ? 23.141 -31.328 -6.414 1 96.69 48 ARG B O 1
ATOM 4834 N N . LEU B 1 49 ? 21.406 -30.172 -5.742 1 97.06 49 LEU B N 1
ATOM 4835 C CA . LEU B 1 49 ? 22.109 -28.891 -5.789 1 97.06 49 LEU B CA 1
ATOM 4836 C C . LEU B 1 49 ? 22.141 -28.234 -4.414 1 97.06 49 LEU B C 1
ATOM 4838 O O . LEU B 1 49 ? 21.078 -27.922 -3.857 1 97.06 49 LEU B O 1
ATOM 4842 N N . THR B 1 50 ? 23.328 -28.078 -3.881 1 98.19 50 THR B N 1
ATOM 4843 C CA . THR B 1 50 ? 23.484 -27.25 -2.691 1 98.19 50 THR B CA 1
ATOM 4844 C C . THR B 1 50 ? 23.359 -25.766 -3.051 1 98.19 50 THR B C 1
ATOM 4846 O O . THR B 1 50 ? 23.359 -25.406 -4.23 1 98.19 50 THR B O 1
ATOM 4849 N N . PHE B 1 51 ? 23.188 -24.922 -2.062 1 98.12 51 PHE B N 1
ATOM 4850 C CA . PHE B 1 51 ? 23.141 -23.5 -2.328 1 98.12 51 PHE B CA 1
ATOM 4851 C C . PHE B 1 51 ? 24.438 -23.031 -2.988 1 98.12 51 PHE B C 1
ATOM 4853 O O . PHE B 1 51 ? 24.406 -22.156 -3.863 1 98.12 51 PHE B O 1
ATOM 4860 N N . ALA B 1 52 ? 25.547 -23.562 -2.604 1 98.25 52 ALA B N 1
ATOM 4861 C CA . ALA B 1 52 ? 26.828 -23.234 -3.225 1 98.25 52 ALA B CA 1
ATOM 4862 C C . ALA B 1 52 ? 26.844 -23.656 -4.688 1 98.25 52 ALA B C 1
ATOM 4864 O O . ALA B 1 52 ? 27.312 -22.922 -5.551 1 98.25 52 ALA B O 1
ATOM 4865 N N . ASP B 1 53 ? 26.406 -24.922 -4.957 1 97.75 53 ASP B N 1
ATOM 4866 C CA . ASP B 1 53 ? 26.328 -25.406 -6.328 1 97.75 53 ASP B CA 1
ATOM 4867 C C . ASP B 1 53 ? 25.438 -24.5 -7.184 1 97.75 53 ASP B C 1
ATOM 4869 O O . ASP B 1 53 ? 25.812 -24.125 -8.297 1 97.75 53 ASP B O 1
ATOM 4873 N N . LEU B 1 54 ? 24.281 -24.219 -6.621 1 97.5 54 LEU B N 1
ATOM 4874 C CA . LEU B 1 54 ? 23.328 -23.391 -7.332 1 97.5 54 LEU B CA 1
ATOM 4875 C C . LEU B 1 54 ? 23.922 -22.016 -7.645 1 97.5 54 LEU B C 1
ATOM 4877 O O . LEU B 1 54 ? 23.797 -21.531 -8.766 1 97.5 54 LEU B O 1
ATOM 4881 N N . HIS B 1 55 ? 24.531 -21.422 -6.652 1 97.69 55 HIS B N 1
ATOM 4882 C CA . HIS B 1 55 ? 25.156 -20.109 -6.805 1 97.69 55 HIS B CA 1
ATOM 4883 C C . HIS B 1 55 ? 26.188 -20.109 -7.922 1 97.69 55 HIS B C 1
ATOM 4885 O O . HIS B 1 55 ? 26.172 -19.234 -8.781 1 97.69 55 HIS B O 1
ATOM 4891 N N . ARG B 1 56 ? 27.047 -21.078 -7.945 1 96.88 56 ARG B N 1
ATOM 4892 C CA . ARG B 1 56 ? 28.094 -21.203 -8.953 1 96.88 56 ARG B CA 1
ATOM 4893 C C . ARG B 1 56 ? 27.5 -21.359 -10.352 1 96.88 56 ARG B C 1
ATOM 4895 O O . ARG B 1 56 ? 27.891 -20.672 -11.289 1 96.88 56 ARG B O 1
ATOM 4902 N N . GLN B 1 57 ? 26.594 -22.25 -10.508 1 96.94 57 GLN B N 1
ATOM 4903 C CA . GLN B 1 57 ? 26 -22.547 -11.812 1 96.94 57 GLN B CA 1
ATOM 4904 C C . GLN B 1 57 ? 25.172 -21.375 -12.328 1 96.94 57 GLN B C 1
ATOM 4906 O O . GLN B 1 57 ? 25.219 -21.047 -13.516 1 96.94 57 GLN B O 1
ATOM 4911 N N . VAL B 1 58 ? 24.391 -20.75 -11.414 1 97.44 58 VAL B N 1
ATOM 4912 C CA . VAL B 1 58 ? 23.562 -19.609 -11.789 1 97.44 58 VAL B CA 1
ATOM 4913 C C . VAL B 1 58 ? 24.453 -18.453 -12.258 1 97.44 58 VAL B C 1
ATOM 4915 O O . VAL B 1 58 ? 24.156 -17.828 -13.281 1 97.44 58 VAL B O 1
ATOM 4918 N N . ASN B 1 59 ? 25.547 -18.188 -11.531 1 97.19 59 ASN B N 1
ATOM 4919 C CA . ASN B 1 59 ? 26.453 -17.109 -11.922 1 97.19 59 ASN B CA 1
ATOM 4920 C C . ASN B 1 59 ? 27.125 -17.406 -13.258 1 97.19 59 ASN B C 1
ATOM 4922 O O . ASN B 1 59 ? 27.328 -16.5 -14.07 1 97.19 59 ASN B O 1
ATOM 4926 N N . ALA B 1 60 ? 27.5 -18.641 -13.477 1 96.62 60 ALA B N 1
ATOM 4927 C CA . ALA B 1 60 ? 28.078 -19.031 -14.758 1 96.62 60 ALA B CA 1
ATOM 4928 C C . ALA B 1 60 ? 27.094 -18.797 -15.898 1 96.62 60 ALA B C 1
ATOM 4930 O O . ALA B 1 60 ? 27.469 -18.219 -16.922 1 96.62 60 ALA B O 1
ATOM 4931 N N . LEU B 1 61 ? 25.906 -19.25 -15.719 1 96.81 61 LEU B N 1
ATOM 4932 C CA . LEU B 1 61 ? 24.891 -19.109 -16.766 1 96.81 61 LEU B CA 1
ATOM 4933 C C . LEU B 1 61 ? 24.547 -17.641 -16.969 1 96.81 61 LEU B C 1
ATOM 4935 O O . LEU B 1 61 ? 24.359 -17.188 -18.109 1 96.81 61 LEU B O 1
ATOM 4939 N N . ALA B 1 62 ? 24.359 -16.875 -15.867 1 98.06 62 ALA B N 1
ATOM 4940 C CA . ALA B 1 62 ? 24.078 -15.438 -15.953 1 98.06 62 ALA B CA 1
ATOM 4941 C C . ALA B 1 62 ? 25.172 -14.719 -16.75 1 98.06 62 ALA B C 1
ATOM 4943 O O . ALA B 1 62 ? 24.859 -13.883 -17.609 1 98.06 62 ALA B O 1
ATOM 4944 N N . THR B 1 63 ? 26.422 -15.07 -16.422 1 97.69 63 THR B N 1
ATOM 4945 C CA . THR B 1 63 ? 27.531 -14.5 -17.188 1 97.69 63 THR B CA 1
ATOM 4946 C C . THR B 1 63 ? 27.438 -14.867 -18.656 1 97.69 63 THR B C 1
ATOM 4948 O O . THR B 1 63 ? 27.641 -14.023 -19.531 1 97.69 63 THR B O 1
ATOM 4951 N N . GLY B 1 64 ? 27.141 -16.109 -18.875 1 96.38 64 GLY B N 1
ATOM 4952 C CA . GLY B 1 64 ? 26.938 -16.547 -20.25 1 96.38 64 GLY B CA 1
ATOM 4953 C C . GLY B 1 64 ? 25.844 -15.781 -20.969 1 96.38 64 GLY B C 1
ATOM 4954 O O . GLY B 1 64 ? 25.984 -15.422 -22.141 1 96.38 64 GLY B O 1
ATOM 4955 N N . PHE B 1 65 ? 24.688 -15.539 -20.312 1 96.75 65 PHE B N 1
ATOM 4956 C CA . PHE B 1 65 ? 23.594 -14.766 -20.891 1 96.75 65 PHE B CA 1
ATOM 4957 C C . PHE B 1 65 ? 24.062 -13.367 -21.266 1 96.75 65 PHE B C 1
ATOM 4959 O O . PHE B 1 65 ? 23.688 -12.852 -22.328 1 96.75 65 PHE B O 1
ATOM 4966 N N . LEU B 1 66 ? 24.828 -12.75 -20.391 1 96.88 66 LEU B N 1
ATOM 4967 C CA . LEU B 1 66 ? 25.359 -11.43 -20.672 1 96.88 66 LEU B CA 1
ATOM 4968 C C . LEU B 1 66 ? 26.281 -11.469 -21.891 1 96.88 66 LEU B C 1
ATOM 4970 O O . LEU B 1 66 ? 26.25 -10.57 -22.734 1 96.88 66 LEU B O 1
ATOM 4974 N N . CYS B 1 67 ? 27.078 -12.5 -22.016 1 93.38 67 CYS B N 1
ATOM 4975 C CA . CYS B 1 67 ? 28.031 -12.648 -23.094 1 93.38 67 CYS B CA 1
ATOM 4976 C C . CYS B 1 67 ? 27.328 -12.797 -24.438 1 93.38 67 CYS B C 1
ATOM 4978 O O . CYS B 1 67 ? 27.844 -12.383 -25.469 1 93.38 67 CYS B O 1
ATOM 4980 N N . VAL B 1 68 ? 26.141 -13.336 -24.438 1 91 68 VAL B N 1
ATOM 4981 C CA . VAL B 1 68 ? 25.438 -13.523 -25.703 1 91 68 VAL B CA 1
ATOM 4982 C C . VAL B 1 68 ? 24.562 -12.297 -26 1 91 68 VAL B C 1
ATOM 4984 O O . VAL B 1 68 ? 23.781 -12.297 -26.953 1 91 68 VAL B O 1
ATOM 4987 N N . GLY B 1 69 ? 24.562 -11.312 -25.062 1 92.56 69 GLY B N 1
ATOM 4988 C CA . GLY B 1 69 ? 24 -10.023 -25.406 1 92.56 69 GLY B CA 1
ATOM 4989 C C . GLY B 1 69 ? 22.719 -9.703 -24.641 1 92.56 69 GLY B C 1
ATOM 4990 O O . GLY B 1 69 ? 22.109 -8.656 -24.859 1 92.56 69 GLY B O 1
ATOM 4991 N N . LEU B 1 70 ? 22.234 -10.594 -23.797 1 95.88 70 LEU B N 1
ATOM 4992 C CA . LEU B 1 70 ? 21.078 -10.266 -22.969 1 95.88 70 LEU B CA 1
ATOM 4993 C C . LEU B 1 70 ? 21.406 -9.125 -22.016 1 95.88 70 LEU B C 1
ATOM 4995 O O . LEU B 1 70 ? 22.516 -9.078 -21.453 1 95.88 70 LEU B O 1
ATOM 4999 N N . LYS B 1 71 ? 20.453 -8.266 -21.812 1 96.06 71 LYS B N 1
ATOM 5000 C CA . LYS B 1 71 ? 20.625 -7.105 -20.953 1 96.06 71 LYS B CA 1
ATOM 5001 C C . LYS B 1 71 ? 19.484 -7.012 -19.938 1 96.06 71 LYS B C 1
ATOM 5003 O O . LYS B 1 71 ? 18.406 -7.57 -20.141 1 96.06 71 LYS B O 1
ATOM 5008 N N . ARG B 1 72 ? 19.75 -6.258 -18.875 1 95.94 72 ARG B N 1
ATOM 5009 C CA . ARG B 1 72 ? 18.719 -5.934 -17.906 1 95.94 72 ARG B CA 1
ATOM 5010 C C . ARG B 1 72 ? 17.5 -5.324 -18.609 1 95.94 72 ARG B C 1
ATOM 5012 O O . ARG B 1 72 ? 17.641 -4.43 -19.438 1 95.94 72 ARG B O 1
ATOM 5019 N N . GLY B 1 73 ? 16.344 -5.867 -18.281 1 96.19 73 GLY B N 1
ATOM 5020 C CA . GLY B 1 73 ? 15.133 -5.344 -18.875 1 96.19 73 GLY B CA 1
ATOM 5021 C C . GLY B 1 73 ? 14.664 -6.137 -20.078 1 96.19 73 GLY B C 1
ATOM 5022 O O . GLY B 1 73 ? 13.508 -6.035 -20.484 1 96.19 73 GLY B O 1
ATOM 5023 N N . ASP B 1 74 ? 15.578 -6.934 -20.703 1 97.25 74 ASP B N 1
ATOM 5024 C CA . ASP B 1 74 ? 15.156 -7.824 -21.781 1 97.25 74 ASP B CA 1
ATOM 5025 C C . ASP B 1 74 ? 14.219 -8.914 -21.266 1 97.25 74 ASP B C 1
ATOM 5027 O O . ASP B 1 74 ? 14.188 -9.195 -20.078 1 97.25 74 ASP B O 1
ATOM 5031 N N . THR B 1 75 ? 13.492 -9.484 -22.203 1 97.56 75 THR B N 1
ATOM 5032 C CA . THR B 1 75 ? 12.641 -10.617 -21.859 1 97.56 75 THR B CA 1
ATOM 5033 C C . THR B 1 75 ? 13.188 -11.906 -22.453 1 97.56 75 THR B C 1
ATOM 5035 O O . THR B 1 75 ? 13.508 -11.961 -23.641 1 97.56 75 THR B O 1
ATOM 5038 N N . LEU B 1 76 ? 13.414 -12.859 -21.641 1 97.12 76 LEU B N 1
ATOM 5039 C CA . LEU B 1 76 ? 13.805 -14.211 -22.031 1 97.12 76 LEU B CA 1
ATOM 5040 C C . LEU B 1 76 ? 12.617 -15.164 -21.906 1 97.12 76 LEU B C 1
ATOM 5042 O O . LEU B 1 76 ? 12.023 -15.297 -20.828 1 97.12 76 LEU B O 1
ATOM 5046 N N . GLY B 1 77 ? 12.258 -15.797 -23.047 1 94.12 77 GLY B N 1
ATOM 5047 C CA . GLY B 1 77 ? 11.227 -16.812 -23 1 94.12 77 GLY B CA 1
ATOM 5048 C C . GLY B 1 77 ? 11.758 -18.188 -22.641 1 94.12 77 GLY B C 1
ATOM 5049 O O . GLY B 1 77 ? 12.898 -18.531 -22.969 1 94.12 77 GLY B O 1
ATOM 5050 N N . ILE B 1 78 ? 10.961 -18.969 -21.984 1 90.62 78 ILE B N 1
ATOM 5051 C CA . ILE B 1 78 ? 11.297 -20.359 -21.719 1 90.62 78 ILE B CA 1
ATOM 5052 C C . ILE B 1 78 ? 10.109 -21.25 -22.078 1 90.62 78 ILE B C 1
ATOM 5054 O O . ILE B 1 78 ? 8.977 -21 -21.656 1 90.62 78 ILE B O 1
ATOM 5058 N N . LEU B 1 79 ? 10.344 -22.156 -22.969 1 85.81 79 LEU B N 1
ATOM 5059 C CA . LEU B 1 79 ? 9.398 -23.172 -23.422 1 85.81 79 LEU B CA 1
ATOM 5060 C C . LEU B 1 79 ? 9.922 -24.562 -23.109 1 85.81 79 LEU B C 1
ATOM 5062 O O . LEU B 1 79 ? 10.555 -25.203 -23.953 1 85.81 79 LEU B O 1
ATOM 5066 N N . SER B 1 80 ? 9.711 -24.969 -21.891 1 79.5 80 SER B N 1
ATOM 5067 C CA . SER B 1 80 ? 10.266 -26.234 -21.422 1 79.5 80 SER B CA 1
ATOM 5068 C C . SER B 1 80 ? 9.445 -26.812 -20.266 1 79.5 80 SER B C 1
ATOM 5070 O O . SER B 1 80 ? 8.75 -26.078 -19.562 1 79.5 80 SER B O 1
ATOM 5072 N N . SER B 1 81 ? 9.453 -28.125 -20.188 1 72.19 81 SER B N 1
ATOM 5073 C CA . SER B 1 81 ? 8.914 -28.766 -19 1 72.19 81 SER B CA 1
ATOM 5074 C C . SER B 1 81 ? 9.82 -28.547 -17.797 1 72.19 81 SER B C 1
ATOM 5076 O O . SER B 1 81 ? 10.914 -28 -17.922 1 72.19 81 SER B O 1
ATOM 5078 N N . CYS B 1 82 ? 9.383 -29.016 -16.641 1 69.5 82 CYS B N 1
ATOM 5079 C CA . CYS B 1 82 ? 10.148 -28.812 -15.422 1 69.5 82 CYS B CA 1
ATOM 5080 C C . CYS B 1 82 ? 11.398 -29.688 -15.406 1 69.5 82 CYS B C 1
ATOM 5082 O O . CYS B 1 82 ? 11.312 -30.906 -15.469 1 69.5 82 CYS B O 1
ATOM 5084 N N . ALA B 1 83 ? 12.5 -29.141 -15.68 1 76.75 83 ALA B N 1
ATOM 5085 C CA . ALA B 1 83 ? 13.82 -29.766 -15.625 1 76.75 83 ALA B CA 1
ATOM 5086 C C . ALA B 1 83 ? 14.781 -28.938 -14.781 1 76.75 83 ALA B C 1
ATOM 5088 O O . ALA B 1 83 ? 14.523 -27.766 -14.5 1 76.75 83 ALA B O 1
ATOM 5089 N N . PRO B 1 84 ? 15.805 -29.547 -14.25 1 83.25 84 PRO B N 1
ATOM 5090 C CA . PRO B 1 84 ? 16.766 -28.812 -13.445 1 83.25 84 PRO B CA 1
ATOM 5091 C C . PRO B 1 84 ? 17.25 -27.531 -14.133 1 83.25 84 PRO B C 1
ATOM 5093 O O . PRO B 1 84 ? 17.484 -26.516 -13.477 1 83.25 84 PRO B O 1
ATOM 5096 N N . GLU B 1 85 ? 17.359 -27.594 -15.438 1 87.69 85 GLU B N 1
ATOM 5097 C CA . GLU B 1 85 ? 17.828 -26.453 -16.203 1 87.69 85 GLU B CA 1
ATOM 5098 C C . GLU B 1 85 ? 16.859 -25.281 -16.109 1 87.69 85 GLU B C 1
ATOM 5100 O O . GLU B 1 85 ? 17.25 -24.125 -16.219 1 87.69 85 GLU B O 1
ATOM 5105 N N . TYR B 1 86 ? 15.586 -25.641 -15.961 1 88.12 86 TYR B N 1
ATOM 5106 C CA . TYR B 1 86 ? 14.57 -24.609 -15.828 1 88.12 86 TYR B CA 1
ATOM 5107 C C . TYR B 1 86 ? 14.883 -23.688 -14.656 1 88.12 86 TYR B C 1
ATOM 5109 O O . TYR B 1 86 ? 14.789 -22.469 -14.773 1 88.12 86 TYR B O 1
ATOM 5117 N N . ILE B 1 87 ? 15.305 -24.281 -13.539 1 91.12 87 ILE B N 1
ATOM 5118 C CA . ILE B 1 87 ? 15.617 -23.531 -12.312 1 91.12 87 ILE B CA 1
ATOM 5119 C C . ILE B 1 87 ? 16.828 -22.641 -12.555 1 91.12 87 ILE B C 1
ATOM 5121 O O . ILE B 1 87 ? 16.844 -21.484 -12.141 1 91.12 87 ILE B O 1
ATOM 5125 N N . LEU B 1 88 ? 17.797 -23.203 -13.219 1 93.88 88 LEU B N 1
ATOM 5126 C CA . LEU B 1 88 ? 19.016 -22.453 -13.484 1 93.88 88 LEU B CA 1
ATOM 5127 C C . LEU B 1 88 ? 18.719 -21.25 -14.375 1 93.88 88 LEU B C 1
ATOM 5129 O O . LEU B 1 88 ? 19.203 -20.141 -14.117 1 93.88 88 LEU B O 1
ATOM 5133 N N . VAL B 1 89 ? 17.906 -21.469 -15.375 1 94.19 89 VAL B N 1
ATOM 5134 C CA . VAL B 1 89 ? 17.547 -20.391 -16.312 1 94.19 89 VAL B CA 1
ATOM 5135 C C . VAL B 1 89 ? 16.797 -19.297 -15.57 1 94.19 89 VAL B C 1
ATOM 5137 O O . VAL B 1 89 ? 17.094 -18.109 -15.742 1 94.19 89 VAL B O 1
ATOM 5140 N N . GLN B 1 90 ? 15.867 -19.719 -14.805 1 94.25 90 GLN B N 1
ATOM 5141 C CA . GLN B 1 90 ? 15.055 -18.766 -14.055 1 94.25 90 GLN B CA 1
ATOM 5142 C C . GLN B 1 90 ? 15.922 -17.906 -13.133 1 94.25 90 GLN B C 1
ATOM 5144 O O . GLN B 1 90 ? 15.797 -16.672 -13.125 1 94.25 90 GLN B O 1
ATOM 5149 N N . MET B 1 91 ? 16.797 -18.547 -12.414 1 96.31 91 MET B N 1
ATOM 5150 C CA . MET B 1 91 ? 17.625 -17.828 -11.438 1 96.31 91 MET B CA 1
ATOM 5151 C C . MET B 1 91 ? 18.656 -16.953 -12.141 1 96.31 91 MET B C 1
ATOM 5153 O O . MET B 1 91 ? 18.953 -15.852 -11.688 1 96.31 91 MET B O 1
ATOM 5157 N N . ALA B 1 92 ? 19.219 -17.453 -13.188 1 97.62 92 ALA B N 1
ATOM 5158 C CA . ALA B 1 92 ? 20.219 -16.703 -13.922 1 97.62 92 ALA B CA 1
ATOM 5159 C C . ALA B 1 92 ? 19.625 -15.445 -14.531 1 97.62 92 ALA B C 1
ATOM 5161 O O . ALA B 1 92 ? 20.203 -14.359 -14.438 1 97.62 92 ALA B O 1
ATOM 5162 N N . ALA B 1 93 ? 18.469 -15.602 -15.156 1 97.88 93 ALA B N 1
ATOM 5163 C CA . ALA B 1 93 ? 17.781 -14.453 -15.719 1 97.88 93 ALA B CA 1
ATOM 5164 C C . ALA B 1 93 ? 17.469 -13.414 -14.641 1 97.88 93 ALA B C 1
ATOM 5166 O O . ALA B 1 93 ? 17.75 -12.227 -14.82 1 97.88 93 ALA B O 1
ATOM 5167 N N . ALA B 1 94 ? 16.984 -13.883 -13.531 1 97.69 94 ALA B N 1
ATOM 5168 C CA . ALA B 1 94 ? 16.625 -13 -12.43 1 97.69 94 ALA B CA 1
ATOM 5169 C C . ALA B 1 94 ? 17.844 -12.273 -11.875 1 97.69 94 ALA B C 1
ATOM 5171 O O . ALA B 1 94 ? 17.75 -11.117 -11.461 1 97.69 94 ALA B O 1
ATOM 5172 N N . THR B 1 95 ? 18.938 -12.953 -11.844 1 97.56 95 THR B N 1
ATOM 5173 C CA . THR B 1 95 ? 20.172 -12.398 -11.273 1 97.56 95 THR B CA 1
ATOM 5174 C C . THR B 1 95 ? 20.641 -11.188 -12.07 1 97.56 95 THR B C 1
ATOM 5176 O O . THR B 1 95 ? 21.219 -10.258 -11.508 1 97.56 95 THR B O 1
ATOM 5179 N N . ILE B 1 96 ? 20.344 -11.141 -13.32 1 97.94 96 ILE B N 1
ATOM 5180 C CA . ILE B 1 96 ? 20.875 -10.055 -14.141 1 97.94 96 ILE B CA 1
ATOM 5181 C C . ILE B 1 96 ? 19.734 -9.156 -14.609 1 97.94 96 ILE B C 1
ATOM 5183 O O . ILE B 1 96 ? 19.906 -8.344 -15.523 1 97.94 96 ILE B O 1
ATOM 5187 N N . GLY B 1 97 ? 18.531 -9.289 -14.07 1 98.06 97 GLY B N 1
ATOM 5188 C CA . GLY B 1 97 ? 17.422 -8.383 -14.32 1 98.06 97 GLY B CA 1
ATOM 5189 C C . GLY B 1 97 ? 16.703 -8.656 -15.633 1 98.06 97 GLY B C 1
ATOM 5190 O O . GLY B 1 97 ? 16.078 -7.758 -16.203 1 98.06 97 GLY B O 1
ATOM 5191 N N . VAL B 1 98 ? 16.906 -9.82 -16.172 1 98.38 98 VAL B N 1
ATOM 5192 C CA . VAL B 1 98 ? 16.172 -10.273 -17.359 1 98.38 98 VAL B CA 1
ATOM 5193 C C . VAL B 1 98 ? 14.82 -10.836 -16.938 1 98.38 98 VAL B C 1
ATOM 5195 O O . VAL B 1 98 ? 14.727 -11.594 -15.969 1 98.38 98 VAL B O 1
ATOM 5198 N N . ILE B 1 99 ? 13.789 -10.422 -17.641 1 98 99 ILE B N 1
ATOM 5199 C CA . ILE B 1 99 ? 12.422 -10.836 -17.312 1 98 99 ILE B CA 1
ATOM 5200 C C . ILE B 1 99 ? 12.141 -12.203 -17.953 1 98 99 ILE B C 1
ATOM 5202 O O . ILE B 1 99 ? 12.336 -12.391 -19.141 1 98 99 ILE B O 1
ATOM 5206 N N . LEU B 1 100 ? 11.734 -13.086 -17.172 1 96.06 100 LEU B N 1
ATOM 5207 C CA . LEU B 1 100 ? 11.438 -14.414 -17.703 1 96.06 100 LEU B CA 1
ATOM 5208 C C . LEU B 1 100 ? 9.969 -14.523 -18.094 1 96.06 100 LEU B C 1
ATOM 5210 O O . LEU B 1 100 ? 9.078 -14.328 -17.266 1 96.06 100 LEU B O 1
ATOM 5214 N N . ALA B 1 101 ? 9.766 -14.812 -19.344 1 94.25 101 ALA B N 1
ATOM 5215 C CA . ALA B 1 101 ? 8.43 -15.141 -19.859 1 94.25 101 ALA B CA 1
ATOM 5216 C C . ALA B 1 101 ? 8.234 -16.656 -19.938 1 94.25 101 ALA B C 1
ATOM 5218 O O . ALA B 1 101 ? 8.875 -17.328 -20.75 1 94.25 101 ALA B O 1
ATOM 5219 N N . ARG B 1 102 ? 7.324 -17.125 -19.188 1 87.88 102 ARG B N 1
ATOM 5220 C CA . ARG B 1 102 ? 7.113 -18.562 -19.062 1 87.88 102 ARG B CA 1
ATOM 5221 C C . ARG B 1 102 ? 5.996 -19.031 -19.984 1 87.88 102 ARG B C 1
ATOM 5223 O O . ARG B 1 102 ? 4.844 -18.625 -19.828 1 87.88 102 ARG B O 1
ATOM 5230 N N . PHE B 1 103 ? 6.391 -19.906 -20.938 1 83.62 103 PHE B N 1
ATOM 5231 C CA . PHE B 1 103 ? 5.41 -20.438 -21.859 1 83.62 103 PHE B CA 1
ATOM 5232 C C . PHE B 1 103 ? 5.148 -21.906 -21.578 1 83.62 103 PHE B C 1
ATOM 5234 O O . PHE B 1 103 ? 6.082 -22.719 -21.5 1 83.62 103 PHE B O 1
ATOM 5241 N N . HIS B 1 104 ? 3.895 -22.203 -21.422 1 76.19 104 HIS B N 1
ATOM 5242 C CA . HIS B 1 104 ? 3.559 -23.609 -21.203 1 76.19 104 HIS B CA 1
ATOM 5243 C C . HIS B 1 104 ? 3.801 -24.438 -22.469 1 76.19 104 HIS B C 1
ATOM 5245 O O . HIS B 1 104 ? 3.467 -24 -23.578 1 76.19 104 HIS B O 1
ATOM 5251 N N . ILE B 1 105 ? 4.289 -25.531 -22.375 1 72.62 105 ILE B N 1
ATOM 5252 C CA . ILE B 1 105 ? 4.703 -26.391 -23.484 1 72.62 105 ILE B CA 1
ATOM 5253 C C . ILE B 1 105 ? 3.482 -26.812 -24.297 1 72.62 105 ILE B C 1
ATOM 5255 O O . ILE B 1 105 ? 3.58 -27.047 -25.5 1 72.62 105 ILE B O 1
ATOM 5259 N N . ALA B 1 106 ? 2.297 -26.844 -23.641 1 68.88 106 ALA B N 1
ATOM 5260 C CA . ALA B 1 106 ? 1.089 -27.344 -24.297 1 68.88 106 ALA B CA 1
ATOM 5261 C C . ALA B 1 106 ? 0.298 -26.188 -24.906 1 68.88 106 ALA B C 1
ATOM 5263 O O . ALA B 1 106 ? -0.792 -26.391 -25.453 1 68.88 106 ALA B O 1
ATOM 5264 N N . LEU B 1 107 ? 0.834 -25.062 -24.828 1 73.38 107 LEU B N 1
ATOM 5265 C CA . LEU B 1 107 ? 0.129 -23.922 -25.406 1 73.38 107 LEU B CA 1
ATOM 5266 C C . LEU B 1 107 ? -0.009 -24.078 -26.922 1 73.38 107 LEU B C 1
ATOM 5268 O O . LEU B 1 107 ? 0.961 -24.406 -27.609 1 73.38 107 LEU B O 1
ATOM 5272 N N . PRO B 1 108 ? -1.236 -23.812 -27.406 1 73.88 108 PRO B N 1
ATOM 5273 C CA . PRO B 1 108 ? -1.382 -23.828 -28.875 1 73.88 108 PRO B CA 1
ATOM 5274 C C . PRO B 1 108 ? -0.464 -22.828 -29.562 1 73.88 108 PRO B C 1
ATOM 5276 O O . PRO B 1 108 ? -0.126 -21.797 -28.984 1 73.88 108 PRO B O 1
ATOM 5279 N N . ASN B 1 109 ? -0.15 -23.125 -30.828 1 81.62 109 ASN B N 1
ATOM 5280 C CA . ASN B 1 109 ? 0.849 -22.359 -31.562 1 81.62 109 ASN B CA 1
ATOM 5281 C C . ASN B 1 109 ? 0.449 -20.891 -31.688 1 81.62 109 ASN B C 1
ATOM 5283 O O . ASN B 1 109 ? 1.293 -20 -31.578 1 81.62 109 ASN B O 1
ATOM 5287 N N . ASP B 1 110 ? -0.804 -20.641 -31.906 1 79.38 110 ASP B N 1
ATOM 5288 C CA . ASP B 1 110 ? -1.266 -19.266 -32.062 1 79.38 110 ASP B CA 1
ATOM 5289 C C . ASP B 1 110 ? -1.136 -18.484 -30.766 1 79.38 110 ASP B C 1
ATOM 5291 O O . ASP B 1 110 ? -0.743 -17.312 -30.766 1 79.38 110 ASP B O 1
ATOM 5295 N N . LYS B 1 111 ? -1.447 -19.172 -29.703 1 80.94 111 LYS B N 1
ATOM 5296 C CA . LYS B 1 111 ? -1.334 -18.547 -28.391 1 80.94 111 LYS B CA 1
ATOM 5297 C C . LYS B 1 111 ? 0.128 -18.344 -28 1 80.94 111 LYS B C 1
ATOM 5299 O O . LYS B 1 111 ? 0.48 -17.328 -27.391 1 80.94 111 LYS B O 1
ATOM 5304 N N . LEU B 1 112 ? 0.924 -19.312 -28.375 1 84.88 112 LEU B N 1
ATOM 5305 C CA . LEU B 1 112 ? 2.355 -19.203 -28.109 1 84.88 112 LEU B CA 1
ATOM 5306 C C . LEU B 1 112 ? 2.955 -18.031 -28.875 1 84.88 112 LEU B C 1
ATOM 5308 O O . LEU B 1 112 ? 3.699 -17.219 -28.312 1 84.88 112 LEU B O 1
ATOM 5312 N N . LYS B 1 113 ? 2.602 -17.938 -30.156 1 87.31 113 LYS B N 1
ATOM 5313 C CA . LYS B 1 113 ? 3.092 -16.844 -30.984 1 87.31 113 LYS B CA 1
ATOM 5314 C C . LYS B 1 113 ? 2.674 -15.484 -30.406 1 87.31 113 LYS B C 1
ATOM 5316 O O . LYS B 1 113 ? 3.486 -14.562 -30.328 1 87.31 113 LYS B O 1
ATOM 5321 N N . ASN B 1 114 ? 1.464 -15.406 -30.031 1 85.06 114 ASN B N 1
ATOM 5322 C CA . ASN B 1 114 ? 0.949 -14.164 -29.469 1 85.06 114 ASN B CA 1
ATOM 5323 C C . ASN B 1 114 ? 1.659 -13.797 -28.172 1 85.06 114 ASN B C 1
ATOM 5325 O O . ASN B 1 114 ? 1.933 -12.625 -27.922 1 85.06 114 ASN B O 1
ATOM 5329 N N . SER B 1 115 ? 1.896 -14.766 -27.328 1 88.44 115 SER B N 1
ATOM 5330 C CA . SER B 1 115 ? 2.596 -14.523 -26.078 1 88.44 115 SER B CA 1
ATOM 5331 C C . SER B 1 115 ? 4.023 -14.039 -26.328 1 88.44 115 SER B C 1
ATOM 5333 O O . SER B 1 115 ? 4.516 -13.156 -25.625 1 88.44 115 SER B O 1
ATOM 5335 N N . MET B 1 116 ? 4.625 -14.609 -27.297 1 90.25 116 MET B N 1
ATOM 5336 C CA . MET B 1 116 ? 5.984 -14.211 -27.656 1 90.25 116 MET B CA 1
ATOM 5337 C C . MET B 1 116 ? 6 -12.781 -28.203 1 90.25 116 MET B C 1
ATOM 5339 O O . MET B 1 116 ? 6.918 -12.016 -27.922 1 90.25 116 MET B O 1
ATOM 5343 N N . LEU B 1 117 ? 5.012 -12.477 -29 1 90.38 117 LEU B N 1
ATOM 5344 C CA . LEU B 1 117 ? 4.883 -11.133 -29.547 1 90.38 117 LEU B CA 1
ATOM 5345 C C . LEU B 1 117 ? 4.668 -10.109 -28.438 1 90.38 117 LEU B C 1
ATOM 5347 O O . LEU B 1 117 ? 5.344 -9.078 -28.391 1 90.38 117 LEU B O 1
ATOM 5351 N N . LYS B 1 118 ? 3.797 -10.414 -27.516 1 89.88 118 LYS B N 1
ATOM 5352 C CA . LYS B 1 118 ? 3.436 -9.484 -26.453 1 89.88 118 LYS B CA 1
ATOM 5353 C C . LYS B 1 118 ? 4.594 -9.289 -25.469 1 89.88 118 LYS B C 1
ATOM 5355 O O . LYS B 1 118 ? 4.793 -8.195 -24.953 1 89.88 118 LYS B O 1
ATOM 5360 N N . SER B 1 119 ? 5.336 -10.344 -25.234 1 93.31 119 SER B N 1
ATOM 5361 C CA . SER B 1 119 ? 6.441 -10.258 -24.297 1 93.31 119 SER B CA 1
ATOM 5362 C C . SER B 1 119 ? 7.672 -9.625 -24.938 1 93.31 119 SER B C 1
ATOM 5364 O O . SER B 1 119 ? 8.617 -9.25 -24.234 1 93.31 119 SER B O 1
ATOM 5366 N N . GLU B 1 120 ? 7.68 -9.609 -26.234 1 93.81 120 GLU B N 1
ATOM 5367 C CA . GLU B 1 120 ? 8.82 -9.102 -26.984 1 93.81 120 GLU B CA 1
ATOM 5368 C C . GLU B 1 120 ? 10.109 -9.812 -26.578 1 93.81 120 GLU B C 1
ATOM 5370 O O . GLU B 1 120 ? 11.148 -9.172 -26.422 1 93.81 120 GLU B O 1
ATOM 5375 N N . CYS B 1 121 ? 9.984 -11.109 -26.328 1 94.19 121 CYS B N 1
ATOM 5376 C CA . CYS B 1 121 ? 11.172 -11.844 -25.906 1 94.19 121 CYS B CA 1
ATOM 5377 C C . CYS B 1 121 ? 12.25 -11.805 -26.984 1 94.19 121 CYS B C 1
ATOM 5379 O O . CYS B 1 121 ? 11.953 -11.961 -28.156 1 94.19 121 CYS B O 1
ATOM 5381 N N . VAL B 1 122 ? 13.445 -11.594 -26.578 1 95.12 122 VAL B N 1
ATOM 5382 C CA . VAL B 1 122 ? 14.57 -11.445 -27.5 1 95.12 122 VAL B CA 1
ATOM 5383 C C . VAL B 1 122 ? 15.328 -12.766 -27.609 1 95.12 122 VAL B C 1
ATOM 5385 O O . VAL B 1 122 ? 16.109 -12.961 -28.547 1 95.12 122 VAL B O 1
ATOM 5388 N N . ALA B 1 123 ? 15.133 -13.617 -26.672 1 94 123 ALA B N 1
ATOM 5389 C CA . ALA B 1 123 ? 15.695 -14.969 -26.672 1 94 123 ALA B CA 1
ATOM 5390 C C . ALA B 1 123 ? 14.695 -15.984 -26.125 1 94 123 ALA B C 1
ATOM 5392 O O . ALA B 1 123 ? 13.742 -15.617 -25.438 1 94 123 ALA B O 1
ATOM 5393 N N . LEU B 1 124 ? 14.867 -17.266 -26.562 1 92.12 124 LEU B N 1
ATOM 5394 C CA . LEU B 1 124 ? 13.977 -18.344 -26.141 1 92.12 124 LEU B CA 1
ATOM 5395 C C . LEU B 1 124 ? 14.773 -19.578 -25.75 1 92.12 124 LEU B C 1
ATOM 5397 O O . LEU B 1 124 ? 15.594 -20.062 -26.531 1 92.12 124 LEU B O 1
ATOM 5401 N N . VAL B 1 125 ? 14.57 -20.016 -24.516 1 91.38 125 VAL B N 1
ATOM 5402 C CA . VAL B 1 125 ? 15.125 -21.297 -24.078 1 91.38 125 VAL B CA 1
ATOM 5403 C C . VAL B 1 125 ? 14.109 -22.406 -24.312 1 91.38 125 VAL B C 1
ATOM 5405 O O . VAL B 1 125 ? 12.953 -22.297 -23.891 1 91.38 125 VAL B O 1
ATOM 5408 N N . ILE B 1 126 ? 14.523 -23.469 -24.953 1 86.88 126 ILE B N 1
ATOM 5409 C CA . ILE B 1 126 ? 13.594 -24.547 -25.25 1 86.88 126 ILE B CA 1
ATOM 5410 C C . ILE B 1 126 ? 14.086 -25.844 -24.609 1 86.88 126 ILE B C 1
ATOM 5412 O O . ILE B 1 126 ? 15.289 -26.109 -24.547 1 86.88 126 ILE B O 1
ATOM 5416 N N . GLY B 1 127 ? 13.141 -26.562 -23.953 1 75.38 127 GLY B N 1
ATOM 5417 C CA . GLY B 1 127 ? 13.43 -27.875 -23.406 1 75.38 127 GLY B CA 1
ATOM 5418 C C . GLY B 1 127 ? 13.172 -29 -24.391 1 75.38 127 GLY B C 1
ATOM 5419 O O . GLY B 1 127 ? 12.359 -28.859 -25.312 1 75.38 127 GLY B O 1
ATOM 5420 N N . THR B 1 128 ? 14.203 -29.938 -24.75 1 59.06 128 THR B N 1
ATOM 5421 C CA . THR B 1 128 ? 14.164 -30.922 -25.812 1 59.06 128 THR B CA 1
ATOM 5422 C C . THR B 1 128 ? 13.305 -32.125 -25.422 1 59.06 128 THR B C 1
ATOM 5424 O O . THR B 1 128 ? 13.094 -33.031 -26.219 1 59.06 128 THR B O 1
ATOM 5427 N N . THR B 1 129 ? 12.875 -32.156 -24.188 1 52.47 129 THR B N 1
ATOM 5428 C CA . THR B 1 129 ? 12.461 -33.562 -24.156 1 52.47 129 THR B CA 1
ATOM 5429 C C . THR B 1 129 ? 11.508 -33.875 -25.297 1 52.47 129 THR B C 1
ATOM 5431 O O . THR B 1 129 ? 11.328 -35.031 -25.656 1 52.47 129 THR B O 1
ATOM 5434 N N . ASP B 1 130 ? 10.477 -33.156 -25.344 1 49.84 130 ASP B N 1
ATOM 5435 C CA . ASP B 1 130 ? 9.398 -33.688 -26.172 1 49.84 130 ASP B CA 1
ATOM 5436 C C . ASP B 1 130 ? 9.469 -33.125 -27.594 1 49.84 130 ASP B C 1
ATOM 5438 O O . ASP B 1 130 ? 9.219 -31.953 -27.828 1 49.84 130 ASP B O 1
ATOM 5442 N N . GLY B 1 131 ? 10.219 -34.062 -28.344 1 54.25 131 GLY B N 1
ATOM 5443 C CA . GLY B 1 131 ? 10.406 -34.094 -29.781 1 54.25 131 GLY B CA 1
ATOM 5444 C C . GLY B 1 131 ? 9.914 -32.844 -30.484 1 54.25 131 GLY B C 1
ATOM 5445 O O . GLY B 1 131 ? 10.641 -32.219 -31.266 1 54.25 131 GLY B O 1
ATOM 5446 N N . ASP B 1 132 ? 8.68 -32.406 -30.328 1 66 132 ASP B N 1
ATOM 5447 C CA . ASP B 1 132 ? 7.875 -31.688 -31.312 1 66 132 ASP B CA 1
ATOM 5448 C C . ASP B 1 132 ? 7.969 -30.172 -31.094 1 66 132 ASP B C 1
ATOM 5450 O O . ASP B 1 132 ? 7.316 -29.406 -31.812 1 66 132 ASP B O 1
ATOM 5454 N N . VAL B 1 133 ? 8.984 -29.672 -30.203 1 74.56 133 VAL B N 1
ATOM 5455 C CA . VAL B 1 133 ? 8.992 -28.234 -29.953 1 74.56 133 VAL B CA 1
ATOM 5456 C C . VAL B 1 133 ? 9.602 -27.5 -31.141 1 74.56 133 VAL B C 1
ATOM 5458 O O . VAL B 1 133 ? 9.133 -26.422 -31.531 1 74.56 133 VAL B O 1
ATOM 5461 N N . TYR B 1 134 ? 10.539 -28.094 -31.719 1 73.5 134 TYR B N 1
ATOM 5462 C CA . TYR B 1 134 ? 11.188 -27.469 -32.875 1 73.5 134 TYR B CA 1
ATOM 5463 C C . TYR B 1 134 ? 10.227 -27.359 -34.062 1 73.5 134 TYR B C 1
ATOM 5465 O O . TYR B 1 134 ? 10.18 -26.328 -34.719 1 73.5 134 TYR B O 1
ATOM 5473 N N . LYS B 1 135 ? 9.625 -28.391 -34.188 1 74.69 135 LYS B N 1
ATOM 5474 C CA . LYS B 1 135 ? 8.648 -28.375 -35.281 1 74.69 135 LYS B CA 1
ATOM 5475 C C . LYS B 1 135 ? 7.586 -27.297 -35.062 1 74.69 135 LYS B C 1
ATOM 5477 O O . LYS B 1 135 ? 7.168 -26.625 -36 1 74.69 135 LYS B O 1
ATOM 5482 N N . ARG B 1 136 ? 7.246 -27.219 -33.875 1 79.5 136 ARG B N 1
ATOM 5483 C CA . ARG B 1 136 ? 6.258 -26.203 -33.531 1 79.5 136 ARG B CA 1
ATOM 5484 C C . ARG B 1 136 ? 6.801 -24.797 -33.781 1 79.5 136 ARG B C 1
ATOM 5486 O O . ARG B 1 136 ? 6.094 -23.938 -34.312 1 79.5 136 ARG B O 1
ATOM 5493 N N . LEU B 1 137 ? 8.016 -24.609 -33.406 1 82.62 137 LEU B N 1
ATOM 5494 C CA . LEU B 1 137 ? 8.633 -23.297 -33.594 1 82.62 137 LEU B CA 1
ATOM 5495 C C . LEU B 1 137 ? 8.789 -22.969 -35.062 1 82.62 137 LEU B C 1
ATOM 5497 O O . LEU B 1 137 ? 8.672 -21.812 -35.469 1 82.62 137 LEU B O 1
ATOM 5501 N N . GLU B 1 138 ? 9.016 -23.969 -35.812 1 80.44 138 GLU B N 1
ATOM 5502 C CA . GLU B 1 138 ? 9.125 -23.766 -37.25 1 80.44 138 GLU B CA 1
ATOM 5503 C C . GLU B 1 138 ? 7.789 -23.312 -37.844 1 80.44 138 GLU B C 1
ATOM 5505 O O . GLU B 1 138 ? 7.758 -22.562 -38.812 1 80.44 138 GLU B O 1
ATOM 5510 N N . GLN B 1 139 ? 6.793 -23.828 -37.25 1 81.38 139 GLN B N 1
ATOM 5511 C CA . GLN B 1 139 ? 5.461 -23.438 -37.719 1 81.38 139 GLN B CA 1
ATOM 5512 C C . GLN B 1 139 ? 5.148 -21.984 -37.344 1 81.38 139 GLN B C 1
ATOM 5514 O O . GLN B 1 139 ? 4.508 -21.266 -38.094 1 81.38 139 GLN B O 1
ATOM 5519 N N . ILE B 1 140 ? 5.621 -21.625 -36.219 1 83.25 140 ILE B N 1
ATOM 5520 C CA . ILE B 1 140 ? 5.344 -20.297 -35.656 1 83.25 140 ILE B CA 1
ATOM 5521 C C . ILE B 1 140 ? 6.254 -19.266 -36.312 1 83.25 140 ILE B C 1
ATOM 5523 O O . ILE B 1 140 ? 5.844 -18.125 -36.562 1 83.25 140 ILE B O 1
ATOM 5527 N N . ILE B 1 141 ? 7.477 -19.766 -36.531 1 83.56 141 ILE B N 1
ATOM 5528 C CA . ILE B 1 141 ? 8.492 -18.906 -37.125 1 83.56 141 ILE B CA 1
ATOM 5529 C C . ILE B 1 141 ? 8.984 -19.484 -38.438 1 83.56 141 ILE B C 1
ATOM 5531 O O . ILE B 1 141 ? 10.023 -20.156 -38.5 1 83.56 141 ILE B O 1
ATOM 5535 N N . PRO B 1 142 ? 8.359 -19.156 -39.469 1 75.31 142 PRO B N 1
ATOM 5536 C CA . PRO B 1 142 ? 8.719 -19.766 -40.75 1 75.31 142 PRO B CA 1
ATOM 5537 C C . PRO B 1 142 ? 10.172 -19.5 -41.156 1 75.31 142 PRO B C 1
ATOM 5539 O O . PRO B 1 142 ? 10.797 -20.328 -41.812 1 75.31 142 PRO B O 1
ATOM 5542 N N . ASP B 1 143 ? 10.695 -18.406 -40.719 1 73.5 143 ASP B N 1
ATOM 5543 C CA . ASP B 1 143 ? 12.055 -18.031 -41.094 1 73.5 143 ASP B CA 1
ATOM 5544 C C . ASP B 1 143 ? 13.086 -18.844 -40.344 1 73.5 143 ASP B C 1
ATOM 5546 O O . ASP B 1 143 ? 14.289 -18.75 -40.625 1 73.5 143 ASP B O 1
ATOM 5550 N N . LEU B 1 144 ? 12.672 -19.609 -39.438 1 76.56 144 LEU B N 1
ATOM 5551 C CA . LEU B 1 144 ? 13.594 -20.391 -38.625 1 76.56 144 LEU B CA 1
ATOM 5552 C C . LEU B 1 144 ? 14.297 -21.453 -39.469 1 76.56 144 LEU B C 1
ATOM 5554 O O . LEU B 1 144 ? 15.461 -21.781 -39.219 1 76.56 144 LEU B O 1
ATOM 5558 N N . LYS B 1 145 ? 13.602 -22 -40.375 1 63.72 145 LYS B N 1
ATOM 5559 C CA . LYS B 1 145 ? 14.164 -23.047 -41.25 1 63.72 145 LYS B CA 1
ATOM 5560 C C . LYS B 1 145 ? 15.328 -22.5 -42.062 1 63.72 145 LYS B C 1
ATOM 5562 O O . LYS B 1 145 ? 16.266 -23.234 -42.406 1 63.72 145 LYS B O 1
ATOM 5567 N N . LYS B 1 146 ? 15.18 -21.266 -42.375 1 65.19 146 LYS B N 1
ATOM 5568 C CA . LYS B 1 146 ? 16.156 -20.656 -43.281 1 65.19 146 LYS B CA 1
ATOM 5569 C C . LYS B 1 146 ? 17.328 -20.062 -42.5 1 65.19 146 LYS B C 1
ATOM 5571 O O . LYS B 1 146 ? 18.359 -19.703 -43.062 1 65.19 146 LYS B O 1
ATOM 5576 N N . SER B 1 147 ? 17.062 -19.906 -41.125 1 61.22 147 SER B N 1
ATOM 5577 C CA . SER B 1 147 ? 18.047 -19.188 -40.344 1 61.22 147 SER B CA 1
ATOM 5578 C C . SER B 1 147 ? 19.203 -20.094 -39.938 1 61.22 147 SER B C 1
ATOM 5580 O O . SER B 1 147 ? 19.016 -21.266 -39.656 1 61.22 147 SER B O 1
ATOM 5582 N N . GLY B 1 148 ? 20.391 -19.906 -40.469 1 56.66 148 GLY B N 1
ATOM 5583 C CA . GLY B 1 148 ? 21.578 -20.625 -40.031 1 56.66 148 GLY B CA 1
ATOM 5584 C C . GLY B 1 148 ? 21.844 -20.484 -38.562 1 56.66 148 GLY B C 1
ATOM 5585 O O . GLY B 1 148 ? 20.938 -20.125 -37.781 1 56.66 148 GLY B O 1
ATOM 5586 N N . SER B 1 149 ? 22.984 -20.953 -37.938 1 53.03 149 SER B N 1
ATOM 5587 C CA . SER B 1 149 ? 23.422 -20.938 -36.531 1 53.03 149 SER B CA 1
ATOM 5588 C C . SER B 1 149 ? 23.469 -19.516 -35.969 1 53.03 149 SER B C 1
ATOM 5590 O O . SER B 1 149 ? 23.781 -19.328 -34.812 1 53.03 149 SER B O 1
ATOM 5592 N N . GLY B 1 150 ? 22.938 -18.547 -36.688 1 54.12 150 GLY B N 1
ATOM 5593 C CA . GLY B 1 150 ? 23.172 -17.188 -36.219 1 54.12 150 GLY B CA 1
ATOM 5594 C C . GLY B 1 150 ? 21.938 -16.547 -35.625 1 54.12 150 GLY B C 1
ATOM 5595 O O . GLY B 1 150 ? 21.016 -17.25 -35.188 1 54.12 150 GLY B O 1
ATOM 5596 N N . ILE B 1 151 ? 22.062 -15.195 -35.344 1 57.81 151 ILE B N 1
ATOM 5597 C CA . ILE B 1 151 ? 20.984 -14.336 -34.844 1 57.81 151 ILE B CA 1
ATOM 5598 C C . ILE B 1 151 ? 19.766 -14.469 -35.75 1 57.81 151 ILE B C 1
ATOM 5600 O O . ILE B 1 151 ? 19.859 -14.328 -36.969 1 57.81 151 ILE B O 1
ATOM 5604 N N . LEU B 1 152 ? 18.656 -14.922 -35.094 1 69.12 152 LEU B N 1
ATOM 5605 C CA . LEU B 1 152 ? 17.375 -15.07 -35.781 1 69.12 152 LEU B CA 1
ATOM 5606 C C . LEU B 1 152 ? 16.828 -13.711 -36.219 1 69.12 152 LEU B C 1
ATOM 5608 O O . LEU B 1 152 ? 16.875 -12.75 -35.438 1 69.12 152 LEU B O 1
ATOM 5612 N N . GLN B 1 153 ? 16.766 -13.383 -37.469 1 65 153 GLN B N 1
ATOM 5613 C CA . GLN B 1 153 ? 16.078 -12.188 -37.969 1 65 153 GLN B CA 1
ATOM 5614 C C . GLN B 1 153 ? 14.617 -12.477 -38.25 1 65 153 GLN B C 1
ATOM 5616 O O . GLN B 1 153 ? 14.297 -13.211 -39.188 1 65 153 GLN B O 1
ATOM 5621 N N . THR B 1 154 ? 13.836 -12.18 -37.281 1 71.25 154 THR B N 1
ATOM 5622 C CA . THR B 1 154 ? 12.406 -12.406 -37.469 1 71.25 154 THR B CA 1
ATOM 5623 C C . THR B 1 154 ? 11.688 -11.102 -37.75 1 71.25 154 THR B C 1
ATOM 5625 O O . THR B 1 154 ? 12.109 -10.031 -37.312 1 71.25 154 THR B O 1
ATOM 5628 N N . LYS B 1 155 ? 10.797 -11.047 -38.688 1 67.75 155 LYS B N 1
ATOM 5629 C CA . LYS B 1 155 ? 10.062 -9.844 -39.062 1 67.75 155 LYS B CA 1
ATOM 5630 C C . LYS B 1 155 ? 9.062 -9.445 -37.969 1 67.75 155 LYS B C 1
ATOM 5632 O O . LYS B 1 155 ? 8.891 -8.266 -37.656 1 67.75 155 LYS B O 1
ATOM 5637 N N . GLU B 1 156 ? 8.492 -10.43 -37.375 1 78.94 156 GLU B N 1
ATOM 5638 C CA . GLU B 1 156 ? 7.383 -10.141 -36.469 1 78.94 156 GLU B CA 1
ATOM 5639 C C . GLU B 1 156 ? 7.824 -10.234 -35.031 1 78.94 156 GLU B C 1
ATOM 5641 O O . GLU B 1 156 ? 7.484 -9.375 -34.219 1 78.94 156 GLU B O 1
ATOM 5646 N N . LEU B 1 157 ? 8.633 -11.164 -34.75 1 86 157 LEU B N 1
ATOM 5647 C CA . LEU B 1 157 ? 9.094 -11.383 -33.375 1 86 157 LEU B CA 1
ATOM 5648 C C . LEU B 1 157 ? 10.422 -10.688 -33.156 1 86 157 LEU B C 1
ATOM 5650 O O . LEU B 1 157 ? 11.211 -10.5 -34.062 1 86 157 LEU B O 1
ATOM 5654 N N . LYS B 1 158 ? 10.742 -10.234 -32 1 87.94 158 LYS B N 1
ATOM 5655 C CA . LYS B 1 158 ? 12.016 -9.617 -31.625 1 87.94 158 LYS B CA 1
ATOM 5656 C C . LYS B 1 158 ? 13.055 -10.68 -31.281 1 87.94 158 LYS B C 1
ATOM 5658 O O . LYS B 1 158 ? 14.164 -10.352 -30.859 1 87.94 158 LYS B O 1
ATOM 5663 N N . LEU B 1 159 ? 12.688 -11.867 -31.453 1 89.06 159 LEU B N 1
ATOM 5664 C CA . LEU B 1 159 ? 13.516 -13.016 -31.094 1 89.06 159 LEU B CA 1
ATOM 5665 C C . LEU B 1 159 ? 14.812 -13.023 -31.891 1 89.06 159 LEU B C 1
ATOM 5667 O O . LEU B 1 159 ? 14.789 -13.016 -33.125 1 89.06 159 LEU B O 1
ATOM 5671 N N . GLN B 1 160 ? 15.906 -13.094 -31.172 1 86.69 160 GLN B N 1
ATOM 5672 C CA . GLN B 1 160 ? 17.219 -13.016 -31.828 1 86.69 160 GLN B CA 1
ATOM 5673 C C . GLN B 1 160 ? 17.984 -14.32 -31.656 1 86.69 160 GLN B C 1
ATOM 5675 O O . GLN B 1 160 ? 18.891 -14.617 -32.469 1 86.69 160 GLN B O 1
ATOM 5680 N N . GLN B 1 161 ? 17.641 -15.062 -30.641 1 87.31 161 GLN B N 1
ATOM 5681 C CA . GLN B 1 161 ? 18.422 -16.266 -30.375 1 87.31 161 GLN B CA 1
ATOM 5682 C C . GLN B 1 161 ? 17.547 -17.344 -29.719 1 87.31 161 GLN B C 1
ATOM 5684 O O . GLN B 1 161 ? 16.609 -17.031 -29 1 87.31 161 GLN B O 1
ATOM 5689 N N . ILE B 1 162 ? 17.891 -18.578 -30.047 1 87.94 162 ILE B N 1
ATOM 5690 C CA . ILE B 1 162 ? 17.297 -19.75 -29.406 1 87.94 162 ILE B CA 1
ATOM 5691 C C . ILE B 1 162 ? 18.359 -20.562 -28.688 1 87.94 162 ILE B C 1
ATOM 5693 O O . ILE B 1 162 ? 19.453 -20.766 -29.219 1 87.94 162 ILE B O 1
ATOM 5697 N N . ILE B 1 163 ? 18.094 -20.859 -27.438 1 88.88 163 ILE B N 1
ATOM 5698 C CA . ILE B 1 163 ? 18.984 -21.641 -26.594 1 88.88 163 ILE B CA 1
ATOM 5699 C C . ILE B 1 163 ? 18.328 -22.984 -26.25 1 88.88 163 ILE B C 1
ATOM 5701 O O . ILE B 1 163 ? 17.141 -23.031 -25.938 1 88.88 163 ILE B O 1
ATOM 5705 N N . THR B 1 164 ? 19.094 -24.031 -26.312 1 85 164 THR B N 1
ATOM 5706 C CA . THR B 1 164 ? 18.516 -25.344 -26.047 1 85 164 THR B CA 1
ATOM 5707 C C . THR B 1 164 ? 19.094 -25.938 -24.766 1 85 164 THR B C 1
ATOM 5709 O O . THR B 1 164 ? 20.219 -25.625 -24.375 1 85 164 THR B O 1
ATOM 5712 N N . ASN B 1 165 ? 18.312 -26.703 -24 1 76.38 165 ASN B N 1
ATOM 5713 C CA . ASN B 1 165 ? 18.797 -27.406 -22.812 1 76.38 165 ASN B CA 1
ATOM 5714 C C . ASN B 1 165 ? 19.5 -28.703 -23.172 1 76.38 165 ASN B C 1
ATOM 5716 O O . ASN B 1 165 ? 20.094 -29.344 -22.312 1 76.38 165 ASN B O 1
ATOM 5720 N N . VAL B 1 166 ? 19.406 -29.234 -24.438 1 63.25 166 VAL B N 1
ATOM 5721 C CA . VAL B 1 166 ? 19.984 -30.516 -24.828 1 63.25 166 VAL B CA 1
ATOM 5722 C C . VAL B 1 166 ? 21.344 -30.281 -25.5 1 63.25 166 VAL B C 1
ATOM 5724 O O . VAL B 1 166 ? 21.531 -29.312 -26.234 1 63.25 166 VAL B O 1
ATOM 5727 N N . SER B 1 167 ? 22.344 -30.984 -24.844 1 55.06 167 SER B N 1
ATOM 5728 C CA . SER B 1 167 ? 23.688 -30.953 -25.406 1 55.06 167 SER B CA 1
ATOM 5729 C C . SER B 1 167 ? 23.672 -31.219 -26.906 1 55.06 167 SER B C 1
ATOM 5731 O O . SER B 1 167 ? 24.469 -30.656 -27.656 1 55.06 167 SER B O 1
ATOM 5733 N N . ALA B 1 168 ? 22.859 -32.281 -27.281 1 49.53 168 ALA B N 1
ATOM 5734 C CA . ALA B 1 168 ? 22.969 -32.812 -28.625 1 49.53 168 ALA B CA 1
ATOM 5735 C C . ALA B 1 168 ? 22.391 -31.844 -29.656 1 49.53 168 ALA B C 1
ATOM 5737 O O . ALA B 1 168 ? 22.031 -32.25 -30.766 1 49.53 168 ALA B O 1
ATOM 5738 N N . ALA B 1 169 ? 22.203 -30.672 -29.188 1 51.38 169 ALA B N 1
ATOM 5739 C CA . ALA B 1 169 ? 21.469 -29.891 -30.172 1 51.38 169 ALA B CA 1
ATOM 5740 C C . ALA B 1 169 ? 22.203 -29.859 -31.516 1 51.38 169 ALA B C 1
ATOM 5742 O O . ALA B 1 169 ? 23.438 -29.812 -31.547 1 51.38 169 ALA B O 1
ATOM 5743 N N . GLN B 1 170 ? 21.75 -30.484 -32.531 1 49.28 170 GLN B N 1
ATOM 5744 C CA . GLN B 1 170 ? 22.172 -30.625 -33.938 1 49.28 170 GLN B CA 1
ATOM 5745 C C . GLN B 1 170 ? 22.812 -29.344 -34.438 1 49.28 170 GLN B C 1
ATOM 5747 O O . GLN B 1 170 ? 22.828 -29.094 -35.656 1 49.28 170 GLN B O 1
ATOM 5752 N N . GLY B 1 171 ? 23.531 -28.688 -33.688 1 59.19 171 GLY B N 1
ATOM 5753 C CA . GLY B 1 171 ? 24.5 -27.688 -34.156 1 59.19 171 GLY B CA 1
ATOM 5754 C C . GLY B 1 171 ? 23.875 -26.344 -34.438 1 59.19 171 GLY B C 1
ATOM 5755 O O . GLY B 1 171 ? 24.578 -25.359 -34.688 1 59.19 171 GLY B O 1
ATOM 5756 N N . ARG B 1 172 ? 22.531 -26.219 -34.406 1 69.12 172 ARG B N 1
ATOM 5757 C CA . ARG B 1 172 ? 21.984 -24.953 -34.875 1 69.12 172 ARG B CA 1
ATOM 5758 C C . ARG B 1 172 ? 21.906 -23.938 -33.719 1 69.12 172 ARG B C 1
ATOM 5760 O O . ARG B 1 172 ? 22.203 -22.766 -33.906 1 69.12 172 ARG B O 1
ATOM 5767 N N . TRP B 1 173 ? 21.672 -24.391 -32.5 1 79.25 173 TRP B N 1
ATOM 5768 C CA . TRP B 1 173 ? 21.484 -23.484 -31.391 1 79.25 173 TRP B CA 1
ATOM 5769 C C . TRP B 1 173 ? 22.422 -23.859 -30.234 1 79.25 173 TRP B C 1
ATOM 5771 O O . TRP B 1 173 ? 22.734 -25.031 -30.031 1 79.25 173 TRP B O 1
ATOM 5781 N N . LYS B 1 174 ? 22.875 -22.812 -29.562 1 84.31 174 LYS B N 1
ATOM 5782 C CA . LYS B 1 174 ? 23.75 -23.031 -28.406 1 84.31 174 LYS B CA 1
ATOM 5783 C C . LYS B 1 174 ? 22.984 -23.688 -27.266 1 84.31 174 LYS B C 1
ATOM 5785 O O . LYS B 1 174 ? 21.828 -23.359 -27.016 1 84.31 174 LYS B O 1
ATOM 5790 N N . SER B 1 175 ? 23.672 -24.641 -26.672 1 88.12 175 SER B N 1
ATOM 5791 C CA . SER B 1 175 ? 23.094 -25.266 -25.484 1 88.12 175 SER B CA 1
ATOM 5792 C C . SER B 1 175 ? 23.344 -24.438 -24.234 1 88.12 175 SER B C 1
ATOM 5794 O O . SER B 1 175 ? 24.25 -23.594 -24.234 1 88.12 175 SER B O 1
ATOM 5796 N N . ILE B 1 176 ? 22.594 -24.672 -23.188 1 91 176 ILE B N 1
ATOM 5797 C CA . ILE B 1 176 ? 22.781 -24 -21.906 1 91 176 ILE B CA 1
ATOM 5798 C C . ILE B 1 176 ? 24.203 -24.234 -21.422 1 91 176 ILE B C 1
ATOM 5800 O O . ILE B 1 176 ? 24.859 -23.312 -20.906 1 91 176 ILE B O 1
ATOM 5804 N N . ASP B 1 177 ? 24.719 -25.453 -21.641 1 89.94 177 ASP B N 1
ATOM 5805 C CA . ASP B 1 177 ? 26.078 -25.781 -21.234 1 89.94 177 ASP B CA 1
ATOM 5806 C C . ASP B 1 177 ? 27.109 -24.922 -21.984 1 89.94 177 ASP B C 1
ATOM 5808 O O . ASP B 1 177 ? 28.078 -24.469 -21.391 1 89.94 177 ASP B O 1
ATOM 5812 N N . GLN B 1 178 ? 26.891 -24.781 -23.25 1 90.38 178 GLN B N 1
ATOM 5813 C CA . GLN B 1 178 ? 27.797 -23.984 -24.062 1 90.38 178 GLN B CA 1
ATOM 5814 C C . GLN B 1 178 ? 27.75 -22.516 -23.625 1 90.38 178 GLN B C 1
ATOM 5816 O O . GLN B 1 178 ? 28.781 -21.844 -23.609 1 90.38 178 GLN B O 1
ATOM 5821 N N . ILE B 1 179 ? 26.578 -22.047 -23.312 1 92.62 179 ILE B N 1
ATOM 5822 C CA . ILE B 1 179 ? 26.422 -20.672 -22.875 1 92.62 179 ILE B CA 1
ATOM 5823 C C . ILE B 1 179 ? 27.156 -20.469 -21.547 1 92.62 179 ILE B C 1
ATOM 5825 O O . ILE B 1 179 ? 27.844 -19.453 -21.359 1 92.62 179 ILE B O 1
ATOM 5829 N N . M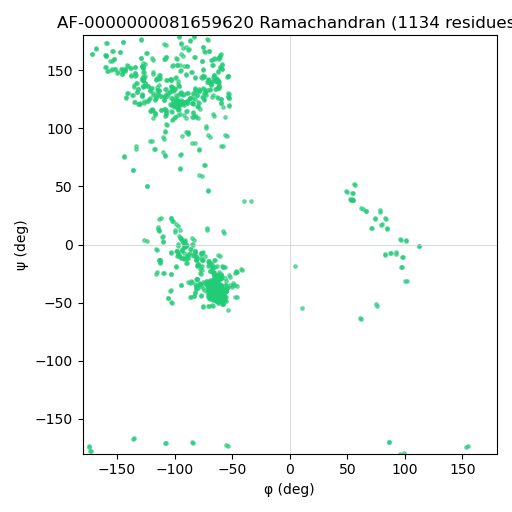ET B 1 180 ? 27.016 -21.406 -20.672 1 92.56 180 MET B N 1
ATOM 5830 C CA . MET B 1 180 ? 27.656 -21.328 -19.359 1 92.56 180 MET B CA 1
ATOM 5831 C C . MET B 1 180 ? 29.172 -21.234 -19.5 1 92.56 180 MET B C 1
ATOM 5833 O O . MET B 1 180 ? 29.828 -20.609 -18.672 1 92.56 180 MET B O 1
ATOM 5837 N N . LYS B 1 181 ? 29.688 -21.734 -20.562 1 91.94 181 LYS B N 1
ATOM 5838 C CA . LYS B 1 181 ? 31.141 -21.812 -20.75 1 91.94 181 LYS B CA 1
ATOM 5839 C C . LYS B 1 181 ? 31.672 -20.531 -21.406 1 91.94 181 LYS B C 1
ATOM 5841 O O . LYS B 1 181 ? 32.875 -20.297 -21.422 1 91.94 181 LYS B O 1
ATOM 5846 N N . LEU B 1 182 ? 30.797 -19.766 -21.875 1 89.88 182 LEU B N 1
ATOM 5847 C CA . LEU B 1 182 ? 31.234 -18.547 -22.531 1 89.88 182 LEU B CA 1
ATOM 5848 C C . LEU B 1 182 ? 31.938 -17.625 -21.547 1 89.88 182 LEU B C 1
ATOM 5850 O O . LEU B 1 182 ? 32.844 -16.875 -21.938 1 89.88 182 LEU B O 1
ATOM 5854 N N . GLY B 1 183 ? 31.547 -17.625 -20.266 1 84.75 183 GLY B N 1
ATOM 5855 C CA . GLY B 1 183 ? 32.188 -16.797 -19.266 1 84.75 183 GLY B CA 1
ATOM 5856 C C . GLY B 1 183 ? 33.625 -17.219 -18.969 1 84.75 183 GLY B C 1
ATOM 5857 O O . GLY B 1 183 ? 34.406 -16.438 -18.438 1 84.75 183 GLY B O 1
ATOM 5858 N N . ASP B 1 184 ? 33.906 -18.406 -19.375 1 85.62 184 ASP B N 1
ATOM 5859 C CA . ASP B 1 184 ? 35.25 -18.953 -19.094 1 85.62 184 ASP B CA 1
ATOM 5860 C C . ASP B 1 184 ? 36.281 -18.375 -20.047 1 85.62 184 ASP B C 1
ATOM 5862 O O . ASP B 1 184 ? 37.5 -18.453 -19.781 1 85.62 184 ASP B O 1
ATOM 5866 N N . VAL B 1 185 ? 35.844 -17.844 -21.109 1 85.94 185 VAL B N 1
ATOM 5867 C CA . VAL B 1 185 ? 36.75 -17.266 -22.094 1 85.94 185 VAL B CA 1
ATOM 5868 C C . VAL B 1 185 ? 37.5 -16.078 -21.469 1 85.94 185 VAL B C 1
ATOM 5870 O O . VAL B 1 185 ? 38.688 -15.922 -21.688 1 85.94 185 VAL B O 1
ATOM 5873 N N . ASP B 1 186 ? 36.812 -15.258 -20.766 1 89 186 ASP B N 1
ATOM 5874 C CA . ASP B 1 186 ? 37.375 -14.148 -19.969 1 89 186 ASP B CA 1
ATOM 5875 C C . ASP B 1 186 ? 36.75 -14.125 -18.578 1 89 186 ASP B C 1
ATOM 5877 O O . ASP B 1 186 ? 35.844 -13.328 -18.312 1 89 186 ASP B O 1
ATOM 5881 N N . PRO B 1 187 ? 37.344 -14.906 -17.781 1 87.25 187 PRO B N 1
ATOM 5882 C CA . PRO B 1 187 ? 36.75 -15.062 -16.469 1 87.25 187 PRO B CA 1
ATOM 5883 C C . PRO B 1 187 ? 36.688 -13.75 -15.688 1 87.25 187 PRO B C 1
ATOM 5885 O O . PRO B 1 187 ? 35.656 -13.453 -15.055 1 87.25 187 PRO B O 1
ATOM 5888 N N . GLU B 1 188 ? 37.688 -12.984 -15.812 1 89.25 188 GLU B N 1
ATOM 5889 C CA . GLU B 1 188 ? 37.719 -11.727 -15.07 1 89.25 188 GLU B CA 1
ATOM 5890 C C . GLU B 1 188 ? 36.719 -10.734 -15.641 1 89.25 188 GLU B C 1
ATOM 5892 O O . GLU B 1 188 ? 35.969 -10.078 -14.883 1 89.25 188 GLU B O 1
ATOM 5897 N N . GLY B 1 189 ? 36.719 -10.641 -16.906 1 89.94 189 GLY B N 1
ATOM 5898 C CA . GLY B 1 189 ? 35.781 -9.742 -17.547 1 89.94 189 GLY B CA 1
ATOM 5899 C C . GLY B 1 189 ? 34.344 -10.133 -17.312 1 89.94 189 GLY B C 1
ATOM 5900 O O . GLY B 1 189 ? 33.5 -9.273 -17.062 1 89.94 189 GLY B O 1
ATOM 5901 N N . GLY B 1 190 ? 34.125 -11.375 -17.406 1 91.19 190 GLY B N 1
ATOM 5902 C CA . GLY B 1 190 ? 32.781 -11.883 -17.172 1 91.19 190 GLY B CA 1
ATOM 5903 C C . GLY B 1 190 ? 32.281 -11.633 -15.758 1 91.19 190 GLY B C 1
ATOM 5904 O O . GLY B 1 190 ? 31.141 -11.234 -15.555 1 91.19 190 GLY B O 1
ATOM 5905 N N . GLN B 1 191 ? 33.125 -11.883 -14.875 1 92.06 191 GLN B N 1
ATOM 5906 C CA . GLN B 1 191 ? 32.781 -11.664 -13.469 1 92.06 191 GLN B CA 1
ATOM 5907 C C . GLN B 1 191 ? 32.5 -10.188 -13.203 1 92.06 191 GLN B C 1
ATOM 5909 O O . GLN B 1 191 ? 31.562 -9.859 -12.477 1 92.06 191 GLN B O 1
ATOM 5914 N N . LYS B 1 192 ? 33.344 -9.367 -13.719 1 93.31 192 LYS B N 1
ATOM 5915 C CA . LYS B 1 192 ? 33.156 -7.93 -13.562 1 93.31 192 LYS B CA 1
ATOM 5916 C C . LYS B 1 192 ? 31.812 -7.488 -14.172 1 93.31 192 LYS B C 1
ATOM 5918 O O . LYS B 1 192 ? 31.078 -6.703 -13.57 1 93.31 192 LYS B O 1
ATOM 5923 N N . LEU B 1 193 ? 31.609 -8 -15.289 1 93.44 193 LEU B N 1
ATOM 5924 C CA . LEU B 1 193 ? 30.359 -7.68 -15.992 1 93.44 193 LEU B CA 1
ATOM 5925 C C . LEU B 1 193 ? 29.156 -8.133 -15.18 1 93.44 193 LEU B C 1
ATOM 5927 O O . LEU B 1 193 ? 28.172 -7.398 -15.062 1 93.44 193 LEU B O 1
ATOM 5931 N N . LEU B 1 194 ? 29.203 -9.289 -14.68 1 96.12 194 LEU B N 1
ATOM 5932 C CA . LEU B 1 194 ? 28.125 -9.828 -13.859 1 96.12 194 LEU B CA 1
ATOM 5933 C C . LEU B 1 194 ? 27.906 -8.969 -12.625 1 96.12 194 LEU B C 1
ATOM 5935 O O . LEU B 1 194 ? 26.766 -8.617 -12.305 1 96.12 194 LEU B O 1
ATOM 5939 N N . GLU B 1 195 ? 28.922 -8.625 -11.945 1 93.94 195 GLU B N 1
ATOM 5940 C CA . GLU B 1 195 ? 28.828 -7.836 -10.727 1 93.94 195 GLU B CA 1
ATOM 5941 C C . GLU B 1 195 ? 28.234 -6.457 -11 1 93.94 195 GLU B C 1
ATOM 5943 O O . GLU B 1 195 ? 27.391 -5.977 -10.242 1 93.94 195 GLU B O 1
ATOM 5948 N N . GLU B 1 196 ? 28.656 -5.867 -12.055 1 92.94 196 GLU B N 1
ATOM 5949 C CA . GLU B 1 196 ? 28.156 -4.551 -12.422 1 92.94 196 GLU B CA 1
ATOM 5950 C C . GLU B 1 196 ? 26.672 -4.605 -12.758 1 92.94 196 GLU B C 1
ATOM 5952 O O . GLU B 1 196 ? 25.906 -3.715 -12.375 1 92.94 196 GLU B O 1
ATOM 5957 N N . THR B 1 197 ? 26.328 -5.621 -13.445 1 95.12 197 THR B N 1
ATOM 5958 C CA . THR B 1 197 ? 24.922 -5.773 -13.828 1 95.12 197 THR B CA 1
ATOM 5959 C C . THR B 1 197 ? 24.062 -6.043 -12.602 1 95.12 197 THR B C 1
ATOM 5961 O O . THR B 1 197 ? 22.984 -5.457 -12.453 1 95.12 197 THR B O 1
ATOM 5964 N N . ARG B 1 198 ? 24.547 -6.891 -11.766 1 93.94 198 ARG B N 1
ATOM 5965 C CA . ARG B 1 198 ? 23.812 -7.258 -10.555 1 93.94 198 ARG B CA 1
ATOM 5966 C C . ARG B 1 198 ? 23.547 -6.035 -9.688 1 93.94 198 ARG B C 1
ATOM 5968 O O . ARG B 1 198 ? 22.484 -5.926 -9.062 1 93.94 198 ARG B O 1
ATOM 5975 N N . LYS B 1 199 ? 24.438 -5.133 -9.672 1 88.62 199 LYS B N 1
ATOM 5976 C CA . LYS B 1 199 ? 24.312 -3.928 -8.859 1 88.62 199 LYS B CA 1
ATOM 5977 C C . LYS B 1 199 ? 23.188 -3.031 -9.359 1 88.62 199 LYS B C 1
ATOM 5979 O O . LYS B 1 199 ? 22.641 -2.232 -8.594 1 88.62 199 LYS B O 1
ATOM 5984 N N . MET B 1 200 ? 22.844 -3.252 -10.586 1 92.25 200 MET B N 1
ATOM 5985 C CA . MET B 1 200 ? 21.828 -2.391 -11.195 1 92.25 200 MET B CA 1
ATOM 5986 C C . MET B 1 200 ? 20.438 -2.977 -11.023 1 92.25 200 MET B C 1
ATOM 5988 O O . MET B 1 200 ? 19.438 -2.299 -11.273 1 92.25 200 MET B O 1
ATOM 5992 N N . VAL B 1 201 ? 20.328 -4.195 -10.609 1 95.5 201 VAL B N 1
ATOM 5993 C CA . VAL B 1 201 ? 19.031 -4.855 -10.445 1 95.5 201 VAL B CA 1
ATOM 5994 C C . VAL B 1 201 ? 18.453 -4.5 -9.086 1 95.5 201 VAL B C 1
ATOM 5996 O O . VAL B 1 201 ? 19.125 -4.625 -8.055 1 95.5 201 VAL B O 1
ATOM 5999 N N . GLU B 1 202 ? 17.172 -4.062 -9.086 1 94.62 202 GLU B N 1
ATOM 6000 C CA . GLU B 1 202 ? 16.5 -3.652 -7.848 1 94.62 202 GLU B CA 1
ATOM 6001 C C . GLU B 1 202 ? 15.203 -4.422 -7.633 1 94.62 202 GLU B C 1
ATOM 6003 O O . GLU B 1 202 ? 14.656 -4.992 -8.578 1 94.62 202 GLU B O 1
ATOM 6008 N N . PHE B 1 203 ? 14.695 -4.352 -6.414 1 94.25 203 PHE B N 1
ATOM 6009 C CA . PHE B 1 203 ? 13.531 -5.148 -6.039 1 94.25 203 PHE B CA 1
ATOM 6010 C C . PHE B 1 203 ? 12.281 -4.652 -6.758 1 94.25 203 PHE B C 1
ATOM 6012 O O . PHE B 1 203 ? 11.305 -5.391 -6.891 1 94.25 203 PHE B O 1
ATOM 6019 N N . GLY B 1 204 ? 12.273 -3.389 -7.195 1 94.19 204 GLY B N 1
ATOM 6020 C CA . GLY B 1 204 ? 11.133 -2.84 -7.902 1 94.19 204 GLY B CA 1
ATOM 6021 C C . GLY B 1 204 ? 11.125 -3.174 -9.383 1 94.19 204 GLY B C 1
ATOM 6022 O O . GLY B 1 204 ? 10.141 -2.918 -10.078 1 94.19 204 GLY B O 1
ATOM 6023 N N . ASP B 1 205 ? 12.242 -3.758 -9.906 1 95.75 205 ASP B N 1
ATOM 6024 C CA . ASP B 1 205 ? 12.32 -4.156 -11.305 1 95.75 205 ASP B CA 1
ATOM 6025 C C . ASP B 1 205 ? 11.383 -5.324 -11.602 1 95.75 205 ASP B C 1
ATOM 6027 O O . ASP B 1 205 ? 10.945 -6.023 -10.688 1 95.75 205 ASP B O 1
ATOM 6031 N N . LEU B 1 206 ? 11.07 -5.457 -12.875 1 96.69 206 LEU B N 1
ATOM 6032 C CA . LEU B 1 206 ? 10.266 -6.594 -13.305 1 96.69 206 LEU B CA 1
ATOM 6033 C C . LEU B 1 206 ? 11.055 -7.895 -13.188 1 96.69 206 LEU B C 1
ATOM 6035 O O . LEU B 1 206 ? 12.227 -7.949 -13.547 1 96.69 206 LEU B O 1
ATOM 6039 N N . TYR B 1 207 ? 10.453 -8.891 -12.633 1 96.5 207 TYR B N 1
ATOM 6040 C CA . TYR B 1 207 ? 11.047 -10.195 -12.367 1 96.5 207 TYR B CA 1
ATOM 6041 C C . TYR B 1 207 ? 10.57 -11.227 -13.391 1 96.5 207 TYR B C 1
ATOM 6043 O O . TYR B 1 207 ? 11.391 -11.93 -13.992 1 96.5 207 TYR B O 1
ATOM 6051 N N . THR B 1 208 ? 9.266 -11.266 -13.57 1 95.62 208 THR B N 1
ATOM 6052 C CA . THR B 1 208 ? 8.727 -12.336 -14.414 1 95.62 208 THR B CA 1
ATOM 6053 C C . THR B 1 208 ? 7.332 -11.969 -14.922 1 95.62 208 THR B C 1
ATOM 6055 O O . THR B 1 208 ? 6.703 -11.039 -14.406 1 95.62 208 THR B O 1
ATOM 6058 N N . VAL B 1 209 ? 6.918 -12.711 -16 1 93.12 209 VAL B N 1
ATOM 6059 C CA . VAL B 1 209 ? 5.555 -12.625 -16.516 1 93.12 209 VAL B CA 1
ATOM 6060 C C . VAL B 1 209 ? 4.91 -14.008 -16.5 1 93.12 209 VAL B C 1
ATOM 6062 O O . VAL B 1 209 ? 5.5 -14.984 -16.953 1 93.12 209 VAL B O 1
ATOM 6065 N N . PHE B 1 210 ? 3.762 -14.117 -15.859 1 88.06 210 PHE B N 1
ATOM 6066 C CA . PHE B 1 210 ? 2.938 -15.32 -15.883 1 88.06 210 PHE B CA 1
ATOM 6067 C C . PHE B 1 210 ? 1.784 -15.164 -16.875 1 88.06 210 PHE B C 1
ATOM 6069 O O . PHE B 1 210 ? 1.097 -14.141 -16.875 1 88.06 210 PHE B O 1
ATOM 6076 N N . TYR B 1 211 ? 1.601 -16.188 -17.688 1 81.06 211 TYR B N 1
ATOM 6077 C CA . TYR B 1 211 ? 0.461 -16.141 -18.594 1 81.06 211 TYR B CA 1
ATOM 6078 C C . TYR B 1 211 ? -0.699 -16.969 -18.047 1 81.06 211 TYR B C 1
ATOM 6080 O O . TYR B 1 211 ? -0.499 -18.078 -17.547 1 81.06 211 TYR B O 1
ATOM 6088 N N . THR B 1 212 ? -1.893 -16.25 -17.953 1 66.12 212 THR B N 1
ATOM 6089 C CA . THR B 1 212 ? -3.086 -16.875 -17.391 1 66.12 212 THR B CA 1
ATOM 6090 C C . THR B 1 212 ? -3.867 -17.625 -18.469 1 66.12 212 THR B C 1
ATOM 6092 O O . THR B 1 212 ? -3.873 -17.219 -19.625 1 66.12 212 THR B O 1
ATOM 6095 N N . SER B 1 213 ? -4.188 -18.906 -18.297 1 53.06 213 SER B N 1
ATOM 6096 C CA . SER B 1 213 ? -4.93 -19.703 -19.266 1 53.06 213 SER B CA 1
ATOM 6097 C C . SER B 1 213 ? -6.391 -19.281 -19.328 1 53.06 213 SER B C 1
ATOM 6099 O O . SER B 1 213 ? -7.238 -19.844 -18.625 1 53.06 213 SER B O 1
ATOM 6101 N N . GLY B 1 214 ? -6.703 -17.969 -19.391 1 48.19 214 GLY B N 1
ATOM 6102 C CA . GLY B 1 214 ? -8.125 -17.656 -19.328 1 48.19 214 GLY B CA 1
ATOM 6103 C C . GLY B 1 214 ? -8.953 -18.406 -20.359 1 48.19 214 GLY B C 1
ATOM 6104 O O . GLY B 1 214 ? -8.43 -18.828 -21.391 1 48.19 214 GLY B O 1
ATOM 6105 N N . THR B 1 215 ? -10.008 -19.062 -19.828 1 40.56 215 THR B N 1
ATOM 6106 C CA . THR B 1 215 ? -10.961 -19.797 -20.656 1 40.56 215 THR B CA 1
ATOM 6107 C C . THR B 1 215 ? -11.398 -18.938 -21.859 1 40.56 215 THR B C 1
ATOM 6109 O O . THR B 1 215 ? -11.703 -19.469 -22.922 1 40.56 215 THR B O 1
ATOM 6112 N N . THR B 1 216 ? -11.477 -17.578 -21.531 1 38 216 THR B N 1
ATOM 6113 C CA . THR B 1 216 ? -12.023 -16.672 -22.531 1 38 216 THR B CA 1
ATOM 6114 C C . THR B 1 216 ? -10.992 -15.625 -22.938 1 38 216 THR B C 1
ATOM 6116 O O . THR B 1 216 ? -10.383 -14.969 -22.094 1 38 216 THR B O 1
ATOM 6119 N N . GLY B 1 217 ? -10.484 -15.781 -24.219 1 48.06 217 GLY B N 1
ATOM 6120 C CA . GLY B 1 217 ? -9.734 -14.75 -24.906 1 48.06 217 GLY B CA 1
ATOM 6121 C C . GLY B 1 217 ? -8.234 -14.953 -24.844 1 48.06 217 GLY B C 1
ATOM 6122 O O . GLY B 1 217 ? -7.766 -15.969 -24.328 1 48.06 217 GLY B O 1
ATOM 6123 N N . PRO B 1 218 ? -7.562 -14.086 -25.406 1 55 218 PRO B N 1
ATOM 6124 C CA . PRO B 1 218 ? -6.102 -14.164 -25.438 1 55 218 PRO B CA 1
ATOM 6125 C C . PRO B 1 218 ? -5.477 -14.109 -24.047 1 55 218 PRO B C 1
ATOM 6127 O O . PRO B 1 218 ? -6.016 -13.453 -23.156 1 55 218 PRO B O 1
ATOM 6130 N N . SER B 1 219 ? -4.527 -14.961 -23.781 1 65.69 219 SER B N 1
ATOM 6131 C CA . SER B 1 219 ? -3.828 -15.094 -22.5 1 65.69 219 SER B CA 1
ATOM 6132 C C . SER B 1 219 ? -3.279 -13.742 -22.047 1 65.69 219 SER B C 1
ATOM 6134 O O . SER B 1 219 ? -2.711 -12.992 -22.828 1 65.69 219 SER B O 1
ATOM 6136 N N . LYS B 1 220 ? -3.625 -13.352 -20.828 1 82.31 220 LYS B N 1
ATOM 6137 C CA . LYS B 1 220 ? -3.09 -12.148 -20.203 1 82.31 220 LYS B CA 1
ATOM 6138 C C . LYS B 1 220 ? -1.771 -12.438 -19.5 1 82.31 220 LYS B C 1
ATOM 6140 O O . LYS B 1 220 ? -1.649 -13.445 -18.797 1 82.31 220 LYS B O 1
ATOM 6145 N N . GLY B 1 221 ? -0.743 -11.695 -19.828 1 90.12 221 GLY B N 1
ATOM 6146 C CA . GLY B 1 221 ? 0.524 -11.805 -19.125 1 90.12 221 GLY B CA 1
ATOM 6147 C C . GLY B 1 221 ? 0.625 -10.883 -17.922 1 90.12 221 GLY B C 1
ATOM 6148 O O . GLY B 1 221 ? 0.617 -9.656 -18.078 1 90.12 221 GLY B O 1
ATOM 6149 N N . THR B 1 222 ? 0.709 -11.469 -16.734 1 93.12 222 THR B N 1
ATOM 6150 C CA . THR B 1 222 ? 0.811 -10.68 -15.5 1 93.12 222 THR B CA 1
ATOM 6151 C C . THR B 1 222 ? 2.271 -10.391 -15.164 1 93.12 222 THR B C 1
ATOM 6153 O O . THR B 1 222 ? 3.07 -11.312 -14.992 1 93.12 222 THR B O 1
ATOM 6156 N N . LEU B 1 223 ? 2.605 -9.164 -15.062 1 95.69 223 LEU B N 1
ATOM 6157 C CA . LEU B 1 223 ? 3.967 -8.742 -14.75 1 95.69 223 LEU B CA 1
ATOM 6158 C C . LEU B 1 223 ? 4.16 -8.594 -13.25 1 95.69 223 LEU B C 1
ATOM 6160 O O . LEU B 1 223 ? 3.414 -7.863 -12.594 1 95.69 223 LEU B O 1
ATOM 6164 N N . HIS B 1 224 ? 5.113 -9.32 -12.758 1 96.5 224 HIS B N 1
ATOM 6165 C CA . HIS B 1 224 ? 5.453 -9.227 -11.344 1 96.5 224 HIS B CA 1
ATOM 6166 C C . HIS B 1 224 ? 6.844 -8.633 -11.148 1 96.5 224 HIS B C 1
ATOM 6168 O O . HIS B 1 224 ? 7.762 -8.922 -11.914 1 96.5 224 HIS B O 1
ATOM 6174 N N . THR B 1 225 ? 7.023 -7.824 -10.125 1 97.12 225 THR B N 1
ATOM 6175 C CA . THR B 1 225 ? 8.328 -7.34 -9.68 1 97.12 225 THR B CA 1
ATOM 6176 C C . THR B 1 225 ? 8.961 -8.32 -8.695 1 97.12 225 THR B C 1
ATOM 6178 O O . THR B 1 225 ? 8.312 -9.258 -8.242 1 97.12 225 THR B O 1
ATOM 6181 N N . TYR B 1 226 ? 10.289 -8.117 -8.398 1 96.75 226 TYR B N 1
ATOM 6182 C CA . TYR B 1 226 ? 10.906 -8.906 -7.34 1 96.75 226 TYR B CA 1
ATOM 6183 C C . TYR B 1 226 ? 10.18 -8.719 -6.016 1 96.75 226 TYR B C 1
ATOM 6185 O O . TYR B 1 226 ? 9.914 -9.688 -5.305 1 96.75 226 TYR B O 1
ATOM 6193 N N . LEU B 1 227 ? 9.797 -7.484 -5.75 1 95.31 227 LEU B N 1
ATOM 6194 C CA . LEU B 1 227 ? 9.086 -7.152 -4.516 1 95.31 227 LEU B CA 1
ATOM 6195 C C . LEU B 1 227 ? 7.797 -7.953 -4.398 1 95.31 227 LEU B C 1
ATOM 6197 O O . LEU B 1 227 ? 7.531 -8.57 -3.363 1 95.31 227 LEU B O 1
ATOM 6201 N N . ALA B 1 228 ? 7.027 -7.914 -5.414 1 95.5 228 ALA B N 1
ATOM 6202 C CA . ALA B 1 228 ? 5.723 -8.578 -5.391 1 95.5 228 ALA B CA 1
ATOM 6203 C C . ALA B 1 228 ? 5.879 -10.086 -5.246 1 95.5 228 ALA B C 1
ATOM 6205 O O . ALA B 1 228 ? 5.254 -10.703 -4.379 1 95.5 228 ALA B O 1
ATOM 6206 N N . ASN B 1 229 ? 6.703 -10.617 -6.023 1 95.56 229 ASN B N 1
ATOM 6207 C CA . ASN B 1 229 ? 6.871 -12.062 -6.023 1 95.56 229 ASN B CA 1
ATOM 6208 C C . ASN B 1 229 ? 7.477 -12.555 -4.715 1 95.56 229 ASN B C 1
ATOM 6210 O O . ASN B 1 229 ? 6.953 -13.484 -4.09 1 95.56 229 ASN B O 1
ATOM 6214 N N . HIS B 1 230 ? 8.586 -12 -4.309 1 95.56 230 HIS B N 1
ATOM 6215 C CA . HIS B 1 230 ? 9.352 -12.5 -3.172 1 95.56 230 HIS B CA 1
ATOM 6216 C C . HIS B 1 230 ? 8.578 -12.305 -1.868 1 95.56 230 HIS B C 1
ATOM 6218 O O . HIS B 1 230 ? 8.562 -13.203 -1.017 1 95.56 230 HIS B O 1
ATOM 6224 N N . ASN B 1 231 ? 7.914 -11.203 -1.725 1 96.56 231 ASN B N 1
ATOM 6225 C CA . ASN B 1 231 ? 7.281 -10.914 -0.444 1 96.56 231 ASN B CA 1
ATOM 6226 C C . ASN B 1 231 ? 5.992 -11.711 -0.258 1 96.56 231 ASN B C 1
ATOM 6228 O O . ASN B 1 231 ? 5.57 -11.961 0.873 1 96.56 231 ASN B O 1
ATOM 6232 N N . VAL B 1 232 ? 5.336 -12.125 -1.322 1 96.38 232 VAL B N 1
ATOM 6233 C CA . VAL B 1 232 ? 4.188 -13.008 -1.154 1 96.38 232 VAL B CA 1
ATOM 6234 C C . VAL B 1 232 ? 4.621 -14.297 -0.46 1 96.38 232 VAL B C 1
ATOM 6236 O O . VAL B 1 232 ? 3.916 -14.805 0.416 1 96.38 232 VAL B O 1
ATOM 6239 N N . TYR B 1 233 ? 5.762 -14.789 -0.82 1 95 233 TYR B N 1
ATOM 6240 C CA . TYR B 1 233 ? 6.219 -16.047 -0.24 1 95 233 TYR B CA 1
ATOM 6241 C C . TYR B 1 233 ? 6.77 -15.828 1.164 1 95 233 TYR B C 1
ATOM 6243 O O . TYR B 1 233 ? 6.641 -16.703 2.027 1 95 233 TYR B O 1
ATOM 6251 N N . ILE B 1 234 ? 7.379 -14.719 1.402 1 95.25 234 ILE B N 1
ATOM 6252 C CA . ILE B 1 234 ? 7.832 -14.391 2.75 1 95.25 234 ILE B CA 1
ATOM 6253 C C . ILE B 1 234 ? 6.629 -14.297 3.688 1 95.25 234 ILE B C 1
ATOM 6255 O O . ILE B 1 234 ? 6.641 -14.859 4.781 1 95.25 234 ILE B O 1
ATOM 6259 N N . MET B 1 235 ? 5.594 -13.594 3.244 1 96.5 235 MET B N 1
ATOM 6260 C CA . MET B 1 235 ? 4.391 -13.453 4.059 1 96.5 235 MET B CA 1
ATOM 6261 C C . MET B 1 235 ? 3.676 -14.789 4.211 1 96.5 235 MET B C 1
ATOM 6263 O O . MET B 1 235 ? 3.074 -15.07 5.25 1 96.5 235 MET B O 1
ATOM 6267 N N . SER B 1 236 ? 3.662 -15.617 3.154 1 94.75 236 SER B N 1
ATOM 6268 C CA . SER B 1 236 ? 3.086 -16.953 3.254 1 94.75 236 SER B CA 1
ATOM 6269 C C . SER B 1 236 ? 3.812 -17.797 4.301 1 94.75 236 SER B C 1
ATOM 6271 O O . SER B 1 236 ? 3.176 -18.469 5.117 1 94.75 236 SER B O 1
ATOM 6273 N N . ALA B 1 237 ? 5.129 -17.766 4.254 1 93.88 237 ALA B N 1
ATOM 6274 C CA . ALA B 1 237 ? 5.914 -18.531 5.227 1 93.88 237 ALA B CA 1
ATOM 6275 C C . ALA B 1 237 ? 5.602 -18.078 6.648 1 93.88 237 ALA B C 1
ATOM 6277 O O . ALA B 1 237 ? 5.516 -18.906 7.562 1 93.88 237 ALA B O 1
ATOM 6278 N N . ASP B 1 238 ? 5.484 -16.766 6.805 1 93.81 238 ASP B N 1
ATOM 6279 C CA . ASP B 1 238 ? 5.121 -16.234 8.109 1 93.81 238 ASP B CA 1
ATOM 6280 C C . ASP B 1 238 ? 3.764 -16.766 8.57 1 93.81 238 ASP B C 1
ATOM 6282 O O . ASP B 1 238 ? 3.605 -17.172 9.719 1 93.81 238 ASP B O 1
ATOM 6286 N N . ARG B 1 239 ? 2.832 -16.797 7.695 1 93.62 239 ARG B N 1
ATOM 6287 C CA . ARG B 1 239 ? 1.477 -17.25 7.992 1 93.62 239 ARG B CA 1
ATOM 6288 C C . ARG B 1 239 ? 1.447 -18.75 8.266 1 93.62 239 ARG B C 1
ATOM 6290 O O . ARG B 1 239 ? 0.717 -19.203 9.148 1 93.62 239 ARG B O 1
ATOM 6297 N N . PHE B 1 240 ? 2.195 -19.5 7.566 1 93 240 PHE B N 1
ATOM 6298 C CA . PHE B 1 240 ? 2.064 -20.953 7.59 1 93 240 PHE B CA 1
ATOM 6299 C C . PHE B 1 240 ? 3.086 -21.578 8.539 1 93 240 PHE B C 1
ATOM 6301 O O . PHE B 1 240 ? 3.055 -22.781 8.789 1 93 240 PHE B O 1
ATOM 6308 N N . GLY B 1 241 ? 4.027 -20.781 9.016 1 93.56 241 GLY B N 1
ATOM 6309 C CA . GLY B 1 241 ? 5.02 -21.25 9.969 1 93.56 241 GLY B CA 1
ATOM 6310 C C . GLY B 1 241 ? 6.141 -22.047 9.312 1 93.56 241 GLY B C 1
ATOM 6311 O O . GLY B 1 241 ? 6.672 -22.984 9.898 1 93.56 241 GLY B O 1
ATOM 6312 N N . TRP B 1 242 ? 6.449 -21.766 8.094 1 94.25 242 TRP B N 1
ATOM 6313 C CA . TRP B 1 242 ? 7.551 -22.422 7.402 1 94.25 242 TRP B CA 1
ATOM 6314 C C . TRP B 1 242 ? 8.891 -21.859 7.859 1 94.25 242 TRP B C 1
ATOM 6316 O O . TRP B 1 242 ? 9.008 -20.672 8.156 1 94.25 242 TRP B O 1
ATOM 6326 N N . THR B 1 243 ? 9.852 -22.703 7.938 1 93.62 243 THR B N 1
ATOM 6327 C CA . THR B 1 243 ? 11.203 -22.328 8.336 1 93.62 243 THR B CA 1
ATOM 6328 C C . THR B 1 243 ? 12.227 -22.859 7.332 1 93.62 243 THR B C 1
ATOM 6330 O O . THR B 1 243 ? 11.875 -23.578 6.402 1 93.62 243 THR B O 1
ATOM 6333 N N . THR B 1 244 ? 13.484 -22.516 7.543 1 94.31 244 THR B N 1
ATOM 6334 C CA . THR B 1 244 ? 14.57 -22.953 6.668 1 94.31 244 THR B CA 1
ATOM 6335 C C . THR B 1 244 ? 14.742 -24.469 6.727 1 94.31 244 THR B C 1
ATOM 6337 O O . THR B 1 244 ? 15.391 -25.062 5.855 1 94.31 244 THR B O 1
ATOM 6340 N N . ASP B 1 245 ? 14.125 -25.078 7.703 1 95.38 245 ASP B N 1
ATOM 6341 C CA . ASP B 1 245 ? 14.305 -26.516 7.898 1 95.38 245 ASP B CA 1
ATOM 6342 C C . ASP B 1 245 ? 13.289 -27.312 7.098 1 95.38 245 ASP B C 1
ATOM 6344 O O . ASP B 1 245 ? 13.414 -28.531 6.957 1 95.38 245 ASP B O 1
ATOM 6348 N N . ASP B 1 246 ? 12.344 -26.656 6.566 1 97 246 ASP B N 1
ATOM 6349 C CA . ASP B 1 246 ? 11.297 -27.359 5.832 1 97 246 ASP B CA 1
ATOM 6350 C C . ASP B 1 246 ? 11.805 -27.828 4.473 1 97 246 ASP B C 1
ATOM 6352 O O . ASP B 1 246 ? 12.648 -27.172 3.855 1 97 246 ASP B O 1
ATOM 6356 N N . ILE B 1 247 ? 11.312 -28.969 4.102 1 97.75 247 ILE B N 1
ATOM 6357 C CA . ILE B 1 247 ? 11.57 -29.562 2.801 1 97.75 247 ILE B CA 1
ATOM 6358 C C . ILE B 1 247 ? 10.266 -29.688 2.02 1 97.75 247 ILE B C 1
ATOM 6360 O O . ILE B 1 247 ? 9.406 -30.5 2.361 1 97.75 247 ILE B O 1
ATOM 6364 N N . LEU B 1 248 ? 10.164 -28.938 0.958 1 95.75 248 LEU B N 1
ATOM 6365 C CA . LEU B 1 248 ? 8.93 -28.859 0.182 1 95.75 248 LEU B CA 1
ATOM 6366 C C . LEU B 1 248 ? 8.992 -29.766 -1.035 1 95.75 248 LEU B C 1
ATOM 6368 O O . LEU B 1 248 ? 9.922 -29.688 -1.841 1 95.75 248 LEU B O 1
ATOM 6372 N N . LEU B 1 249 ? 8.031 -30.641 -1.133 1 94.12 249 LEU B N 1
ATOM 6373 C CA . LEU B 1 249 ? 7.883 -31.484 -2.314 1 94.12 249 LEU B CA 1
ATOM 6374 C C . LEU B 1 249 ? 6.777 -30.953 -3.225 1 94.12 249 LEU B C 1
ATOM 6376 O O . LEU B 1 249 ? 5.645 -30.75 -2.779 1 94.12 249 LEU B O 1
ATOM 6380 N N . SER B 1 250 ? 7.148 -30.719 -4.395 1 87.88 250 SER B N 1
ATOM 6381 C CA . SER B 1 250 ? 6.148 -30.344 -5.391 1 87.88 250 SER B CA 1
ATOM 6382 C C . SER B 1 250 ? 5.77 -31.547 -6.262 1 87.88 250 SER B C 1
ATOM 6384 O O . SER B 1 250 ? 6.578 -32 -7.07 1 87.88 250 SER B O 1
ATOM 6386 N N . ALA B 1 251 ? 4.551 -32 -6.051 1 74.94 251 ALA B N 1
ATOM 6387 C CA . ALA B 1 251 ? 4.031 -33.094 -6.879 1 74.94 251 ALA B CA 1
ATOM 6388 C C . ALA B 1 251 ? 3.15 -32.562 -8 1 74.94 251 ALA B C 1
ATOM 6390 O O . ALA B 1 251 ? 2.199 -33.219 -8.43 1 74.94 251 ALA B O 1
ATOM 6391 N N . ASN B 1 252 ? 3.301 -31.188 -8.297 1 62.06 252 ASN B N 1
ATOM 6392 C CA . ASN B 1 252 ? 2.506 -30.594 -9.359 1 62.06 252 ASN B CA 1
ATOM 6393 C C . ASN B 1 252 ? 3.283 -30.531 -10.672 1 62.06 252 ASN B C 1
ATOM 6395 O O . ASN B 1 252 ? 4.367 -29.953 -10.727 1 62.06 252 ASN B O 1
ATOM 6399 N N . PRO B 1 253 ? 2.922 -31.281 -11.695 1 53.53 253 PRO B N 1
ATOM 6400 C CA . PRO B 1 253 ? 3.699 -31.406 -12.93 1 53.53 253 PRO B CA 1
ATOM 6401 C C . PRO B 1 253 ? 3.852 -30.062 -13.656 1 53.53 253 PRO B C 1
ATOM 6403 O O . PRO B 1 253 ? 4.711 -29.938 -14.531 1 53.53 253 PRO B O 1
ATOM 6406 N N . SER B 1 254 ? 2.863 -29.078 -13.43 1 52.69 254 SER B N 1
ATOM 6407 C CA . SER B 1 254 ? 2.895 -27.969 -14.375 1 52.69 254 SER B CA 1
ATOM 6408 C C . SER B 1 254 ? 3.787 -26.844 -13.883 1 52.69 254 SER B C 1
ATOM 6410 O O . SER B 1 254 ? 3.572 -26.312 -12.789 1 52.69 254 SER B O 1
ATOM 6412 N N . LEU B 1 255 ? 4.949 -26.703 -14.57 1 57.72 255 LEU B N 1
ATOM 6413 C CA . LEU B 1 255 ? 5.973 -25.766 -14.094 1 57.72 255 LEU B CA 1
ATOM 6414 C C . LEU B 1 255 ? 5.789 -24.391 -14.719 1 57.72 255 LEU B C 1
ATOM 6416 O O . LEU B 1 255 ? 6.555 -23.469 -14.438 1 57.72 255 LEU B O 1
ATOM 6420 N N . SER B 1 256 ? 4.738 -24.203 -15.508 1 55.97 256 SER B N 1
ATOM 6421 C CA . SER B 1 256 ? 4.758 -22.891 -16.141 1 55.97 256 SER B CA 1
ATOM 6422 C C . SER B 1 256 ? 3.775 -21.938 -15.469 1 55.97 256 SER B C 1
ATOM 6424 O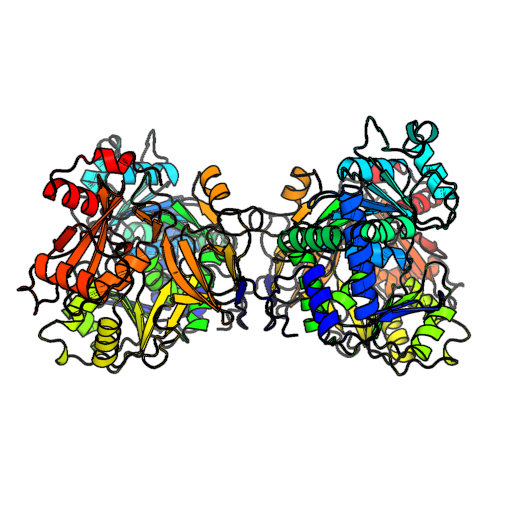 O . SER B 1 256 ? 3.84 -20.719 -15.68 1 55.97 256 SER B O 1
ATOM 6426 N N . HIS B 1 257 ? 3.043 -22.484 -14.602 1 66.19 257 HIS B N 1
ATOM 6427 C CA . HIS B 1 257 ? 2.051 -21.641 -13.953 1 66.19 257 HIS B CA 1
ATOM 6428 C C . HIS B 1 257 ? 2.598 -21.031 -12.664 1 66.19 257 HIS B C 1
ATOM 6430 O O . HIS B 1 257 ? 3.662 -21.438 -12.188 1 66.19 257 HIS B O 1
ATOM 6436 N N . CYS B 1 258 ? 1.919 -20.016 -12.25 1 72.62 258 CYS B N 1
ATOM 6437 C CA . CYS B 1 258 ? 2.355 -19.297 -11.055 1 72.62 258 CYS B CA 1
ATOM 6438 C C . CYS B 1 258 ? 2.469 -20.234 -9.859 1 72.62 258 CYS B C 1
ATOM 6440 O O . CYS B 1 258 ? 3.268 -20 -8.953 1 72.62 258 CYS B O 1
ATOM 6442 N N . ASN B 1 259 ? 1.853 -21.328 -9.93 1 73.5 259 ASN B N 1
ATOM 6443 C CA . ASN B 1 259 ? 1.91 -22.281 -8.82 1 73.5 259 ASN B CA 1
ATOM 6444 C C . ASN B 1 259 ? 3.275 -22.953 -8.734 1 73.5 259 ASN B C 1
ATOM 6446 O O . ASN B 1 259 ? 3.73 -23.312 -7.641 1 73.5 259 ASN B O 1
ATOM 6450 N N . SER B 1 260 ? 3.865 -23.109 -9.867 1 76.31 260 SER B N 1
ATOM 6451 C CA . SER B 1 260 ? 5.176 -23.734 -9.883 1 76.31 260 SER B CA 1
ATOM 6452 C C . SER B 1 260 ? 6.219 -22.875 -9.18 1 76.31 260 SER B C 1
ATOM 6454 O O . SER B 1 260 ? 7.246 -23.391 -8.719 1 76.31 260 SER B O 1
ATOM 6456 N N . GLU B 1 261 ? 5.887 -21.656 -9.172 1 83.5 261 GLU B N 1
ATOM 6457 C CA . GLU B 1 261 ? 6.812 -20.703 -8.562 1 83.5 261 GLU B CA 1
ATOM 6458 C C . GLU B 1 261 ? 7.059 -21.047 -7.094 1 83.5 261 GLU B C 1
ATOM 6460 O O . GLU B 1 261 ? 8.148 -20.797 -6.57 1 83.5 261 GLU B O 1
ATOM 6465 N N . ILE B 1 262 ? 6.113 -21.656 -6.488 1 85.62 262 ILE B N 1
ATOM 6466 C CA . ILE B 1 262 ? 6.242 -22.016 -5.078 1 85.62 262 ILE B CA 1
ATOM 6467 C C . ILE B 1 262 ? 7.434 -22.953 -4.887 1 85.62 262 ILE B C 1
ATOM 6469 O O . ILE B 1 262 ? 8.234 -22.766 -3.973 1 85.62 262 ILE B O 1
ATOM 6473 N N . ALA B 1 263 ? 7.543 -23.844 -5.777 1 85.94 263 ALA B N 1
ATOM 6474 C CA . ALA B 1 263 ? 8.633 -24.828 -5.688 1 85.94 263 ALA B CA 1
ATOM 6475 C C . ALA B 1 263 ? 9.938 -24.234 -6.23 1 85.94 263 ALA B C 1
ATOM 6477 O O . ALA B 1 263 ? 11.023 -24.594 -5.766 1 85.94 263 ALA B O 1
ATOM 6478 N N . HIS B 1 264 ? 9.797 -23.359 -7.137 1 88.12 264 HIS B N 1
ATOM 6479 C CA . HIS B 1 264 ? 10.977 -22.891 -7.863 1 88.12 264 HIS B CA 1
ATOM 6480 C C . HIS B 1 264 ? 11.719 -21.828 -7.074 1 88.12 264 HIS B C 1
ATOM 6482 O O . HIS B 1 264 ? 12.953 -21.797 -7.062 1 88.12 264 HIS B O 1
ATOM 6488 N N . ILE B 1 265 ? 10.961 -21 -6.441 1 91.56 265 ILE B N 1
ATOM 6489 C CA . ILE B 1 265 ? 11.633 -19.797 -5.949 1 91.56 265 ILE B CA 1
ATOM 6490 C C . ILE B 1 265 ? 11.742 -19.844 -4.43 1 91.56 265 ILE B C 1
ATOM 6492 O O . ILE B 1 265 ? 12.609 -19.203 -3.838 1 91.56 265 ILE B O 1
ATOM 6496 N N . VAL B 1 266 ? 10.906 -20.562 -3.752 1 89.19 266 VAL B N 1
ATOM 6497 C CA . VAL B 1 266 ? 10.773 -20.562 -2.299 1 89.19 266 VAL B CA 1
ATOM 6498 C C . VAL B 1 266 ? 12.102 -20.938 -1.65 1 89.19 266 VAL B C 1
ATOM 6500 O O . VAL B 1 266 ? 12.531 -20.297 -0.686 1 89.19 266 VAL B O 1
ATOM 6503 N N . PRO B 1 267 ? 12.852 -21.984 -2.139 1 86.5 267 PRO B N 1
ATOM 6504 C CA . PRO B 1 267 ? 14.148 -22.297 -1.537 1 86.5 267 PRO B CA 1
ATOM 6505 C C . PRO B 1 267 ? 15.102 -21.109 -1.52 1 86.5 267 PRO B C 1
ATOM 6507 O O . PRO B 1 267 ? 15.781 -20.875 -0.519 1 86.5 267 PRO B O 1
ATOM 6510 N N . VAL B 1 268 ? 15.062 -20.391 -2.598 1 91.19 268 VAL B N 1
ATOM 6511 C CA . VAL B 1 268 ? 15.992 -19.281 -2.727 1 91.19 268 VAL B CA 1
ATOM 6512 C C . VAL B 1 268 ? 15.547 -18.125 -1.839 1 91.19 268 VAL B C 1
ATOM 6514 O O . VAL B 1 268 ? 16.375 -17.422 -1.258 1 91.19 268 VAL B O 1
ATOM 6517 N N . ILE B 1 269 ? 14.281 -17.953 -1.662 1 93.44 269 ILE B N 1
ATOM 6518 C CA . ILE B 1 269 ? 13.742 -16.828 -0.91 1 93.44 269 ILE B CA 1
ATOM 6519 C C . ILE B 1 269 ? 13.812 -17.125 0.586 1 93.44 269 ILE B C 1
ATOM 6521 O O . ILE B 1 269 ? 14.07 -16.234 1.394 1 93.44 269 ILE B O 1
ATOM 6525 N N . LEU B 1 270 ? 13.602 -18.406 0.961 1 94.62 270 LEU B N 1
ATOM 6526 C CA . LEU B 1 270 ? 13.406 -18.719 2.371 1 94.62 270 LEU B CA 1
ATOM 6527 C C . LEU B 1 270 ? 14.531 -19.609 2.896 1 94.62 270 LEU B C 1
ATOM 6529 O O . LEU B 1 270 ? 14.578 -19.922 4.086 1 94.62 270 LEU B O 1
ATOM 6533 N N . GLY B 1 271 ? 15.43 -20.016 2.021 1 94.94 271 GLY B N 1
ATOM 6534 C CA . GLY B 1 271 ? 16.5 -20.906 2.434 1 94.94 271 GLY B CA 1
ATOM 6535 C C . GLY B 1 271 ? 16.031 -22.328 2.67 1 94.94 271 GLY B C 1
ATOM 6536 O O . GLY B 1 271 ? 16.703 -23.094 3.383 1 94.94 271 GLY B O 1
ATOM 6537 N N . MET B 1 272 ? 14.945 -22.688 2.078 1 96.38 272 MET B N 1
ATOM 6538 C CA . MET B 1 272 ? 14.367 -24.031 2.201 1 96.38 272 MET B CA 1
ATOM 6539 C C . MET B 1 272 ? 14.969 -24.969 1.166 1 96.38 272 MET B C 1
ATOM 6541 O O . MET B 1 272 ? 15.867 -24.594 0.42 1 96.38 272 MET B O 1
ATOM 6545 N N . THR B 1 273 ? 14.555 -26.219 1.292 1 97.44 273 THR B N 1
ATOM 6546 C CA . THR B 1 273 ? 14.859 -27.219 0.267 1 97.44 273 THR B CA 1
ATOM 6547 C C . THR B 1 273 ? 13.617 -27.562 -0.538 1 97.44 273 THR B C 1
ATOM 6549 O O . THR B 1 273 ? 12.531 -27.734 0.027 1 97.44 273 THR B O 1
ATOM 6552 N N . SER B 1 274 ? 13.781 -27.594 -1.835 1 95.44 274 SER B N 1
ATOM 6553 C CA . SER B 1 274 ? 12.688 -28.047 -2.695 1 95.44 274 SER B CA 1
ATOM 6554 C C . SER B 1 274 ? 13.031 -29.375 -3.355 1 95.44 274 SER B C 1
ATOM 6556 O O . SER B 1 274 ? 14.109 -29.547 -3.924 1 95.44 274 SER B O 1
ATOM 6558 N N . VAL B 1 275 ? 12.133 -30.297 -3.201 1 94.69 275 VAL B N 1
ATOM 6559 C CA . VAL B 1 275 ? 12.172 -31.562 -3.934 1 94.69 275 VAL B CA 1
ATOM 6560 C C . VAL B 1 275 ? 11.195 -31.516 -5.105 1 94.69 275 VAL B C 1
ATOM 6562 O O . VAL B 1 275 ? 9.992 -31.328 -4.914 1 94.69 275 VAL B O 1
ATOM 6565 N N . ILE B 1 276 ? 11.719 -31.641 -6.297 1 89.62 276 ILE B N 1
ATOM 6566 C CA . ILE B 1 276 ? 10.891 -31.469 -7.488 1 89.62 276 ILE B CA 1
ATOM 6567 C C . ILE B 1 276 ? 10.844 -32.781 -8.266 1 89.62 276 ILE B C 1
ATOM 6569 O O . ILE B 1 276 ? 11.883 -33.344 -8.625 1 89.62 276 ILE B O 1
ATOM 6573 N N . ILE B 1 277 ? 9.602 -33.188 -8.461 1 82.25 277 ILE B N 1
ATOM 6574 C CA . ILE B 1 277 ? 9.398 -34.406 -9.25 1 82.25 277 ILE B CA 1
ATOM 6575 C C . ILE B 1 277 ? 9.086 -34.031 -10.695 1 82.25 277 ILE B C 1
ATOM 6577 O O . ILE B 1 277 ? 8.188 -33.219 -10.953 1 82.25 277 ILE B O 1
ATOM 6581 N N . SER B 1 278 ? 9.836 -34.438 -11.609 1 69.5 278 SER B N 1
ATOM 6582 C CA . SER B 1 278 ? 9.727 -34.094 -13.023 1 69.5 278 SER B CA 1
ATOM 6583 C C . SER B 1 278 ? 8.383 -34.562 -13.602 1 69.5 278 SER B C 1
ATOM 6585 O O . SER B 1 278 ? 7.754 -35.469 -13.07 1 69.5 278 SER B O 1
ATOM 6587 N N . PRO B 1 279 ? 8.047 -33.938 -14.695 1 61.22 279 PRO B N 1
ATOM 6588 C CA . PRO B 1 279 ? 6.801 -34.312 -15.359 1 61.22 279 PRO B CA 1
ATOM 6589 C C . PRO B 1 279 ? 6.805 -35.75 -15.828 1 61.22 279 PRO B C 1
ATOM 6591 O O . PRO B 1 279 ? 7.84 -36.281 -16.25 1 61.22 279 PRO B O 1
ATOM 6594 N N . GLY B 1 280 ? 5.793 -36.438 -15.711 1 58.31 280 GLY B N 1
ATOM 6595 C CA . GLY B 1 280 ? 5.691 -37.812 -16.094 1 58.31 280 GLY B CA 1
ATOM 6596 C C . GLY B 1 280 ? 5.852 -38.781 -14.922 1 58.31 280 GLY B C 1
ATOM 6597 O O . GLY B 1 280 ? 5.613 -39.969 -15.055 1 58.31 280 GLY B O 1
ATOM 6598 N N . ALA B 1 281 ? 6.277 -38.094 -13.867 1 62.25 281 ALA B N 1
ATOM 6599 C CA . ALA B 1 281 ? 6.438 -38.938 -12.672 1 62.25 281 ALA B CA 1
ATOM 6600 C C . ALA B 1 281 ? 5.098 -39.5 -12.219 1 62.25 281 ALA B C 1
ATOM 6602 O O . ALA B 1 281 ? 4.039 -38.938 -12.539 1 62.25 281 ALA B O 1
ATOM 6603 N N . ASN B 1 282 ? 5.211 -40.719 -11.758 1 68.69 282 ASN B N 1
ATOM 6604 C CA . ASN B 1 282 ? 4.031 -41.438 -11.281 1 68.69 282 ASN B CA 1
ATOM 6605 C C . ASN B 1 282 ? 3.828 -41.25 -9.781 1 68.69 282 ASN B C 1
ATOM 6607 O O . ASN B 1 282 ? 4.648 -40.594 -9.117 1 68.69 282 ASN B O 1
ATOM 6611 N N . VAL B 1 283 ? 2.795 -41.625 -9.297 1 82.56 283 VAL B N 1
ATOM 6612 C CA . VAL B 1 283 ? 2.365 -41.5 -7.906 1 82.56 283 VAL B CA 1
ATOM 6613 C C . VAL B 1 283 ? 3.404 -42.156 -6.992 1 82.56 283 VAL B C 1
ATOM 6615 O O . VAL B 1 283 ? 3.652 -41.688 -5.883 1 82.56 283 VAL B O 1
ATOM 6618 N N . ARG B 1 284 ? 4.082 -43.156 -7.527 1 87.94 284 ARG B N 1
ATOM 6619 C CA . ARG B 1 284 ? 5.09 -43.875 -6.746 1 87.94 284 ARG B CA 1
ATOM 6620 C C . ARG B 1 284 ? 6.305 -43 -6.488 1 87.94 284 ARG B C 1
ATOM 6622 O O . ARG B 1 284 ? 6.918 -43.062 -5.422 1 87.94 284 ARG B O 1
ATOM 6629 N N . ASP B 1 285 ? 6.656 -42.219 -7.453 1 89 285 ASP B N 1
ATOM 6630 C CA . ASP B 1 285 ? 7.785 -41.312 -7.297 1 89 285 ASP B CA 1
ATOM 6631 C C . ASP B 1 285 ? 7.527 -40.312 -6.168 1 89 285 ASP B C 1
ATOM 6633 O O . ASP B 1 285 ? 8.445 -39.969 -5.422 1 89 285 ASP B O 1
ATOM 6637 N N . THR B 1 286 ? 6.32 -39.875 -6.078 1 90.5 286 THR B N 1
ATOM 6638 C CA . THR B 1 286 ? 5.945 -38.938 -5.027 1 90.5 286 THR B CA 1
ATOM 6639 C C . THR B 1 286 ? 6.055 -39.594 -3.652 1 90.5 286 THR B C 1
ATOM 6641 O O . THR B 1 286 ? 6.633 -39.031 -2.729 1 90.5 286 THR B O 1
ATOM 6644 N N . MET B 1 287 ? 5.535 -40.812 -3.561 1 93.69 287 MET B N 1
ATOM 6645 C CA . MET B 1 287 ? 5.578 -41.531 -2.293 1 93.69 287 MET B CA 1
ATOM 6646 C C . MET B 1 287 ? 7.02 -41.812 -1.88 1 93.69 287 MET B C 1
ATOM 6648 O O . MET B 1 287 ? 7.383 -41.625 -0.716 1 93.69 287 MET B O 1
ATOM 6652 N N . THR B 1 288 ? 7.777 -42.219 -2.85 1 94.38 288 THR B N 1
ATOM 6653 C CA . THR B 1 288 ? 9.188 -42.5 -2.596 1 94.38 288 THR B CA 1
ATOM 6654 C C . THR B 1 288 ? 9.914 -41.25 -2.15 1 94.38 288 THR B C 1
ATOM 6656 O O . THR B 1 288 ? 10.719 -41.281 -1.213 1 94.38 288 THR B O 1
ATOM 6659 N N . ALA B 1 289 ? 9.664 -40.156 -2.781 1 94.56 289 ALA B N 1
ATOM 6660 C CA . ALA B 1 289 ? 10.32 -38.906 -2.459 1 94.56 289 ALA B CA 1
ATOM 6661 C C . ALA B 1 289 ? 9.977 -38.438 -1.045 1 94.56 289 ALA B C 1
ATOM 6663 O O . ALA B 1 289 ? 10.844 -37.969 -0.312 1 94.56 289 ALA B O 1
ATOM 6664 N N . ILE B 1 290 ? 8.727 -38.562 -0.659 1 95.88 290 ILE B N 1
ATOM 6665 C CA . ILE B 1 290 ? 8.305 -38.156 0.683 1 95.88 290 ILE B CA 1
ATOM 6666 C C . ILE B 1 290 ? 9.117 -38.938 1.722 1 95.88 290 ILE B C 1
ATOM 6668 O O . ILE B 1 290 ? 9.664 -38.344 2.654 1 95.88 290 ILE B O 1
ATOM 6672 N N . GLN B 1 291 ? 9.211 -40.219 1.514 1 97.06 291 GLN B N 1
ATOM 6673 C CA . GLN B 1 291 ? 9.883 -41.094 2.467 1 97.06 291 GLN B CA 1
ATOM 6674 C C . GLN B 1 291 ? 11.391 -40.875 2.459 1 97.06 291 GLN B C 1
ATOM 6676 O O . GLN B 1 291 ? 11.992 -40.625 3.506 1 97.06 291 GLN B O 1
ATOM 6681 N N . ASP B 1 292 ? 12.008 -40.938 1.294 1 97.25 292 ASP B N 1
ATOM 6682 C CA . ASP B 1 292 ? 13.461 -40.938 1.177 1 97.25 292 ASP B CA 1
ATOM 6683 C C . ASP B 1 292 ? 14.055 -39.562 1.502 1 97.25 292 ASP B C 1
ATOM 6685 O O . ASP B 1 292 ? 15.156 -39.469 2.055 1 97.25 292 ASP B O 1
ATOM 6689 N N . GLU B 1 293 ? 13.352 -38.5 1.158 1 97.5 293 GLU B N 1
ATOM 6690 C CA . GLU B 1 293 ? 13.867 -37.125 1.369 1 97.5 293 GLU B CA 1
ATOM 6691 C C . GLU B 1 293 ? 13.312 -36.531 2.652 1 97.5 293 GLU B C 1
ATOM 6693 O O . GLU B 1 293 ? 13.656 -35.406 3.01 1 97.5 293 GLU B O 1
ATOM 6698 N N . ARG B 1 294 ? 12.438 -37.219 3.246 1 97.94 294 ARG B N 1
ATOM 6699 C CA . ARG B 1 294 ? 11.805 -36.781 4.48 1 97.94 294 ARG B CA 1
ATOM 6700 C C . ARG B 1 294 ? 11.156 -35.406 4.301 1 97.94 294 ARG B C 1
ATOM 6702 O O . ARG B 1 294 ? 11.406 -34.469 5.078 1 97.94 294 ARG B O 1
ATOM 6709 N N . CYS B 1 295 ? 10.375 -35.344 3.285 1 97.62 295 CYS B N 1
ATOM 6710 C CA . CYS B 1 295 ? 9.695 -34.094 2.973 1 97.62 295 CYS B CA 1
ATOM 6711 C C . CYS B 1 295 ? 8.742 -33.688 4.094 1 97.62 295 CYS B C 1
ATOM 6713 O O . CYS B 1 295 ? 8.078 -34.531 4.684 1 97.62 295 CYS B O 1
ATOM 6715 N N . THR B 1 296 ? 8.68 -32.375 4.418 1 97.75 296 THR B N 1
ATOM 6716 C CA . THR B 1 296 ? 7.852 -31.906 5.527 1 97.75 296 THR B CA 1
ATOM 6717 C C . THR B 1 296 ? 6.574 -31.266 5.012 1 97.75 296 THR B C 1
ATOM 6719 O O . THR B 1 296 ? 5.59 -31.141 5.742 1 97.75 296 THR B O 1
ATOM 6722 N N . VAL B 1 297 ? 6.578 -30.75 3.785 1 95.75 297 VAL B N 1
ATOM 6723 C CA . VAL B 1 297 ? 5.43 -30.109 3.146 1 95.75 297 VAL B CA 1
ATOM 6724 C C . VAL B 1 297 ? 5.191 -30.734 1.773 1 95.75 297 VAL B C 1
ATOM 6726 O O . VAL B 1 297 ? 6.121 -30.859 0.973 1 95.75 297 VAL B O 1
ATOM 6729 N N . LEU B 1 298 ? 4 -31.125 1.517 1 93.44 298 LEU B N 1
ATOM 6730 C CA . LEU B 1 298 ? 3.6 -31.625 0.202 1 93.44 298 LEU B CA 1
ATOM 6731 C C . LEU B 1 298 ? 2.713 -30.594 -0.508 1 93.44 298 LEU B C 1
ATOM 6733 O O . LEU B 1 298 ? 1.645 -30.25 -0.007 1 93.44 298 LEU B O 1
ATOM 6737 N N . PHE B 1 299 ? 3.217 -30.109 -1.574 1 89.81 299 PHE B N 1
ATOM 6738 C CA . PHE B 1 299 ? 2.422 -29.25 -2.436 1 89.81 299 PHE B CA 1
ATOM 6739 C C . PHE B 1 299 ? 1.851 -30.031 -3.611 1 89.81 299 PHE B C 1
ATOM 6741 O O . PHE B 1 299 ? 2.6 -30.531 -4.449 1 89.81 299 PHE B O 1
ATOM 6748 N N . SER B 1 300 ? 0.507 -30.047 -3.664 1 83.06 300 SER B N 1
ATOM 6749 C CA . SER B 1 300 ? -0.135 -30.875 -4.688 1 83.06 300 SER B CA 1
ATOM 6750 C C . SER B 1 300 ? -1.558 -30.391 -4.961 1 83.06 300 SER B C 1
ATOM 6752 O O . SER B 1 300 ? -2.217 -29.844 -4.078 1 83.06 300 SER B O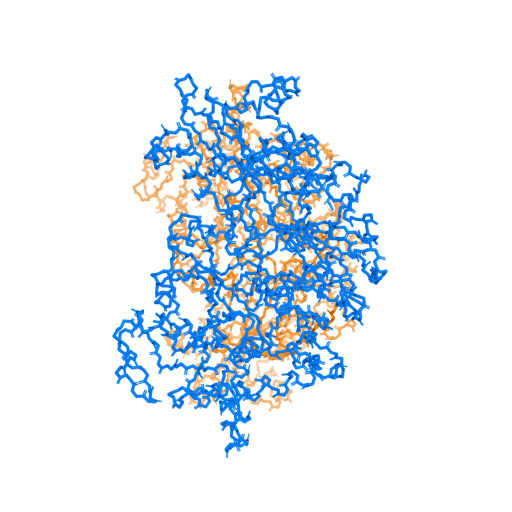 1
ATOM 6754 N N . GLY B 1 301 ? -1.9 -30.625 -6.223 1 76.12 301 GLY B N 1
ATOM 6755 C CA . GLY B 1 301 ? -3.289 -30.359 -6.562 1 76.12 301 GLY B CA 1
ATOM 6756 C C . GLY B 1 301 ? -4.219 -31.5 -6.211 1 76.12 301 GLY B C 1
ATOM 6757 O O . GLY B 1 301 ? -3.77 -32.562 -5.742 1 76.12 301 GLY B O 1
ATOM 6758 N N . TYR B 1 302 ? -5.453 -31.297 -6.469 1 71.31 302 TYR B N 1
ATOM 6759 C CA . TYR B 1 302 ? -6.484 -32.25 -6.094 1 71.31 302 TYR B CA 1
ATOM 6760 C C . TYR B 1 302 ? -6.246 -33.594 -6.77 1 71.31 302 TYR B C 1
ATOM 6762 O O . TYR B 1 302 ? -6.277 -34.656 -6.113 1 71.31 302 TYR B O 1
ATOM 6770 N N . ARG B 1 303 ? -6 -33.594 -8.055 1 70.5 303 ARG B N 1
ATOM 6771 C CA . ARG B 1 303 ? -5.863 -34.812 -8.812 1 70.5 303 ARG B CA 1
ATOM 6772 C C . ARG B 1 303 ? -4.711 -35.688 -8.281 1 70.5 303 ARG B C 1
ATOM 6774 O O . ARG B 1 303 ? -4.848 -36.875 -8.125 1 70.5 303 ARG B O 1
ATOM 6781 N N . SER B 1 304 ? -3.672 -35.031 -8.062 1 77.25 304 SER B N 1
ATOM 6782 C CA . SER B 1 304 ? -2.506 -35.75 -7.555 1 77.25 304 SER B CA 1
ATOM 6783 C C . SER B 1 304 ? -2.766 -36.281 -6.156 1 77.25 304 SER B C 1
ATOM 6785 O O . SER B 1 304 ? -2.354 -37.406 -5.844 1 77.25 304 SER B O 1
ATOM 6787 N N . LEU B 1 305 ? -3.408 -35.562 -5.352 1 82.31 305 LEU B N 1
ATOM 6788 C CA . LEU B 1 305 ? -3.736 -36 -4.004 1 82.31 305 LEU B CA 1
ATOM 6789 C C . LEU B 1 305 ? -4.707 -37.188 -4.047 1 82.31 305 LEU B C 1
ATOM 6791 O O . LEU B 1 305 ? -4.578 -38.125 -3.26 1 82.31 305 LEU B O 1
ATOM 6795 N N . TYR B 1 306 ? -5.645 -37.094 -4.93 1 77.25 306 TYR B N 1
ATOM 6796 C CA . TYR B 1 306 ? -6.609 -38.188 -5.105 1 77.25 306 TYR B CA 1
ATOM 6797 C C . TYR B 1 306 ? -5.914 -39.469 -5.508 1 77.25 306 TYR B C 1
ATOM 6799 O O . TYR B 1 306 ? -6.207 -40.531 -4.957 1 77.25 306 TYR B O 1
ATOM 6807 N N . ASN B 1 307 ? -5.027 -39.344 -6.445 1 78.25 307 ASN B N 1
ATOM 6808 C CA . ASN B 1 307 ? -4.281 -40.531 -6.906 1 78.25 307 ASN B CA 1
ATOM 6809 C C . ASN B 1 307 ? -3.428 -41.125 -5.789 1 78.25 307 ASN B C 1
ATOM 6811 O O . ASN B 1 307 ? -3.281 -42.344 -5.699 1 78.25 307 ASN B O 1
ATOM 6815 N N . LEU B 1 308 ? -2.932 -40.312 -5.012 1 85.69 308 LEU B N 1
ATOM 6816 C CA . LEU B 1 308 ? -2.139 -40.781 -3.873 1 85.69 308 LEU B CA 1
ATOM 6817 C C . LEU B 1 308 ? -3.01 -41.531 -2.871 1 85.69 308 LEU B C 1
ATOM 6819 O O . LEU B 1 308 ? -2.664 -42.625 -2.447 1 85.69 308 LEU B O 1
ATOM 6823 N N . LEU B 1 309 ? -4.059 -40.969 -2.559 1 84.81 309 LEU B N 1
ATOM 6824 C CA . LEU B 1 309 ? -4.973 -41.5 -1.557 1 84.81 309 LEU B CA 1
ATOM 6825 C C . LEU B 1 309 ? -5.465 -42.875 -1.961 1 84.81 309 LEU B C 1
ATOM 6827 O O . LEU B 1 309 ? -5.691 -43.75 -1.104 1 84.81 309 LEU B O 1
ATOM 6831 N N . HIS B 1 310 ? -5.539 -43.156 -3.236 1 82.75 310 HIS B N 1
ATOM 6832 C CA . HIS B 1 310 ? -6.172 -44.375 -3.707 1 82.75 310 HIS B CA 1
ATOM 6833 C C . HIS B 1 310 ? -5.145 -45.344 -4.297 1 82.75 310 HIS B C 1
ATOM 6835 O O . HIS B 1 310 ? -5.508 -46.312 -4.93 1 82.75 310 HIS B O 1
ATOM 6841 N N . HIS B 1 311 ? -4.012 -44.969 -4.137 1 88.06 311 HIS B N 1
ATOM 6842 C CA . HIS B 1 311 ? -2.971 -45.844 -4.645 1 88.06 311 HIS B CA 1
ATOM 6843 C C . HIS B 1 311 ? -2.869 -47.125 -3.809 1 88.06 311 HIS B C 1
ATOM 6845 O O . HIS B 1 311 ? -2.885 -47.062 -2.576 1 88.06 311 HIS B O 1
ATOM 6851 N N . ASP B 1 312 ? -2.646 -48.25 -4.469 1 88.31 312 ASP B N 1
ATOM 6852 C CA . ASP B 1 312 ? -2.688 -49.562 -3.828 1 88.31 312 ASP B CA 1
ATOM 6853 C C . ASP B 1 312 ? -1.554 -49.719 -2.818 1 88.31 312 ASP B C 1
ATOM 6855 O O . ASP B 1 312 ? -1.7 -50.406 -1.813 1 88.31 312 ASP B O 1
ATOM 6859 N N . ASN B 1 313 ? -0.465 -49.094 -3.061 1 90.5 313 ASN B N 1
ATOM 6860 C CA . ASN B 1 313 ? 0.716 -49.281 -2.225 1 90.5 313 ASN B CA 1
ATOM 6861 C C . ASN B 1 313 ? 0.927 -48.094 -1.271 1 90.5 313 ASN B C 1
ATOM 6863 O O . ASN B 1 313 ? 2.041 -47.875 -0.797 1 90.5 313 ASN B O 1
ATOM 6867 N N . ILE B 1 314 ? -0.067 -47.375 -0.987 1 91.31 314 ILE B N 1
ATOM 6868 C CA . ILE B 1 314 ? 0.051 -46.125 -0.226 1 91.31 314 ILE B CA 1
ATOM 6869 C C . ILE B 1 314 ? 0.56 -46.438 1.181 1 91.31 314 ILE B C 1
ATOM 6871 O O . ILE B 1 314 ? 1.291 -45.625 1.771 1 91.31 314 ILE B O 1
ATOM 6875 N N . ASP B 1 315 ? 0.292 -47.562 1.721 1 91.69 315 ASP B N 1
ATOM 6876 C CA . ASP B 1 315 ? 0.61 -47.906 3.1 1 91.69 315 ASP B CA 1
ATOM 6877 C C . ASP B 1 315 ? 2.027 -48.469 3.209 1 91.69 315 ASP B C 1
ATOM 6879 O O . ASP B 1 315 ? 2.51 -48.75 4.312 1 91.69 315 ASP B O 1
ATOM 6883 N N . GLN B 1 316 ? 2.674 -48.625 2.107 1 94.5 316 GLN B N 1
ATOM 6884 C CA . GLN B 1 316 ? 4.004 -49.219 2.109 1 94.5 316 GLN B CA 1
ATOM 6885 C C . GLN B 1 316 ? 5.086 -48.156 2.285 1 94.5 316 GLN B C 1
ATOM 6887 O O . GLN B 1 316 ? 6.27 -48.469 2.371 1 94.5 316 GLN B O 1
ATOM 6892 N N . TYR B 1 317 ? 4.719 -46.938 2.393 1 95.69 317 TYR B N 1
ATOM 6893 C CA . TYR B 1 317 ? 5.672 -45.844 2.486 1 95.69 317 TYR B CA 1
ATOM 6894 C C . TYR B 1 317 ? 5.508 -45.094 3.803 1 95.69 317 TYR B C 1
ATOM 6896 O O . TYR B 1 317 ? 4.457 -45.156 4.445 1 95.69 317 TYR B O 1
ATOM 6904 N N . ASP B 1 318 ? 6.574 -44.375 4.219 1 96.81 318 ASP B N 1
ATOM 6905 C CA . ASP B 1 318 ? 6.582 -43.594 5.453 1 96.81 318 ASP B CA 1
ATOM 6906 C C . ASP B 1 318 ? 6.305 -42.125 5.18 1 96.81 318 ASP B C 1
ATOM 6908 O O . ASP B 1 318 ? 7.07 -41.438 4.477 1 96.81 318 ASP B O 1
ATOM 6912 N N . TYR B 1 319 ? 5.262 -41.625 5.797 1 96.56 319 TYR B N 1
ATOM 6913 C CA . TYR B 1 319 ? 4.875 -40.219 5.59 1 96.56 319 TYR B CA 1
ATOM 6914 C C . TYR B 1 319 ? 5.031 -39.438 6.875 1 96.56 319 TYR B C 1
ATOM 6916 O O . TYR B 1 319 ? 4.555 -38.281 6.969 1 96.56 319 TYR B O 1
ATOM 6924 N N . SER B 1 320 ? 5.711 -39.875 7.914 1 96.44 320 SER B N 1
ATOM 6925 C CA . SER B 1 320 ? 5.734 -39.312 9.258 1 96.44 320 SER B CA 1
ATOM 6926 C C . SER B 1 320 ? 6.469 -37.969 9.273 1 96.44 320 SER B C 1
ATOM 6928 O O . SER B 1 320 ? 6.348 -37.188 10.227 1 96.44 320 SER B O 1
ATOM 6930 N N . SER B 1 321 ? 7.238 -37.688 8.195 1 97.56 321 SER B N 1
ATOM 6931 C CA . SER B 1 321 ? 7.965 -36.406 8.125 1 97.56 321 SER B CA 1
ATOM 6932 C C . SER B 1 321 ? 7.035 -35.25 7.738 1 97.56 321 SER B C 1
ATOM 6934 O O . SER B 1 321 ? 7.375 -34.094 7.938 1 97.56 321 SER B O 1
ATOM 6936 N N . LEU B 1 322 ? 5.922 -35.562 7.137 1 97 322 LEU B N 1
ATOM 6937 C CA . LEU B 1 322 ? 5 -34.562 6.664 1 97 322 LEU B CA 1
ATOM 6938 C C . LEU B 1 322 ? 4.266 -33.906 7.832 1 97 322 LEU B C 1
ATOM 6940 O O . LEU B 1 322 ? 3.699 -34.594 8.68 1 97 322 LEU B O 1
ATOM 6944 N N . HIS B 1 323 ? 4.289 -32.594 7.836 1 95.5 323 HIS B N 1
ATOM 6945 C CA . HIS B 1 323 ? 3.445 -31.906 8.82 1 95.5 323 HIS B CA 1
ATOM 6946 C C . HIS B 1 323 ? 2.314 -31.141 8.141 1 95.5 323 HIS B C 1
ATOM 6948 O O . HIS B 1 323 ? 1.341 -30.766 8.789 1 95.5 323 HIS B O 1
ATOM 6954 N N . SER B 1 324 ? 2.461 -30.922 6.777 1 94.56 324 SER B N 1
ATOM 6955 C CA . SER B 1 324 ? 1.404 -30.156 6.117 1 94.56 324 SER B CA 1
ATOM 6956 C C . SER B 1 324 ? 1.283 -30.547 4.648 1 94.56 324 SER B C 1
ATOM 6958 O O . SER B 1 324 ? 2.266 -30.953 4.023 1 94.56 324 SER B O 1
ATOM 6960 N N . ILE B 1 325 ? 0.067 -30.406 4.125 1 92.69 325 ILE B N 1
ATOM 6961 C CA . ILE B 1 325 ? -0.272 -30.578 2.717 1 92.69 325 ILE B CA 1
ATOM 6962 C C . ILE B 1 325 ? -0.884 -29.297 2.176 1 92.69 325 ILE B C 1
ATOM 6964 O O . ILE B 1 325 ? -1.962 -28.875 2.609 1 92.69 325 ILE B O 1
ATOM 6968 N N . LEU B 1 326 ? -0.187 -28.703 1.265 1 90.88 326 LEU B N 1
ATOM 6969 C CA . LEU B 1 326 ? -0.626 -27.453 0.657 1 90.88 326 LEU B CA 1
ATOM 6970 C C . LEU B 1 326 ? -1.387 -27.703 -0.639 1 90.88 326 LEU B C 1
ATOM 6972 O O . LEU B 1 326 ? -0.886 -28.406 -1.529 1 90.88 326 LEU B O 1
ATOM 6976 N N . THR B 1 327 ? -2.566 -27.188 -0.65 1 82.75 327 THR B N 1
ATOM 6977 C CA . THR B 1 327 ? -3.361 -27.344 -1.864 1 82.75 327 THR B CA 1
ATOM 6978 C C . THR B 1 327 ? -4.191 -26.094 -2.133 1 82.75 327 THR B C 1
ATOM 6980 O O . THR B 1 327 ? -4.422 -25.297 -1.229 1 82.75 327 THR B O 1
ATOM 6983 N N . GLY B 1 328 ? -4.465 -25.828 -3.4 1 75.12 328 GLY B N 1
ATOM 6984 C CA . GLY B 1 328 ? -5.258 -24.688 -3.828 1 75.12 328 GLY B CA 1
ATOM 6985 C C . GLY B 1 328 ? -5.848 -24.859 -5.215 1 75.12 328 GLY B C 1
ATOM 6986 O O . GLY B 1 328 ? -5.629 -25.875 -5.867 1 75.12 328 GLY B O 1
ATOM 6987 N N . GLY B 1 329 ? -6.703 -23.891 -5.617 1 65.25 329 GLY B N 1
ATOM 6988 C CA . GLY B 1 329 ? -7.215 -23.844 -6.977 1 65.25 329 GLY B CA 1
ATOM 6989 C C . GLY B 1 329 ? -8.617 -24.406 -7.109 1 65.25 329 GLY B C 1
ATOM 6990 O O . GLY B 1 329 ? -9.336 -24.078 -8.055 1 65.25 329 GLY B O 1
ATOM 6991 N N . THR B 1 330 ? -8.891 -25.375 -6.258 1 61.25 330 THR B N 1
ATOM 6992 C CA . THR B 1 330 ? -10.234 -25.953 -6.305 1 61.25 330 THR B CA 1
ATOM 6993 C C . THR B 1 330 ? -10.773 -26.172 -4.895 1 61.25 330 THR B C 1
ATOM 6995 O O . THR B 1 330 ? -10.008 -26.266 -3.936 1 61.25 330 THR B O 1
ATOM 6998 N N . THR B 1 331 ? -12.086 -26.109 -4.844 1 64.25 331 THR B N 1
ATOM 6999 C CA . THR B 1 331 ? -12.727 -26.422 -3.572 1 64.25 331 THR B CA 1
ATOM 7000 C C . THR B 1 331 ? -12.703 -27.938 -3.318 1 64.25 331 THR B C 1
ATOM 7002 O O . THR B 1 331 ? -13 -28.719 -4.215 1 64.25 331 THR B O 1
ATOM 7005 N N . LEU B 1 332 ? -12.266 -28.281 -2.125 1 67.62 332 LEU B N 1
ATOM 7006 C CA . LEU B 1 332 ? -12.188 -29.688 -1.759 1 67.62 332 LEU B CA 1
ATOM 7007 C C . LEU B 1 332 ? -13.336 -30.094 -0.84 1 67.62 332 LEU B C 1
ATOM 7009 O O . LEU B 1 332 ? -13.727 -29.312 0.036 1 67.62 332 LEU B O 1
ATOM 7013 N N . ALA B 1 333 ? -13.844 -31.266 -1.029 1 65.38 333 ALA B N 1
ATOM 7014 C CA . ALA B 1 333 ? -14.859 -31.797 -0.13 1 65.38 333 ALA B CA 1
ATOM 7015 C C . ALA B 1 333 ? -14.289 -32.031 1.264 1 65.38 333 ALA B C 1
ATOM 7017 O O . ALA B 1 333 ? -13.148 -32.5 1.404 1 65.38 333 ALA B O 1
ATOM 7018 N N . PRO B 1 334 ? -15.047 -31.766 2.26 1 70.5 334 PRO B N 1
ATOM 7019 C CA . PRO B 1 334 ? -14.578 -31.953 3.635 1 70.5 334 PRO B CA 1
ATOM 7020 C C . PRO B 1 334 ? -14.086 -33.375 3.893 1 70.5 334 PRO B C 1
ATOM 7022 O O . PRO B 1 334 ? -13.086 -33.594 4.578 1 70.5 334 PRO B O 1
ATOM 7025 N N . ASP B 1 335 ? -14.805 -34.344 3.336 1 72.38 335 ASP B N 1
ATOM 7026 C CA . ASP B 1 335 ? -14.414 -35.719 3.531 1 72.38 335 ASP B CA 1
ATOM 7027 C C . ASP B 1 335 ? -13.047 -36 2.91 1 72.38 335 ASP B C 1
ATOM 7029 O O . ASP B 1 335 ? -12.25 -36.781 3.459 1 72.38 335 ASP B O 1
ATOM 7033 N N . PHE B 1 336 ? -12.859 -35.469 1.808 1 76.94 336 PHE B N 1
ATOM 7034 C CA . PHE B 1 336 ? -11.57 -35.625 1.152 1 76.94 336 PHE B CA 1
ATOM 7035 C C . PHE B 1 336 ? -10.453 -35.031 2.02 1 76.94 336 PHE B C 1
ATOM 7037 O O . PHE B 1 336 ? -9.406 -35.656 2.182 1 76.94 336 PHE B O 1
ATOM 7044 N N . ILE B 1 337 ? -10.688 -33.906 2.578 1 80.88 337 ILE B N 1
ATOM 7045 C CA . ILE B 1 337 ? -9.727 -33.25 3.443 1 80.88 337 ILE B CA 1
ATOM 7046 C C . ILE B 1 337 ? -9.422 -34.125 4.656 1 80.88 337 ILE B C 1
ATOM 7048 O O . ILE B 1 337 ? -8.258 -34.312 5.02 1 80.88 337 ILE B O 1
ATOM 7052 N N . LYS B 1 338 ? -10.453 -34.594 5.195 1 81.62 338 LYS B N 1
ATOM 7053 C CA . LYS B 1 338 ? -10.305 -35.469 6.352 1 81.62 338 LYS B CA 1
ATOM 7054 C C . LYS B 1 338 ? -9.477 -36.719 6.004 1 81.62 338 LYS B C 1
ATOM 7056 O O . LYS B 1 338 ? -8.594 -37.094 6.762 1 81.62 338 LYS B O 1
ATOM 7061 N N . ASN B 1 339 ? -9.812 -37.281 4.898 1 84.06 339 ASN B N 1
ATOM 7062 C CA . ASN B 1 339 ? -9.133 -38.5 4.484 1 84.06 339 ASN B CA 1
ATOM 7063 C C . ASN B 1 339 ? -7.641 -38.281 4.258 1 84.06 339 ASN B C 1
ATOM 7065 O O . ASN B 1 339 ? -6.809 -39.062 4.699 1 84.06 339 ASN B O 1
ATOM 7069 N N . ILE B 1 340 ? -7.344 -37.281 3.602 1 87.56 340 ILE B N 1
ATOM 7070 C CA . ILE B 1 340 ? -5.945 -37 3.305 1 87.56 340 ILE B CA 1
ATOM 7071 C C . ILE B 1 340 ? -5.207 -36.625 4.594 1 87.56 340 ILE B C 1
ATOM 7073 O O . ILE B 1 340 ? -4.062 -37.031 4.797 1 87.56 340 ILE B O 1
ATOM 7077 N N . SER B 1 341 ? -5.824 -35.812 5.422 1 89.69 341 SER B N 1
ATOM 7078 C CA . SER B 1 341 ? -5.219 -35.438 6.695 1 89.69 341 SER B CA 1
ATOM 7079 C C . SER B 1 341 ? -4.926 -36.656 7.559 1 89.69 341 SER B C 1
ATOM 7081 O O . SER B 1 341 ? -3.871 -36.75 8.188 1 89.69 341 SER B O 1
ATOM 7083 N N . THR B 1 342 ? -5.836 -37.531 7.566 1 89 342 THR B N 1
ATOM 7084 C CA . THR B 1 342 ? -5.703 -38.75 8.375 1 89 342 THR B CA 1
ATOM 7085 C C . THR B 1 342 ? -4.625 -39.656 7.805 1 89 342 THR B C 1
ATOM 7087 O O . THR B 1 342 ? -3.789 -40.188 8.547 1 89 342 THR B O 1
ATOM 7090 N N . LEU B 1 343 ? -4.668 -39.844 6.562 1 87.69 343 LEU B N 1
ATOM 7091 C CA . LEU B 1 343 ? -3.725 -40.75 5.902 1 87.69 343 LEU B CA 1
ATOM 7092 C C . LEU B 1 343 ? -2.289 -40.312 6.145 1 87.69 343 LEU B C 1
ATOM 7094 O O . LEU B 1 343 ? -1.424 -41.125 6.48 1 87.69 343 LEU B O 1
ATOM 7098 N N . PHE B 1 344 ? -2.027 -39.062 6.008 1 92.25 344 PHE B N 1
ATOM 7099 C CA . PHE B 1 344 ? -0.666 -38.531 6.047 1 92.25 344 PHE B CA 1
ATOM 7100 C C . PHE B 1 344 ? -0.322 -38.031 7.438 1 92.25 344 PHE B C 1
ATOM 7102 O O . PHE B 1 344 ? 0.825 -37.656 7.707 1 92.25 344 PHE B O 1
ATOM 7109 N N . GLN B 1 345 ? -1.332 -37.969 8.25 1 92.5 345 GLN B N 1
ATOM 7110 C CA . GLN B 1 345 ? -1.167 -37.406 9.586 1 92.5 345 GLN B CA 1
ATOM 7111 C C . GLN B 1 345 ? -0.558 -36 9.508 1 92.5 345 GLN B C 1
ATOM 7113 O O . GLN B 1 345 ? 0.425 -35.719 10.195 1 92.5 345 GLN B O 1
ATOM 7118 N N . ALA B 1 346 ? -0.981 -35.281 8.547 1 93.56 346 ALA B N 1
ATOM 7119 C CA . ALA B 1 346 ? -0.524 -33.906 8.266 1 93.56 346 ALA B CA 1
ATOM 7120 C C . ALA B 1 346 ? -1.701 -32.938 8.172 1 93.56 346 ALA B C 1
ATOM 7122 O O . ALA B 1 346 ? -2.822 -33.344 7.855 1 93.56 346 ALA B O 1
ATOM 7123 N N . ARG B 1 347 ? -1.49 -31.75 8.547 1 92.75 347 ARG B N 1
ATOM 7124 C CA . ARG B 1 347 ? -2.535 -30.734 8.43 1 92.75 347 ARG B CA 1
ATOM 7125 C C . ARG B 1 347 ? -2.684 -30.281 6.984 1 92.75 347 ARG B C 1
ATOM 7127 O O . ARG B 1 347 ? -1.693 -30.156 6.262 1 92.75 347 ARG B O 1
ATOM 7134 N N . VAL B 1 348 ? -3.848 -29.984 6.57 1 89.56 348 VAL B N 1
ATOM 7135 C CA . VAL B 1 348 ? -4.102 -29.5 5.219 1 89.56 348 VAL B CA 1
ATOM 7136 C C . VAL B 1 348 ? -4.129 -27.969 5.223 1 89.56 348 VAL B C 1
ATOM 7138 O O . VAL B 1 348 ? -4.797 -27.359 6.059 1 89.56 348 VAL B O 1
ATOM 7141 N N . LEU B 1 349 ? -3.4 -27.453 4.332 1 91.06 349 LEU B N 1
ATOM 7142 C CA . LEU B 1 349 ? -3.314 -26.016 4.125 1 91.06 349 LEU B CA 1
ATOM 7143 C C . LEU B 1 349 ? -4.004 -25.609 2.826 1 91.06 349 LEU B C 1
ATOM 7145 O O . LEU B 1 349 ? -3.576 -26 1.74 1 91.06 349 LEU B O 1
ATOM 7149 N N . ILE B 1 350 ? -5.039 -24.828 2.955 1 87 350 ILE B N 1
ATOM 7150 C CA . ILE B 1 350 ? -5.77 -24.312 1.801 1 87 350 ILE B CA 1
ATOM 7151 C C . ILE B 1 350 ? -5.328 -22.875 1.512 1 87 350 ILE B C 1
ATOM 7153 O O . ILE B 1 350 ? -5.242 -22.047 2.426 1 87 350 ILE B O 1
ATOM 7157 N N . ILE B 1 351 ? -5.074 -22.594 0.22 1 89.75 351 ILE B N 1
ATOM 7158 C CA . ILE B 1 351 ? -4.684 -21.234 -0.145 1 89.75 351 ILE B CA 1
ATOM 7159 C C . ILE B 1 351 ? -5.586 -20.719 -1.264 1 89.75 351 ILE B C 1
ATOM 7161 O O . ILE B 1 351 ? -6.16 -21.516 -2.02 1 89.75 351 ILE B O 1
ATOM 7165 N N . TYR B 1 352 ? -5.781 -19.469 -1.327 1 90.75 352 TYR B N 1
ATOM 7166 C CA . TYR B 1 352 ? -6.492 -18.734 -2.375 1 90.75 352 TYR B CA 1
ATOM 7167 C C . TYR B 1 352 ? -5.594 -17.688 -3.025 1 90.75 352 TYR B C 1
ATOM 7169 O O . TYR B 1 352 ? -4.863 -16.984 -2.334 1 90.75 352 TYR B O 1
ATOM 7177 N N . GLY B 1 353 ? -5.59 -17.672 -4.32 1 90.12 353 GLY B N 1
ATOM 7178 C CA . GLY B 1 353 ? -4.824 -16.703 -5.086 1 90.12 353 GLY B CA 1
ATOM 7179 C C . GLY B 1 353 ? -5.102 -16.75 -6.574 1 90.12 353 GLY B C 1
ATOM 7180 O O . GLY B 1 353 ? -6.051 -17.406 -7.012 1 90.12 353 GLY B O 1
ATOM 7181 N N . SER B 1 354 ? -4.438 -15.977 -7.289 1 86.25 354 SER B N 1
ATOM 7182 C CA . SER B 1 354 ? -4.461 -15.883 -8.742 1 86.25 354 SER B CA 1
ATOM 7183 C C . SER B 1 354 ? -3.076 -15.555 -9.297 1 86.25 354 SER B C 1
ATOM 7185 O O . SER B 1 354 ? -2.121 -15.391 -8.539 1 86.25 354 SER B O 1
ATOM 7187 N N . SER B 1 355 ? -2.947 -15.555 -10.609 1 87.75 355 SER B N 1
ATOM 7188 C CA . SER B 1 355 ? -1.674 -15.172 -11.211 1 87.75 355 SER B CA 1
ATOM 7189 C C . SER B 1 355 ? -1.278 -13.75 -10.828 1 87.75 355 SER B C 1
ATOM 7191 O O . SER B 1 355 ? -0.091 -13.438 -10.75 1 87.75 355 SER B O 1
ATOM 7193 N N . GLU B 1 356 ? -2.299 -12.945 -10.539 1 93.06 356 GLU B N 1
ATOM 7194 C CA . GLU B 1 356 ? -2.068 -11.547 -10.203 1 93.06 356 GLU B CA 1
ATOM 7195 C C . GLU B 1 356 ? -1.571 -11.391 -8.766 1 93.06 356 GLU B C 1
ATOM 7197 O O . GLU B 1 356 ? -0.745 -10.523 -8.477 1 93.06 356 GLU B O 1
ATOM 7202 N N . THR B 1 357 ? -2.055 -12.273 -7.871 1 94.19 357 THR B N 1
ATOM 7203 C CA . THR B 1 357 ? -1.741 -12.078 -6.457 1 94.19 357 THR B CA 1
ATOM 7204 C C . THR B 1 357 ? -0.84 -13.195 -5.945 1 94.19 357 THR B C 1
ATOM 7206 O O . THR B 1 357 ? -0.275 -13.094 -4.855 1 94.19 357 THR B O 1
ATOM 7209 N N . LEU B 1 358 ? -0.718 -14.297 -6.746 1 91.75 358 LEU B N 1
ATOM 7210 C CA . LEU B 1 358 ? -0.017 -15.516 -6.359 1 91.75 358 LEU B CA 1
ATOM 7211 C C . LEU B 1 358 ? -0.675 -16.156 -5.145 1 91.75 358 LEU B C 1
ATOM 7213 O O . LEU B 1 358 ? -1.343 -17.188 -5.27 1 91.75 358 LEU B O 1
ATOM 7217 N N . CYS B 1 359 ? -0.681 -15.539 -4.031 1 91.88 359 CYS B N 1
ATOM 7218 C CA . CYS B 1 359 ? -1.405 -15.953 -2.834 1 91.88 359 CYS B CA 1
ATOM 7219 C C . CYS B 1 359 ? -2.008 -14.75 -2.119 1 91.88 359 CYS B C 1
ATOM 7221 O O . CYS B 1 359 ? -1.314 -13.766 -1.858 1 91.88 359 CYS B O 1
ATOM 7223 N N . THR B 1 360 ? -3.25 -14.852 -1.808 1 92.88 360 THR B N 1
ATOM 7224 C CA . THR B 1 360 ? -3.938 -13.781 -1.098 1 92.88 360 THR B CA 1
ATOM 7225 C C . THR B 1 360 ? -4.184 -14.164 0.358 1 92.88 360 THR B C 1
ATOM 7227 O O . THR B 1 360 ? -4.016 -13.344 1.261 1 92.88 360 THR B O 1
ATOM 7230 N N . SER B 1 361 ? -4.656 -15.375 0.49 1 93.88 361 SER B N 1
ATOM 7231 C CA . SER B 1 361 ? -5.031 -15.852 1.817 1 93.88 361 SER B CA 1
ATOM 7232 C C . SER B 1 361 ? -4.793 -17.344 1.955 1 93.88 361 SER B C 1
ATOM 7234 O O . SER B 1 361 ? -4.574 -18.047 0.96 1 93.88 361 SER B O 1
ATOM 7236 N N . GLY B 1 362 ? -4.82 -17.828 3.184 1 90.19 362 GLY B N 1
ATOM 7237 C CA . GLY B 1 362 ? -4.684 -19.25 3.453 1 90.19 362 GLY B CA 1
ATOM 7238 C C . GLY B 1 362 ? -4.93 -19.609 4.906 1 90.19 362 GLY B C 1
ATOM 7239 O O . GLY B 1 362 ? -5 -18.719 5.766 1 90.19 362 GLY B O 1
ATOM 7240 N N . ARG B 1 363 ? -5.125 -20.828 5.098 1 87.06 363 ARG B N 1
ATOM 7241 C CA . ARG B 1 363 ? -5.324 -21.344 6.453 1 87.06 363 ARG B CA 1
ATOM 7242 C C . ARG B 1 363 ? -5.059 -22.844 6.527 1 87.06 363 ARG B C 1
ATOM 7244 O O . ARG B 1 363 ? -5.207 -23.547 5.527 1 87.06 363 ARG B O 1
ATOM 7251 N N . TYR B 1 364 ? -4.66 -23.219 7.727 1 87.06 364 TYR B N 1
ATOM 7252 C CA . TYR B 1 364 ? -4.699 -24.641 8.062 1 87.06 364 TYR B CA 1
ATOM 7253 C C . TYR B 1 364 ? -6.113 -25.078 8.414 1 87.06 364 TYR B C 1
ATOM 7255 O O . TYR B 1 364 ? -6.82 -24.391 9.148 1 87.06 364 TYR B O 1
ATOM 7263 N N . VAL B 1 365 ? -6.488 -26.172 7.797 1 77.81 365 VAL B N 1
ATOM 7264 C CA . VAL B 1 365 ? -7.816 -26.703 8.086 1 77.81 365 VAL B CA 1
ATOM 7265 C C . VAL B 1 365 ? -7.793 -27.469 9.406 1 77.81 365 VAL B C 1
ATOM 7267 O O . VAL B 1 365 ? -6.871 -28.25 9.664 1 77.81 365 VAL B O 1
ATOM 7270 N N . THR B 1 366 ? -8.648 -26.906 10.367 1 69.38 366 THR B N 1
ATOM 7271 C CA . THR B 1 366 ? -8.852 -27.719 11.562 1 69.38 366 THR B CA 1
ATOM 7272 C C . THR B 1 366 ? -10.258 -28.312 11.57 1 69.38 366 THR B C 1
ATOM 7274 O O . THR B 1 366 ? -11.242 -27.609 11.312 1 69.38 366 THR B O 1
ATOM 7277 N N . LEU B 1 367 ? -10.391 -29.609 11.414 1 57.47 367 LEU B N 1
ATOM 7278 C CA . LEU B 1 367 ? -11.672 -30.312 11.336 1 57.47 367 LEU B CA 1
ATOM 7279 C C . LEU B 1 367 ? -12.609 -29.844 12.438 1 57.47 367 LEU B C 1
ATOM 7281 O O . LEU B 1 367 ? -13.828 -30.016 12.336 1 57.47 367 LEU B O 1
ATOM 7285 N N . LYS B 1 368 ? -12.039 -29.328 13.461 1 57.81 368 LYS B N 1
ATOM 7286 C CA . LYS B 1 368 ? -12.906 -28.984 14.586 1 57.81 368 LYS B CA 1
ATOM 7287 C C . LYS B 1 368 ? -13.508 -27.594 14.414 1 57.81 368 LYS B C 1
ATOM 7289 O O . LYS B 1 368 ? -14.43 -27.219 15.133 1 57.81 368 LYS B O 1
ATOM 7294 N N . GLU B 1 369 ? -12.961 -26.922 13.383 1 63.75 369 GLU B N 1
ATOM 7295 C CA . GLU B 1 369 ? -13.453 -25.547 13.336 1 63.75 369 GLU B CA 1
ATOM 7296 C C . GLU B 1 369 ? -14.398 -25.328 12.164 1 63.75 369 GLU B C 1
ATOM 7298 O O . GLU B 1 369 ? -14 -24.797 11.125 1 63.75 369 GLU B O 1
ATOM 7303 N N . LYS B 1 370 ? -15.695 -25.859 12.359 1 57.75 370 LYS B N 1
ATOM 7304 C CA . LYS B 1 370 ? -16.781 -25.766 11.391 1 57.75 370 LYS B CA 1
ATOM 7305 C C . LYS B 1 370 ? -16.906 -24.344 10.852 1 57.75 370 LYS B C 1
ATOM 7307 O O . LYS B 1 370 ? -17.312 -24.141 9.703 1 57.75 370 LYS B O 1
ATOM 7312 N N . GLU B 1 371 ? -16.406 -23.438 11.664 1 59.41 371 GLU B N 1
ATOM 7313 C CA . GLU B 1 371 ? -16.641 -22.047 11.305 1 59.41 371 GLU B CA 1
ATOM 7314 C C . GLU B 1 371 ? -15.727 -21.609 10.164 1 59.41 371 GLU B C 1
ATOM 7316 O O . GLU B 1 371 ? -16.016 -20.641 9.461 1 59.41 371 GLU B O 1
ATOM 7321 N N . VAL B 1 372 ? -14.766 -22.469 9.961 1 65.38 372 VAL B N 1
ATOM 7322 C CA . VAL B 1 372 ? -13.805 -21.953 8.992 1 65.38 372 VAL B CA 1
ATOM 7323 C C . VAL B 1 372 ? -13.656 -22.938 7.836 1 65.38 372 VAL B C 1
ATOM 7325 O O . VAL B 1 372 ? -12.922 -22.672 6.883 1 65.38 372 VAL B O 1
ATOM 7328 N N . ILE B 1 373 ? -14.391 -23.953 7.863 1 65.25 373 ILE B N 1
ATOM 7329 C CA . ILE B 1 373 ? -14.195 -25.031 6.895 1 65.25 373 ILE B CA 1
ATOM 7330 C C . ILE B 1 373 ? -14.523 -24.516 5.492 1 65.25 373 ILE B C 1
ATOM 7332 O O . ILE B 1 373 ? -13.859 -24.906 4.523 1 65.25 373 ILE B O 1
ATOM 7336 N N . ASP B 1 374 ? -15.344 -23.562 5.395 1 71.5 374 ASP B N 1
ATOM 7337 C CA . ASP B 1 374 ? -15.797 -23.078 4.09 1 71.5 374 ASP B CA 1
ATOM 7338 C C . ASP B 1 374 ? -15.047 -21.828 3.674 1 71.5 374 ASP B C 1
ATOM 7340 O O . ASP B 1 374 ? -15.422 -21.156 2.703 1 71.5 374 ASP B O 1
ATOM 7344 N N . THR B 1 375 ? -14 -21.531 4.426 1 85 375 THR B N 1
ATOM 7345 C CA . THR B 1 375 ? -13.273 -20.297 4.137 1 85 375 THR B CA 1
ATOM 7346 C C . THR B 1 375 ? -11.93 -20.609 3.488 1 85 375 THR B C 1
ATOM 7348 O O . THR B 1 375 ? -11.461 -21.75 3.523 1 85 375 THR B O 1
ATOM 7351 N N . VAL B 1 376 ? -11.375 -19.641 2.863 1 88.88 376 VAL B N 1
ATOM 7352 C CA . VAL B 1 376 ? -10.039 -19.766 2.295 1 88.88 376 VAL B CA 1
ATOM 7353 C C . VAL B 1 376 ? -9.023 -19.078 3.201 1 88.88 376 VAL B C 1
ATOM 7355 O O . VAL B 1 376 ? -7.93 -18.719 2.76 1 88.88 376 VAL B O 1
ATOM 7358 N N . GLY B 1 377 ? -9.43 -18.906 4.43 1 92.62 377 GLY B N 1
ATOM 7359 C CA . GLY B 1 377 ? -8.523 -18.328 5.41 1 92.62 377 GLY B CA 1
ATOM 7360 C C . GLY B 1 377 ? -8.531 -16.812 5.418 1 92.62 377 GLY B C 1
ATOM 7361 O O . GLY B 1 377 ? -9.469 -16.188 4.906 1 92.62 377 GLY B O 1
ATOM 7362 N N . ARG B 1 378 ? -7.582 -16.203 6.145 1 95.25 378 ARG B N 1
ATOM 7363 C CA . ARG B 1 378 ? -7.422 -14.766 6.258 1 95.25 378 ARG B CA 1
ATOM 7364 C C . ARG B 1 378 ? -6.344 -14.258 5.305 1 95.25 378 ARG B C 1
ATOM 7366 O O . ARG B 1 378 ? -5.441 -15.008 4.926 1 95.25 378 ARG B O 1
ATOM 7373 N N . PRO B 1 379 ? -6.422 -13.008 4.91 1 97.69 379 PRO B N 1
ATOM 7374 C CA . PRO B 1 379 ? -5.395 -12.453 4.027 1 97.69 379 PRO B CA 1
ATOM 7375 C C . PRO B 1 379 ? -3.996 -12.523 4.633 1 97.69 379 PRO B C 1
ATOM 7377 O O . PRO B 1 379 ? -3.846 -12.492 5.859 1 97.69 379 PRO B O 1
ATOM 7380 N N . LEU B 1 380 ? -2.986 -12.617 3.775 1 97.81 380 LEU B N 1
ATOM 7381 C CA . LEU B 1 380 ? -1.597 -12.547 4.211 1 97.81 380 LEU B CA 1
ATOM 7382 C C . LEU B 1 380 ? -1.302 -11.219 4.891 1 97.81 380 LEU B C 1
ATOM 7384 O O . LEU B 1 380 ? -2.066 -10.258 4.75 1 97.81 380 LEU B O 1
ATOM 7388 N N . GLY B 1 381 ? -0.199 -11.203 5.668 1 97.69 381 GLY B N 1
ATOM 7389 C CA . GLY B 1 381 ? 0.229 -9.961 6.285 1 97.69 381 GLY B CA 1
ATOM 7390 C C . GLY B 1 381 ? 0.392 -8.828 5.289 1 97.69 381 GLY B C 1
ATOM 7391 O O . GLY B 1 381 ? 0.854 -9.039 4.164 1 97.69 381 GLY B O 1
ATOM 7392 N N . HIS B 1 382 ? 0.06 -7.578 5.73 1 97.69 382 HIS B N 1
ATOM 7393 C CA . HIS B 1 382 ? 0.204 -6.348 4.953 1 97.69 382 HIS B CA 1
ATOM 7394 C C . HIS B 1 382 ? -0.734 -6.34 3.752 1 97.69 382 HIS B C 1
ATOM 7396 O O . HIS B 1 382 ? -0.398 -5.793 2.701 1 97.69 382 HIS B O 1
ATOM 7402 N N . THR B 1 383 ? -1.881 -7.031 3.881 1 98.19 383 THR B N 1
ATOM 7403 C CA . THR B 1 383 ? -2.877 -7.105 2.818 1 98.19 383 THR B CA 1
ATOM 7404 C C . THR B 1 383 ? -4.234 -6.609 3.312 1 98.19 383 THR B C 1
ATOM 7406 O O . THR B 1 383 ? -4.648 -6.93 4.43 1 98.19 383 THR B O 1
ATOM 7409 N N . GLU B 1 384 ? -4.859 -5.816 2.473 1 97.94 384 GLU B N 1
ATOM 7410 C CA . GLU B 1 384 ? -6.223 -5.352 2.713 1 97.94 384 GLU B CA 1
ATOM 7411 C C . GLU B 1 384 ? -7.215 -6.047 1.786 1 97.94 384 GLU B C 1
ATOM 7413 O O . GLU B 1 384 ? -6.922 -6.27 0.61 1 97.94 384 GLU B O 1
ATOM 7418 N N . VAL B 1 385 ? -8.414 -6.367 2.338 1 98.12 385 VAL B N 1
ATOM 7419 C CA . VAL B 1 385 ? -9.508 -6.879 1.519 1 98.12 385 VAL B CA 1
ATOM 7420 C C . VAL B 1 385 ? -10.805 -6.164 1.888 1 98.12 385 VAL B C 1
ATOM 7422 O O . VAL B 1 385 ? -10.969 -5.719 3.025 1 98.12 385 VAL B O 1
ATOM 7425 N N . LYS B 1 386 ? -11.672 -6.09 0.958 1 97.44 386 LYS B N 1
ATOM 7426 C CA . LYS B 1 386 ? -13.016 -5.59 1.228 1 97.44 386 LYS B CA 1
ATOM 7427 C C . LYS B 1 386 ? -14.031 -6.184 0.254 1 97.44 386 LYS B C 1
ATOM 7429 O O . LYS B 1 386 ? -13.656 -6.738 -0.781 1 97.44 386 LYS B O 1
ATOM 7434 N N . ILE B 1 387 ? -15.297 -6.156 0.626 1 97.06 387 ILE B N 1
ATOM 7435 C CA . ILE B 1 387 ? -16.391 -6.637 -0.202 1 97.06 387 ILE B CA 1
ATOM 7436 C C . ILE B 1 387 ? -17.281 -5.465 -0.608 1 97.06 387 ILE B C 1
ATOM 7438 O O . ILE B 1 387 ? -17.672 -4.648 0.232 1 97.06 387 ILE B O 1
ATOM 7442 N N . VAL B 1 388 ? -17.625 -5.387 -1.915 1 95.44 388 VAL B N 1
ATOM 7443 C CA . VAL B 1 388 ? -18.453 -4.277 -2.389 1 95.44 388 VAL B CA 1
ATOM 7444 C C . VAL B 1 388 ? -19.641 -4.82 -3.166 1 95.44 388 VAL B C 1
ATOM 7446 O O . VAL B 1 388 ? -19.578 -5.918 -3.721 1 95.44 388 VAL B O 1
ATOM 7449 N N . ASN B 1 389 ? -20.672 -4.082 -3.182 1 90.94 389 ASN B N 1
ATOM 7450 C CA . ASN B 1 389 ? -21.844 -4.434 -3.986 1 90.94 389 ASN B CA 1
ATOM 7451 C C . ASN B 1 389 ? -21.688 -3.959 -5.43 1 90.94 389 ASN B C 1
ATOM 7453 O O . ASN B 1 389 ? -20.609 -3.506 -5.828 1 90.94 389 ASN B O 1
ATOM 7457 N N . GLU B 1 390 ? -22.688 -4.035 -6.195 1 82.75 390 GLU B N 1
ATOM 7458 C CA . GLU B 1 390 ? -22.672 -3.723 -7.625 1 82.75 390 GLU B CA 1
ATOM 7459 C C . GLU B 1 390 ? -22.391 -2.242 -7.863 1 82.75 390 GLU B C 1
ATOM 7461 O O . GLU B 1 390 ? -21.875 -1.865 -8.922 1 82.75 390 GLU B O 1
ATOM 7466 N N . ASN B 1 391 ? -22.703 -1.453 -6.855 1 85.25 391 ASN B N 1
ATOM 7467 C CA . ASN B 1 391 ? -22.484 -0.016 -6.977 1 85.25 391 ASN B CA 1
ATOM 7468 C C . ASN B 1 391 ? -21.109 0.388 -6.461 1 85.25 391 ASN B C 1
ATOM 7470 O O . ASN B 1 391 ? -20.812 1.577 -6.344 1 85.25 391 ASN B O 1
ATOM 7474 N N . GLY B 1 392 ? -20.359 -0.605 -6.059 1 89.25 392 GLY B N 1
ATOM 7475 C CA . GLY B 1 392 ? -19.016 -0.329 -5.598 1 89.25 392 GLY B CA 1
ATOM 7476 C C . GLY B 1 392 ? -18.953 0.087 -4.141 1 89.25 392 GLY B C 1
ATOM 7477 O O . GLY B 1 392 ? -17.938 0.611 -3.68 1 89.25 392 GLY B O 1
ATOM 7478 N N . ARG B 1 393 ? -20.047 -0.114 -3.432 1 89.94 393 ARG B N 1
ATOM 7479 C CA . ARG B 1 393 ? -20.094 0.259 -2.023 1 89.94 393 ARG B CA 1
ATOM 7480 C C . ARG B 1 393 ? -19.859 -0.952 -1.126 1 89.94 393 ARG B C 1
ATOM 7482 O O . ARG B 1 393 ? -20.328 -2.053 -1.426 1 89.94 393 ARG B O 1
ATOM 7489 N N . MET B 1 394 ? -19.188 -0.683 -0.054 1 94.56 394 MET B N 1
ATOM 7490 C CA . MET B 1 394 ? -18.922 -1.775 0.876 1 94.56 394 MET B CA 1
ATOM 7491 C C . MET B 1 394 ? -20.203 -2.289 1.503 1 94.56 394 MET B C 1
ATOM 7493 O O . MET B 1 394 ? -21.109 -1.505 1.809 1 94.56 394 MET B O 1
ATOM 7497 N N . VAL B 1 395 ? -20.266 -3.525 1.753 1 93.75 395 VAL B N 1
ATOM 7498 C CA . VAL B 1 395 ? -21.406 -4.184 2.375 1 93.75 395 VAL B CA 1
ATOM 7499 C C . VAL B 1 395 ? -21.062 -4.598 3.803 1 93.75 395 VAL B C 1
ATOM 7501 O O . VAL B 1 395 ? -19.875 -4.605 4.18 1 93.75 395 VAL B O 1
ATOM 7504 N N . PRO B 1 396 ? -22.031 -4.832 4.672 1 92.44 396 PRO B N 1
ATOM 7505 C CA . PRO B 1 396 ? -21.734 -5.332 6.02 1 92.44 396 PRO B CA 1
ATOM 7506 C C . PRO B 1 396 ? -21.016 -6.68 6.008 1 92.44 396 PRO B C 1
ATOM 7508 O O . PRO B 1 396 ? -21.031 -7.375 4.988 1 92.44 396 PRO B O 1
ATOM 7511 N N . PHE B 1 397 ? -20.438 -7.059 7.082 1 94.31 397 PHE B N 1
ATOM 7512 C CA . PHE B 1 397 ? -19.812 -8.367 7.227 1 94.31 397 PHE B CA 1
ATOM 7513 C C . PHE B 1 397 ? -20.797 -9.477 6.895 1 94.31 397 PHE B C 1
ATOM 7515 O O . PHE B 1 397 ? -22 -9.344 7.137 1 94.31 397 PHE B O 1
ATOM 7522 N N . ASN B 1 398 ? -20.312 -10.531 6.289 1 91.06 398 ASN B N 1
ATOM 7523 C CA . ASN B 1 398 ? -21.047 -11.75 5.98 1 91.06 398 ASN B CA 1
ATOM 7524 C C . ASN B 1 398 ? -22.062 -11.523 4.863 1 91.06 398 ASN B C 1
ATOM 7526 O O . ASN B 1 398 ? -22.984 -12.312 4.691 1 91.06 398 ASN B O 1
ATOM 7530 N N . THR B 1 399 ? -21.922 -10.414 4.191 1 91.31 399 THR B N 1
ATOM 7531 C CA . THR B 1 399 ? -22.75 -10.133 3.023 1 91.31 399 THR B CA 1
ATOM 7532 C C . THR B 1 399 ? -21.984 -10.383 1.735 1 91.31 399 THR B C 1
ATOM 7534 O O . THR B 1 399 ? -20.812 -10 1.622 1 91.31 399 THR B O 1
ATOM 7537 N N . LEU B 1 400 ? -22.641 -11.039 0.78 1 86.44 400 LEU B N 1
ATOM 7538 C CA . LEU B 1 400 ? -22 -11.391 -0.482 1 86.44 400 LEU B CA 1
ATOM 7539 C C . LEU B 1 400 ? -21.75 -10.148 -1.334 1 86.44 400 LEU B C 1
ATOM 7541 O O . LEU B 1 400 ? -22.594 -9.242 -1.366 1 86.44 400 LEU B O 1
ATOM 7545 N N . GLY B 1 401 ? -20.656 -10.102 -1.987 1 92.69 401 GLY B N 1
ATOM 7546 C CA . GLY B 1 401 ? -20.266 -9.07 -2.943 1 92.69 401 GLY B CA 1
ATOM 7547 C C . GLY B 1 401 ? -18.969 -9.375 -3.646 1 92.69 401 GLY B C 1
ATOM 7548 O O . GLY B 1 401 ? -18.438 -10.484 -3.545 1 92.69 401 GLY B O 1
ATOM 7549 N N . GLU B 1 402 ? -18.531 -8.43 -4.406 1 94.31 402 GLU B N 1
ATOM 7550 C CA . GLU B 1 402 ? -17.266 -8.609 -5.117 1 94.31 402 GLU B CA 1
ATOM 7551 C C . GLU B 1 402 ? -16.078 -8.383 -4.191 1 94.31 402 GLU B C 1
ATOM 7553 O O . GLU B 1 402 ? -16.047 -7.406 -3.438 1 94.31 402 GLU B O 1
ATOM 7558 N N . LEU B 1 403 ? -15.133 -9.281 -4.254 1 96.75 403 LEU B N 1
ATOM 7559 C CA . LEU B 1 403 ? -13.906 -9.18 -3.461 1 96.75 403 LEU B CA 1
ATOM 7560 C C . LEU B 1 403 ? -12.914 -8.219 -4.105 1 96.75 403 LEU B C 1
ATOM 7562 O O . LEU B 1 403 ? -12.664 -8.289 -5.309 1 96.75 403 LEU B O 1
ATOM 7566 N N . LEU B 1 404 ? -12.398 -7.266 -3.369 1 97.62 404 LEU B N 1
ATOM 7567 C CA . LEU B 1 404 ? -11.289 -6.414 -3.771 1 97.62 404 LEU B CA 1
ATOM 7568 C C . LEU B 1 404 ? -10.078 -6.633 -2.865 1 97.62 404 LEU B C 1
ATOM 7570 O O . LEU B 1 404 ? -10.234 -6.84 -1.659 1 97.62 404 LEU B O 1
ATOM 7574 N N . ILE B 1 405 ? -8.914 -6.613 -3.424 1 98.12 405 ILE B N 1
ATOM 7575 C CA . ILE B 1 405 ? -7.672 -6.895 -2.713 1 98.12 405 ILE B CA 1
ATOM 7576 C C . ILE B 1 405 ? -6.676 -5.762 -2.943 1 98.12 405 ILE B C 1
ATOM 7578 O O . ILE B 1 405 ? -6.535 -5.27 -4.066 1 98.12 405 ILE B O 1
ATOM 7582 N N . ARG B 1 406 ? -5.98 -5.312 -1.864 1 97.31 406 ARG B N 1
ATOM 7583 C CA . ARG B 1 406 ? -4.93 -4.309 -2.014 1 97.31 406 ARG B CA 1
ATOM 7584 C C . ARG B 1 406 ? -3.703 -4.672 -1.181 1 97.31 406 ARG B C 1
ATOM 7586 O O . ARG B 1 406 ? -3.826 -5.02 -0.005 1 97.31 406 ARG B O 1
ATOM 7593 N N . SER B 1 407 ? -2.537 -4.688 -1.776 1 96.88 407 SER B N 1
ATOM 7594 C CA . SER B 1 407 ? -1.229 -4.895 -1.163 1 96.88 407 SER B CA 1
ATOM 7595 C C . SER B 1 407 ? -0.11 -4.367 -2.057 1 96.88 407 SER B C 1
ATOM 7597 O O . SER B 1 407 ? -0.317 -4.141 -3.25 1 96.88 407 SER B O 1
ATOM 7599 N N . ASN B 1 408 ? 1.051 -4.203 -1.438 1 91.75 408 ASN B N 1
ATOM 7600 C CA . ASN B 1 408 ? 2.184 -3.729 -2.225 1 91.75 408 ASN B CA 1
ATOM 7601 C C . ASN B 1 408 ? 2.893 -4.879 -2.934 1 91.75 408 ASN B C 1
ATOM 7603 O O . ASN B 1 408 ? 3.848 -4.66 -3.682 1 91.75 408 ASN B O 1
ATOM 7607 N N . PHE B 1 409 ? 2.334 -6 -2.688 1 91.88 409 PHE B N 1
ATOM 7608 C CA . PHE B 1 409 ? 2.965 -7.137 -3.348 1 91.88 409 PHE B CA 1
ATOM 7609 C C . PHE B 1 409 ? 1.953 -7.906 -4.191 1 91.88 409 PHE B C 1
ATOM 7611 O O . PHE B 1 409 ? 1.845 -9.125 -4.078 1 91.88 409 PHE B O 1
ATOM 7618 N N . ILE B 1 410 ? 1.24 -7.242 -5.008 1 94.31 410 ILE B N 1
ATOM 7619 C CA . ILE B 1 410 ? 0.425 -7.789 -6.086 1 94.31 410 ILE B CA 1
ATOM 7620 C C . ILE B 1 410 ? 1.06 -7.457 -7.434 1 94.31 410 ILE B C 1
ATOM 7622 O O . ILE B 1 410 ? 2.035 -6.703 -7.5 1 94.31 410 ILE B O 1
ATOM 7626 N N . PHE B 1 411 ? 0.571 -7.98 -8.516 1 94.69 411 PHE B N 1
ATOM 7627 C CA . PHE B 1 411 ? 1.175 -7.797 -9.828 1 94.69 411 PHE B CA 1
ATOM 7628 C C . PHE B 1 411 ? 1.207 -6.324 -10.211 1 94.69 411 PHE B C 1
ATOM 7630 O O . PHE B 1 411 ? 0.424 -5.523 -9.688 1 94.69 411 PHE B O 1
ATOM 7637 N N . ARG B 1 412 ? 2.154 -5.965 -11.008 1 94.75 412 ARG B N 1
ATOM 7638 C CA . ARG B 1 412 ? 2.316 -4.582 -11.438 1 94.75 412 ARG B CA 1
ATOM 7639 C C . ARG B 1 412 ? 1.27 -4.203 -12.484 1 94.75 412 ARG B C 1
ATOM 7641 O O . ARG B 1 412 ? 0.593 -3.182 -12.352 1 94.75 412 ARG B O 1
ATOM 7648 N N . SER B 1 413 ? 1.187 -5.02 -13.562 1 94.56 413 SER B N 1
ATOM 7649 C CA . SER B 1 413 ? 0.295 -4.746 -14.68 1 94.56 413 SER B CA 1
ATOM 7650 C C . SER B 1 413 ? 0.191 -5.949 -15.609 1 94.56 413 SER B C 1
ATOM 7652 O O . SER B 1 413 ? 0.917 -6.93 -15.445 1 94.56 413 SER B O 1
ATOM 7654 N N . TYR B 1 414 ? -0.761 -5.84 -16.484 1 93.38 414 TYR B N 1
ATOM 7655 C CA . TYR B 1 414 ? -0.789 -6.75 -17.625 1 93.38 414 TYR B CA 1
ATOM 7656 C C . TYR B 1 414 ? 0.136 -6.266 -18.734 1 93.38 414 TYR B C 1
ATOM 7658 O O . TYR B 1 414 ? 0.206 -5.066 -19 1 93.38 414 TYR B O 1
ATOM 7666 N N . ILE B 1 415 ? 0.874 -7.18 -19.219 1 93.62 415 ILE B N 1
ATOM 7667 C CA . ILE B 1 415 ? 1.897 -6.836 -20.203 1 93.62 415 ILE B CA 1
ATOM 7668 C C . ILE B 1 415 ? 1.247 -6.191 -21.422 1 93.62 415 ILE B C 1
ATOM 7670 O O . ILE B 1 415 ? 0.327 -6.762 -22.016 1 93.62 415 ILE B O 1
ATOM 7674 N N . GLN B 1 416 ? 1.615 -4.973 -21.797 1 91.75 416 GLN B N 1
ATOM 7675 C CA . GLN B 1 416 ? 1.207 -4.203 -22.953 1 91.75 416 GLN B CA 1
ATOM 7676 C C . GLN B 1 416 ? -0.313 -4.105 -23.047 1 91.75 416 GLN B C 1
ATOM 7678 O O . GLN B 1 416 ? -0.887 -4.25 -24.125 1 91.75 416 GLN B O 1
ATOM 7683 N N . ASP B 1 417 ? -0.942 -3.967 -21.938 1 91.31 417 ASP B N 1
ATOM 7684 C CA . ASP B 1 417 ? -2.398 -3.867 -21.891 1 91.31 417 ASP B CA 1
ATOM 7685 C C . ASP B 1 417 ? -2.846 -2.893 -20.797 1 91.31 417 ASP B C 1
ATOM 7687 O O . ASP B 1 417 ? -3.408 -3.305 -19.781 1 91.31 417 ASP B O 1
ATOM 7691 N N . GLU B 1 418 ? -2.715 -1.693 -21.047 1 90.06 418 GLU B N 1
ATOM 7692 C CA . GLU B 1 418 ? -3.016 -0.632 -20.094 1 90.06 418 GLU B CA 1
ATOM 7693 C C . GLU B 1 418 ? -4.5 -0.608 -19.75 1 90.06 418 GLU B C 1
ATOM 7695 O O . GLU B 1 418 ? -4.867 -0.402 -18.594 1 90.06 418 GLU B O 1
ATOM 7700 N N . GLU B 1 419 ? -5.305 -0.768 -20.703 1 91 419 GLU B N 1
ATOM 7701 C CA . GLU B 1 419 ? -6.75 -0.72 -20.5 1 91 419 GLU B CA 1
ATOM 7702 C C . GLU B 1 419 ? -7.203 -1.829 -19.547 1 91 419 GLU B C 1
ATOM 7704 O O . GLU B 1 419 ? -7.949 -1.578 -18.609 1 91 419 GLU B O 1
ATOM 7709 N N . LYS B 1 420 ? -6.758 -3.074 -19.828 1 89.31 420 LYS B N 1
ATOM 7710 C CA . LYS B 1 420 ? -7.113 -4.188 -18.953 1 89.31 420 LYS B CA 1
ATOM 7711 C C . LYS B 1 420 ? -6.559 -3.98 -17.547 1 89.31 420 LYS B C 1
ATOM 7713 O O . LYS B 1 420 ? -7.191 -4.359 -16.562 1 89.31 420 LYS B O 1
ATOM 7718 N N . THR B 1 421 ? -5.387 -3.367 -17.516 1 93.94 421 THR B N 1
ATOM 7719 C CA . THR B 1 421 ? -4.777 -3.109 -16.219 1 93.94 421 THR B CA 1
ATOM 7720 C C . THR B 1 421 ? -5.617 -2.119 -15.414 1 93.94 421 THR B C 1
ATOM 7722 O O . THR B 1 421 ? -5.891 -2.346 -14.234 1 93.94 421 THR B O 1
ATOM 7725 N N . LYS B 1 422 ? -6.082 -1.052 -16.047 1 90.62 422 LYS B N 1
ATOM 7726 C CA . LYS B 1 422 ? -6.875 -0.018 -15.391 1 90.62 422 LYS B CA 1
ATOM 7727 C C . LYS B 1 422 ? -8.227 -0.564 -14.938 1 90.62 422 LYS B C 1
ATOM 7729 O O . LYS B 1 422 ? -8.773 -0.128 -13.922 1 90.62 422 LYS B O 1
ATOM 7734 N N . LYS B 1 423 ? -8.742 -1.455 -15.664 1 90.75 423 LYS B N 1
ATOM 7735 C CA . LYS B 1 423 ? -10.016 -2.076 -15.305 1 90.75 423 LYS B CA 1
ATOM 7736 C C . LYS B 1 423 ? -9.852 -3.008 -14.109 1 90.75 423 LYS B C 1
ATOM 7738 O O . LYS B 1 423 ? -10.742 -3.096 -13.258 1 90.75 423 LYS B O 1
ATOM 7743 N N . ALA B 1 424 ? -8.742 -3.631 -14.039 1 92.25 424 ALA B N 1
ATOM 7744 C CA . ALA B 1 424 ? -8.5 -4.621 -12.992 1 92.25 424 ALA B CA 1
ATOM 7745 C C . ALA B 1 424 ? -8.008 -3.953 -11.711 1 92.25 424 ALA B C 1
ATOM 7747 O O . ALA B 1 424 ? -8.227 -4.469 -10.617 1 92.25 424 ALA B O 1
ATOM 7748 N N . LYS B 1 425 ? -7.297 -2.887 -11.805 1 93.62 425 LYS B N 1
ATOM 7749 C CA . LYS B 1 425 ? -6.711 -2.189 -10.664 1 93.62 425 LYS B CA 1
ATOM 7750 C C . LYS B 1 425 ? -7.16 -0.731 -10.625 1 93.62 425 LYS B C 1
ATOM 7752 O O . LYS B 1 425 ? -6.938 0.019 -11.578 1 93.62 425 LYS B O 1
ATOM 7757 N N . SER B 1 426 ? -7.738 -0.361 -9.539 1 90.5 426 SER B N 1
ATOM 7758 C CA . SER B 1 426 ? -8.18 1.022 -9.391 1 90.5 426 SER B CA 1
ATOM 7759 C C . SER B 1 426 ? -7 1.953 -9.125 1 90.5 426 SER B C 1
ATOM 7761 O O . SER B 1 426 ? -5.898 1.493 -8.828 1 90.5 426 SER B O 1
ATOM 7763 N N . ILE B 1 427 ? -7.195 3.197 -9.172 1 82.31 427 ILE B N 1
ATOM 7764 C CA . ILE B 1 427 ? -6.176 4.227 -9.008 1 82.31 427 ILE B CA 1
ATOM 7765 C C . ILE B 1 427 ? -5.629 4.184 -7.582 1 82.31 427 ILE B C 1
ATOM 7767 O O . ILE B 1 427 ? -4.457 4.484 -7.352 1 82.31 427 ILE B O 1
ATOM 7771 N N . ASP B 1 428 ? -6.473 3.697 -6.711 1 88.25 428 ASP B N 1
ATOM 7772 C CA . ASP B 1 428 ? -6.051 3.646 -5.316 1 88.25 428 ASP B CA 1
ATOM 7773 C C . ASP B 1 428 ? -5.426 2.293 -4.98 1 88.25 428 ASP B C 1
ATOM 7775 O O . ASP B 1 428 ? -5.141 2.008 -3.814 1 88.25 428 ASP B O 1
ATOM 7779 N N . GLY B 1 429 ? -5.324 1.443 -5.961 1 91.88 429 GLY B N 1
ATOM 7780 C CA . GLY B 1 429 ? -4.52 0.245 -5.789 1 91.88 429 GLY B CA 1
ATOM 7781 C C . GLY B 1 429 ? -5.348 -0.996 -5.508 1 91.88 429 GLY B C 1
ATOM 7782 O O . GLY B 1 429 ? -4.801 -2.064 -5.227 1 91.88 429 GLY B O 1
ATOM 7783 N N . TRP B 1 430 ? -6.699 -0.873 -5.52 1 96.19 430 TRP B N 1
ATOM 7784 C CA . TRP B 1 430 ? -7.535 -2.047 -5.305 1 96.19 430 TRP B CA 1
ATOM 7785 C C . TRP B 1 430 ? -7.57 -2.928 -6.551 1 96.19 430 TRP B C 1
ATOM 7787 O O . TRP B 1 430 ? -7.871 -2.451 -7.648 1 96.19 430 TRP B O 1
ATOM 7797 N N . TYR B 1 431 ? -7.277 -4.152 -6.379 1 97.12 431 TYR B N 1
ATOM 7798 C CA . TYR B 1 431 ? -7.367 -5.156 -7.434 1 97.12 431 TYR B CA 1
ATOM 7799 C C . TYR B 1 431 ? -8.688 -5.91 -7.355 1 97.12 431 TYR B C 1
ATOM 7801 O O . TYR B 1 431 ? -9.117 -6.312 -6.27 1 97.12 431 TYR B O 1
ATOM 7809 N N . LYS B 1 432 ? -9.336 -6.117 -8.578 1 95.19 432 LYS B N 1
ATOM 7810 C CA . LYS B 1 432 ? -10.602 -6.84 -8.711 1 95.19 432 LYS B CA 1
ATOM 7811 C C . LYS B 1 432 ? -10.383 -8.203 -9.367 1 95.19 432 LYS B C 1
ATOM 7813 O O . LYS B 1 432 ? -10.375 -8.312 -10.594 1 95.19 432 LYS B O 1
ATOM 7818 N N . PRO B 1 433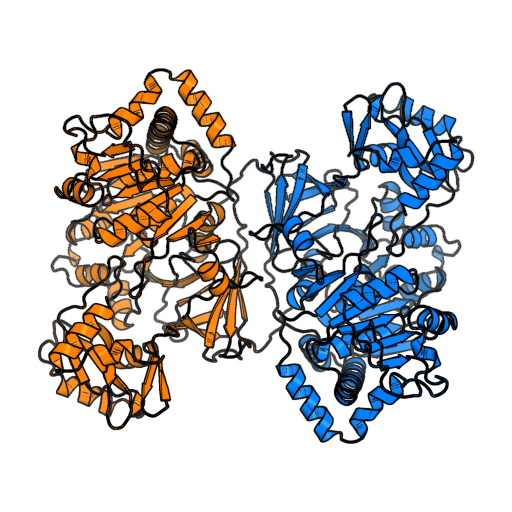 ? -10.297 -9.219 -8.547 1 93.19 433 PRO B N 1
ATOM 7819 C CA . PRO B 1 433 ? -10.086 -10.547 -9.133 1 93.19 433 PRO B CA 1
ATOM 7820 C C . PRO B 1 433 ? -11.32 -11.07 -9.867 1 93.19 433 PRO B C 1
ATOM 7822 O O . PRO B 1 433 ? -11.227 -12.062 -10.602 1 93.19 433 PRO B O 1
ATOM 7825 N N . GLY B 1 434 ? -12.484 -10.438 -9.648 1 89.69 434 GLY B N 1
ATOM 7826 C CA . GLY B 1 434 ? -13.719 -10.898 -10.258 1 89.69 434 GLY B CA 1
ATOM 7827 C C . GLY B 1 434 ? -14.383 -12.023 -9.484 1 89.69 434 GLY B C 1
ATOM 7828 O O . GLY B 1 434 ? -15.156 -12.797 -10.047 1 89.69 434 GLY B O 1
ATOM 7829 N N . ASP B 1 435 ? -14.07 -12.125 -8.242 1 88.56 435 ASP B N 1
ATOM 7830 C CA . ASP B 1 435 ? -14.633 -13.156 -7.379 1 88.56 435 ASP B CA 1
ATOM 7831 C C . ASP B 1 435 ? -15.711 -12.578 -6.465 1 88.56 435 ASP B C 1
ATOM 7833 O O . ASP B 1 435 ? -15.57 -11.461 -5.961 1 88.56 435 ASP B O 1
ATOM 7837 N N . ILE B 1 436 ? -16.766 -13.352 -6.246 1 87.75 436 ILE B N 1
ATOM 7838 C CA . ILE B 1 436 ? -17.797 -13.031 -5.262 1 87.75 436 ILE B CA 1
ATOM 7839 C C . ILE B 1 436 ? -17.469 -13.727 -3.939 1 87.75 436 ILE B C 1
ATOM 7841 O O . ILE B 1 436 ? -17.188 -14.93 -3.912 1 87.75 436 ILE B O 1
ATOM 7845 N N . ALA B 1 437 ? -17.516 -12.984 -2.832 1 92.19 437 ALA B N 1
ATOM 7846 C CA . ALA B 1 437 ? -17.094 -13.5 -1.533 1 92.19 437 ALA B CA 1
ATOM 7847 C C . ALA B 1 437 ? -17.797 -12.773 -0.394 1 92.19 437 ALA B C 1
ATOM 7849 O O . ALA B 1 437 ? -18.547 -11.82 -0.627 1 92.19 437 ALA B O 1
ATOM 7850 N N . LYS B 1 438 ? -17.719 -13.273 0.697 1 91.88 438 LYS B N 1
ATOM 7851 C CA . LYS B 1 438 ? -18.031 -12.586 1.943 1 91.88 438 LYS B CA 1
ATOM 7852 C C . LYS B 1 438 ? -16.891 -12.711 2.949 1 91.88 438 LYS B C 1
ATOM 7854 O O . LYS B 1 438 ? -16.078 -13.633 2.865 1 91.88 438 LYS B O 1
ATOM 7859 N N . ILE B 1 439 ? -16.75 -11.797 3.82 1 95 439 ILE B N 1
ATOM 7860 C CA . ILE B 1 439 ? -15.75 -11.828 4.887 1 95 439 ILE B CA 1
ATOM 7861 C C . ILE B 1 439 ? -16.438 -11.594 6.234 1 95 439 ILE B C 1
ATOM 7863 O O . ILE B 1 439 ? -17.391 -10.828 6.328 1 95 439 ILE B O 1
ATOM 7867 N N . ASN B 1 440 ? -16.016 -12.258 7.215 1 91.94 440 ASN B N 1
ATOM 7868 C CA . ASN B 1 440 ? -16.547 -12.023 8.555 1 91.94 440 ASN B CA 1
ATOM 7869 C C . ASN B 1 440 ? -15.664 -11.07 9.352 1 91.94 440 ASN B C 1
ATOM 7871 O O . ASN B 1 440 ? -14.641 -10.602 8.844 1 91.94 440 ASN B O 1
ATOM 7875 N N . SER B 1 441 ? -16.031 -10.75 10.594 1 91.62 441 SER B N 1
ATOM 7876 C CA . SER B 1 441 ? -15.352 -9.727 11.391 1 91.62 441 SER B CA 1
ATOM 7877 C C . SER B 1 441 ? -13.961 -10.188 11.805 1 91.62 441 SER B C 1
ATOM 7879 O O . SER B 1 441 ? -13.125 -9.367 12.195 1 91.62 441 SER B O 1
ATOM 7881 N N . ASN B 1 442 ? -13.688 -11.523 11.68 1 91.56 442 ASN B N 1
ATOM 7882 C CA . ASN B 1 442 ? -12.367 -12.047 12.023 1 91.56 442 ASN B CA 1
ATOM 7883 C C . ASN B 1 442 ? -11.461 -12.117 10.797 1 91.56 442 ASN B C 1
ATOM 7885 O O . ASN B 1 442 ? -10.297 -12.516 10.906 1 91.56 442 ASN B O 1
ATOM 7889 N N . GLY B 1 443 ? -11.977 -11.789 9.656 1 93.88 443 GLY B N 1
ATOM 7890 C CA . GLY B 1 443 ? -11.164 -11.664 8.461 1 93.88 443 GLY B CA 1
ATOM 7891 C C . GLY B 1 443 ? -11.164 -12.914 7.602 1 93.88 443 GLY B C 1
ATOM 7892 O O . GLY B 1 443 ? -10.445 -12.992 6.605 1 93.88 443 GLY B O 1
ATOM 7893 N N . TYR B 1 444 ? -11.969 -13.938 7.984 1 93.12 444 TYR B N 1
ATOM 7894 C CA . TYR B 1 444 ? -12.031 -15.141 7.172 1 93.12 444 TYR B CA 1
ATOM 7895 C C . TYR B 1 444 ? -12.844 -14.906 5.906 1 93.12 444 TYR B C 1
ATOM 7897 O O . TYR B 1 444 ? -13.961 -14.375 5.965 1 93.12 444 TYR B O 1
ATOM 7905 N N . ILE B 1 445 ? -12.328 -15.352 4.801 1 94.38 445 ILE B N 1
ATOM 7906 C CA . ILE B 1 445 ? -12.938 -15.109 3.498 1 94.38 445 ILE B CA 1
ATOM 7907 C C . ILE B 1 445 ? -13.633 -16.375 3.004 1 94.38 445 ILE B C 1
ATOM 7909 O O . ILE B 1 445 ? -13.055 -17.469 3.041 1 94.38 445 ILE B O 1
ATOM 7913 N N . THR B 1 446 ? -14.805 -16.25 2.584 1 87.75 446 THR B N 1
ATOM 7914 C CA . THR B 1 446 ? -15.523 -17.312 1.891 1 87.75 446 THR B CA 1
ATOM 7915 C C . THR B 1 446 ? -15.742 -16.953 0.426 1 87.75 446 THR B C 1
ATOM 7917 O O . THR B 1 446 ? -16.391 -15.953 0.123 1 87.75 446 THR B O 1
ATOM 7920 N N . ILE B 1 447 ? -15.148 -17.703 -0.461 1 85.38 447 ILE B N 1
ATOM 7921 C CA . ILE B 1 447 ? -15.328 -17.5 -1.894 1 85.38 447 ILE B CA 1
ATOM 7922 C C . ILE B 1 447 ? -16.531 -18.297 -2.389 1 85.38 447 ILE B C 1
ATOM 7924 O O . ILE B 1 447 ? -16.625 -19.5 -2.125 1 85.38 447 ILE B O 1
ATOM 7928 N N . VAL B 1 448 ? -17.391 -17.609 -3.125 1 75.69 448 VAL B N 1
ATOM 7929 C CA . VAL B 1 448 ? -18.578 -18.328 -3.557 1 75.69 448 VAL B CA 1
ATOM 7930 C C . VAL B 1 448 ? -18.562 -18.5 -5.074 1 75.69 448 VAL B C 1
ATOM 7932 O O . VAL B 1 448 ? -19.312 -19.312 -5.621 1 75.69 448 VAL B O 1
ATOM 7935 N N . GLY B 1 449 ? -17.734 -17.812 -5.785 1 73.75 449 GLY B N 1
ATOM 7936 C CA . GLY B 1 449 ? -17.625 -17.984 -7.23 1 73.75 449 GLY B CA 1
ATOM 7937 C C . GLY B 1 449 ? -17.109 -16.75 -7.938 1 73.75 449 GLY B C 1
ATOM 7938 O O . GLY B 1 449 ? -16.656 -15.797 -7.289 1 73.75 449 GLY B O 1
ATOM 7939 N N . LYS B 1 450 ? -17.125 -16.828 -9.273 1 74 450 LYS B N 1
ATOM 7940 C CA . LYS B 1 450 ? -16.734 -15.695 -10.102 1 74 450 LYS B CA 1
ATOM 7941 C C . LYS B 1 450 ? -17.938 -14.812 -10.43 1 74 450 LYS B C 1
ATOM 7943 O O . LYS B 1 450 ? -19.062 -15.289 -10.5 1 74 450 LYS B O 1
ATOM 7948 N N . THR B 1 451 ? -17.656 -13.586 -10.516 1 66.69 451 THR B N 1
ATOM 7949 C CA . THR B 1 451 ? -18.719 -12.648 -10.867 1 66.69 451 THR B CA 1
ATOM 7950 C C . THR B 1 451 ? -19.438 -13.094 -12.141 1 66.69 451 THR B C 1
ATOM 7952 O O . THR B 1 451 ? -20.641 -12.898 -12.281 1 66.69 451 THR B O 1
ATOM 7955 N N . GLU B 1 452 ? -18.594 -13.781 -12.859 1 65.69 452 GLU B N 1
ATOM 7956 C CA . GLU B 1 452 ? -19.141 -14.211 -14.141 1 65.69 452 GLU B CA 1
ATOM 7957 C C . GLU B 1 452 ? -19.75 -15.609 -14.039 1 65.69 452 GLU B C 1
ATOM 7959 O O . GLU B 1 452 ? -20.516 -16.031 -14.914 1 65.69 452 GLU B O 1
ATOM 7964 N N . ASP B 1 453 ? -19.469 -16.25 -12.945 1 69.56 453 ASP B N 1
ATOM 7965 C CA . ASP B 1 453 ? -19.891 -17.641 -12.789 1 69.56 453 ASP B CA 1
ATOM 7966 C C . ASP B 1 453 ? -21.219 -17.734 -12.039 1 69.56 453 ASP B C 1
ATOM 7968 O O . ASP B 1 453 ? -21.266 -18.188 -10.898 1 69.56 453 ASP B O 1
ATOM 7972 N N . VAL B 1 454 ? -22.25 -17.234 -12.625 1 70.19 454 VAL B N 1
ATOM 7973 C CA . VAL B 1 454 ? -23.562 -17.219 -12.008 1 70.19 454 VAL B CA 1
ATOM 7974 C C . VAL B 1 454 ? -24.578 -17.859 -12.945 1 70.19 454 VAL B C 1
ATOM 7976 O O . VAL B 1 454 ? -24.359 -17.938 -14.156 1 70.19 454 VAL B O 1
ATOM 7979 N N . ILE B 1 455 ? -25.547 -18.594 -12.375 1 74.19 455 ILE B N 1
ATOM 7980 C CA . ILE B 1 455 ? -26.75 -19.031 -13.078 1 74.19 455 ILE B CA 1
ATOM 7981 C C . ILE B 1 455 ? -27.938 -18.156 -12.68 1 74.19 455 ILE B C 1
ATOM 7983 O O . ILE B 1 455 ? -28.172 -17.938 -11.492 1 74.19 455 ILE B O 1
ATOM 7987 N N . VAL B 1 456 ? -28.453 -17.406 -13.617 1 72.31 456 VAL B N 1
ATOM 7988 C CA . VAL B 1 456 ? -29.672 -16.672 -13.328 1 72.31 456 VAL B CA 1
ATOM 7989 C C . VAL B 1 456 ? -30.891 -17.547 -13.664 1 72.31 456 VAL B C 1
ATOM 7991 O O . VAL B 1 456 ? -31.328 -17.609 -14.812 1 72.31 456 VAL B O 1
ATOM 7994 N N . LYS B 1 457 ? -31.453 -18.234 -12.695 1 74.38 457 LYS B N 1
ATOM 7995 C CA . LYS B 1 457 ? -32.594 -19.141 -12.836 1 74.38 457 LYS B CA 1
ATOM 7996 C C . LYS B 1 457 ? -33.875 -18.484 -12.367 1 74.38 457 LYS B C 1
ATOM 7998 O O . LYS B 1 457 ? -34.094 -18.281 -11.172 1 74.38 457 LYS B O 1
ATOM 8003 N N . GLY B 1 458 ? -34.781 -18.125 -13.281 1 67.25 458 GLY B N 1
ATOM 8004 C CA . GLY B 1 458 ? -36.031 -17.5 -12.938 1 67.25 458 GLY B CA 1
ATOM 8005 C C . GLY B 1 458 ? -35.875 -16.156 -12.242 1 67.25 458 GLY B C 1
ATOM 8006 O O . GLY B 1 458 ? -36.562 -15.875 -11.273 1 67.25 458 GLY B O 1
ATOM 8007 N N . GLY B 1 459 ? -34.844 -15.477 -12.578 1 61.62 459 GLY B N 1
ATOM 8008 C CA . GLY B 1 459 ? -34.594 -14.172 -11.992 1 61.62 459 GLY B CA 1
ATOM 8009 C C . GLY B 1 459 ? -33.719 -14.219 -10.758 1 61.62 459 GLY B C 1
ATOM 8010 O O . GLY B 1 459 ? -33.344 -13.172 -10.219 1 61.62 459 GLY B O 1
ATOM 8011 N N . ASN B 1 460 ? -33.438 -15.461 -10.273 1 65.75 460 ASN B N 1
ATOM 8012 C CA . ASN B 1 460 ? -32.562 -15.633 -9.109 1 65.75 460 ASN B CA 1
ATOM 8013 C C . ASN B 1 460 ? -31.125 -15.922 -9.523 1 65.75 460 ASN B C 1
ATOM 8015 O O . ASN B 1 460 ? -30.859 -16.844 -10.305 1 65.75 460 ASN B O 1
ATOM 8019 N N . THR B 1 461 ? -30.297 -15.109 -9.07 1 64.44 461 THR B N 1
ATOM 8020 C CA . THR B 1 461 ? -28.891 -15.32 -9.367 1 64.44 461 THR B CA 1
ATOM 8021 C C . THR B 1 461 ? -28.266 -16.312 -8.383 1 64.44 461 THR B C 1
ATOM 8023 O O . THR B 1 461 ? -28.312 -16.109 -7.168 1 64.44 461 THR B O 1
ATOM 8026 N N . MET B 1 462 ? -27.906 -17.453 -8.945 1 70.94 462 MET B N 1
ATOM 8027 C CA . MET B 1 462 ? -27.234 -18.469 -8.141 1 70.94 462 MET B CA 1
ATOM 8028 C C . MET B 1 462 ? -25.75 -18.547 -8.5 1 70.94 462 MET B C 1
ATOM 8030 O O . MET B 1 462 ? -25.391 -18.672 -9.68 1 70.94 462 MET B O 1
ATOM 8034 N N . TYR B 1 463 ? -24.984 -18.469 -7.543 1 72.19 463 TYR B N 1
ATOM 8035 C CA . TYR B 1 463 ? -23.547 -18.562 -7.781 1 72.19 463 TYR B CA 1
ATOM 8036 C C . TYR B 1 463 ? -23.109 -20.016 -7.891 1 72.19 463 TYR B C 1
ATOM 8038 O O . TYR B 1 463 ? -23.609 -20.875 -7.16 1 72.19 463 TYR B O 1
ATOM 8046 N N . TYR B 1 464 ? -22.109 -20.266 -8.828 1 76.5 464 TYR B N 1
ATOM 8047 C CA . TYR B 1 464 ? -21.609 -21.625 -9.047 1 76.5 464 TYR B CA 1
ATOM 8048 C C . TYR B 1 464 ? -21.156 -22.25 -7.73 1 76.5 464 TYR B C 1
ATOM 8050 O O . TYR B 1 464 ? -21.453 -23.422 -7.469 1 76.5 464 TYR B O 1
ATOM 8058 N N . ALA B 1 465 ? -20.609 -21.453 -6.941 1 69.81 465 ALA B N 1
ATOM 8059 C CA . ALA B 1 465 ? -20.047 -22 -5.711 1 69.81 465 ALA B CA 1
ATOM 8060 C C . ALA B 1 465 ? -21.125 -22.594 -4.816 1 69.81 465 ALA B C 1
ATOM 8062 O O . ALA B 1 465 ? -20.938 -23.672 -4.238 1 69.81 465 ALA B O 1
ATOM 8063 N N . ILE B 1 466 ? -22.188 -21.891 -4.664 1 66.44 466 ILE B N 1
ATOM 8064 C CA . ILE B 1 466 ? -23.297 -22.359 -3.846 1 66.44 466 ILE B CA 1
ATOM 8065 C C . ILE B 1 466 ? -23.844 -23.656 -4.438 1 66.44 466 ILE B C 1
ATOM 8067 O O . ILE B 1 466 ? -24.094 -24.625 -3.713 1 66.44 466 ILE B O 1
ATOM 8071 N N . LEU B 1 467 ? -23.969 -23.656 -5.695 1 77.94 467 LEU B N 1
ATOM 8072 C CA . LEU B 1 467 ? -24.5 -24.828 -6.379 1 77.94 467 LEU B CA 1
ATOM 8073 C C . LEU B 1 467 ? -23.547 -26.016 -6.234 1 77.94 467 LEU B C 1
ATOM 8075 O O . LEU B 1 467 ? -23.969 -27.141 -6.008 1 77.94 467 LEU B O 1
ATOM 8079 N N . LEU B 1 468 ? -22.266 -25.625 -6.324 1 79.88 468 LEU B N 1
ATOM 8080 C CA . LEU B 1 468 ? -21.25 -26.672 -6.242 1 79.88 468 LEU B CA 1
ATOM 8081 C C . LEU B 1 468 ? -21.219 -27.281 -4.848 1 79.88 468 LEU B C 1
ATOM 8083 O O . LEU B 1 468 ? -21.109 -28.5 -4.703 1 79.88 468 LEU B O 1
ATOM 8087 N N . ASP B 1 469 ? -21.344 -26.469 -3.85 1 73.38 469 ASP B N 1
ATOM 8088 C CA . ASP B 1 469 ? -21.391 -26.969 -2.479 1 73.38 469 ASP B CA 1
ATOM 8089 C C . ASP B 1 469 ? -22.531 -27.969 -2.297 1 73.38 469 ASP B C 1
ATOM 8091 O O . ASP B 1 469 ? -22.359 -29 -1.668 1 73.38 469 ASP B O 1
ATOM 8095 N N . TYR B 1 470 ? -23.578 -27.578 -2.811 1 74.81 470 TYR B N 1
ATOM 8096 C CA . TYR B 1 470 ? -24.75 -28.438 -2.73 1 74.81 470 TYR B CA 1
ATOM 8097 C C . TYR B 1 470 ? -24.516 -29.75 -3.475 1 74.81 470 TYR B C 1
ATOM 8099 O O . TYR B 1 470 ? -24.828 -30.828 -2.955 1 74.81 470 TYR B O 1
ATOM 8107 N N . ILE B 1 471 ? -23.938 -29.703 -4.598 1 83 471 ILE B N 1
ATOM 8108 C CA . ILE B 1 471 ? -23.719 -30.875 -5.441 1 83 471 ILE B CA 1
ATOM 8109 C C . ILE B 1 471 ? -22.688 -31.797 -4.789 1 83 471 ILE B C 1
ATOM 8111 O O . ILE B 1 471 ? -22.844 -33 -4.773 1 83 471 ILE B O 1
ATOM 8115 N N . LEU B 1 472 ? -21.766 -31.156 -4.199 1 80.62 472 LEU B N 1
ATOM 8116 C CA . LEU B 1 472 ? -20.641 -31.906 -3.631 1 80.62 472 LEU B CA 1
ATOM 8117 C C . LEU B 1 472 ? -21.016 -32.5 -2.281 1 80.62 472 LEU B C 1
ATOM 8119 O O . LEU B 1 472 ? -20.312 -33.375 -1.756 1 80.62 472 LEU B O 1
ATOM 8123 N N . SER B 1 473 ? -22.125 -32.094 -1.752 1 77 473 SER B N 1
ATOM 8124 C CA . SER B 1 473 ? -22.609 -32.656 -0.482 1 77 473 SER B CA 1
ATOM 8125 C C . SER B 1 473 ? -23.062 -34.094 -0.636 1 77 473 SER B C 1
ATOM 8127 O O . SER B 1 473 ? -23.203 -34.812 0.355 1 77 473 SER B O 1
ATOM 8129 N N . HIS B 1 474 ? -23.297 -34.5 -1.846 1 81.06 474 HIS B N 1
ATOM 8130 C CA . HIS B 1 474 ? -23.641 -35.875 -2.086 1 81.06 474 HIS B CA 1
ATOM 8131 C C . HIS B 1 474 ? -22.469 -36.812 -1.806 1 81.06 474 HIS B C 1
ATOM 8133 O O . HIS B 1 474 ? -21.375 -36.625 -2.348 1 81.06 474 HIS B O 1
ATOM 8139 N N . PRO B 1 475 ? -22.641 -37.719 -1.078 1 80.38 475 PRO B N 1
ATOM 8140 C CA . PRO B 1 475 ? -21.531 -38.562 -0.611 1 80.38 475 PRO B CA 1
ATOM 8141 C C . PRO B 1 475 ? -20.812 -39.281 -1.753 1 80.38 475 PRO B C 1
ATOM 8143 O O . PRO B 1 475 ? -19.625 -39.594 -1.631 1 80.38 475 PRO B O 1
ATOM 8146 N N . ASN B 1 476 ? -21.516 -39.5 -2.83 1 83.88 476 ASN B N 1
ATOM 8147 C CA . ASN B 1 476 ? -20.922 -40.25 -3.922 1 83.88 476 ASN B CA 1
ATOM 8148 C C . ASN B 1 476 ? -20.219 -39.344 -4.922 1 83.88 476 ASN B C 1
ATOM 8150 O O . ASN B 1 476 ? -19.641 -39.812 -5.906 1 83.88 476 ASN B O 1
ATOM 8154 N N . VAL B 1 477 ? -20.25 -38.094 -4.688 1 86.12 477 VAL B N 1
ATOM 8155 C CA . VAL B 1 477 ? -19.703 -37.156 -5.648 1 86.12 477 VAL B CA 1
ATOM 8156 C C . VAL B 1 477 ? -18.328 -36.688 -5.18 1 86.12 477 VAL B C 1
ATOM 8158 O O . VAL B 1 477 ? -18.188 -36.125 -4.082 1 86.12 477 VAL B O 1
ATOM 8161 N N . LYS B 1 478 ? -17.359 -36.938 -5.977 1 78.75 478 LYS B N 1
ATOM 8162 C CA . LYS B 1 478 ? -16 -36.562 -5.605 1 78.75 478 LYS B CA 1
ATOM 8163 C C . LYS B 1 478 ? -15.633 -35.188 -6.176 1 78.75 478 LYS B C 1
ATOM 8165 O O . LYS B 1 478 ? -14.789 -34.5 -5.617 1 78.75 478 LYS B O 1
ATOM 8170 N N . ALA B 1 479 ? -16.125 -34.875 -7.363 1 83.38 479 ALA B N 1
ATOM 8171 C CA . ALA B 1 479 ? -15.875 -33.594 -8.023 1 83.38 479 ALA B CA 1
ATOM 8172 C C . ALA B 1 479 ? -17.094 -33.125 -8.82 1 83.38 479 ALA B C 1
ATOM 8174 O O . ALA B 1 479 ? -17.906 -33.969 -9.25 1 83.38 479 ALA B O 1
ATOM 8175 N N . ALA B 1 480 ? -17.281 -31.922 -8.93 1 86.19 480 ALA B N 1
ATOM 8176 C CA . ALA B 1 480 ? -18.453 -31.406 -9.641 1 86.19 480 ALA B CA 1
ATOM 8177 C C . ALA B 1 480 ? -18.094 -30.141 -10.43 1 86.19 480 ALA B C 1
ATOM 8179 O O . ALA B 1 480 ? -17.141 -29.438 -10.086 1 86.19 480 ALA B O 1
ATOM 8180 N N . CYS B 1 481 ? -18.734 -29.922 -11.492 1 88.19 481 CYS B N 1
ATOM 8181 C CA . CYS B 1 481 ? -18.688 -28.719 -12.312 1 88.19 481 CYS B CA 1
ATOM 8182 C C . CYS B 1 481 ? -20.078 -28.312 -12.773 1 88.19 481 CYS B C 1
ATOM 8184 O O . CYS B 1 481 ? -20.953 -29.172 -12.977 1 88.19 481 CYS B O 1
ATOM 8186 N N . ILE B 1 482 ? -20.328 -27.016 -12.867 1 87.44 482 ILE B N 1
ATOM 8187 C CA . ILE B 1 482 ? -21.625 -26.5 -13.266 1 87.44 482 ILE B CA 1
ATOM 8188 C C . ILE B 1 482 ? -21.562 -25.969 -14.703 1 87.44 482 ILE B C 1
ATOM 8190 O O . ILE B 1 482 ? -20.609 -25.266 -15.07 1 87.44 482 ILE B O 1
ATOM 8194 N N . VAL B 1 483 ? -22.453 -26.391 -15.477 1 87.69 483 VAL B N 1
ATOM 8195 C CA . VAL B 1 483 ? -22.609 -25.859 -16.828 1 87.69 483 VAL B CA 1
ATOM 8196 C C . VAL B 1 483 ? -23.984 -25.234 -16.984 1 87.69 483 VAL B C 1
ATOM 8198 O O . VAL B 1 483 ? -25 -25.922 -16.859 1 87.69 483 VAL B O 1
ATOM 8201 N N . PRO B 1 484 ? -23.922 -23.922 -17.203 1 86.56 484 PRO B N 1
ATOM 8202 C CA . PRO B 1 484 ? -25.234 -23.328 -17.484 1 86.56 484 PRO B CA 1
ATOM 8203 C C . PRO B 1 484 ? -25.891 -23.875 -18.75 1 86.56 484 PRO B C 1
ATOM 8205 O O . PRO B 1 484 ? -25.188 -24.141 -19.734 1 86.56 484 PRO B O 1
ATOM 8208 N N . VAL B 1 485 ? -27.219 -24.078 -18.719 1 88.31 485 VAL B N 1
ATOM 8209 C CA . VAL B 1 485 ? -27.969 -24.562 -19.875 1 88.31 485 VAL B CA 1
ATOM 8210 C C . VAL B 1 485 ? -29.234 -23.734 -20.047 1 88.31 485 VAL B C 1
ATOM 8212 O O . VAL B 1 485 ? -29.766 -23.188 -19.094 1 88.31 485 VAL B O 1
ATOM 8215 N N . PRO B 1 486 ? -29.656 -23.562 -21.312 1 85.56 486 PRO B N 1
ATOM 8216 C CA . PRO B 1 486 ? -30.922 -22.844 -21.547 1 85.56 486 PRO B CA 1
ATOM 8217 C C . PRO B 1 486 ? -32.125 -23.578 -20.969 1 85.56 486 PRO B C 1
ATOM 8219 O O . PRO B 1 486 ? -32.125 -24.812 -20.922 1 85.56 486 PRO B O 1
ATOM 8222 N N . ASP B 1 487 ? -33.031 -22.797 -20.406 1 84.19 487 ASP B N 1
ATOM 8223 C CA . ASP B 1 487 ? -34.281 -23.328 -19.891 1 84.19 487 ASP B CA 1
ATOM 8224 C C . ASP B 1 487 ? -35.469 -22.5 -20.359 1 84.19 487 ASP B C 1
ATOM 8226 O O . ASP B 1 487 ? -35.438 -21.266 -20.234 1 84.19 487 ASP B O 1
ATOM 8230 N N . ASP B 1 488 ? -36.469 -23.188 -20.859 1 77.25 488 ASP B N 1
ATOM 8231 C CA . ASP B 1 488 ? -37.625 -22.5 -21.422 1 77.25 488 ASP B CA 1
ATOM 8232 C C . ASP B 1 488 ? -38.438 -21.828 -20.312 1 77.25 488 ASP B C 1
ATOM 8234 O O . ASP B 1 488 ? -39 -20.75 -20.516 1 77.25 488 ASP B O 1
ATOM 8238 N N . GLU B 1 489 ? -38.5 -22.438 -19.219 1 73.44 489 GLU B N 1
ATOM 8239 C CA . GLU B 1 489 ? -39.312 -21.922 -18.109 1 73.44 489 GLU B CA 1
ATOM 8240 C C . GLU B 1 489 ? -38.562 -20.859 -17.328 1 73.44 489 GLU B C 1
ATOM 8242 O O . GLU B 1 489 ? -39.125 -19.844 -16.938 1 73.44 489 GLU B O 1
ATOM 8247 N N . PHE B 1 490 ? -37.312 -21.109 -17.109 1 74.25 490 PHE B N 1
ATOM 8248 C CA . PHE B 1 490 ? -36.562 -20.281 -16.188 1 74.25 490 PHE B CA 1
ATOM 8249 C C . PHE B 1 490 ? -35.531 -19.422 -16.922 1 74.25 490 PHE B C 1
ATOM 8251 O O . PHE B 1 490 ? -34.75 -18.719 -16.312 1 74.25 490 PHE B O 1
ATOM 8258 N N . GLN B 1 491 ? -35.5 -19.5 -18.234 1 72.62 491 GLN B N 1
ATOM 8259 C CA . GLN B 1 491 ? -34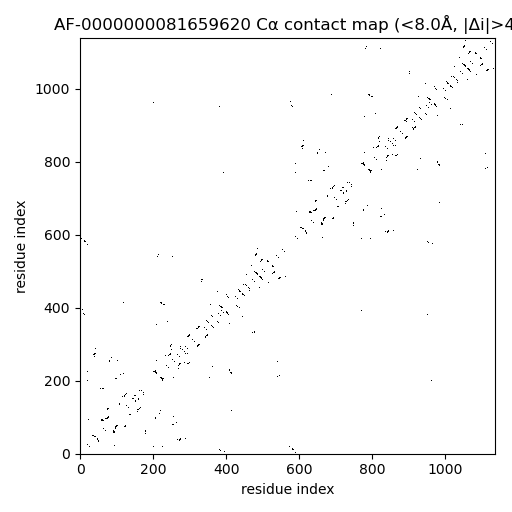.531 -18.812 -19.094 1 72.62 491 GLN B CA 1
ATOM 8260 C C . GLN B 1 491 ? -33.188 -19.5 -19.031 1 72.62 491 GLN B C 1
ATOM 8262 O O . GLN B 1 491 ? -32.594 -19.797 -20.078 1 72.62 491 GLN B O 1
ATOM 8267 N N . GLU B 1 492 ? -32.688 -19.688 -17.75 1 81.44 492 GLU B N 1
ATOM 8268 C CA . GLU B 1 492 ? -31.406 -20.344 -17.531 1 81.44 492 GLU B CA 1
ATOM 8269 C C . GLU B 1 492 ? -31.5 -21.359 -16.391 1 81.44 492 GLU B C 1
ATOM 8271 O O . GLU B 1 492 ? -32.25 -21.172 -15.438 1 81.44 492 GLU B O 1
ATOM 8276 N N . ASP B 1 493 ? -30.906 -22.5 -16.609 1 87.19 493 ASP B N 1
ATOM 8277 C CA . ASP B 1 493 ? -30.703 -23.531 -15.609 1 87.19 493 ASP B CA 1
ATOM 8278 C C . ASP B 1 493 ? -29.281 -24.109 -15.703 1 87.19 493 ASP B C 1
ATOM 8280 O O . ASP B 1 493 ? -28.391 -23.469 -16.25 1 87.19 493 ASP B O 1
ATOM 8284 N N . PHE B 1 494 ? -29.047 -25.234 -15.023 1 89 494 PHE B N 1
ATOM 8285 C CA . PHE B 1 494 ? -27.672 -25.719 -15.094 1 89 494 PHE B CA 1
ATOM 8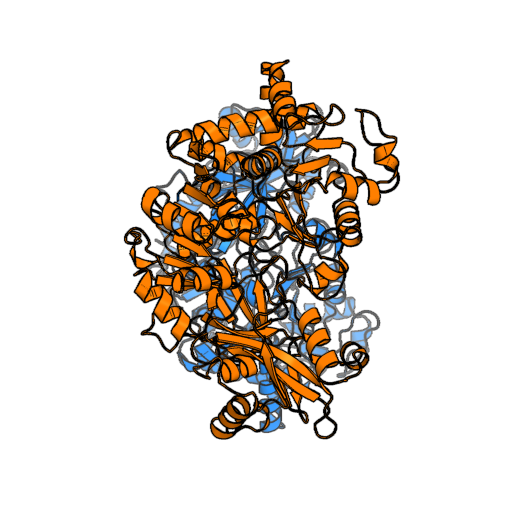286 C C . PHE B 1 494 ? -27.625 -27.25 -15.086 1 89 494 PHE B C 1
ATOM 8288 O O . PHE B 1 494 ? -28.594 -27.891 -14.688 1 89 494 PHE B O 1
ATOM 8295 N N . CYS B 1 495 ? -26.656 -27.719 -15.688 1 91.44 495 CYS B N 1
ATOM 8296 C CA . CYS B 1 495 ? -26.281 -29.125 -15.609 1 91.44 495 CYS B CA 1
ATOM 8297 C C . CYS B 1 495 ? -25.219 -29.344 -14.547 1 91.44 495 CYS B C 1
ATOM 8299 O O . CYS B 1 495 ? -24.188 -28.672 -14.539 1 91.44 495 CYS B O 1
ATOM 8301 N N . ALA B 1 496 ? -25.594 -30.156 -13.617 1 91.19 496 ALA B N 1
ATOM 8302 C CA . ALA B 1 496 ? -24.594 -30.609 -12.664 1 91.19 496 ALA B CA 1
ATOM 8303 C C . ALA B 1 496 ? -23.75 -31.734 -13.25 1 91.19 496 ALA B C 1
ATOM 8305 O O . ALA B 1 496 ? -24.234 -32.875 -13.414 1 91.19 496 ALA B O 1
ATOM 8306 N N . CYS B 1 497 ? -22.516 -31.391 -13.531 1 91.75 497 CYS B N 1
ATOM 8307 C CA . CYS B 1 497 ? -21.578 -32.406 -13.961 1 91.75 497 CYS B CA 1
ATOM 8308 C C . CYS B 1 497 ? -20.812 -32.969 -12.773 1 91.75 497 CYS B C 1
ATOM 8310 O O . CYS B 1 497 ? -20.156 -32.219 -12.039 1 91.75 497 CYS B O 1
ATOM 8312 N N . VAL B 1 498 ? -20.922 -34.281 -12.586 1 90.12 498 VAL B N 1
ATOM 8313 C CA . VAL B 1 498 ? -20.359 -34.844 -11.359 1 90.12 498 VAL B CA 1
ATOM 8314 C C . VAL B 1 498 ? -19.422 -36 -11.703 1 90.12 498 VAL B C 1
ATOM 8316 O O . VAL B 1 498 ? -19.625 -36.688 -12.711 1 90.12 498 VAL B O 1
ATOM 8319 N N . CYS B 1 499 ? -18.359 -36.094 -10.984 1 87.25 499 CYS B N 1
ATOM 8320 C CA . CYS B 1 499 ? -17.531 -37.281 -10.945 1 87.25 499 CYS B CA 1
ATOM 8321 C C . CYS B 1 499 ? -17.797 -38.094 -9.68 1 87.25 499 CYS B C 1
ATOM 8323 O O . CYS B 1 499 ? -17.828 -37.531 -8.586 1 87.25 499 CYS B O 1
ATOM 8325 N N . LEU B 1 500 ? -18.109 -39.375 -9.906 1 85.12 500 LEU B N 1
ATOM 8326 C CA . LEU B 1 500 ? -18.469 -40.219 -8.781 1 85.12 500 LEU B CA 1
ATOM 8327 C C . LEU B 1 500 ? -17.234 -40.875 -8.18 1 85.12 500 LEU B C 1
ATOM 8329 O O . LEU B 1 500 ? -16.219 -41.031 -8.859 1 85.12 500 LEU B O 1
ATOM 8333 N N . ILE B 1 501 ? -17.406 -41.156 -6.922 1 79.56 501 ILE B N 1
ATOM 8334 C CA . ILE B 1 501 ? -16.375 -42 -6.285 1 79.56 501 ILE B CA 1
ATOM 8335 C C . ILE B 1 501 ? -16.406 -43.375 -6.883 1 79.56 501 ILE B C 1
ATOM 8337 O O . ILE B 1 501 ? -17.406 -43.812 -7.457 1 79.56 501 ILE B O 1
ATOM 8341 N N . GLU B 1 502 ? -15.281 -44.062 -6.836 1 73.56 502 GLU B N 1
ATOM 8342 C CA . GLU B 1 502 ? -15.133 -45.375 -7.484 1 73.56 502 GLU B CA 1
ATOM 8343 C C . GLU B 1 502 ? -16.203 -46.344 -6.996 1 73.56 502 GLU B C 1
ATOM 8345 O O . GLU B 1 502 ? -16.719 -47.156 -7.777 1 73.56 502 GLU B O 1
ATOM 8350 N N . GLU B 1 503 ? -16.562 -46.219 -5.715 1 70.25 503 GLU B N 1
ATOM 8351 C CA . GLU B 1 503 ? -17.484 -47.188 -5.117 1 70.25 503 GLU B CA 1
ATOM 8352 C C . GLU B 1 503 ? -18.922 -46.906 -5.562 1 70.25 503 GLU B C 1
ATOM 8354 O O . GLU B 1 503 ? -19.797 -47.781 -5.41 1 70.25 503 GLU B O 1
ATOM 8359 N N . ALA B 1 504 ? -19.125 -45.812 -6.145 1 71.88 504 ALA B N 1
ATOM 8360 C CA . ALA B 1 504 ? -20.5 -45.406 -6.418 1 71.88 504 ALA B CA 1
ATOM 8361 C C . ALA B 1 504 ? -20.781 -45.375 -7.918 1 71.88 504 ALA B C 1
ATOM 8363 O O . ALA B 1 504 ? -21.641 -44.625 -8.383 1 71.88 504 ALA B O 1
ATOM 8364 N N . THR B 1 505 ? -20.031 -46.062 -8.586 1 69.12 505 THR B N 1
ATOM 8365 C CA . THR B 1 505 ? -20.141 -46.031 -10.039 1 69.12 505 THR B CA 1
ATOM 8366 C C . THR B 1 505 ? -21.516 -46.5 -10.492 1 69.12 505 THR B C 1
ATOM 8368 O O . THR B 1 505 ? -21.891 -46.312 -11.648 1 69.12 505 THR B O 1
ATOM 8371 N N . SER B 1 506 ? -22.281 -47.031 -9.555 1 66.44 506 SER B N 1
ATOM 8372 C CA . SER B 1 506 ? -23.609 -47.531 -9.898 1 66.44 506 SER B CA 1
ATOM 8373 C C . SER B 1 506 ? -24.672 -46.438 -9.727 1 66.44 506 SER B C 1
ATOM 8375 O O . SER B 1 506 ? -25.812 -46.594 -10.141 1 66.44 506 SER B O 1
ATOM 8377 N N . SER B 1 507 ? -24.25 -45.344 -9.297 1 73.56 507 SER B N 1
ATOM 8378 C CA . SER B 1 507 ? -25.234 -44.281 -9.117 1 73.56 507 SER B CA 1
ATOM 8379 C C . SER B 1 507 ? -25.703 -43.75 -10.461 1 73.56 507 SER B C 1
ATOM 8381 O O . SER B 1 507 ? -24.906 -43.594 -11.391 1 73.56 507 SER B O 1
ATOM 8383 N N . SER B 1 508 ? -27.016 -43.625 -10.555 1 78.12 508 SER B N 1
ATOM 8384 C CA . SER B 1 508 ? -27.578 -43.094 -11.781 1 78.12 508 SER B CA 1
ATOM 8385 C C . SER B 1 508 ? -27.812 -41.594 -11.648 1 78.12 508 SER B C 1
ATOM 8387 O O . SER B 1 508 ? -27.891 -41.062 -10.539 1 78.12 508 SER B O 1
ATOM 8389 N N . CYS B 1 509 ? -27.812 -40.938 -12.797 1 83.31 509 CYS B N 1
ATOM 8390 C CA . CYS B 1 509 ? -28.109 -39.5 -12.852 1 83.31 509 CYS B CA 1
ATOM 8391 C C . CYS B 1 509 ? -29.422 -39.219 -12.125 1 83.31 509 CYS B C 1
ATOM 8393 O O . CYS B 1 509 ? -29.531 -38.219 -11.422 1 83.31 509 CYS B O 1
ATOM 8395 N N . ASP B 1 510 ? -30.328 -40.125 -12.227 1 79.62 510 ASP B N 1
ATOM 8396 C CA . ASP B 1 510 ? -31.641 -39.938 -11.625 1 79.62 510 ASP B CA 1
ATOM 8397 C C . ASP B 1 510 ? -31.562 -40 -10.102 1 79.62 510 ASP B C 1
ATOM 8399 O O . ASP B 1 510 ? -32.219 -39.219 -9.398 1 79.62 510 ASP B O 1
ATOM 8403 N N . GLU B 1 511 ? -30.734 -40.875 -9.711 1 79.06 511 GLU B N 1
ATOM 8404 C CA . GLU B 1 511 ? -30.562 -41 -8.266 1 79.06 511 GLU B CA 1
ATOM 8405 C C . GLU B 1 511 ? -29.906 -39.75 -7.672 1 79.06 511 GLU B C 1
ATOM 8407 O O . GLU B 1 511 ? -30.297 -39.281 -6.598 1 79.06 511 GLU B O 1
ATOM 8412 N N . LEU B 1 512 ? -29 -39.312 -8.406 1 83.88 512 LEU B N 1
ATOM 8413 C CA . LEU B 1 512 ? -28.312 -38.094 -7.945 1 83.88 512 LEU B CA 1
ATOM 8414 C C . LEU B 1 512 ? -29.281 -36.906 -7.918 1 83.88 512 LEU B C 1
ATOM 8416 O O . LEU B 1 512 ? -29.312 -36.156 -6.941 1 83.88 512 LEU B O 1
ATOM 8420 N N . LYS B 1 513 ? -29.984 -36.812 -8.945 1 83.81 513 LYS B N 1
ATOM 8421 C CA . LYS B 1 513 ? -30.938 -35.719 -9.023 1 83.81 513 LYS B CA 1
ATOM 8422 C C . LYS B 1 513 ? -31.984 -35.812 -7.918 1 83.81 513 LYS B C 1
ATOM 8424 O O . LYS B 1 513 ? -32.375 -34.812 -7.316 1 83.81 513 LYS B O 1
ATOM 8429 N N . ASP B 1 514 ? -32.469 -37.031 -7.688 1 80.88 514 ASP B N 1
ATOM 8430 C CA . ASP B 1 514 ? -33.438 -37.281 -6.629 1 80.88 514 ASP B CA 1
ATOM 8431 C C . ASP B 1 514 ? -32.875 -36.875 -5.266 1 80.88 514 ASP B C 1
ATOM 8433 O O . ASP B 1 514 ? -33.594 -36.312 -4.438 1 80.88 514 ASP B O 1
ATOM 8437 N N . PHE B 1 515 ? -31.734 -37.188 -5.117 1 79.25 515 PHE B N 1
ATOM 8438 C CA . PHE B 1 515 ? -31.062 -36.75 -3.887 1 79.25 515 PHE B CA 1
ATOM 8439 C C . PHE B 1 515 ? -31.109 -35.25 -3.738 1 79.25 515 PHE B C 1
ATOM 8441 O O . PHE B 1 515 ? -31.422 -34.719 -2.666 1 79.25 515 PHE B O 1
ATOM 8448 N N . TYR B 1 516 ? -30.828 -34.562 -4.773 1 78 516 TYR B N 1
ATOM 8449 C CA . TYR B 1 516 ? -30.766 -33.125 -4.723 1 78 516 TYR B CA 1
ATOM 8450 C C . TYR B 1 516 ? -32.156 -32.5 -4.559 1 78 516 TYR B C 1
ATOM 8452 O O . TYR B 1 516 ? -32.312 -31.5 -3.881 1 78 516 TYR B O 1
ATOM 8460 N N . ILE B 1 517 ? -33.094 -33.125 -5.102 1 72.31 517 ILE B N 1
ATOM 8461 C CA . ILE B 1 517 ? -34.469 -32.719 -4.953 1 72.31 517 ILE B CA 1
ATOM 8462 C C . ILE B 1 517 ? -34.938 -32.906 -3.51 1 72.31 517 ILE B C 1
ATOM 8464 O O . ILE B 1 517 ? -35.562 -32.031 -2.924 1 72.31 517 ILE B O 1
ATOM 8468 N N . ARG B 1 518 ? -34.5 -33.938 -3.014 1 71.69 518 ARG B N 1
ATOM 8469 C CA . ARG B 1 518 ? -34.938 -34.312 -1.677 1 71.69 518 ARG B CA 1
ATOM 8470 C C . ARG B 1 518 ? -34.281 -33.438 -0.612 1 71.69 518 ARG B C 1
ATOM 8472 O O . ARG B 1 518 ? -34.875 -33.156 0.426 1 71.69 518 ARG B O 1
ATOM 8479 N N . ASN B 1 519 ? -33.062 -33.125 -0.765 1 63.47 519 ASN B N 1
ATOM 8480 C CA . ASN B 1 519 ? -32.281 -32.5 0.289 1 63.47 519 ASN B CA 1
ATOM 8481 C C . ASN B 1 519 ? -32.219 -30.984 0.148 1 63.47 519 ASN B C 1
ATOM 8483 O O . ASN B 1 519 ? -31.453 -30.312 0.827 1 63.47 519 ASN B O 1
ATOM 8487 N N . ASN B 1 520 ? -32.812 -30.438 -0.79 1 59.44 520 ASN B N 1
ATOM 8488 C CA . ASN B 1 520 ? -32.812 -28.984 -0.918 1 59.44 520 ASN B CA 1
ATOM 8489 C C . ASN B 1 520 ? -34.219 -28.422 -1.122 1 59.44 520 ASN B C 1
ATOM 8491 O O . ASN B 1 520 ? -34.969 -28.938 -1.946 1 59.44 520 ASN B O 1
ATOM 8495 N N . ASP B 1 521 ? -34.531 -27.594 -0.199 1 54.81 521 ASP B N 1
ATOM 8496 C CA . ASP B 1 521 ? -35.844 -26.953 -0.266 1 54.81 521 ASP B CA 1
ATOM 8497 C C . ASP B 1 521 ? -35.844 -25.844 -1.306 1 54.81 521 ASP B C 1
ATOM 8499 O O . ASP B 1 521 ? -36.906 -25.266 -1.6 1 54.81 521 ASP B O 1
ATOM 8503 N N . THR B 1 522 ? -34.719 -25.516 -1.85 1 57.44 522 THR B N 1
ATOM 8504 C CA . THR B 1 522 ? -34.781 -24.391 -2.768 1 57.44 522 THR B CA 1
ATOM 8505 C C . THR B 1 522 ? -34.656 -24.859 -4.215 1 57.44 522 THR B C 1
ATOM 8507 O O . THR B 1 522 ? -33.594 -25.359 -4.617 1 57.44 522 THR B O 1
ATOM 8510 N N . TYR B 1 523 ? -35.812 -24.891 -4.887 1 62.84 523 TYR B N 1
ATOM 8511 C CA . TYR B 1 523 ? -35.938 -25.312 -6.277 1 62.84 523 TYR B CA 1
ATOM 8512 C C . TYR B 1 523 ? -34.812 -24.734 -7.125 1 62.84 523 TYR B C 1
ATOM 8514 O O . TYR B 1 523 ? -34.344 -25.406 -8.047 1 62.84 523 TYR B O 1
ATOM 8522 N N . ASN B 1 524 ? -34.188 -23.703 -6.719 1 66.56 524 ASN B N 1
ATOM 8523 C CA . ASN B 1 524 ? -33.188 -23.016 -7.527 1 66.56 524 ASN B CA 1
ATOM 8524 C C . ASN B 1 524 ? -31.844 -23.734 -7.492 1 66.56 524 ASN B C 1
ATOM 8526 O O . ASN B 1 524 ? -31.016 -23.562 -8.383 1 66.56 524 ASN B O 1
ATOM 8530 N N . CYS B 1 525 ? -31.688 -24.594 -6.531 1 73 525 CYS B N 1
ATOM 8531 C CA . CYS B 1 525 ? -30.406 -25.266 -6.406 1 73 525 CYS B CA 1
ATOM 8532 C C . CYS B 1 525 ? -30.438 -26.625 -7.086 1 73 525 CYS B C 1
ATOM 8534 O O . CYS B 1 525 ? -29.406 -27.297 -7.211 1 73 525 CYS B O 1
ATOM 8536 N N . ILE B 1 526 ? -31.656 -27.062 -7.492 1 80.38 526 ILE B N 1
ATOM 8537 C CA . ILE B 1 526 ? -31.781 -28.359 -8.133 1 80.38 526 ILE B CA 1
ATOM 8538 C C . ILE B 1 526 ? -31.359 -28.266 -9.594 1 80.38 526 ILE B C 1
ATOM 8540 O O . ILE B 1 526 ? -31.906 -27.453 -10.352 1 80.38 526 ILE B O 1
ATOM 8544 N N . PRO B 1 527 ? -30.391 -29.031 -9.992 1 88.88 527 PRO B N 1
ATOM 8545 C CA . PRO B 1 527 ? -29.969 -28.984 -11.398 1 88.88 527 PRO B CA 1
ATOM 8546 C C . PRO B 1 527 ? -31.047 -29.484 -12.352 1 88.88 527 PRO B C 1
ATOM 8548 O O . PRO B 1 527 ? -31.766 -30.438 -12.031 1 88.88 527 PRO B O 1
ATOM 8551 N N . LYS B 1 528 ? -31.078 -28.844 -13.461 1 87.69 528 LYS B N 1
ATOM 8552 C CA . LYS B 1 528 ? -31.953 -29.344 -14.516 1 87.69 528 LYS B CA 1
ATOM 8553 C C . LYS B 1 528 ? -31.484 -30.703 -15.016 1 87.69 528 LYS B C 1
ATOM 8555 O O . LYS B 1 528 ? -32.281 -31.594 -15.25 1 87.69 528 LYS B O 1
ATOM 8560 N N . HIS B 1 529 ? -30.219 -30.797 -15.18 1 90.62 529 HIS B N 1
ATOM 8561 C CA . HIS B 1 529 ? -29.578 -32.031 -15.633 1 90.62 529 HIS B CA 1
ATOM 8562 C C . HIS B 1 529 ? -28.453 -32.438 -14.688 1 90.62 529 HIS B C 1
ATOM 8564 O O . HIS B 1 529 ? -27.828 -31.578 -14.055 1 90.62 529 HIS B O 1
ATOM 8570 N N . VAL B 1 530 ? -28.391 -33.719 -14.5 1 91.94 530 VAL B N 1
ATOM 8571 C CA . VAL B 1 530 ? -27.219 -34.281 -13.844 1 91.94 530 VAL B CA 1
ATOM 8572 C C . VAL B 1 530 ? -26.469 -35.219 -14.805 1 91.94 530 VAL B C 1
ATOM 8574 O O . VAL B 1 530 ? -27.078 -36.062 -15.453 1 91.94 530 VAL B O 1
ATOM 8577 N N . MET B 1 531 ? -25.234 -34.938 -14.953 1 92.06 531 MET B N 1
ATOM 8578 C CA . MET B 1 531 ? -24.438 -35.781 -15.836 1 92.06 531 MET B CA 1
ATOM 8579 C C . MET B 1 531 ? -23.219 -36.312 -15.109 1 92.06 531 MET B C 1
ATOM 8581 O O . MET B 1 531 ? -22.578 -35.594 -14.336 1 92.06 531 MET B O 1
ATOM 8585 N N . ILE B 1 532 ? -22.969 -37.562 -15.32 1 91.31 532 ILE B N 1
ATOM 8586 C CA . ILE B 1 532 ? -21.828 -38.219 -14.695 1 91.31 532 ILE B CA 1
ATOM 8587 C C . ILE B 1 532 ? -20.672 -38.281 -15.68 1 91.31 532 ILE B C 1
ATOM 8589 O O . ILE B 1 532 ? -20.844 -38.625 -16.844 1 91.31 532 ILE B O 1
ATOM 8593 N N . PHE B 1 533 ? -19.531 -37.812 -15.18 1 89.31 533 PHE B N 1
ATOM 8594 C CA . PHE B 1 533 ? -18.281 -37.844 -15.945 1 89.31 533 PHE B CA 1
ATOM 8595 C C . PHE B 1 533 ? -17.234 -38.688 -15.219 1 89.31 533 PHE B C 1
ATOM 8597 O O . PHE B 1 533 ? -17.234 -38.75 -13.984 1 89.31 533 PHE B O 1
ATOM 8604 N N . ASP B 1 534 ? -16.422 -39.344 -15.977 1 86.44 534 ASP B N 1
ATOM 8605 C CA . ASP B 1 534 ? -15.32 -40.062 -15.367 1 86.44 534 ASP B CA 1
ATOM 8606 C C . ASP B 1 534 ? -14.266 -39.094 -14.805 1 86.44 534 ASP B C 1
ATOM 8608 O O . ASP B 1 534 ? -13.711 -39.344 -13.734 1 86.44 534 ASP B O 1
ATOM 8612 N N . ASP B 1 535 ? -14.023 -38.156 -15.531 1 85.56 535 ASP B N 1
ATOM 8613 C CA . ASP B 1 535 ? -13.094 -37.094 -15.156 1 85.56 535 ASP B CA 1
ATOM 8614 C C . ASP B 1 535 ? -13.414 -35.781 -15.891 1 85.56 535 ASP B C 1
ATOM 8616 O O . ASP B 1 535 ? -14.133 -35.812 -16.891 1 85.56 535 ASP B O 1
ATOM 8620 N N . PHE B 1 536 ? -12.961 -34.75 -15.305 1 86.62 536 PHE B N 1
ATOM 8621 C CA . PHE B 1 536 ? -13.156 -33.438 -15.953 1 86.62 536 PHE B CA 1
ATOM 8622 C C . PHE B 1 536 ? -11.914 -33.031 -16.734 1 86.62 536 PHE B C 1
ATOM 8624 O O . PHE B 1 536 ? -10.789 -33.25 -16.266 1 86.62 536 PHE B O 1
ATOM 8631 N N . PRO B 1 537 ? -12.148 -32.469 -17.938 1 82.12 537 PRO B N 1
ATOM 8632 C CA . PRO B 1 537 ? -11 -31.859 -18.625 1 82.12 537 PRO B CA 1
ATOM 8633 C C . PRO B 1 537 ? -10.383 -30.703 -17.828 1 82.12 537 PRO B C 1
ATOM 8635 O O . PRO B 1 537 ? -11.102 -29.938 -17.188 1 82.12 537 PRO B O 1
ATOM 8638 N N . GLU B 1 538 ? -9.078 -30.703 -17.75 1 74.19 538 GLU B N 1
ATOM 8639 C CA . GLU B 1 538 ? -8.391 -29.688 -16.969 1 74.19 538 GLU B CA 1
ATOM 8640 C C . GLU B 1 538 ? -7.547 -28.781 -17.875 1 74.19 538 GLU B C 1
ATOM 8642 O O . GLU B 1 538 ? -7.027 -29.234 -18.891 1 74.19 538 GLU B O 1
ATOM 8647 N N . LEU B 1 539 ? -7.523 -27.562 -17.516 1 65.94 539 LEU B N 1
ATOM 8648 C CA . LEU B 1 539 ? -6.562 -26.641 -18.094 1 65.94 539 LEU B CA 1
ATOM 8649 C C . LEU B 1 539 ? -5.148 -26.953 -17.625 1 65.94 539 LEU B C 1
ATOM 8651 O O . LEU B 1 539 ? -4.961 -27.719 -16.688 1 65.94 539 LEU B O 1
ATOM 8655 N N . PRO B 1 540 ? -4.227 -26.344 -18.312 1 58.22 540 PRO B N 1
ATOM 8656 C CA . PRO B 1 540 ? -2.85 -26.547 -17.859 1 58.22 540 PRO B CA 1
ATOM 8657 C C . PRO B 1 540 ? -2.633 -26.109 -16.422 1 58.22 540 PRO B C 1
ATOM 8659 O O . PRO B 1 540 ? -1.753 -26.641 -15.734 1 58.22 540 PRO B O 1
ATOM 8662 N N . SER B 1 541 ? -3.486 -25.359 -16 1 58.59 541 SER B N 1
ATOM 8663 C CA . SER B 1 541 ? -3.406 -24.859 -14.633 1 58.59 541 SER B CA 1
ATOM 8664 C C . SER B 1 541 ? -3.971 -25.875 -13.641 1 58.59 541 SER B C 1
ATOM 8666 O O . SER B 1 541 ? -3.809 -25.719 -12.43 1 58.59 541 SER B O 1
ATOM 8668 N N . GLY B 1 542 ? -4.547 -26.922 -14.133 1 61.06 542 GLY B N 1
ATOM 8669 C CA . GLY B 1 542 ? -5.188 -27.906 -13.281 1 61.06 542 GLY B CA 1
ATOM 8670 C C . GLY B 1 542 ? -6.641 -27.578 -12.977 1 61.06 542 GLY B C 1
ATOM 8671 O O . GLY B 1 542 ? -7.352 -28.391 -12.383 1 61.06 542 GLY B O 1
ATOM 8672 N N . LYS B 1 543 ? -6.988 -26.406 -13.406 1 70.06 543 LYS B N 1
ATOM 8673 C CA . LYS B 1 543 ? -8.391 -26.031 -13.234 1 70.06 543 LYS B CA 1
ATOM 8674 C C . LYS B 1 543 ? -9.281 -26.75 -14.25 1 70.06 543 LYS B C 1
ATOM 8676 O O . LYS B 1 543 ? -8.812 -27.125 -15.328 1 70.06 543 LYS B O 1
ATOM 8681 N N . ILE B 1 544 ? -10.523 -26.984 -13.859 1 74.31 544 ILE B N 1
ATOM 8682 C CA . ILE B 1 544 ? -11.477 -27.594 -14.773 1 74.31 544 ILE B CA 1
ATOM 8683 C C . ILE B 1 544 ? -11.648 -26.719 -16 1 74.31 544 ILE B C 1
ATOM 8685 O O . ILE B 1 544 ? -11.789 -25.5 -15.891 1 74.31 544 ILE B O 1
ATOM 8689 N N . ASP B 1 545 ? -11.461 -27.219 -17.188 1 76.62 545 ASP B N 1
ATOM 8690 C CA . ASP B 1 545 ? -11.742 -26.531 -18.453 1 76.62 545 ASP B CA 1
ATOM 8691 C C . ASP B 1 545 ? -13.242 -26.359 -18.656 1 76.62 545 ASP B C 1
ATOM 8693 O O . ASP B 1 545 ? -13.891 -27.219 -19.281 1 76.62 545 ASP B O 1
ATOM 8697 N N . GLN B 1 546 ? -13.773 -25.25 -18.234 1 78.81 546 GLN B N 1
ATOM 8698 C CA . GLN B 1 546 ? -15.211 -25 -18.25 1 78.81 546 GLN B CA 1
ATOM 8699 C C . GLN B 1 546 ? -15.75 -24.969 -19.672 1 78.81 546 GLN B C 1
ATOM 8701 O O . GLN B 1 546 ? -16.875 -25.391 -19.922 1 78.81 546 GLN B O 1
ATOM 8706 N N . LYS B 1 547 ? -14.977 -24.438 -20.562 1 77.75 547 LYS B N 1
ATOM 8707 C CA . LYS B 1 547 ? -15.43 -24.359 -21.953 1 77.75 547 LYS B CA 1
ATOM 8708 C C . LYS B 1 547 ? -15.633 -25.75 -22.547 1 77.75 547 LYS B C 1
ATOM 8710 O O . LYS B 1 547 ? -16.656 -26.016 -23.188 1 77.75 547 LYS B O 1
ATOM 8715 N N . SER B 1 548 ? -14.617 -26.531 -22.328 1 83.69 548 SER B N 1
ATOM 8716 C CA . SER B 1 548 ? -14.727 -27.906 -22.812 1 83.69 548 SER B CA 1
ATOM 8717 C C . SER B 1 548 ? -15.914 -28.625 -22.172 1 83.69 548 SER B C 1
ATOM 8719 O O . SER B 1 548 ? -16.625 -29.359 -22.844 1 83.69 548 SER B O 1
ATOM 8721 N N . MET B 1 549 ? -16.078 -28.391 -20.953 1 87.62 549 MET B N 1
ATOM 8722 C CA . MET B 1 549 ? -17.203 -29.016 -20.266 1 87.62 549 MET B CA 1
ATOM 8723 C C . MET B 1 549 ? -18.531 -28.562 -20.859 1 87.62 549 MET B C 1
ATOM 8725 O O . MET B 1 549 ? -19.422 -29.375 -21.078 1 87.62 549 MET B O 1
ATOM 8729 N N . SER B 1 550 ? -18.609 -27.281 -21.094 1 86.25 550 SER B N 1
ATOM 8730 C CA . SER B 1 550 ? -19.828 -26.734 -21.672 1 86.25 550 SER B CA 1
ATOM 8731 C C . SER B 1 550 ? -20.109 -27.359 -23.047 1 86.25 550 SER B C 1
ATOM 8733 O O . SER B 1 550 ? -21.25 -27.703 -23.344 1 86.25 550 SER B O 1
ATOM 8735 N N . ARG B 1 551 ? -19.047 -27.438 -23.797 1 85.38 551 ARG B N 1
ATOM 8736 C CA . ARG B 1 551 ? -19.203 -28.047 -25.125 1 85.38 551 ARG B CA 1
ATOM 8737 C C . ARG B 1 551 ? -19.703 -29.469 -25.016 1 85.38 551 ARG B C 1
ATOM 8739 O O . ARG B 1 551 ? -20.609 -29.875 -25.75 1 85.38 551 ARG B O 1
ATOM 8746 N N . ASP B 1 552 ? -19.125 -30.172 -24.156 1 90.25 552 ASP B N 1
ATOM 8747 C CA . ASP B 1 552 ? -19.5 -31.562 -23.969 1 90.25 552 ASP B CA 1
ATOM 8748 C C . ASP B 1 552 ? -20.953 -31.688 -23.5 1 90.25 552 ASP B C 1
ATOM 8750 O O . ASP B 1 552 ? -21.719 -32.5 -24.031 1 90.25 552 ASP B O 1
ATOM 8754 N N . VAL B 1 553 ? -21.312 -30.922 -22.531 1 92 553 VAL B N 1
ATOM 8755 C CA . VAL B 1 553 ? -22.672 -30.953 -22 1 92 553 VAL B CA 1
ATOM 8756 C C . VAL B 1 553 ? -23.672 -30.562 -23.078 1 92 553 VAL B C 1
ATOM 8758 O O . VAL B 1 553 ? -24.719 -31.203 -23.219 1 92 553 VAL B O 1
ATOM 8761 N N . PHE B 1 554 ? -23.375 -29.594 -23.844 1 90.31 554 PHE B N 1
ATOM 8762 C CA . PHE B 1 554 ? -24.281 -29.125 -24.875 1 90.31 554 PHE B CA 1
ATOM 8763 C C . PHE B 1 554 ? -24.438 -30.172 -25.969 1 90.31 554 PHE B C 1
ATOM 8765 O O . PHE B 1 554 ? -25.531 -30.375 -26.5 1 90.31 554 PHE B O 1
ATOM 8772 N N . ALA B 1 555 ? -23.359 -30.766 -26.328 1 89.88 555 ALA B N 1
ATOM 8773 C CA . ALA B 1 555 ? -23.422 -31.844 -27.312 1 89.88 555 ALA B CA 1
ATOM 8774 C C . ALA B 1 555 ? -24.297 -33 -26.812 1 89.88 555 ALA B C 1
ATOM 8776 O O . ALA B 1 555 ? -25.125 -33.531 -27.562 1 89.88 555 ALA B O 1
ATOM 8777 N N . ARG B 1 556 ? -24.141 -33.312 -25.562 1 91 556 ARG B N 1
ATOM 8778 C CA . ARG B 1 556 ? -24.891 -34.406 -24.969 1 91 556 ARG B CA 1
ATOM 8779 C C . ARG B 1 556 ? -26.375 -34.062 -24.859 1 91 556 ARG B C 1
ATOM 8781 O O . ARG B 1 556 ? -27.219 -34.969 -24.969 1 91 556 ARG B O 1
ATOM 8788 N N . LEU B 1 557 ? -26.578 -32.812 -24.656 1 91.06 557 LEU B N 1
ATOM 8789 C CA . LEU B 1 557 ? -27.969 -32.406 -24.484 1 91.06 557 LEU B CA 1
ATOM 8790 C C . LEU B 1 557 ? -28.562 -31.906 -25.797 1 91.06 557 LEU B C 1
ATOM 8792 O O . LEU B 1 557 ? -29.719 -31.484 -25.844 1 91.06 557 LEU B O 1
ATOM 8796 N N . ASN B 1 558 ? -27.844 -32.031 -26.891 1 89.12 558 ASN B N 1
ATOM 8797 C CA . ASN B 1 558 ? -28.25 -31.562 -28.203 1 89.12 558 ASN B CA 1
ATOM 8798 C C . ASN B 1 558 ? -28.734 -30.109 -28.156 1 89.12 558 ASN B C 1
ATOM 8800 O O . ASN B 1 558 ? -29.828 -29.797 -28.625 1 89.12 558 ASN B O 1
ATOM 8804 N N . LEU B 1 559 ? -27.906 -29.344 -27.438 1 88 559 LEU B N 1
ATOM 8805 C CA . LEU B 1 559 ? -28.188 -27.922 -27.328 1 88 559 LEU B CA 1
ATOM 8806 C C . LEU B 1 559 ? -27.281 -27.109 -28.25 1 88 559 LEU B C 1
ATOM 8808 O O . LEU B 1 559 ? -26.219 -27.594 -28.672 1 88 559 LEU B O 1
ATOM 8812 N N . ASN B 1 560 ? -27.781 -25.906 -28.656 1 79.56 560 ASN B N 1
ATOM 8813 C CA . ASN B 1 560 ? -27.016 -25 -29.5 1 79.56 560 ASN B CA 1
ATOM 8814 C C . ASN B 1 560 ? -25.969 -24.234 -28.688 1 79.56 560 ASN B C 1
ATOM 8816 O O . ASN B 1 560 ? -26.328 -23.438 -27.812 1 79.56 560 ASN B O 1
ATOM 8820 N N . GLU B 1 561 ? -24.75 -24.438 -28.984 1 77.38 561 GLU B N 1
ATOM 8821 C CA . GLU B 1 561 ? -23.641 -23.812 -28.266 1 77.38 561 GLU B CA 1
ATOM 8822 C C . GLU B 1 561 ? -23.672 -22.297 -28.406 1 77.38 561 GLU B C 1
ATOM 8824 O O . GLU B 1 561 ? -23.062 -21.594 -27.594 1 77.38 561 GLU B O 1
ATOM 8829 N N . ASP B 1 562 ? -24.391 -21.734 -29.406 1 74.5 562 ASP B N 1
ATOM 8830 C CA . ASP B 1 562 ? -24.5 -20.281 -29.594 1 74.5 562 ASP B CA 1
ATOM 8831 C C . ASP B 1 562 ? -25.109 -19.609 -28.375 1 74.5 562 ASP B C 1
ATOM 8833 O O . ASP B 1 562 ? -24.859 -18.438 -28.109 1 74.5 562 ASP B O 1
ATOM 8837 N N . TRP B 1 563 ? -25.922 -20.391 -27.703 1 79.19 563 TRP B N 1
ATOM 8838 C CA . TRP B 1 563 ? -26.578 -19.859 -26.516 1 79.19 563 TRP B CA 1
ATOM 8839 C C . TRP B 1 563 ? -25.547 -19.422 -25.484 1 79.19 563 TRP B C 1
ATOM 8841 O O . TRP B 1 563 ? -25.734 -18.406 -24.797 1 79.19 563 TRP B O 1
ATOM 8851 N N . LEU B 1 564 ? -24.453 -20.156 -25.375 1 73.81 564 LEU B N 1
ATOM 8852 C CA . LEU B 1 564 ? -23.422 -19.844 -24.406 1 73.81 564 LEU B CA 1
ATOM 8853 C C . LEU B 1 564 ? -22.766 -18.5 -24.703 1 73.81 564 LEU B C 1
ATOM 8855 O O . LEU B 1 564 ? -22.391 -17.766 -23.781 1 73.81 564 LEU B O 1
ATOM 8859 N N . GLU B 1 565 ? -22.609 -18.219 -25.984 1 64.44 565 GLU B N 1
ATOM 8860 C CA . GLU B 1 565 ? -21.984 -16.953 -26.406 1 64.44 565 GLU B CA 1
ATOM 8861 C C . GLU B 1 565 ? -22.891 -15.766 -26.078 1 64.44 565 GLU B C 1
ATOM 8863 O O . GLU B 1 565 ? -22.391 -14.656 -25.859 1 64.44 565 GLU B O 1
ATOM 8868 N N . HIS B 1 566 ? -24.234 -15.992 -26.141 1 58.28 566 HIS B N 1
ATOM 8869 C CA . HIS B 1 566 ? -25.188 -14.914 -25.938 1 58.28 566 HIS B CA 1
ATOM 8870 C C . HIS B 1 566 ? -25.609 -14.82 -24.484 1 58.28 566 HIS B C 1
ATOM 8872 O O . HIS B 1 566 ? -26.438 -13.984 -24.125 1 58.28 566 HIS B O 1
ATOM 8878 N N . ARG B 1 567 ? -25.156 -15.758 -23.844 1 59.28 567 ARG B N 1
ATOM 8879 C CA . ARG B 1 567 ? -25.516 -15.766 -22.422 1 59.28 567 ARG B CA 1
ATOM 8880 C C . ARG B 1 567 ? -25.062 -14.484 -21.734 1 59.28 567 ARG B C 1
ATOM 8882 O O . ARG B 1 567 ? -23.891 -14.109 -21.797 1 59.28 567 ARG B O 1
ATOM 8889 N N . VAL B 1 568 ? -25.922 -13.414 -21.828 1 42.62 568 VAL B N 1
ATOM 8890 C CA . VAL B 1 568 ? -25.703 -12.109 -21.203 1 42.62 568 VAL B CA 1
ATOM 8891 C C . VAL B 1 568 ? -25.469 -12.297 -19.719 1 42.62 568 VAL B C 1
ATOM 8893 O O . VAL B 1 568 ? -26.297 -12.867 -19.016 1 42.62 568 VAL B O 1
ATOM 8896 N N . GLN B 1 569 ? -24.25 -12.398 -19.312 1 42.47 569 GLN B N 1
ATOM 8897 C CA . GLN B 1 569 ? -24.031 -12.273 -17.875 1 42.47 569 GLN B CA 1
ATOM 8898 C C . GLN B 1 569 ? -24.344 -10.859 -17.375 1 42.47 569 GLN B C 1
ATOM 8900 O O . GLN B 1 569 ? -24.172 -9.891 -18.125 1 42.47 569 GLN B O 1
#

Solvent-accessible surface area (backbone atoms only — not comparable to full-atom values): 59100 Å² total; per-residue (Å²): 132,89,82,82,61,79,44,22,62,39,45,30,52,34,87,71,54,71,60,83,45,37,63,44,54,33,38,53,50,38,28,66,76,41,30,81,44,53,29,39,33,26,71,87,78,70,44,74,30,25,25,38,54,46,46,52,53,23,51,32,36,29,24,12,42,46,74,77,63,57,46,66,72,38,25,36,29,36,40,42,70,52,43,76,63,52,56,40,50,53,50,13,34,38,32,42,25,18,20,39,36,41,38,52,72,83,52,52,64,68,58,45,47,49,51,44,49,65,56,44,21,35,32,36,37,36,42,56,87,54,79,59,51,62,57,49,45,39,69,68,35,66,58,53,77,74,46,66,66,58,73,41,79,48,93,81,42,59,34,29,42,56,32,29,67,37,84,78,46,86,69,51,43,52,19,52,69,58,36,29,50,52,23,64,78,41,50,67,60,27,50,51,50,44,53,58,43,37,71,70,49,52,22,81,38,60,34,34,33,37,53,43,85,49,91,72,66,80,62,50,34,32,29,24,22,25,33,15,56,54,36,39,53,53,33,46,29,66,73,71,66,61,53,50,82,39,26,37,30,31,64,50,55,49,57,41,39,65,70,28,43,58,56,68,44,40,22,48,74,55,52,18,24,20,36,45,52,44,61,84,64,52,68,62,54,52,48,48,44,35,38,77,67,48,24,24,32,40,35,35,40,67,68,54,50,51,51,45,74,68,36,91,64,52,82,77,54,57,47,81,52,24,55,32,35,39,35,51,89,66,90,74,50,68,67,57,51,51,50,54,26,60,74,40,62,21,42,40,30,38,40,36,61,42,81,51,37,62,54,43,22,36,36,72,63,52,92,84,39,74,88,48,68,74,35,36,25,34,51,34,46,62,23,35,38,35,24,19,42,96,85,67,43,72,33,43,49,68,37,76,21,40,37,34,40,32,50,86,35,36,44,75,41,38,58,94,31,66,67,62,30,53,73,34,31,45,95,88,48,41,30,51,84,48,32,26,22,27,28,43,96,84,35,41,31,30,72,34,35,38,69,76,39,55,38,50,41,66,84,41,77,39,41,45,36,59,44,45,53,60,57,46,64,39,88,48,35,69,45,72,48,80,31,78,36,83,29,92,87,34,58,26,37,31,30,38,35,30,21,56,34,83,90,37,70,79,64,45,49,64,55,52,47,50,49,44,53,71,75,38,91,50,73,85,66,44,56,77,36,53,42,81,36,91,68,76,60,57,39,86,81,67,38,72,31,60,65,61,48,40,53,52,52,27,60,74,64,72,48,70,68,66,53,67,75,62,55,76,122,134,87,82,83,60,80,44,21,62,40,46,29,52,35,88,71,55,73,59,84,45,37,62,42,55,33,40,53,49,37,28,66,75,41,30,81,44,54,29,38,34,27,72,88,78,69,42,76,30,24,26,38,54,44,46,54,52,23,51,32,36,30,25,12,43,45,73,75,63,56,46,66,72,38,25,35,29,36,40,41,71,53,44,77,62,50,54,40,49,52,49,12,32,36,32,41,24,20,22,38,36,42,37,55,73,82,51,53,63,69,58,46,48,49,51,43,49,66,59,45,21,36,31,35,36,35,42,59,81,64,79,60,50,60,61,49,46,37,69,68,35,66,59,53,78,73,45,67,65,57,74,42,79,48,93,80,41,59,34,29,44,55,35,28,67,38,84,77,45,87,70,52,43,52,20,52,69,58,35,29,50,53,24,64,76,41,51,68,60,28,49,52,50,43,54,57,41,35,71,68,48,51,22,82,38,60,35,34,34,40,53,44,85,50,92,72,65,80,64,51,33,32,28,24,23,26,33,16,54,54,36,41,53,53,33,45,28,65,73,72,67,61,52,51,83,40,26,35,30,32,63,50,56,50,56,41,41,66,72,28,44,58,56,67,44,40,22,49,73,56,52,17,26,22,36,45,52,46,61,85,62,52,69,64,56,53,49,49,44,35,38,77,66,47,24,24,31,40,35,35,40,67,68,53,49,52,51,45,75,68,35,90,64,54,83,79,53,55,47,82,50,25,54,31,36,39,34,50,88,64,91,72,53,68,66,57,51,51,50,52,26,61,74,41,63,20,42,40,30,38,40,37,61,42,78,51,38,60,55,44,23,36,35,72,61,51,89,82,40,73,86,47,68,72,34,36,26,33,52,34,47,62,23,35,40,36,23,19,42,96,85,69,43,72,33,42,49,67,38,77,20,41,38,34,38,33,50,87,36,37,45,75,39,39,58,94,31,66,68,64,29,53,72,33,31,44,95,87,48,40,30,52,81,48,32,26,22,28,30,44,96,85,35,41,29,30,74,35,34,39,69,76,40,56,39,49,40,65,84,41,78,38,42,46,36,58,44,46,53,60,57,48,63,39,88,47,33,71,45,69,48,78,31,78,36,84,28,92,88,33,58,26,37,30,29,38,36,29,20,56,35,84,90,38,70,78,65,44,49,64,55,53,47,48,50,41,54,71,74,37,92,50,74,84,64,42,57,75,37,52,44,82,36,92,67,75,60,56,38,86,81,66,38,71,32,59,63,60,48,40,52,52,51,26,60,75,65,72,47,68,65,66,53,68,75,61,54,78,122

pLDDT: mean 84.69, std 12.67, range [38.0, 98.38]